Protein 4M8S (pdb70)

Secondary structure (DSSP, 8-state):
-----TT-EEEESS-SSHHHHHHHHHHHHTT-EEEEEESSHHHHHHHHHHHGGGT-EEEE--TTSTTHHHHHHHHHHHHHS---EEEE---------GGG--HHHHHHHIIIIIIHHHHHHHHHHHHHHHHT-EEEEEE--THHHH--TT-HHHHHHHHHHHHHHHHHHHHHGGGTEEEEEEEE-SB--HHHHTS-HHHHHHHHTTSSSSS-B-HHHHHHHHHHHHSGGGTT--S-EEEESTTS---/----TT-EEEESS-SSHHHHHHHHHHHHTT-EEEEEESSHHHHHHHHHHHGGGT-EEEE--TTSTTHHHHHHHHHHHHT-S-SEEEE---------GGG--HHHHHHHIIIIIIHHHHHHHHHHHHHHHSSS-EEEEE--THHHH--TT-HHHHHHHHHHHHHHHHHHHHHGGGT-EEEEEEE-SB--HHHHTS-HHHHHHHHTTSSSSS-B-HHHHHHHHHHHHSGGGTT--S-EEEESTTS---/-----TT-EEEESS-SSHHHHHHHHHHHHTT-EEEEEESSHHHHHHHHHHHGGGT-EEEE--TTSTTHHHHHHHHHHHHHS---EEEE---------GGG--HHHHHHHIIIIIIHHHHHHHHHHHHHHHHT-EEEEEE--THHHH--TT-HHHHHHHHHHHHHHHHHHHHHGGGTEEEEEEEE-SB-SHHHHTS-HHHHHHHHHHSSSSS-B-HHHHHHHHHHHHSGGGTT--S-EEEESTTS---/-----TT-EEEESS-SSHHHHHHHHHHHHTT-EEEEEESSHHHHHHHHHHHGGGT-EEEE--TTSTTHHHHHHHHHHHHHS---EEEE---------GGG--HHHHHHHIIIIIIHHHHHHHHHHHHHHHHT-EEEEEE--THHHH--TT-HHHHHHHHHHHHHHHHHHHHHGGGTEEEEEEEE-SB---HHHHTTSSSSS-B-HHHHHHHHHHHHSGGGTT--S-EEEESTTS---

Foldseek 3Di:
DDLQCALAEEEQEPCQFFLSVLLQQLNLVSHYAYEYEDQDPVSQVNSQVSSVVSNHGYDHDDQLDPPRLLVVLVVCCVVSVAHAEYEADWFDADFAAPVPDDPVNLVVRCRGQAVSCVVNVVNRQVRCLVVLHHEYEYEAAPCLVVNDGRGPRSNVRRVVNLVVFLVVQVVSVVSLYAGEYEYEAQADGPVQVPDDPVVLQVLLVLAPQSHHHGSNLSSVVSSCCSDPVNSPDHSYYHYDYNHSDDD/DLQQAPAEEEQEPCQDFLSVLLQQLNLVSHYAYEYEDQDPVSFVNSQVVSVVSNHGYDHDDLVDPPRLLVVQVVCCVPPRQHAEYEADFFDADFAAPVPDDPCNLVVRCRGQAVSCVSNCVNRQVRNLVDQAHEYEYEAAPCLVVNDGRGPRNNVSRVVNLVVFLVVQVVRVVSLYAGEYEYEAQEDDPVLVPDDPVVQQVRLVLAPQSHHHGSNLSSVVSSCCSDPVNSVDHSYYHYDYNHSDDD/DDLQQALAEEEQEPCQDFLNVLLQQLNLVSHYAYEYEDQDPVSQVNSQVSSVVSNHGYDHDDLLDPPRLLVVLVVCCVVSVAHAEYEADFFDADFAAPVPDDPCNLVVRCRGQAVSCVVNVVNRQVRCLVVLHHEYEYEAAPCLVVNDGRGPRNNVRRVVNLVVFLVVQVVSVVSLYAGEYEYEYFEDGPVNVVDDVVVVQVLLVLAPQSDHHGSNLSSVVSSCRSDPVNSPDHSYYHYDYNHSDDD/DDLQQALAEEEQEPCQDFLNVLLQQLNLVSHYAYEYEDQDPVSQVSSQVSSVVSNHGYDHDDQLDPPRLLVVLVVCCVVSVAHAEYEADWFDADFAAPVPDDPVRLVVRCRGQAVSCVVNVVNRQVRCLVVLHHEYEYEAAPCLVVNDGRGPRNNVSRVVNLVVFLVVQVVSVVSLYAGEYEYEAFEPCCQVRLVLAPQSHHHGSNLSSVVSSCCSDPVNSPDHSYYHYDYNHSDDD

Solvent-accessible surface area: 33854 Å² total; per-residue (Å²): 72,77,24,82,2,73,61,60,14,0,1,0,7,23,0,33,152,33,26,1,12,14,0,0,36,16,1,3,64,21,33,2,48,0,0,0,3,10,113,45,127,87,12,9,62,55,0,39,144,69,0,64,143,81,41,9,46,10,61,64,10,59,12,47,85,107,104,37,4,51,89,13,1,55,41,0,46,150,76,58,60,54,6,16,1,0,0,7,27,24,35,50,68,102,78,36,68,0,78,132,0,118,92,111,23,3,52,52,0,20,69,29,0,1,31,10,4,6,22,4,0,66,25,1,3,179,16,0,44,158,93,164,49,5,26,0,1,0,8,0,19,4,18,4,31,38,3,58,48,11,18,0,0,34,0,0,0,9,8,0,2,15,0,1,3,12,0,1,0,58,25,0,0,87,90,38,2,1,0,1,1,0,0,8,15,34,7,45,37,64,157,27,145,87,59,78,102,130,52,36,107,82,58,28,86,90,13,16,15,48,94,16,2,83,14,72,10,0,0,15,0,0,15,0,1,2,0,65,7,1,75,1,1,0,2,10,24,6,12,1,0,0,0,17,17,6,71,110,26,82,1,73,76,45,17,0,0,0,7,23,0,36,190,45,35,0,13,14,1,0,36,18,1,4,65,22,34,1,53,0,0,0,3,10,101,53,130,89,17,3,63,62,0,38,138,67,0,61,126,90,39,9,41,9,67,52,12,51,11,67,88,103,109,34,2,58,95,10,2,54,53,0,40,186,82,70,22,81,0,6,0,0,0,6,25,26,38,51,64,108,80,29,92,0,70,161,0,119,94,108,26,3,53,62,0,19,44,29,0,1,29,10,3,6,16,4,0,66,28,0,2,145,4,0,45,114,59,216,22,0,5,0,0,0,8,1,17,6,19,4,29,40,3,59,49,12,20,0,0,34,0,0,0,9,7,0,2,15,0,0,2,12,0,0,0,60,33,6,3,102,114,28,0,1,0,1,1,0,0,10,16,42,11,23,59,110,160,31,138,83,53,84,126,135,38,39,106,74,57,25,86,86,12,11,13,45,88,13,0,75,20,63,5,0,0,1,0,0,14,0,2,2,0,62,16,1,84,1,1,0,2,10,24,6,11,1,0,0,0,21,17,5,71,71,76,25,82,4,74,58,70,10,0,0,0,6,23,0,34,159,33,27,0,13,15,0,0,36,16,0,3,64,21,34,2,52,0,0,0,3,8,115,45,133,85,7,9,62,56,0,39,138,70,0,62,144,82,40,9,43,11,59,73,9,61,17,44,82,104,121,40,6,51,100,13,2,54,53,0,23,186,82,64,62,77,5,10,2,0,0,6,26,24,38,52,52,101,80,36,78,0,90,165,2,124,96,111,24,4,54,56,0,19,67,31,1,1,25,13,4,6,20,2,0,64,22,0,6,148,14,1,46,170,58,143,42,5,24,1,1,0,8,0,19,4,18,3,32,39,3,54,48,13,18,0,0,32,0,0,0,10,7,0,2,16,0,0,2,12,0,2,0,58,32,2,0,84,79,37,1,1,0,1,1,0,0,9,11,30,4,26,26,104,119,10,163,92,51,73,125,123,36,64,124,61,45,38,86,72,11,12,14,51,87,81,0,68,19,69,5,0,0,1,0,0,14,0,1,7,1,69,7,0,71,0,1,0,2,11,24,6,11,1,0,0,0,16,17,5,70,69,74,27,81,1,72,56,59,14,0,1,0,7,21,0,23,195,41,39,1,11,15,0,0,36,17,0,4,66,21,35,3,48,0,0,0,2,8,96,51,133,88,10,7,62,46,0,41,144,67,0,66,142,84,40,9,44,12,60,63,16,56,12,46,86,100,109,35,3,56,93,16,2,49,47,0,46,166,82,62,55,59,3,14,1,0,0,6,26,27,37,46,66,103,77,31,89,0,72,164,0,118,88,114,29,2,56,44,0,21,66,19,0,1,22,12,3,6,20,3,0,65,27,1,1,190,18,0,35,166,83,146,48,5,24,0,1,0,9,0,20,10,20,3,29,45,3,58,45,12,20,0,0,34,0,0,0,9,8,0,2,16,0,0,2,11,0,0,0,53,25,0,1,92,79,38,0,1,0,1,2,0,0,10,17,51,20,59,168,175,131,103,94,21,70,91,11,12,11,44,84,36,0,73,21,69,5,0,0,2,0,0,13,0,1,2,0,62,6,0,74,1,1,0,2,10,24,6,12,1,0,0,0,20,17,5,72

InterPro domains:
  IPR002347 Short-chain dehydrogenase/reductase SDR [PF13561] (15-245)
  IPR002347 Short-chain dehydrogenase/reductase SDR [PR00080] (82-93)
  IPR002347 Short-chain dehydrogenase/reductase SDR [PR00080] (135-143)
  IPR002347 Short-chain dehydrogenase/reductase SDR [PR00080] (155-174)
  IPR002347 Short-chain dehydrogenase/reductase SDR [PR00081] (10-27)
  IPR002347 Short-chain dehydrogenase/reductase SDR [PR00081] (82-93)
  IPR002347 Short-chain dehydrogenase/reductase SDR [PR00081] (129-145)
  IPR002347 Short-chain dehydrogenase/reductase SDR [PR00081] (155-174)
  IPR002347 Short-chain dehydrogenase/reductase SDR [PR00081] (176-193)
  IPR002347 Short-chain dehydrogenase/reductase SDR [PR00081] (209-229)
  IPR011284 3-oxoacyl-(acyl-carrier-protein) reductase [TIGR01830] (11-245)
  IPR020904 Short-chain dehydrogenase/reductase, conserved site [PS00061] (142-170)
  IPR036291 NAD(P)-binding domain superfamily [SSF51735] (8-247)
  IPR050259 Short-chain dehydrogenases/reductases [PTHR42879] (5-246)
  IPR057326 Ketoreductase domain [SM00822] (9-186)

Organism: Neisseria meningitidis serogroup C / serotype 2a (strain ATCC 700532 / DSM 15464 / FAM18) (NCBI:txid272831)

CATH classification: 3.40.50.720

Sequence (977 aa):
STQDLSGKIALVTGASRGIGAAIADTLAAAGAKVIGTATSESGAAAISERLAQWGGEGRVLNSAEPETVENLIADIEKTFGKLDILVNNAGITRDNLLMRMKEEEWDDIMQVNLKSVFRASKAVLRGMMKQRAGRIINITSVVGVMGNAGQTNYAAAKAGLIGFSKSMAREVGSRGITVNCVAPGFIDTDMTRALPEETRQTFTAQTALGRFGDAQDIADAVLFLASDQAKYITGQTLHVNGGMLMPTQDLSGKIALVTGASRGIGAAIADTLAAAGAKVIGTATSESGAAAISERLAQWGGEGRVLNSAEPETVENLIADIEKTFGKLDILVNNAGITRDNLLMRMKEEEWDDIMQVNLKSVFRASKAVLRGMMKQRAGRIINITSVVGVMGNAGQTNYAAAKAGLIGFSKSMAREVGSRGITVNCVAPGFIDTDMTRALPEETRQTFTAQTALGRFGDAQDIADAVLFLASDQAKYITGQTLHVNGGMLMPSTQDLSGKIALVTGASRGIGAAIADTLAAAGAKVIGTATSESGAAAISERLAQWGGEGRVLNSAEPETVENLIADIEKTFGKLDILVNNAGITRDNLLMRMKEEEWDDIMQVNLKSVFRASKAVLRGMMKQRAGRIINITSVVGVMGNAGQTNYAAAKAGLIGFSKSMAREVGSRGITVNCVAPGFIDTDMTRALPEETRQTFTAQTALGRFGDAQDIADAVLFLASDQAKYITGQTLHVNGGMLMPSTQDLSGKIALVTGASRGIGAAIADTLAAAGAKVIGTATSESGAAAISERLAQWGGEGRVLNSAEPETVENLIADIEKTFGKLDILVNNAGITRDNLLMRMKEEEWDDIMQVNLKSVFRASKAVLRGMMKQRAGRIINITSVVGVMGNAGQTNYAAAKAGLIGFSKSMAREVGSRGITVNCVAPGFIDTRQTFTAQTALGRFGDAQDIADAVLFLASDQAKYITGQTLHVNGGMLMP

B-factor: mean 24.23, std 12.22, range [6.6, 158.93]

Structure (mmCIF, N/CA/C/O backbone):
data_4M8S
#
_entry.id   4M8S
#
_cell.length_a   66.890
_cell.length_b   111.270
_cell.length_c   117.100
_cell.angle_alpha   90.00
_cell.angle_beta   90.00
_cell.angle_gamma   90.00
#
_symmetry.space_group_name_H-M   'P 21 21 21'
#
loop_
_entity.id
_entity.type
_entity.pdbx_description
1 polymer 'Putative 3-oxoacyl-[acyl-carrier protein] reductase'
2 water water
#
loop_
_atom_site.group_PDB
_atom_site.id
_atom_site.type_symbol
_atom_site.label_atom_id
_atom_site.label_alt_id
_atom_site.label_comp_id
_atom_site.label_asym_id
_atom_site.label_entity_id
_atom_site.label_seq_id
_atom_site.pdbx_PDB_ins_code
_atom_site.Cartn_x
_atom_site.Cartn_y
_atom_site.Cartn_z
_atom_site.occupancy
_atom_site.B_iso_or_equiv
_atom_site.auth_seq_id
_atom_site.auth_comp_id
_atom_site.auth_asym_id
_atom_site.auth_atom_id
_atom_site.pdbx_PDB_model_num
ATOM 1 N N . SER A 1 2 ? -67.551 145.898 122.876 1.00 53.31 2 SER A N 1
ATOM 2 C CA . SER A 1 2 ? -68.196 145.503 124.157 1.00 51.63 2 SER A CA 1
ATOM 3 C C . SER A 1 2 ? -69.189 144.377 124.020 1.00 48.84 2 SER A C 1
ATOM 4 O O . SER A 1 2 ? -69.990 144.222 124.914 1.00 47.82 2 SER A O 1
ATOM 7 N N . THR A 1 3 ? -69.155 143.620 122.924 1.00 45.91 3 THR A N 1
ATOM 8 C CA . THR A 1 3 ? -70.037 142.468 122.771 1.00 44.85 3 THR A CA 1
ATOM 9 C C . THR A 1 3 ? -69.229 141.186 123.006 1.00 41.44 3 THR A C 1
ATOM 10 O O . THR A 1 3 ? -67.991 141.217 123.080 1.00 41.23 3 THR A O 1
ATOM 14 N N . GLN A 1 4 ? -69.943 140.075 123.159 1.00 37.54 4 GLN A N 1
ATOM 15 C CA . GLN A 1 4 ? -69.326 138.736 123.181 1.00 35.55 4 GLN A CA 1
ATOM 16 C C . GLN A 1 4 ? -69.651 137.954 121.920 1.00 34.93 4 GLN A C 1
ATOM 17 O O . GLN A 1 4 ? -69.695 136.731 121.919 1.00 33.65 4 GLN A O 1
ATOM 23 N N . ASP A 1 5 ? -69.875 138.679 120.840 1.00 34.87 5 ASP A N 1
ATOM 24 C CA . ASP A 1 5 ? -70.132 138.077 119.547 1.00 34.85 5 ASP A CA 1
ATOM 25 C C . ASP A 1 5 ? -68.778 137.697 118.959 1.00 32.06 5 ASP A C 1
ATOM 26 O O . ASP A 1 5 ? -67.952 138.557 118.679 1.00 33.04 5 ASP A O 1
ATOM 31 N N . LEU A 1 6 ? -68.545 136.404 118.792 1.00 27.98 6 LEU A N 1
ATOM 32 C CA . LEU A 1 6 ? -67.275 135.920 118.234 1.00 25.18 6 LEU A CA 1
ATOM 33 C C . LEU A 1 6 ? -67.404 135.510 116.770 1.00 24.98 6 LEU A C 1
ATOM 34 O O . LEU A 1 6 ? -66.530 134.819 116.240 1.00 23.94 6 LEU A O 1
ATOM 39 N N . SER A 1 7 ? -68.471 135.959 116.112 1.00 25.31 7 SER A N 1
ATOM 40 C CA . SER A 1 7 ? -68.649 135.710 114.677 1.00 26.45 7 SER A CA 1
ATOM 41 C C . SER A 1 7 ? -67.384 136.100 113.919 1.00 26.31 7 SER A C 1
ATOM 42 O O . SER A 1 7 ? -66.799 137.142 114.170 1.00 26.19 7 SER A O 1
ATOM 45 N N . GLY A 1 8 ? -66.949 135.243 113.009 1.00 26.63 8 GLY A N 1
ATOM 46 C CA . GLY A 1 8 ? -65.736 135.510 112.229 1.00 27.22 8 GLY A CA 1
ATOM 47 C C . GLY A 1 8 ? -64.419 135.134 112.903 1.00 27.13 8 GLY A C 1
ATOM 48 O O . GLY A 1 8 ? -63.371 135.182 112.268 1.00 28.08 8 GLY A O 1
ATOM 49 N N . LYS A 1 9 ? -64.465 134.763 114.180 1.00 26.20 9 LYS A N 1
ATOM 50 C CA . LYS A 1 9 ? -63.254 134.353 114.910 1.00 25.51 9 LYS A CA 1
ATOM 51 C C . LYS A 1 9 ? -63.031 132.851 114.782 1.00 22.70 9 LYS A C 1
ATOM 52 O O . LYS A 1 9 ? -63.979 132.072 114.628 1.00 22.02 9 LYS A O 1
ATOM 58 N N . ILE A 1 10 ? -61.762 132.468 114.846 1.00 20.37 10 ILE A N 1
ATOM 59 C CA . ILE A 1 10 ? -61.351 131.074 114.798 1.00 19.49 10 ILE A CA 1
ATOM 60 C C . ILE A 1 10 ? -60.698 130.737 116.139 1.00 18.24 10 ILE A C 1
ATOM 61 O O . ILE A 1 10 ? -59.768 131.419 116.584 1.00 17.57 10 ILE A O 1
ATOM 66 N N . ALA A 1 11 ? -61.187 129.675 116.766 1.00 17.06 11 ALA A N 1
ATOM 67 C CA . ALA A 1 11 ? -60.691 129.241 118.079 1.00 16.59 11 ALA A CA 1
ATOM 68 C C . ALA A 1 11 ? -60.235 127.783 118.106 1.00 16.43 11 ALA A C 1
ATOM 69 O O . ALA A 1 11 ? -60.870 126.899 117.540 1.00 16.51 11 ALA A O 1
ATOM 71 N N . LEU A 1 12 ? -59.122 127.561 118.790 1.00 16.01 12 LEU A N 1
ATOM 72 C CA . LEU A 1 12 ? -58.610 126.232 119.066 1.00 15.80 12 LEU A CA 1
ATOM 73 C C . LEU A 1 12 ? -58.707 125.982 120.567 1.00 15.07 12 LEU A C 1
ATOM 74 O O . LEU A 1 12 ? -58.137 126.732 121.370 1.00 14.23 12 LEU A O 1
ATOM 79 N N . VAL A 1 13 ? -59.424 124.926 120.924 1.00 14.77 13 VAL A N 1
ATOM 80 C CA . VAL A 1 13 ? -59.570 124.507 122.315 1.00 14.85 13 VAL A CA 1
ATOM 81 C C . VAL A 1 13 ? -58.984 123.102 122.473 1.00 15.57 13 VAL A C 1
ATOM 82 O O . VAL A 1 13 ? -59.541 122.116 121.962 1.00 15.79 13 VAL A O 1
ATOM 86 N N . THR A 1 14 ? -57.848 123.012 123.161 1.00 16.15 14 THR A N 1
ATOM 87 C CA . THR A 1 14 ? -57.220 121.699 123.395 1.00 16.90 14 THR A CA 1
ATOM 88 C C . THR A 1 14 ? -57.945 120.994 124.546 1.00 17.64 14 THR A C 1
ATOM 89 O O . THR A 1 14 ? -58.351 121.642 125.506 1.00 17.42 14 THR A O 1
ATOM 93 N N . GLY A 1 15 ? -58.109 119.680 124.438 1.00 17.95 15 GLY A N 1
ATOM 94 C CA . GLY A 1 15 ? -58.754 118.884 125.496 1.00 18.52 15 GLY A CA 1
ATOM 95 C C . GLY A 1 15 ? -60.244 119.163 125.607 1.00 18.46 15 GLY A C 1
ATOM 96 O O . GLY A 1 15 ? -60.752 119.464 126.689 1.00 18.31 15 GLY A O 1
ATOM 97 N N . ALA A 1 16 ? -60.934 119.064 124.479 1.00 18.33 16 ALA A N 1
ATOM 98 C CA . ALA A 1 16 ? -62.344 119.476 124.392 1.00 18.38 16 ALA A CA 1
ATOM 99 C C . ALA A 1 16 ? -63.360 118.324 124.437 1.00 19.01 16 ALA A C 1
ATOM 100 O O . ALA A 1 16 ? -64.539 118.548 124.168 1.00 18.07 16 ALA A O 1
ATOM 102 N N . SER A 1 17 ? -62.918 117.113 124.769 1.00 20.30 17 SER A N 1
ATOM 103 C CA . SER A 1 17 ? -63.814 115.941 124.682 1.00 22.10 17 SER A CA 1
ATOM 104 C C . SER A 1 17 ? -64.887 115.923 125.788 1.00 22.19 17 SER A C 1
ATOM 105 O O . SER A 1 17 ? -66.000 115.482 125.553 1.00 21.76 17 SER A O 1
ATOM 108 N N . ARG A 1 18 ? -64.561 116.451 126.965 1.00 22.29 18 ARG A N 1
ATOM 109 C CA . ARG A 1 18 ? -65.429 116.325 128.149 1.00 22.39 18 ARG A CA 1
ATOM 110 C C . ARG A 1 18 ? -65.305 117.514 129.102 1.00 19.96 18 ARG A C 1
ATOM 111 O O . ARG A 1 18 ? -64.355 118.293 129.026 1.00 19.42 18 ARG A O 1
ATOM 119 N N . GLY A 1 19 ? -66.263 117.610 130.019 1.00 18.02 19 GLY A N 1
ATOM 120 C CA . GLY A 1 19 ? -66.179 118.535 131.157 1.00 16.84 19 GLY A CA 1
ATOM 121 C C . GLY A 1 19 ? -65.902 119.984 130.790 1.00 15.14 19 GLY A C 1
ATOM 122 O O . GLY A 1 19 ? -66.558 120.552 129.925 1.00 14.20 19 GLY A O 1
ATOM 123 N N . ILE A 1 20 ? -64.907 120.564 131.454 1.00 14.67 20 ILE A N 1
ATOM 124 C CA . ILE A 1 20 ? -64.552 121.978 131.269 1.00 14.40 20 ILE A CA 1
ATOM 125 C C . ILE A 1 20 ? -64.219 122.281 129.805 1.00 14.09 20 ILE A C 1
ATOM 126 O O . ILE A 1 20 ? -64.743 123.225 129.218 1.00 13.80 20 ILE A O 1
ATOM 131 N N . GLY A 1 21 ? -63.344 121.474 129.222 1.00 14.08 21 GLY A N 1
ATOM 132 C CA . GLY A 1 21 ? -62.927 121.687 127.828 1.00 14.39 21 GLY A CA 1
ATOM 133 C C . GLY A 1 21 ? -64.094 121.634 126.849 1.00 14.79 21 GLY A C 1
ATOM 134 O O . GLY A 1 21 ? -64.188 122.441 125.929 1.00 14.67 21 GLY A O 1
ATOM 135 N N . ALA A 1 22 ? -64.977 120.665 127.052 1.00 15.22 22 ALA A N 1
ATOM 136 C CA . ALA A 1 22 ? -66.178 120.512 126.222 1.00 15.34 22 ALA A CA 1
ATOM 137 C C . ALA A 1 22 ? -67.086 121.742 126.330 1.00 15.23 22 ALA A C 1
ATOM 138 O O . ALA A 1 22 ? -67.582 122.268 125.333 1.00 15.46 22 ALA A O 1
ATOM 140 N N . ALA A 1 23 ? -67.287 122.208 127.551 1.00 14.61 23 ALA A N 1
ATOM 141 C CA . ALA A 1 23 ? -68.134 123.372 127.787 1.00 14.28 23 ALA A CA 1
ATOM 142 C C . ALA A 1 23 ? -67.542 124.621 127.139 1.00 14.22 23 ALA A C 1
ATOM 143 O O . ALA A 1 23 ? -68.257 125.431 126.567 1.00 14.21 23 ALA A O 1
ATOM 145 N N . ILE A 1 24 ? -66.229 124.770 127.256 1.00 14.17 24 ILE A N 1
ATOM 146 C CA . ILE A 1 24 ? -65.523 125.898 126.644 1.00 13.83 24 ILE A CA 1
ATOM 147 C C . ILE A 1 24 ? -65.743 125.912 125.127 1.00 14.34 24 ILE A C 1
ATOM 148 O O . ILE A 1 24 ? -66.112 126.932 124.550 1.00 13.59 24 ILE A O 1
ATOM 153 N N . ALA A 1 25 ? -65.523 124.763 124.499 1.00 15.18 25 ALA A N 1
ATOM 154 C CA . ALA A 1 25 ? -65.694 124.637 123.049 1.00 16.23 25 ALA A CA 1
ATOM 155 C C . ALA A 1 25 ? -67.130 124.953 122.623 1.00 16.98 25 ALA A C 1
ATOM 156 O O . ALA A 1 25 ? -67.358 125.707 121.680 1.00 17.91 25 ALA A O 1
ATOM 158 N N . ASP A 1 26 ? -68.097 124.370 123.318 1.00 17.93 26 ASP A N 1
ATOM 159 C CA . ASP A 1 26 ? -69.523 124.609 123.020 1.00 18.28 26 ASP A CA 1
ATOM 160 C C . ASP A 1 26 ? -69.876 126.087 123.147 1.00 17.83 26 ASP A C 1
ATOM 161 O O . ASP A 1 26 ? -70.630 126.634 122.353 1.00 17.75 26 ASP A O 1
ATOM 166 N N . THR A 1 27 ? -69.333 126.718 124.175 1.00 17.08 27 THR A N 1
ATOM 167 C CA . THR A 1 27 ? -69.657 128.112 124.490 1.00 16.66 27 THR A CA 1
ATOM 168 C C . THR A 1 27 ? -69.084 129.091 123.472 1.00 16.71 27 THR A C 1
ATOM 169 O O . THR A 1 27 ? -69.787 129.991 123.010 1.00 16.35 27 THR A O 1
ATOM 173 N N . LEU A 1 28 ? -67.816 128.910 123.122 1.00 16.40 28 LEU A N 1
ATOM 174 C CA . LEU A 1 28 ? -67.190 129.733 122.079 1.00 16.70 28 LEU A CA 1
ATOM 175 C C . LEU A 1 28 ? -67.899 129.524 120.729 1.00 17.52 28 LEU A C 1
ATOM 176 O O . LEU A 1 28 ? -68.120 130.469 119.974 1.00 17.37 28 LEU A O 1
ATOM 181 N N . ALA A 1 29 ? -68.269 128.282 120.452 1.00 18.30 29 ALA A N 1
ATOM 182 C CA . ALA A 1 29 ? -68.976 127.952 119.209 1.00 19.49 29 ALA A CA 1
ATOM 183 C C . ALA A 1 29 ? -70.355 128.618 119.169 1.00 20.74 29 ALA A C 1
ATOM 184 O O . ALA A 1 29 ? -70.716 129.240 118.177 1.00 21.14 29 ALA A O 1
ATOM 186 N N . ALA A 1 30 ? -71.105 128.500 120.260 1.00 21.62 30 ALA A N 1
ATOM 187 C CA . ALA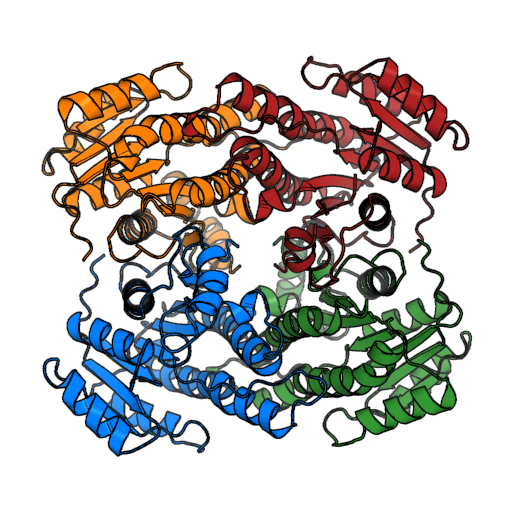 A 1 30 ? -72.438 129.135 120.368 1.00 22.47 30 ALA A CA 1
ATOM 188 C C . ALA A 1 30 ? -72.368 130.658 120.275 1.00 22.85 30 ALA A C 1
ATOM 189 O O . ALA A 1 30 ? -73.307 131.306 119.815 1.00 22.95 30 ALA A O 1
ATOM 191 N N . ALA A 1 31 ? -71.248 131.222 120.707 1.00 22.19 31 ALA A N 1
ATOM 192 C CA . ALA A 1 31 ? -71.013 132.667 120.593 1.00 22.17 31 ALA A CA 1
ATOM 193 C C . ALA A 1 31 ? -70.640 133.108 119.169 1.00 22.52 31 ALA A C 1
ATOM 194 O O . ALA A 1 31 ? -70.488 134.297 118.910 1.00 22.04 31 ALA A O 1
ATOM 196 N N . GLY A 1 32 ? -70.474 132.153 118.262 1.00 22.46 32 GLY A N 1
ATOM 197 C CA . GLY A 1 32 ? -70.193 132.456 116.845 1.00 23.05 32 GLY A CA 1
ATOM 198 C C . GLY A 1 32 ? -68.821 132.105 116.296 1.00 22.39 32 GLY A C 1
ATOM 199 O O . GLY A 1 32 ? -68.578 132.230 115.094 1.00 23.00 32 GLY A O 1
ATOM 200 N N . ALA A 1 33 ? -67.913 131.674 117.156 1.00 21.24 33 ALA A N 1
ATOM 201 C CA . ALA A 1 33 ? -66.582 131.288 116.695 1.00 20.85 33 ALA A CA 1
ATOM 202 C C . ALA A 1 33 ? -66.632 129.964 115.928 1.00 21.58 33 ALA A C 1
ATOM 203 O O . ALA A 1 33 ? -67.452 129.081 116.208 1.00 21.29 33 ALA A O 1
ATOM 205 N N . LYS A 1 34 ? -65.750 129.861 114.944 1.00 21.99 34 LYS A N 1
ATOM 206 C CA . LYS A 1 34 ? -65.402 128.580 114.349 1.00 23.46 34 LYS A CA 1
ATOM 207 C C . LYS A 1 34 ? -64.454 127.877 115.326 1.00 21.20 34 LYS A C 1
ATOM 208 O O . LYS A 1 34 ? -63.344 128.343 115.555 1.00 20.44 34 LYS A O 1
ATOM 214 N N . VAL A 1 35 ? -64.896 126.759 115.887 1.00 19.55 35 VAL A N 1
ATOM 215 C CA . VAL A 1 35 ? -64.138 126.074 116.942 1.00 18.68 35 VAL A CA 1
ATOM 216 C C . VAL A 1 35 ? -63.564 124.747 116.477 1.00 18.81 35 VAL A C 1
ATOM 217 O O . VAL A 1 35 ? -64.276 123.892 115.948 1.00 19.01 35 VAL A O 1
ATOM 221 N N . ILE A 1 36 ? -62.262 124.599 116.699 1.00 18.51 36 ILE A N 1
ATOM 222 C CA . ILE A 1 36 ? -61.575 123.323 116.581 1.00 18.95 36 ILE A CA 1
ATOM 223 C C . ILE A 1 36 ? -61.268 122.843 117.998 1.00 17.85 36 ILE A C 1
ATOM 224 O O . ILE A 1 36 ? -60.540 123.500 118.742 1.00 16.55 36 ILE A O 1
ATOM 229 N N . GLY A 1 37 ? -61.829 121.698 118.357 1.00 17.76 37 GLY A N 1
ATOM 230 C CA . GLY A 1 37 ? -61.577 121.071 119.661 1.00 17.41 37 GLY A CA 1
ATOM 231 C C . GLY A 1 37 ? -60.738 119.823 119.478 1.00 18.13 37 GLY A C 1
ATOM 232 O O . GLY A 1 37 ? -60.907 119.106 118.491 1.00 18.23 37 GLY A O 1
ATOM 233 N N . THR A 1 38 ? -59.829 119.552 120.411 1.00 18.42 38 THR A N 1
ATOM 234 C CA . THR A 1 38 ? -58.955 118.375 120.273 1.00 19.47 38 THR A CA 1
ATOM 235 C C . THR A 1 38 ? -59.214 117.284 121.302 1.00 20.68 38 THR A C 1
ATOM 236 O O . THR A 1 38 ? -59.671 117.538 122.414 1.00 20.17 38 THR A O 1
ATOM 240 N N . ALA A 1 39 ? -58.883 116.070 120.889 1.00 22.44 39 ALA A N 1
ATOM 241 C CA . ALA A 1 39 ? -58.833 114.907 121.769 1.00 24.48 39 ALA A CA 1
ATOM 242 C C . ALA A 1 39 ? -57.604 114.064 121.405 1.00 26.48 39 ALA A C 1
ATOM 243 O O . ALA A 1 39 ? -57.015 114.223 120.335 1.00 25.50 39 ALA A O 1
ATOM 245 N N . THR A 1 40 ? -57.217 113.165 122.296 1.00 28.86 40 THR A N 1
ATOM 246 C CA . THR A 1 40 ? -56.028 112.322 122.059 1.00 31.63 40 THR A CA 1
ATOM 247 C C . THR A 1 40 ? -56.303 111.121 121.146 1.00 33.10 40 THR A C 1
ATOM 248 O O . THR A 1 40 ? -55.375 110.464 120.687 1.00 33.76 40 THR A O 1
ATOM 252 N N . SER A 1 41 ? -57.573 110.846 120.886 1.00 34.59 41 SER A N 1
ATOM 253 C CA . SER A 1 41 ? -57.970 109.672 120.100 1.00 37.75 41 SER A CA 1
ATOM 254 C C . SER A 1 41 ? -58.948 110.041 118.992 1.00 39.36 41 SER A C 1
ATOM 255 O O . SER A 1 41 ? -59.690 111.021 119.098 1.00 37.05 41 SER A O 1
ATOM 258 N N . GLU A 1 42 ? -58.957 109.221 117.947 1.00 41.90 42 GLU A N 1
ATOM 259 C CA . GLU A 1 42 ? -59.841 109.432 116.787 1.00 44.90 42 GLU A CA 1
ATOM 260 C C . GLU A 1 42 ? -61.308 109.367 117.187 1.00 44.02 42 GLU A C 1
ATOM 261 O O . GLU A 1 42 ? -62.141 110.110 116.664 1.00 45.27 42 GLU A O 1
ATOM 267 N N . SER A 1 43 ? -61.612 108.493 118.138 1.00 44.44 43 SER A N 1
ATOM 268 C CA . SER A 1 43 ? -62.974 108.379 118.656 1.00 44.40 43 SER A CA 1
ATOM 269 C C . SER A 1 43 ? -63.364 109.660 119.412 1.00 42.26 43 SER A C 1
ATOM 270 O O . SER A 1 43 ? -64.468 110.167 119.254 1.00 41.80 43 SER A O 1
ATOM 273 N N . GLY A 1 44 ? -62.448 110.183 120.224 1.00 39.99 44 GLY A N 1
ATOM 274 C CA . GLY A 1 44 ? -62.648 111.479 120.906 1.00 37.71 44 GLY A CA 1
ATOM 275 C C . GLY A 1 44 ? -62.906 112.611 119.924 1.00 35.03 44 GLY A C 1
ATOM 276 O O . GLY A 1 44 ? -63.815 113.419 120.104 1.00 35.88 44 GLY A O 1
ATOM 277 N N . ALA A 1 45 ? -62.089 112.664 118.882 1.00 32.46 45 ALA A N 1
ATOM 278 C CA . ALA A 1 45 ? -62.204 113.710 117.857 1.00 30.87 45 ALA A CA 1
ATOM 279 C C . ALA A 1 45 ? -63.545 113.633 117.128 1.00 30.82 45 ALA A C 1
ATOM 280 O O . ALA A 1 45 ? -64.202 114.647 116.906 1.00 27.47 45 ALA A O 1
ATOM 282 N N . ALA A 1 46 ? -63.944 112.419 116.759 1.00 30.95 46 ALA A N 1
ATOM 283 C CA . ALA A 1 46 ? -65.258 112.193 116.122 1.00 31.34 46 ALA A CA 1
ATOM 284 C C . ALA A 1 46 ? -66.411 112.668 117.016 1.00 30.29 46 ALA A C 1
ATOM 285 O O . ALA A 1 46 ? -67.358 113.303 116.554 1.00 30.50 46 ALA A O 1
ATOM 287 N N . ALA A 1 47 ? -66.326 112.356 118.302 1.00 30.49 47 ALA A N 1
ATOM 288 C CA . ALA A 1 47 ? -67.349 112.793 119.270 1.00 30.16 47 ALA A CA 1
ATOM 289 C C . ALA A 1 47 ? -67.423 114.322 119.352 1.00 29.44 47 ALA A C 1
ATOM 290 O O . ALA A 1 47 ? -68.510 114.894 119.399 1.00 31.00 47 ALA A O 1
ATOM 292 N N . ILE A 1 48 ? -66.264 114.977 119.367 1.00 27.85 48 ILE A N 1
ATOM 293 C CA . ILE A 1 48 ? -66.217 116.452 119.366 1.00 25.58 48 ILE A CA 1
ATOM 294 C C . ILE A 1 48 ? -66.885 116.982 118.100 1.00 25.54 48 ILE A C 1
ATOM 295 O O . ILE A 1 48 ? -67.688 117.912 118.151 1.00 24.20 48 ILE A O 1
ATOM 300 N N . SER A 1 49 ? -66.553 116.381 116.964 1.00 26.42 49 SER A N 1
ATOM 301 C CA . SER A 1 49 ? -67.141 116.797 115.681 1.00 28.01 49 SER A CA 1
ATOM 302 C C . SER A 1 49 ? -68.664 116.706 115.689 1.00 29.10 49 SER A C 1
ATOM 303 O O . SER A 1 49 ? -69.358 117.605 115.218 1.00 27.31 49 SER A O 1
ATOM 306 N N . GLU A 1 50 ? -69.175 115.613 116.233 1.00 31.60 50 GLU A N 1
ATOM 307 C CA . GLU A 1 50 ? -70.621 115.424 116.317 1.00 34.07 50 GLU A CA 1
ATOM 308 C C . GLU A 1 50 ? -71.253 116.472 117.239 1.00 33.26 50 GLU A C 1
ATOM 309 O O . GLU A 1 50 ? -72.289 117.054 116.928 1.00 33.99 50 GLU A O 1
ATOM 315 N N . ARG A 1 51 ? -70.605 116.710 118.368 1.00 32.17 51 ARG A N 1
ATOM 316 C CA . ARG A 1 51 ? -71.107 117.675 119.359 1.00 31.10 51 ARG A CA 1
ATOM 317 C C . ARG A 1 51 ? -71.098 119.128 118.844 1.00 29.56 51 ARG A C 1
ATOM 318 O O . ARG A 1 51 ? -72.011 119.902 119.126 1.00 29.53 51 ARG A O 1
ATOM 326 N N . LEU A 1 52 ? -70.071 119.489 118.081 1.00 27.90 52 LEU A N 1
ATOM 327 C CA . LEU A 1 52 ? -69.941 120.867 117.555 1.00 26.66 52 LEU A CA 1
ATOM 328 C C . LEU A 1 52 ? -70.582 121.087 116.179 1.00 27.20 52 LEU A C 1
ATOM 329 O O . LEU A 1 52 ? -70.597 122.209 115.672 1.00 25.40 52 LEU A O 1
ATOM 334 N N . ALA A 1 53 ? -71.112 120.021 115.589 1.00 28.64 53 ALA A N 1
ATOM 335 C CA . ALA A 1 53 ? -71.661 120.065 114.216 1.00 30.19 53 ALA A CA 1
ATOM 336 C C . ALA A 1 53 ? -72.684 121.190 114.018 1.00 30.58 53 ALA A C 1
ATOM 337 O O . ALA A 1 53 ? -72.627 121.906 113.023 1.00 31.15 53 ALA A O 1
ATOM 339 N N . GLN A 1 54 ? -73.580 121.362 114.986 1.00 32.04 54 GLN A N 1
ATOM 340 C CA . GLN A 1 54 ? -74.653 122.381 114.903 1.00 33.46 54 GLN A CA 1
ATOM 341 C C . GLN A 1 54 ? -74.124 123.818 114.805 1.00 32.95 54 GLN A C 1
ATOM 342 O O . GLN A 1 54 ? -74.801 124.699 114.286 1.00 32.51 54 GLN A O 1
ATOM 348 N N . TRP A 1 55 ? -72.908 124.035 115.296 1.00 31.69 55 TRP A N 1
ATOM 349 C CA . TRP A 1 55 ? -72.243 125.351 115.222 1.00 30.51 55 TRP A CA 1
ATOM 350 C C . TRP A 1 55 ? -71.117 125.425 114.180 1.00 30.19 55 TRP A C 1
ATOM 351 O O . TRP A 1 55 ? -70.357 126.396 114.136 1.00 30.50 55 TRP A O 1
ATOM 362 N N . GLY A 1 56 ? -71.001 124.401 113.353 1.00 29.78 56 GLY A N 1
ATOM 363 C CA . GLY A 1 56 ? -69.940 124.357 112.330 1.00 29.58 56 GLY A CA 1
ATOM 364 C C . GLY A 1 56 ? -68.534 124.112 112.873 1.00 28.72 56 GLY A C 1
ATOM 365 O O . GLY A 1 56 ? -67.537 124.378 112.202 1.00 28.74 56 GLY A O 1
ATOM 366 N N . GLY A 1 57 ? -68.451 123.607 114.094 1.00 28.12 57 GLY A N 1
ATOM 367 C CA . GLY A 1 57 ? -67.159 123.285 114.714 1.00 27.69 57 GLY A CA 1
ATOM 368 C C . GLY A 1 57 ? -66.698 121.899 114.321 1.00 27.48 57 GLY A C 1
ATOM 369 O O . GLY A 1 57 ? -67.441 121.150 113.699 1.00 27.07 57 GLY A O 1
ATOM 370 N N . GLU A 1 58 ? -65.479 121.546 114.709 1.00 27.85 58 GLU A N 1
ATOM 371 C CA . GLU A 1 58 ? -64.960 120.213 114.419 1.00 28.56 58 GLU A CA 1
ATOM 372 C C . GLU A 1 58 ? -63.966 119.725 115.459 1.00 27.41 58 GLU A C 1
ATOM 373 O O . GLU A 1 58 ? -63.344 120.506 116.181 1.00 26.57 58 GLU A O 1
ATOM 379 N N . GLY A 1 59 ? -63.829 118.410 115.504 1.00 26.45 59 GLY A N 1
ATOM 380 C CA . GLY A 1 59 ? -62.871 117.743 116.366 1.00 26.16 59 GLY A CA 1
ATOM 381 C C . GLY A 1 59 ? -61.644 117.319 115.585 1.00 26.32 59 GLY A C 1
ATOM 382 O O . GLY A 1 59 ? -61.737 116.956 114.413 1.00 25.54 59 GLY A O 1
ATOM 383 N N . ARG A 1 60 ? -60.491 117.391 116.236 1.00 25.86 60 ARG A N 1
ATOM 384 C CA . ARG A 1 60 ? -59.229 116.933 115.650 1.00 27.09 60 ARG A CA 1
ATOM 385 C C . ARG A 1 60 ? -58.419 116.160 116.680 1.00 26.21 60 ARG A C 1
ATOM 386 O O . ARG A 1 60 ? -58.534 116.389 117.888 1.00 23.55 60 ARG A O 1
ATOM 394 N N . VAL A 1 61 ? -57.575 115.261 116.190 1.00 26.18 61 VAL A N 1
ATOM 395 C CA . VAL A 1 61 ? -56.720 114.466 117.061 1.00 26.60 61 VAL A CA 1
ATOM 396 C C . VAL A 1 61 ? -55.467 115.270 117.386 1.00 26.90 61 VAL A C 1
ATOM 397 O O . VAL A 1 61 ? -54.859 115.877 116.509 1.00 27.23 61 VAL A O 1
ATOM 401 N N . LEU A 1 62 ? -55.108 115.298 118.660 1.00 26.64 62 LEU A N 1
ATOM 402 C CA . LEU A 1 62 ? -53.842 115.889 119.093 1.00 27.77 62 LEU A CA 1
ATOM 403 C C . LEU A 1 62 ? -53.237 115.078 120.223 1.00 30.65 62 LEU A C 1
ATOM 404 O O . LEU A 1 62 ? -53.806 114.988 121.306 1.00 29.54 62 LEU A O 1
ATOM 409 N N . ASN A 1 63 ? -52.087 114.483 119.954 1.00 34.63 63 ASN A N 1
ATOM 410 C CA . ASN A 1 63 ? -51.257 113.889 120.996 1.00 39.49 63 ASN A CA 1
ATOM 411 C C . ASN A 1 63 ? -50.103 114.845 121.315 1.00 40.98 63 ASN A C 1
ATOM 412 O O . ASN A 1 63 ? -49.108 114.875 120.601 1.00 41.18 63 ASN A O 1
ATOM 417 N N . SER A 1 64 ? -50.234 115.595 122.405 1.00 43.43 64 SER A N 1
ATOM 418 C CA . SER A 1 64 ? -49.250 116.647 122.780 1.00 45.88 64 SER A CA 1
ATOM 419 C C . SER A 1 64 ? -47.825 116.135 122.991 1.00 48.15 64 SER A C 1
ATOM 420 O O . SER A 1 64 ? -46.858 116.883 122.836 1.00 49.73 64 SER A O 1
ATOM 423 N N . ALA A 1 65 ? -47.708 114.865 123.358 1.00 51.07 65 ALA A N 1
ATOM 424 C CA . ALA A 1 65 ? -46.399 114.223 123.573 1.00 53.04 65 ALA A CA 1
ATOM 425 C C . ALA A 1 65 ? -45.563 114.103 122.298 1.00 54.44 65 ALA A C 1
ATOM 426 O O . ALA A 1 65 ? -44.337 114.121 122.353 1.00 56.31 65 ALA A O 1
ATOM 428 N N . GLU A 1 66 ? -46.230 113.972 121.159 1.00 55.45 66 GLU A N 1
ATOM 429 C CA . GLU A 1 66 ? -45.535 113.786 119.881 1.00 56.60 66 GLU A CA 1
ATOM 430 C C . GLU A 1 66 ? -44.968 115.105 119.383 1.00 54.83 66 GLU A C 1
ATOM 431 O O . GLU A 1 66 ? -45.646 116.125 119.449 1.00 52.33 66 GLU A O 1
ATOM 437 N N . PRO A 1 67 ? -43.728 115.088 118.868 1.00 54.06 67 PRO A N 1
ATOM 438 C CA . PRO A 1 67 ? -43.182 116.298 118.256 1.00 52.71 67 PRO A CA 1
ATOM 439 C C . PRO A 1 67 ? -43.888 116.675 116.949 1.00 50.42 67 PRO A C 1
ATOM 440 O O . PRO A 1 67 ? -44.339 115.801 116.197 1.00 50.27 67 PRO A O 1
ATOM 444 N N . GLU A 1 68 ? -44.020 117.974 116.721 1.00 47.20 68 GLU A N 1
ATOM 445 C CA . GLU A 1 68 ? -44.497 118.511 115.442 1.00 46.43 68 GLU A CA 1
ATOM 446 C C . GLU A 1 68 ? -46.002 118.359 115.189 1.00 40.70 68 GLU A C 1
ATOM 447 O O . GLU A 1 68 ? -46.495 118.775 114.141 1.00 41.85 68 GLU A O 1
ATOM 453 N N . THR A 1 69 ? -46.732 117.781 116.136 1.00 35.57 69 THR A N 1
ATOM 454 C CA . THR A 1 69 ? -48.180 117.577 115.954 1.00 33.11 69 THR A CA 1
ATOM 455 C C . THR A 1 69 ? -48.968 118.856 116.223 1.00 30.33 69 THR A C 1
ATOM 456 O O . THR A 1 69 ? -49.835 119.249 115.447 1.00 28.24 69 THR A O 1
ATOM 460 N N . VAL A 1 70 ? -48.645 119.499 117.331 1.00 28.07 70 VAL A N 1
ATOM 461 C CA . VAL A 1 70 ? -49.264 120.764 117.725 1.00 28.09 70 VAL A CA 1
ATOM 462 C C . VAL A 1 70 ? -49.060 121.801 116.617 1.00 26.87 70 VAL A C 1
ATOM 463 O O . VAL A 1 70 ? -49.989 122.502 116.190 1.00 24.48 70 VAL A O 1
ATOM 467 N N . GLU A 1 71 ? -47.814 121.852 116.163 1.00 26.22 71 GLU A N 1
ATOM 468 C CA . GLU A 1 71 ? -47.342 122.817 115.173 1.00 26.35 71 GLU A CA 1
ATOM 469 C C . GLU A 1 71 ? -48.059 122.628 113.836 1.00 26.00 71 GLU A C 1
ATOM 470 O O . GLU A 1 71 ? -48.503 123.591 113.195 1.00 25.50 71 GLU A O 1
ATOM 476 N N . ASN A 1 72 ? -48.182 121.372 113.431 1.00 25.89 72 ASN A N 1
ATOM 477 C CA . ASN A 1 72 ? -48.870 121.025 112.185 1.00 26.57 72 ASN A CA 1
ATOM 478 C C . ASN A 1 72 ? -50.363 121.334 112.237 1.00 25.38 72 ASN A C 1
ATOM 479 O O . ASN A 1 72 ? -50.939 121.835 111.269 1.00 25.28 72 ASN A O 1
ATOM 484 N N . LEU A 1 73 ? -50.978 121.050 113.378 1.00 24.41 73 LEU A N 1
ATOM 485 C CA . LEU A 1 73 ? -52.401 121.321 113.567 1.00 23.52 73 LEU A CA 1
ATOM 486 C C . LEU A 1 73 ? -52.702 122.813 113.424 1.00 22.62 73 LEU A C 1
ATOM 487 O O . LEU A 1 73 ? -53.624 123.217 112.724 1.00 21.34 73 LEU A O 1
ATOM 492 N N . ILE A 1 74 ? -51.908 123.619 114.107 1.00 23.02 74 ILE A N 1
ATOM 493 C CA . ILE A 1 74 ? -52.081 125.078 114.085 1.00 23.26 74 ILE A CA 1
ATOM 494 C C . ILE A 1 74 ? -51.848 125.647 112.678 1.00 23.19 74 ILE A C 1
ATOM 495 O O . ILE A 1 74 ? -52.620 126.483 112.190 1.00 22.93 74 ILE A O 1
ATOM 500 N N . ALA A 1 75 ? -50.809 125.159 112.009 1.00 23.50 75 ALA A N 1
ATOM 501 C CA . ALA A 1 75 ? -50.548 125.554 110.612 1.00 24.23 75 ALA A CA 1
ATOM 502 C C . ALA A 1 75 ? -51.730 125.192 109.717 1.00 24.50 75 ALA A C 1
ATOM 503 O O . ALA A 1 75 ? -52.131 125.958 108.835 1.00 24.76 75 ALA A O 1
ATOM 505 N N . ASP A 1 76 ? -52.271 124.002 109.930 1.00 25.32 76 ASP A N 1
ATOM 506 C CA . ASP A 1 76 ? -53.400 123.526 109.130 1.00 26.81 76 ASP A CA 1
ATOM 507 C C . ASP A 1 76 ? -54.644 124.394 109.355 1.00 26.36 76 ASP A C 1
ATOM 508 O O . ASP A 1 76 ? -55.348 124.751 108.416 1.00 25.86 76 ASP A O 1
ATOM 513 N N . ILE A 1 77 ? -54.893 124.740 110.608 1.00 25.76 77 ILE A N 1
ATOM 514 C CA . ILE A 1 77 ? -56.010 125.633 110.942 1.00 25.84 77 ILE A CA 1
ATOM 515 C C . ILE A 1 77 ? -55.844 126.988 110.259 1.00 26.67 77 ILE A C 1
ATOM 516 O O . ILE A 1 77 ? -56.774 127.490 109.627 1.00 26.27 77 ILE A O 1
ATOM 521 N N . GLU A 1 78 ? -54.646 127.550 110.375 1.00 28.54 78 GLU A N 1
ATOM 522 C CA . GLU A 1 78 ? -54.323 128.858 109.785 1.00 30.63 78 GLU A CA 1
ATOM 523 C C . GLU A 1 78 ? -54.575 128.851 108.275 1.00 32.50 78 GLU A C 1
ATOM 524 O O . GLU A 1 78 ? -55.154 129.780 107.730 1.00 31.60 78 GLU A O 1
ATOM 530 N N . LYS A 1 79 ? -54.147 127.786 107.615 1.00 34.72 79 LYS A N 1
ATOM 531 C CA . LYS A 1 79 ? -54.330 127.636 106.162 1.00 37.62 79 LYS A CA 1
ATOM 532 C C . LYS A 1 79 ? -55.798 127.436 105.763 1.00 37.00 79 LYS A C 1
ATOM 533 O O . LYS A 1 79 ? -56.256 127.995 104.764 1.00 38.03 79 LYS A O 1
ATOM 539 N N . THR A 1 80 ? -56.510 126.618 106.527 1.00 35.20 80 THR A N 1
ATOM 540 C CA . THR A 1 80 ? -57.898 126.262 106.199 1.00 34.99 80 THR A CA 1
ATOM 541 C C . THR A 1 80 ? -58.863 127.400 106.510 1.00 34.56 80 THR A C 1
ATOM 542 O O . THR A 1 80 ? -59.749 127.702 105.717 1.00 33.47 80 THR A O 1
ATOM 546 N N . PHE A 1 81 ? -58.668 128.032 107.660 1.00 33.86 81 PHE A N 1
ATOM 547 C CA . PHE A 1 81 ? -59.588 129.067 108.151 1.00 33.75 81 PHE A CA 1
ATOM 548 C C . PHE A 1 81 ? -59.027 130.501 108.102 1.00 33.04 81 PHE A C 1
ATOM 549 O O . PHE A 1 81 ? -59.778 131.457 108.247 1.00 34.36 81 PHE A O 1
ATOM 557 N N . GLY A 1 82 ? -57.723 130.652 107.872 1.00 32.92 82 GLY A N 1
ATOM 558 C CA . GLY A 1 82 ? -57.116 131.969 107.538 1.00 32.54 82 GLY A CA 1
ATOM 559 C C . GLY A 1 82 ? -56.279 132.628 108.638 1.00 32.71 82 GLY A C 1
ATOM 560 O O . GLY A 1 82 ? -55.365 133.434 108.377 1.00 33.14 82 GLY A O 1
ATOM 561 N N . LYS A 1 83 ? -56.588 132.266 109.874 1.00 31.67 83 LYS A N 1
ATOM 562 C CA . LYS A 1 83 ? -55.976 132.863 111.057 1.00 30.92 83 LYS A CA 1
ATOM 563 C C . LYS A 1 83 ? -56.407 132.025 112.251 1.00 29.61 83 LYS A C 1
ATOM 564 O O . LYS A 1 83 ? -57.247 131.148 112.112 1.00 30.28 83 LYS A O 1
ATOM 570 N N . LEU A 1 84 ? -55.785 132.267 113.392 1.00 27.87 84 LEU A N 1
ATOM 571 C CA . LEU A 1 84 ? -56.237 131.719 114.666 1.00 27.47 84 LEU A CA 1
ATOM 572 C C . LEU A 1 84 ? -56.336 132.903 115.624 1.00 25.15 84 LEU A C 1
ATOM 573 O O . LEU A 1 84 ? -55.355 133.602 115.852 1.00 26.34 84 LEU A O 1
ATOM 578 N N . ASP A 1 85 ? -57.534 133.156 116.131 1.00 22.83 85 ASP A N 1
ATOM 579 C CA . ASP A 1 85 ? -57.797 134.336 116.977 1.00 20.97 85 ASP A CA 1
ATOM 580 C C . ASP A 1 85 ? -57.684 134.027 118.460 1.00 19.01 85 ASP A C 1
ATOM 581 O O . ASP A 1 85 ? -57.289 134.869 119.259 1.00 18.38 85 ASP A O 1
ATOM 586 N N . ILE A 1 86 ? -58.065 132.812 118.806 1.00 17.08 86 ILE A N 1
ATOM 587 C CA . ILE A 1 86 ? -58.208 132.399 120.196 1.00 15.89 86 ILE A CA 1
ATOM 588 C C . ILE A 1 86 ? -57.602 131.018 120.379 1.00 14.83 86 ILE A C 1
ATOM 589 O O . ILE A 1 86 ? -57.927 130.084 119.650 1.00 14.69 86 ILE A O 1
ATOM 594 N N . LEU A 1 87 ? -56.709 130.915 121.351 1.00 14.18 87 LEU A N 1
ATOM 595 C CA . LEU A 1 87 ? -56.157 129.637 121.780 1.00 13.80 87 LEU A CA 1
ATOM 596 C C . LEU A 1 87 ? -56.528 129.440 123.235 1.00 13.65 87 LEU A C 1
ATOM 597 O O . LEU A 1 87 ? -56.174 130.264 124.086 1.00 13.80 87 LEU A O 1
ATOM 602 N N . VAL A 1 88 ? -57.207 128.336 123.510 1.00 13.58 88 VAL A N 1
ATOM 603 C CA . VAL A 1 88 ? -57.477 127.909 124.878 1.00 13.51 88 VAL A CA 1
ATOM 604 C C . VAL A 1 88 ? -56.720 126.611 125.164 1.00 14.05 88 VAL A C 1
ATOM 605 O O . VAL A 1 88 ? -57.020 125.555 124.594 1.00 14.40 88 VAL A O 1
ATOM 609 N N . ASN A 1 89 ? -55.728 126.717 126.039 1.00 14.57 89 ASN A N 1
ATOM 610 C CA . ASN A 1 89 ? -54.932 125.564 126.465 1.00 15.39 89 ASN A CA 1
ATOM 611 C C . ASN A 1 89 ? -55.585 124.911 127.664 1.00 15.83 89 ASN A C 1
ATOM 612 O O . ASN A 1 89 ? -55.491 125.402 128.791 1.00 14.57 89 ASN A O 1
ATOM 617 N N . ASN A 1 90 ? -56.283 123.822 127.397 1.00 17.23 90 ASN A N 1
ATOM 618 C CA . ASN A 1 90 ? -57.004 123.098 128.450 1.00 19.48 90 ASN A CA 1
ATOM 619 C C . ASN A 1 90 ? -56.541 121.666 128.629 1.00 20.64 90 ASN A C 1
ATOM 620 O O . ASN A 1 90 ? -56.820 121.054 129.653 1.00 22.80 90 ASN A O 1
ATOM 625 N N . ALA A 1 91 ? -55.832 121.137 127.642 1.00 22.42 91 ALA A N 1
ATOM 626 C CA . ALA A 1 91 ? -55.347 119.760 127.689 1.00 23.81 91 ALA A CA 1
ATOM 627 C C . ALA A 1 91 ? -54.415 119.613 128.877 1.00 24.07 91 ALA A C 1
ATOM 628 O O . ALA A 1 91 ? -53.530 120.433 129.117 1.00 25.64 91 ALA A O 1
ATOM 630 N N . GLY A 1 92 ? -54.631 118.564 129.635 1.00 24.48 92 GLY A N 1
ATOM 631 C CA . GLY A 1 92 ? -53.814 118.310 130.806 1.00 24.82 92 GLY A CA 1
ATOM 632 C C . GLY A 1 92 ? -54.175 116.938 131.325 1.00 24.67 92 GLY A C 1
ATOM 633 O O . GLY A 1 92 ? -55.223 116.399 130.993 1.00 23.98 92 GLY A O 1
ATOM 634 N N . ILE A 1 93 ? -53.289 116.374 132.124 1.00 24.84 93 ILE A N 1
ATOM 635 C CA . ILE A 1 93 ? -53.543 115.103 132.803 1.00 24.69 93 ILE A CA 1
ATOM 636 C C . ILE A 1 93 ? -53.114 115.242 134.252 1.00 24.23 93 ILE A C 1
ATOM 637 O O . ILE A 1 93 ? -52.461 116.219 134.628 1.00 21.96 93 ILE A O 1
ATOM 642 N N . THR A 1 94 ? -53.497 114.265 135.064 1.00 24.39 94 THR A N 1
ATOM 643 C CA . THR A 1 94 ? -52.969 114.150 136.420 1.00 24.50 94 THR A CA 1
ATOM 644 C C . THR A 1 94 ? -52.286 112.803 136.590 1.00 23.96 94 THR A C 1
ATOM 645 O O . THR A 1 94 ? -52.659 111.806 135.972 1.00 24.22 94 THR A O 1
ATOM 649 N N . ARG A 1 95 ? -51.270 112.811 137.436 1.00 23.49 95 ARG A N 1
ATOM 650 C CA . ARG A 1 95 ? -50.536 111.610 137.830 1.00 23.42 95 ARG A CA 1
ATOM 651 C C . ARG A 1 95 ? -50.220 111.768 139.310 1.00 21.24 95 ARG A C 1
ATOM 652 O O . ARG A 1 95 ? -49.078 112.017 139.708 1.00 19.22 95 ARG A O 1
ATOM 660 N N . ASP A 1 96 ? -51.256 111.684 140.122 1.00 19.96 96 ASP A N 1
ATOM 661 C CA . ASP A 1 96 ? -51.142 112.037 141.539 1.00 19.92 96 ASP A CA 1
ATOM 662 C C . ASP A 1 96 ? -50.336 111.018 142.335 1.00 19.50 96 ASP A C 1
ATOM 663 O O . ASP A 1 96 ? -50.454 109.815 142.120 1.00 18.78 96 ASP A O 1
ATOM 668 N N . ASN A 1 97 ? -49.530 111.530 143.259 1.00 18.75 97 ASN A N 1
ATOM 669 C CA . ASN A 1 97 ? -48.840 110.723 144.266 1.00 18.72 97 ASN A CA 1
ATOM 670 C C . ASN A 1 97 ? -48.166 111.629 145.283 1.00 18.32 97 ASN A C 1
ATOM 671 O O . ASN A 1 97 ? -47.771 112.735 144.958 1.00 17.03 97 ASN A O 1
ATOM 676 N N . LEU A 1 98 ? -48.013 111.151 146.508 1.00 18.26 98 LEU A N 1
ATOM 677 C CA . LEU A 1 98 ? -47.169 111.848 147.472 1.00 19.03 98 LEU A CA 1
ATOM 678 C C . LEU A 1 98 ? -45.746 111.900 146.918 1.00 18.99 98 LEU A C 1
ATOM 679 O O . LEU A 1 98 ? -45.280 110.954 146.283 1.00 18.40 98 LEU A O 1
ATOM 684 N N . LEU A 1 99 ? -45.065 113.016 147.155 1.00 19.30 99 LEU A N 1
ATOM 685 C CA . LEU A 1 99 ? -43.693 113.182 146.681 1.00 20.25 99 LEU A CA 1
ATOM 686 C C . LEU A 1 99 ? -42.814 111.983 147.061 1.00 21.07 99 LEU A C 1
ATOM 687 O O . LEU A 1 99 ? -42.004 111.521 146.260 1.00 20.48 99 LEU A O 1
ATOM 692 N N . MET A 1 100 ? -43.003 111.504 148.287 1.00 23.19 100 MET A N 1
ATOM 693 C CA . MET A 1 100 ? -42.224 110.383 148.849 1.00 26.04 100 MET A CA 1
ATOM 694 C C . MET A 1 100 ? -42.333 109.063 148.096 1.00 25.65 100 MET A C 1
ATOM 695 O O . MET A 1 100 ? -41.501 108.197 148.302 1.00 26.07 100 MET A O 1
ATOM 700 N N . ARG A 1 101 ? -43.349 108.909 147.251 1.00 24.43 101 ARG A N 1
ATOM 701 C CA . ARG A 1 101 ? -43.412 107.760 146.323 1.00 24.53 101 ARG A CA 1
ATOM 702 C C . ARG A 1 101 ? -43.647 108.118 144.847 1.00 24.25 101 ARG A C 1
ATOM 703 O O . ARG A 1 101 ? -43.865 107.238 144.008 1.00 23.43 101 ARG A O 1
ATOM 711 N N . MET A 1 102 ? -43.582 109.404 144.526 1.00 23.75 102 MET A N 1
ATOM 712 C CA . MET A 1 102 ? -43.764 109.841 143.141 1.00 23.94 102 MET A CA 1
ATOM 713 C C . MET A 1 102 ? -42.671 109.304 142.236 1.00 24.39 102 MET A C 1
ATOM 714 O O . MET A 1 102 ? -41.485 109.477 142.500 1.00 23.97 102 MET A O 1
ATOM 719 N N . LYS A 1 103 ? -43.086 108.655 141.164 1.00 25.14 103 LYS A N 1
ATOM 720 C CA . LYS A 1 103 ? -42.147 108.163 140.164 1.00 26.47 103 LYS A CA 1
ATOM 721 C C . LYS A 1 103 ? -41.654 109.281 139.261 1.00 25.24 103 LYS A C 1
ATOM 722 O O . LYS A 1 103 ? -42.373 110.221 138.936 1.00 23.26 103 LYS A O 1
ATOM 728 N N . GLU A 1 104 ? -40.414 109.147 138.834 1.00 24.58 104 GLU A N 1
ATOM 729 C CA . GLU A 1 104 ? -39.826 110.079 137.886 1.00 24.80 104 GLU A CA 1
ATOM 730 C C . GLU A 1 104 ? -40.711 110.283 136.645 1.00 24.33 104 GLU A C 1
ATOM 731 O O . GLU A 1 104 ? -40.871 111.399 136.155 1.00 22.46 104 GLU A O 1
ATOM 737 N N . GLU A 1 105 ? -41.295 109.203 136.146 1.00 24.91 105 GLU A N 1
ATOM 738 C CA . GLU A 1 105 ? -42.164 109.289 134.961 1.00 26.16 105 GLU A CA 1
ATOM 739 C C . GLU A 1 105 ? -43.441 110.086 135.246 1.00 23.60 105 GLU A C 1
ATOM 740 O O . GLU A 1 105 ? -43.999 110.719 134.353 1.00 22.49 105 GLU A O 1
ATOM 746 N N . GLU A 1 106 ? -43.915 110.007 136.482 1.00 22.14 106 GLU A N 1
ATOM 747 C CA . GLU A 1 106 ? -45.104 110.768 136.911 1.00 21.96 106 GLU A CA 1
ATOM 748 C C . GLU A 1 106 ? -44.827 112.272 136.914 1.00 21.02 106 GLU A C 1
ATOM 749 O O . GLU A 1 106 ? -45.683 113.084 136.569 1.00 21.42 106 GLU A O 1
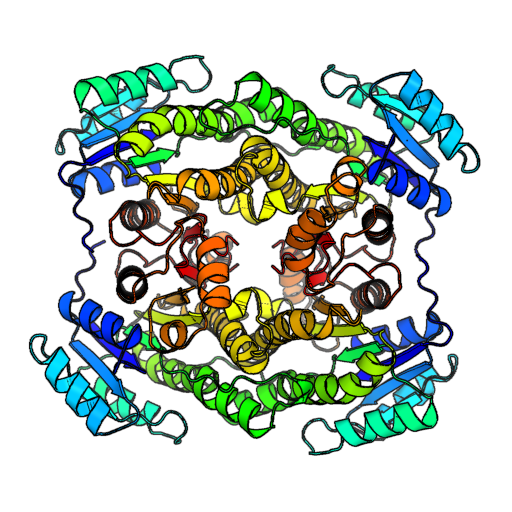ATOM 755 N N . TRP A 1 107 ? -43.612 112.632 137.300 1.00 20.16 107 TRP A N 1
ATOM 756 C CA . TRP A 1 107 ? -43.144 114.017 137.203 1.00 19.39 107 TRP A CA 1
ATOM 757 C C . TRP A 1 107 ? -43.008 114.428 135.732 1.00 19.22 107 TRP A C 1
ATOM 758 O O . TRP A 1 107 ? -43.591 115.416 135.283 1.00 17.23 107 TRP A O 1
ATOM 769 N N . ASP A 1 108 ? -42.243 113.639 134.988 1.00 19.78 108 ASP A N 1
ATOM 770 C CA . ASP A 1 108 ? -41.902 113.972 133.597 1.00 20.66 108 ASP A CA 1
ATOM 771 C C . ASP A 1 108 ? -43.124 114.086 132.685 1.00 20.99 108 ASP A C 1
ATOM 772 O O . ASP A 1 108 ? -43.224 115.019 131.880 1.00 19.73 108 ASP A O 1
ATOM 777 N N . ASP A 1 109 ? -44.037 113.129 132.805 1.00 22.02 109 ASP A N 1
ATOM 778 C CA . ASP A 1 109 ? -45.246 113.116 131.959 1.00 23.34 109 ASP A CA 1
ATOM 779 C C . ASP A 1 109 ? -46.115 114.368 132.207 1.00 22.44 109 ASP A C 1
ATOM 780 O O . ASP A 1 109 ? -46.655 114.964 131.276 1.00 21.37 109 ASP A O 1
ATOM 785 N N . ILE A 1 110 ? -46.222 114.768 133.465 1.00 22.16 110 ILE A N 1
ATOM 786 C CA . ILE A 1 110 ? -46.986 115.969 133.828 1.00 23.15 110 ILE A CA 1
ATOM 787 C C . ILE A 1 110 ? -46.357 117.221 133.214 1.00 23.32 110 ILE A C 1
ATOM 788 O O . ILE A 1 110 ? -47.052 118.032 132.615 1.00 22.88 110 ILE A O 1
ATOM 793 N N . MET A 1 111 ? -45.043 117.352 133.350 1.00 24.30 111 MET A N 1
ATOM 794 C CA . MET A 1 111 ? -44.326 118.511 132.793 1.00 25.22 111 MET A CA 1
ATOM 795 C C . MET A 1 111 ? -44.439 118.587 131.268 1.00 25.47 111 MET A C 1
ATOM 796 O O . MET A 1 111 ? -44.580 119.674 130.698 1.00 24.58 111 MET A O 1
ATOM 801 N N . GLN A 1 112 ? -44.406 117.431 130.620 1.00 26.06 112 GLN A N 1
ATOM 802 C CA . GLN A 1 112 ? -44.533 117.376 129.161 1.00 27.63 112 GLN A CA 1
ATOM 803 C C . GLN A 1 112 ? -45.957 117.709 128.707 1.00 25.91 112 GLN A C 1
ATOM 804 O O . GLN A 1 112 ? -46.173 118.593 127.890 1.00 23.94 112 GLN A O 1
ATOM 810 N N . VAL A 1 113 ? -46.928 117.008 129.269 1.00 25.51 113 VAL A N 1
ATOM 811 C CA . VAL A 1 113 ? -48.327 117.123 128.817 1.00 25.24 113 VAL A CA 1
ATOM 812 C C . VAL A 1 113 ? -49.004 118.430 129.268 1.00 23.37 113 VAL A C 1
ATOM 813 O O . VAL A 1 113 ? -49.771 119.043 128.522 1.00 22.59 113 VAL A O 1
ATOM 817 N N . ASN A 1 114 ? -48.721 118.855 130.490 1.00 21.55 114 ASN A N 1
ATOM 818 C CA . ASN A 1 114 ? -49.422 120.015 131.069 1.00 20.72 114 ASN A CA 1
ATOM 819 C C . ASN A 1 114 ? -48.721 121.348 130.884 1.00 20.08 114 ASN A C 1
ATOM 820 O O . ASN A 1 114 ? -49.371 122.388 130.909 1.00 19.07 114 ASN A O 1
ATOM 825 N N . LEU A 1 115 ? -47.401 121.325 130.746 1.00 19.82 115 LEU A N 1
ATOM 826 C CA . LEU A 1 115 ? -46.638 122.569 130.665 1.00 20.09 115 LEU A CA 1
ATOM 827 C C . LEU A 1 115 ? -45.958 122.770 129.307 1.00 19.33 115 LEU A C 1
ATOM 828 O O . LEU A 1 115 ? -46.166 123.798 128.665 1.00 18.13 115 LEU A O 1
ATOM 833 N N . LYS A 1 116 ? -45.147 121.804 128.881 1.00 19.74 116 LYS A N 1
ATOM 834 C CA . LYS A 1 116 ? -44.438 121.927 127.597 1.00 20.24 116 LYS A CA 1
ATOM 835 C C . LYS A 1 116 ? -45.412 122.072 126.430 1.00 19.77 116 LYS A C 1
ATOM 836 O O . LYS A 1 116 ? -45.149 122.789 125.483 1.00 19.68 116 LYS A O 1
ATOM 842 N N . SER A 1 117 ? -46.547 121.397 126.530 1.00 19.50 117 SER A N 1
ATOM 843 C CA . SER A 1 117 ? -47.614 121.492 125.519 1.00 19.92 117 SER A CA 1
ATOM 844 C C . SER A 1 117 ? -48.073 122.933 125.308 1.00 19.28 117 SER A C 1
ATOM 845 O O . SER A 1 117 ? -48.355 123.361 124.189 1.00 18.42 117 SER A O 1
ATOM 848 N N . VAL A 1 118 ? -48.143 123.677 126.401 1.00 18.89 118 VAL A N 1
ATOM 849 C CA . VAL A 1 118 ? -48.543 125.080 126.344 1.00 18.53 118 VAL A CA 1
ATOM 850 C C . VAL A 1 118 ? -47.438 125.939 125.715 1.00 18.45 118 VAL A C 1
ATOM 851 O O . VAL A 1 118 ? -47.730 126.844 124.939 1.00 17.93 118 VAL A O 1
ATOM 855 N N . PHE A 1 119 ? -46.186 125.678 126.080 1.00 18.24 119 PHE A N 1
ATOM 856 C CA . PHE A 1 119 ? -45.035 126.317 125.419 1.00 19.06 119 PHE A CA 1
ATOM 857 C C . PHE A 1 119 ? -45.150 126.132 123.895 1.00 19.41 119 PHE A C 1
ATOM 858 O O . PHE A 1 119 ? -45.123 127.088 123.128 1.00 19.73 119 PHE A O 1
ATOM 866 N N . ARG A 1 120 ? -45.352 124.896 123.482 1.00 20.71 120 ARG A N 1
ATOM 867 C CA . ARG A 1 120 ? -45.421 124.549 122.047 1.00 21.45 120 ARG A CA 1
ATOM 868 C C . ARG A 1 120 ? -46.588 125.214 121.315 1.00 20.42 120 ARG A C 1
ATOM 869 O O . ARG A 1 120 ? -46.404 125.827 120.274 1.00 19.05 120 ARG A O 1
ATOM 877 N N . ALA A 1 121 ? -47.785 125.095 121.875 1.00 19.62 121 ALA A N 1
ATOM 878 C CA . ALA A 1 121 ? -48.998 125.662 121.262 1.00 19.75 121 ALA A CA 1
ATOM 879 C C . ALA A 1 121 ? -48.938 127.187 121.217 1.00 19.85 121 ALA A C 1
ATOM 880 O O . ALA A 1 121 ? -49.250 127.809 120.204 1.00 19.51 121 ALA A O 1
ATOM 882 N N . SER A 1 122 ? -48.534 127.784 122.328 1.00 19.57 122 SER A N 1
ATOM 883 C CA . SER A 1 122 ? -48.469 129.241 122.419 1.00 20.14 122 SER A CA 1
ATOM 884 C C . SER A 1 122 ? -47.438 129.802 121.446 1.00 21.92 122 SER A C 1
ATOM 885 O O . SER A 1 122 ? -47.693 130.791 120.770 1.00 22.48 122 SER A O 1
ATOM 888 N N . LYS A 1 123 ? -46.284 129.155 121.367 1.00 23.51 123 LYS A N 1
ATOM 889 C CA . LYS A 1 123 ? -45.241 129.568 120.419 1.00 25.32 123 LYS A CA 1
ATOM 890 C C . LYS A 1 123 ? -45.775 129.490 118.991 1.00 25.02 123 LYS A C 1
ATOM 891 O O . LYS A 1 123 ? -45.611 130.413 118.210 1.00 25.19 123 LYS A O 1
ATOM 897 N N . ALA A 1 124 ? -46.449 128.391 118.680 1.00 24.20 124 ALA A N 1
ATOM 898 C CA . ALA A 1 124 ? -46.945 128.132 117.316 1.00 24.47 124 ALA A CA 1
ATOM 899 C C . ALA A 1 124 ? -47.994 129.131 116.814 1.00 24.56 124 ALA A C 1
ATOM 900 O O . ALA A 1 124 ? -48.014 129.457 115.633 1.00 24.42 124 ALA A O 1
ATOM 902 N N . VAL A 1 125 ? -48.880 129.592 117.690 1.00 24.43 125 VAL A N 1
ATOM 903 C CA . VAL A 1 125 ? -49.939 130.538 117.262 1.00 24.39 125 VAL A CA 1
ATOM 904 C C . VAL A 1 125 ? -49.433 131.975 117.165 1.00 25.81 125 VAL A C 1
ATOM 905 O O . VAL A 1 125 ? -50.091 132.845 116.608 1.00 24.34 125 VAL A O 1
ATOM 909 N N . LEU A 1 126 ? -48.259 132.207 117.719 1.00 28.41 126 LEU A N 1
ATOM 910 C CA . LEU A 1 126 ? -47.760 133.560 117.962 1.00 31.83 126 LEU A CA 1
ATOM 911 C C . LEU A 1 126 ? -47.489 134.364 116.679 1.00 32.60 126 LEU A C 1
ATOM 912 O O . LEU A 1 126 ? -47.898 135.518 116.575 1.00 32.90 126 LEU A O 1
ATOM 917 N N . ARG A 1 127 ? -46.805 133.747 115.721 1.00 33.63 127 ARG A N 1
ATOM 918 C CA . ARG A 1 127 ? -46.484 134.382 114.420 1.00 35.44 127 ARG A CA 1
ATOM 919 C C . ARG A 1 127 ? -47.740 134.970 113.784 1.00 33.82 127 ARG A C 1
ATOM 920 O O . ARG A 1 127 ? -47.774 136.148 113.435 1.00 34.75 127 ARG A O 1
ATOM 928 N N . GLY A 1 128 ? -48.776 134.149 113.669 1.00 31.46 128 GLY A N 1
ATOM 929 C CA . GLY A 1 128 ? -50.044 134.587 113.087 1.00 29.92 128 GLY A CA 1
ATOM 930 C C . GLY A 1 128 ? -50.710 135.702 113.876 1.00 28.89 128 GLY A C 1
ATOM 931 O O . GLY A 1 128 ? -51.148 136.706 113.316 1.00 28.83 128 GLY A O 1
ATOM 932 N N . MET A 1 129 ? -50.784 135.530 115.189 1.00 27.40 129 MET A N 1
ATOM 933 C CA . MET A 1 129 ? -51.426 136.540 116.044 1.00 26.12 129 MET A CA 1
ATOM 934 C C . MET A 1 129 ? -50.696 137.883 115.950 1.00 28.38 129 MET A C 1
ATOM 935 O O . MET A 1 129 ? -51.323 138.939 115.858 1.00 27.36 129 MET A O 1
ATOM 940 N N . MET A 1 130 ? -49.374 137.834 115.984 1.00 32.14 130 MET A N 1
ATOM 941 C CA . MET A 1 130 ? -48.576 139.057 115.868 1.00 37.19 130 MET A CA 1
ATOM 942 C C . MET A 1 130 ? -48.780 139.770 114.533 1.00 37.96 130 MET A C 1
ATOM 943 O O . MET A 1 130 ? -48.876 140.994 114.499 1.00 37.44 130 MET A O 1
ATOM 948 N N . LYS A 1 131 ? -48.877 139.005 113.450 1.00 40.71 131 LYS A N 1
ATOM 949 C CA . LYS A 1 131 ? -49.153 139.601 112.132 1.00 42.93 131 LYS A CA 1
ATOM 950 C C . LYS A 1 131 ? -50.515 140.274 112.110 1.00 41.89 131 LYS A C 1
ATOM 951 O O . LYS A 1 131 ? -50.667 141.347 111.542 1.00 40.54 131 LYS A O 1
ATOM 957 N N . GLN A 1 132 ? -51.511 139.616 112.698 1.00 41.54 132 GLN A N 1
ATOM 958 C CA . GLN A 1 132 ? -52.872 140.175 112.783 1.00 41.63 132 GLN A CA 1
ATOM 959 C C . GLN A 1 132 ? -53.008 141.326 113.775 1.00 38.66 132 GLN A C 1
ATOM 960 O O . GLN A 1 132 ? -54.014 142.031 113.760 1.00 35.99 132 GLN A O 1
ATOM 966 N N . ARG A 1 133 ? -52.030 141.483 114.662 1.00 37.14 133 ARG A N 1
ATOM 967 C CA . ARG A 1 133 ? -52.117 142.457 115.768 1.00 37.05 133 ARG A CA 1
ATOM 968 C C . ARG A 1 133 ? -53.372 142.243 116.607 1.00 32.72 133 ARG A C 1
ATOM 969 O O . ARG A 1 133 ? -54.031 143.195 117.019 1.00 31.76 133 ARG A O 1
ATOM 977 N N . ALA A 1 134 ? -53.695 140.984 116.852 1.00 28.89 134 ALA A N 1
ATOM 978 C CA . ALA A 1 134 ? -54.886 140.631 117.606 1.00 26.14 134 ALA A CA 1
ATOM 979 C C . ALA A 1 134 ? -54.771 139.195 118.074 1.00 24.27 134 ALA A C 1
ATOM 980 O O . ALA A 1 134 ? -54.328 138.314 117.332 1.00 24.25 134 ALA A O 1
ATOM 982 N N . GLY A 1 135 ? -55.157 138.960 119.310 1.00 21.82 135 GLY A N 1
ATOM 983 C CA . GLY A 1 135 ? -55.230 137.599 119.788 1.00 20.35 135 GLY A CA 1
ATOM 984 C C . GLY A 1 135 ? -55.639 137.445 121.231 1.00 18.61 135 GLY A C 1
ATOM 985 O O . GLY A 1 135 ? -55.637 138.400 122.021 1.00 18.54 135 GLY A O 1
ATOM 986 N N . ARG A 1 136 ? -56.016 136.212 121.535 1.00 17.36 136 ARG A N 1
ATOM 987 C CA . ARG A 1 136 ? -56.333 135.777 122.886 1.00 16.54 136 ARG A CA 1
ATOM 988 C C . ARG A 1 136 ? -55.702 134.423 123.134 1.00 15.39 136 ARG A C 1
ATOM 989 O O . ARG A 1 136 ? -55.950 133.473 122.405 1.00 14.93 136 ARG A O 1
ATOM 997 N N . ILE A 1 137 ? -54.911 134.345 124.186 1.00 14.69 137 ILE A N 1
ATOM 998 C CA . ILE A 1 137 ? -54.474 133.061 124.703 1.00 14.55 137 ILE A CA 1
ATOM 999 C C . ILE A 1 137 ? -54.991 132.942 126.126 1.00 13.79 137 ILE A C 1
ATOM 1000 O O . ILE A 1 137 ? -54.803 133.840 126.944 1.00 13.96 137 ILE A O 1
ATOM 1005 N N . ILE A 1 138 ? -55.667 131.835 126.392 1.00 13.00 138 ILE A N 1
ATOM 1006 C CA . ILE A 1 138 ? -56.321 131.603 127.673 1.00 12.34 138 ILE A CA 1
ATOM 1007 C C . ILE A 1 138 ? -55.942 130.218 128.153 1.00 12.03 138 ILE A C 1
ATOM 1008 O O . ILE A 1 138 ? -56.225 129.208 127.502 1.00 12.01 138 ILE A O 1
ATOM 1013 N N . ASN A 1 139 ? -55.275 130.197 129.287 1.00 12.04 139 ASN A N 1
ATOM 1014 C CA . ASN A 1 139 ? -54.782 128.964 129.865 1.00 12.37 139 ASN A CA 1
ATOM 1015 C C . ASN A 1 139 ? -55.621 128.552 131.057 1.00 12.53 139 ASN A C 1
ATOM 1016 O O . ASN A 1 139 ? -55.889 129.358 131.957 1.00 12.42 139 ASN A O 1
ATOM 1021 N N . ILE A 1 140 ? -56.018 127.288 131.066 1.00 13.14 140 ILE A N 1
ATOM 1022 C CA . ILE A 1 140 ? -56.813 126.759 132.163 1.00 13.52 140 ILE A CA 1
ATOM 1023 C C . ILE A 1 140 ? -55.851 126.195 133.194 1.00 14.25 140 ILE A C 1
ATOM 1024 O O . ILE A 1 140 ? -55.129 125.242 132.925 1.00 14.49 140 ILE A O 1
ATOM 1029 N N . THR A 1 141 ? -55.808 126.845 134.348 1.00 14.75 141 THR A N 1
ATOM 1030 C CA . THR A 1 141 ? -54.880 126.477 135.416 1.00 16.16 141 THR A CA 1
ATOM 1031 C C . THR A 1 141 ? -55.559 126.229 136.760 1.00 16.15 141 THR A C 1
ATOM 1032 O O . THR A 1 141 ? -55.947 127.140 137.445 1.00 17.42 141 THR A O 1
ATOM 1036 N N . SER A 1 142 ? -55.645 125.013 137.215 1.00 16.34 142 SER A N 1
ATOM 1037 C CA . SER A 1 142 ? -56.244 124.824 138.548 1.00 16.13 142 SER A CA 1
ATOM 1038 C C . SER A 1 142 ? -55.851 125.754 139.747 1.00 15.46 142 SER A C 1
ATOM 1039 O O . SER A 1 142 ? -54.723 126.251 139.891 1.00 17.02 142 SER A O 1
ATOM 1042 N N . VAL A 1 143 ? -56.810 125.981 140.640 1.00 14.24 143 VAL A N 1
ATOM 1043 C CA . VAL A 1 143 ? -56.534 126.624 141.947 1.00 13.66 143 VAL A CA 1
ATOM 1044 C C . VAL A 1 143 ? -55.321 126.009 142.676 1.00 13.44 143 VAL A C 1
ATOM 1045 O O . VAL A 1 143 ? -54.640 126.678 143.456 1.00 12.64 143 VAL A O 1
ATOM 1049 N N . VAL A 1 144 ? -55.071 124.732 142.417 1.00 13.63 144 VAL A N 1
ATOM 1050 C CA . VAL A 1 144 ? -53.976 123.980 143.050 1.00 14.56 144 VAL A CA 1
ATOM 1051 C C . VAL A 1 144 ? -52.617 124.615 142.726 1.00 14.05 144 VAL A C 1
ATOM 1052 O O . VAL A 1 144 ? -51.675 124.548 143.511 1.00 13.69 144 VAL A O 1
ATOM 1056 N N . GLY A 1 145 ? -52.547 125.257 141.572 1.00 14.04 145 GLY A N 1
ATOM 1057 C CA . GLY A 1 145 ? -51.347 125.982 141.165 1.00 14.21 145 GLY A CA 1
ATOM 1058 C C . GLY A 1 145 ? -51.020 127.155 142.069 1.00 14.11 145 GLY A C 1
ATOM 1059 O O . GLY A 1 145 ? -49.867 127.559 142.180 1.00 15.39 145 GLY A O 1
ATOM 1060 N N . VAL A 1 146 ? -52.039 127.717 142.703 1.00 13.61 146 VAL A N 1
ATOM 1061 C CA . VAL A 1 146 ? -51.864 128.899 143.553 1.00 13.62 146 VAL A CA 1
ATOM 1062 C C . VAL A 1 146 ? -51.746 128.517 145.024 1.00 13.81 146 VAL A C 1
ATOM 1063 O O . VAL A 1 146 ? -50.995 129.130 145.770 1.00 14.47 146 VAL A O 1
ATOM 1067 N N . MET A 1 147 ? -52.491 127.515 145.452 1.00 13.97 147 MET A N 1
ATOM 1068 C CA . MET A 1 147 ? -52.496 127.183 146.883 1.00 14.84 147 MET A CA 1
ATOM 1069 C C . MET A 1 147 ? -51.724 125.925 147.227 1.00 14.24 147 MET A C 1
ATOM 1070 O O . MET A 1 147 ? -51.421 125.694 148.389 1.00 13.79 147 MET A O 1
ATOM 1075 N N . GLY A 1 148 ? -51.393 125.141 146.212 1.00 13.89 148 GLY A N 1
ATOM 1076 C CA . GLY A 1 148 ? -50.732 123.847 146.404 1.00 14.31 148 GLY A CA 1
ATOM 1077 C C . GLY A 1 148 ? -51.750 122.794 146.811 1.00 14.43 148 GLY A C 1
ATOM 1078 O O . GLY A 1 148 ? -52.835 123.123 147.264 1.00 13.89 148 GLY A O 1
ATOM 1079 N N . ASN A 1 149 ? -51.390 121.527 146.656 1.00 14.69 149 ASN A N 1
ATOM 1080 C CA . ASN A 1 149 ? -52.255 120.414 147.074 1.00 15.29 149 ASN A CA 1
ATOM 1081 C C . ASN A 1 149 ? -51.438 119.158 147.346 1.00 15.51 149 ASN A C 1
ATOM 1082 O O . ASN A 1 149 ? -50.630 118.745 146.507 1.00 15.25 149 ASN A O 1
ATOM 1087 N N . ALA A 1 150 ? -51.643 118.567 148.520 1.00 15.93 150 ALA A N 1
ATOM 1088 C CA . ALA A 1 150 ? -50.989 117.302 148.862 1.00 16.65 150 ALA A CA 1
ATOM 1089 C C . ALA A 1 150 ? -51.311 116.264 147.782 1.00 16.96 150 ALA A C 1
ATOM 1090 O O . ALA A 1 150 ? -52.447 116.161 147.332 1.00 17.03 150 ALA A O 1
ATOM 1092 N N . GLY A 1 151 ? -50.293 115.530 147.359 1.00 16.31 151 GLY A N 1
ATOM 1093 C CA . GLY A 1 151 ? -50.454 114.500 146.334 1.00 16.09 151 GLY A CA 1
ATOM 1094 C C . GLY A 1 151 ? -50.253 115.015 144.923 1.00 16.44 151 GLY A C 1
ATOM 1095 O O . GLY A 1 151 ? -50.261 114.244 143.969 1.00 16.82 151 GLY A O 1
ATOM 1096 N N . GLN A 1 152 ? -50.062 116.321 144.798 1.00 15.84 152 GLN A N 1
ATOM 1097 C CA . GLN A 1 152 ? -50.011 116.946 143.492 1.00 15.90 152 GLN A CA 1
ATOM 1098 C C . GLN A 1 152 ? -48.855 117.921 143.346 1.00 15.49 152 GLN A C 1
ATOM 1099 O O . GLN A 1 152 ? -49.015 118.956 142.724 1.00 15.69 152 GLN A O 1
ATOM 1105 N N . THR A 1 153 ? -47.698 117.593 143.909 1.00 14.96 153 THR A N 1
ATOM 1106 C CA . THR A 1 153 ? -46.510 118.433 143.719 1.00 14.82 153 THR A CA 1
ATOM 1107 C C . THR A 1 153 ? -46.211 118.619 142.240 1.00 14.98 153 THR A C 1
ATOM 1108 O O . THR A 1 153 ? -45.796 119.697 141.821 1.00 15.12 153 THR A O 1
ATOM 1112 N N . ASN A 1 154 ? -46.440 117.574 141.453 1.00 14.63 154 ASN A N 1
ATOM 1113 C CA . ASN A 1 154 ? -46.208 117.638 140.009 1.00 14.68 154 ASN A CA 1
ATOM 1114 C C . ASN A 1 154 ? -47.228 118.508 139.270 1.00 14.87 154 ASN A C 1
ATOM 1115 O O . ASN A 1 154 ? -46.862 119.406 138.526 1.00 14.93 154 ASN A O 1
ATOM 1120 N N . TYR A 1 155 ? -48.501 118.219 139.479 1.00 15.05 155 TYR A N 1
ATOM 1121 C CA . TYR A 1 155 ? -49.594 118.958 138.836 1.00 15.53 155 TYR A CA 1
ATOM 1122 C C . TYR A 1 155 ? -49.568 120.442 139.231 1.00 14.58 155 TYR A C 1
ATOM 1123 O O . TYR A 1 155 ? -49.705 121.326 138.393 1.00 14.77 155 TYR A O 1
ATOM 1132 N N . ALA A 1 156 ? -49.393 120.690 140.521 1.00 13.79 156 ALA A N 1
ATOM 1133 C CA . ALA A 1 156 ? -49.284 122.055 141.061 1.00 13.30 156 ALA A CA 1
ATOM 1134 C C . ALA A 1 156 ? -48.111 122.821 140.470 1.00 13.23 156 ALA A C 1
ATOM 1135 O O . ALA A 1 156 ? -48.237 123.995 140.148 1.00 12.46 156 ALA A O 1
ATOM 1137 N N . ALA A 1 157 ? -46.967 122.158 140.362 1.00 13.44 157 ALA A N 1
ATOM 1138 C CA . ALA A 1 157 ? -45.789 122.794 139.783 1.00 13.45 157 ALA A CA 1
ATOM 1139 C C . ALA A 1 157 ? -46.067 123.190 138.342 1.00 13.53 157 ALA A C 1
ATOM 1140 O O . ALA A 1 157 ? -45.713 124.284 137.912 1.00 13.16 157 ALA A O 1
ATOM 1142 N N . ALA A 1 158 ? -46.681 122.280 137.594 1.00 13.63 158 ALA A N 1
ATOM 1143 C CA . ALA A 1 158 ? -47.008 122.542 136.193 1.00 13.72 158 ALA A CA 1
ATOM 1144 C C . ALA A 1 158 ? -48.013 123.679 136.053 1.00 13.85 158 ALA A C 1
ATOM 1145 O O . ALA A 1 158 ? -47.836 124.559 135.223 1.00 12.92 158 ALA A O 1
ATOM 1147 N N . LYS A 1 159 ? -49.064 123.654 136.865 1.00 14.54 159 LYS A N 1
ATOM 1148 C CA . LYS A 1 159 ? -50.111 124.697 136.807 1.00 14.76 159 LYS A CA 1
ATOM 1149 C C . LYS A 1 159 ? -49.609 126.072 137.284 1.00 13.77 159 LYS A C 1
ATOM 1150 O O . LYS A 1 159 ? -49.978 127.095 136.728 1.00 13.39 159 LYS A O 1
ATOM 1156 N N . ALA A 1 160 ? -48.784 126.083 138.320 1.00 12.59 160 ALA A N 1
ATOM 1157 C CA . ALA A 1 160 ? -48.146 127.321 138.780 1.00 11.95 160 ALA A CA 1
ATOM 1158 C C . ALA A 1 160 ? -47.172 127.836 137.720 1.00 11.99 160 ALA A C 1
ATOM 1159 O O . ALA A 1 160 ? -47.129 129.023 137.436 1.00 11.68 160 ALA A O 1
ATOM 1161 N N . GLY A 1 161 ? -46.418 126.923 137.116 1.00 12.13 161 GLY A N 1
ATOM 1162 C CA . GLY A 1 161 ? -45.484 127.280 136.039 1.00 12.67 161 GLY A CA 1
ATOM 1163 C C . GLY A 1 161 ? -46.194 127.916 134.859 1.00 13.20 161 GLY A C 1
ATOM 1164 O O . GLY A 1 161 ? -45.698 128.834 134.224 1.00 12.80 161 GLY A O 1
ATOM 1165 N N . LEU A 1 162 ? -47.369 127.394 134.570 1.00 13.80 162 LEU A N 1
ATOM 1166 C CA . LEU A 1 162 ? -48.220 127.889 133.509 1.00 15.09 162 LEU A CA 1
ATOM 1167 C C . LEU A 1 162 ? -48.617 129.354 133.724 1.00 14.18 162 LEU A C 1
ATOM 1168 O O . LEU A 1 162 ? -48.655 130.164 132.789 1.00 14.05 162 LEU A O 1
ATOM 1173 N N . ILE A 1 163 ? -48.907 129.688 134.970 1.00 13.28 163 ILE A N 1
ATOM 1174 C CA . ILE A 1 163 ? -49.192 131.069 135.333 1.00 13.22 163 ILE A CA 1
ATOM 1175 C C . ILE A 1 163 ? -47.952 131.957 135.119 1.00 12.83 163 ILE A C 1
ATOM 1176 O O . ILE A 1 163 ? -48.051 133.021 134.529 1.00 12.08 163 ILE A O 1
ATOM 1181 N N . GLY A 1 164 ? -46.787 131.525 135.592 1.00 12.90 164 GLY A N 1
ATOM 1182 C CA . GLY A 1 164 ? -45.540 132.286 135.359 1.00 12.80 164 GLY A CA 1
ATOM 1183 C C . GLY A 1 164 ? -45.232 132.476 133.880 1.00 13.15 164 GLY A C 1
ATOM 1184 O O . GLY A 1 164 ? -44.877 133.561 133.439 1.00 13.52 164 GLY A O 1
ATOM 1185 N N . PHE A 1 165 ? -45.386 131.405 133.117 1.00 13.75 165 PHE A N 1
ATOM 1186 C CA . PHE A 1 165 ? -45.275 131.443 131.657 1.00 13.88 165 PHE A CA 1
ATOM 1187 C C . PHE A 1 165 ? -46.201 132.497 131.043 1.00 13.57 165 PHE A C 1
ATOM 1188 O O . PHE A 1 165 ? -45.776 133.320 130.230 1.00 13.00 165 PHE A O 1
ATOM 1196 N N . SER A 1 166 ? -47.470 132.450 131.436 1.00 13.01 166 SER A N 1
ATOM 1197 C CA . SER A 1 166 ? -48.498 133.360 130.910 1.00 12.96 166 SER A CA 1
ATOM 1198 C C . SER A 1 166 ? -48.204 134.832 131.167 1.00 12.94 166 SER A C 1
ATOM 1199 O O . SER A 1 166 ? -48.364 135.663 130.275 1.00 12.68 166 SER A O 1
ATOM 1202 N N . LYS A 1 167 ? -47.800 135.147 132.391 1.00 12.62 167 LYS A N 1
ATOM 1203 C CA . LYS A 1 167 ? -47.412 136.517 132.751 1.00 13.08 167 LYS A CA 1
ATOM 1204 C C . LYS A 1 167 ? -46.244 137.011 131.885 1.00 13.67 167 LYS A C 1
ATOM 1205 O O . LYS A 1 167 ? -46.261 138.132 131.396 1.00 13.36 167 LYS A O 1
ATOM 1211 N N . SER A 1 168 ? -45.245 136.157 131.705 1.00 13.88 168 SER A N 1
ATOM 1212 C CA . SER A 1 168 ? -44.075 136.503 130.898 1.00 14.70 168 SER A CA 1
ATOM 1213 C C . SER A 1 168 ? -44.461 136.699 129.433 1.00 15.13 168 SER A C 1
ATOM 1214 O O . SER A 1 168 ? -44.081 137.680 128.813 1.00 14.63 168 SER A O 1
ATOM 1217 N N . MET A 1 169 ? -45.247 135.777 128.899 1.00 15.59 169 MET A N 1
ATOM 1218 C CA . MET A 1 169 ? -45.740 135.898 127.524 1.00 16.35 169 MET A CA 1
ATOM 1219 C C . MET A 1 169 ? -46.561 137.175 127.321 1.00 16.33 169 MET A C 1
ATOM 1220 O O . MET A 1 169 ? -46.400 137.878 126.322 1.00 15.30 169 MET A O 1
ATOM 1225 N N . ALA A 1 170 ? -47.437 137.463 128.281 1.00 16.00 170 ALA A N 1
ATOM 1226 C CA . ALA A 1 170 ? -48.261 138.682 128.256 1.00 16.64 170 ALA A CA 1
ATOM 1227 C C . ALA A 1 170 ? -47.382 139.918 128.068 1.00 18.14 170 ALA A C 1
ATOM 1228 O O . ALA A 1 170 ? -47.713 140.818 127.309 1.00 18.19 170 ALA A O 1
ATOM 1230 N N . ARG A 1 171 ? -46.262 139.947 128.775 1.00 19.77 171 ARG A N 1
ATOM 1231 C CA . ARG A 1 171 ? -45.327 141.079 128.686 1.00 22.09 171 ARG A CA 1
ATOM 1232 C C . ARG A 1 171 ? -44.627 141.152 127.323 1.00 22.87 171 ARG A C 1
ATOM 1233 O O . ARG A 1 171 ? -44.316 142.236 126.851 1.00 23.86 171 ARG A O 1
ATOM 1241 N N . GLU A 1 172 ? -44.424 140.005 126.680 1.00 23.84 172 GLU A N 1
ATOM 1242 C CA . GLU A 1 172 ? -43.786 139.955 125.344 1.00 24.43 172 GLU A CA 1
ATOM 1243 C C . GLU A 1 172 ? -44.688 140.352 124.190 1.00 24.67 172 GLU A C 1
ATOM 1244 O O . GLU A 1 172 ? -44.231 140.940 123.219 1.00 25.28 172 GLU A O 1
ATOM 1250 N N . VAL A 1 173 ? -45.959 139.995 124.280 1.00 23.42 173 VAL A N 1
ATOM 1251 C CA . VAL A 1 173 ? -46.855 140.089 123.126 1.00 22.91 173 VAL A CA 1
ATOM 1252 C C . VAL A 1 173 ? -47.867 141.218 123.239 1.00 22.48 173 VAL A C 1
ATOM 1253 O O . VAL A 1 173 ? -48.624 141.477 122.309 1.00 22.55 173 VAL A O 1
ATOM 1257 N N . GLY A 1 174 ? -47.894 141.867 124.390 1.00 22.57 174 GLY A N 1
ATOM 1258 C CA . GLY A 1 174 ? -48.883 142.900 124.679 1.00 22.73 174 GLY A CA 1
ATOM 1259 C C . GLY A 1 174 ? -48.845 144.088 123.731 1.00 23.57 174 GLY A C 1
ATOM 1260 O O . GLY A 1 174 ? -49.884 144.652 123.403 1.00 22.62 174 GLY A O 1
ATOM 1261 N N . SER A 1 175 ? -47.656 144.454 123.268 1.00 24.74 175 SER A N 1
ATOM 1262 C CA . SER A 1 175 ? -47.515 145.608 122.363 1.00 26.90 175 SER A CA 1
ATOM 1263 C C . SER A 1 175 ? -48.252 145.392 121.034 1.00 28.69 175 SER A C 1
ATOM 1264 O O . SER A 1 175 ? -48.578 146.349 120.332 1.00 30.03 175 SER A O 1
ATOM 1267 N N . ARG A 1 176 ? -48.521 144.131 120.712 1.00 31.02 176 ARG A N 1
ATOM 1268 C CA . ARG A 1 176 ? -49.286 143.758 119.516 1.00 33.91 176 ARG A CA 1
ATOM 1269 C C . ARG A 1 176 ? -50.782 143.543 119.795 1.00 32.18 176 ARG A C 1
ATOM 1270 O O . ARG A 1 176 ? -51.511 143.054 118.937 1.00 33.19 176 ARG A O 1
ATOM 1278 N N . GLY A 1 177 ? -51.228 143.902 120.991 1.00 30.44 177 GLY A N 1
ATOM 1279 C CA . GLY A 1 177 ? -52.653 143.810 121.360 1.00 29.03 177 GLY A CA 1
ATOM 1280 C C . GLY A 1 177 ? -53.133 142.424 121.777 1.00 27.04 177 GLY A C 1
ATOM 1281 O O . GLY A 1 177 ? -54.315 142.220 122.056 1.00 29.52 177 GLY A O 1
ATOM 1282 N N . ILE A 1 178 ? -52.215 141.469 121.826 1.00 23.56 178 ILE A N 1
ATOM 1283 C CA . ILE A 1 178 ? -52.534 140.097 122.243 1.00 21.08 178 ILE A CA 1
ATOM 1284 C C . ILE A 1 178 ? -52.597 140.025 123.767 1.00 19.01 178 ILE A C 1
ATOM 1285 O O . ILE A 1 178 ? -51.675 140.461 124.447 1.00 18.32 178 ILE A O 1
ATOM 1290 N N . THR A 1 179 ? -53.683 139.473 124.300 1.00 17.45 179 THR A N 1
ATOM 1291 C CA . THR A 1 179 ? -53.778 139.257 125.746 1.00 16.02 179 THR A CA 1
ATOM 1292 C C . THR A 1 179 ? -53.552 137.787 126.091 1.00 15.02 179 THR A C 1
ATOM 1293 O O . THR A 1 179 ? -53.917 136.880 125.339 1.00 15.07 179 THR A O 1
ATOM 1297 N N . VAL A 1 180 ? -52.963 137.576 127.257 1.00 13.94 180 VAL A N 1
ATOM 1298 C CA . VAL A 1 180 ? -52.664 136.237 127.758 1.00 12.89 180 VAL A CA 1
ATOM 1299 C C . VAL A 1 180 ? -53.116 136.184 129.210 1.00 11.93 180 VAL A C 1
ATOM 1300 O O . VAL A 1 180 ? -52.619 136.918 130.057 1.00 11.62 180 VAL A O 1
ATOM 1304 N N . ASN A 1 181 ? -54.070 135.302 129.473 1.00 11.05 181 ASN A N 1
ATOM 1305 C CA . ASN A 1 181 ? -54.681 135.185 130.790 1.00 10.42 181 ASN A CA 1
ATOM 1306 C C . ASN A 1 181 ? -54.883 133.734 131.166 1.00 10.37 181 ASN A C 1
ATOM 1307 O O . ASN A 1 181 ? -54.867 132.833 130.315 1.00 10.24 181 ASN A O 1
ATOM 1312 N N . CYS A 1 182 ? -55.068 133.517 132.459 1.00 10.40 182 CYS A N 1
ATOM 1313 C CA . CYS A 1 182 ? -55.411 132.210 132.981 1.00 10.28 182 CYS A CA 1
ATOM 1314 C C . CYS A 1 182 ? -56.774 132.252 133.662 1.00 9.95 182 CYS A C 1
ATOM 1315 O O . CYS A 1 182 ? -57.174 133.254 134.261 1.00 9.42 182 CYS A O 1
ATOM 1318 N N . VAL A 1 183 ? -57.477 131.134 133.565 1.00 9.67 183 VAL A N 1
ATOM 1319 C CA . VAL A 1 183 ? -58.666 130.907 134.360 1.00 9.58 183 VAL A CA 1
ATOM 1320 C C . VAL A 1 183 ? -58.345 129.758 135.303 1.00 9.62 183 VAL A C 1
ATOM 1321 O O . VAL A 1 183 ? -57.892 128.690 134.876 1.00 10.23 183 VAL A O 1
ATOM 1325 N N . ALA A 1 184 ? -58.592 129.995 136.584 1.00 9.55 184 ALA A N 1
ATOM 1326 C CA . ALA A 1 184 ? -58.309 129.029 137.648 1.00 9.39 184 ALA A CA 1
ATOM 1327 C C . ALA A 1 184 ? -59.590 128.446 138.234 1.00 9.30 184 ALA A C 1
ATOM 1328 O O . ALA A 1 184 ? -60.203 129.041 139.142 1.00 9.91 184 ALA A O 1
ATOM 1330 N N . PRO A 1 185 ? -59.996 127.271 137.741 1.00 9.24 185 PRO A N 1
ATOM 1331 C CA . PRO A 1 185 ? -61.101 126.588 138.398 1.00 9.45 185 PRO A CA 1
ATOM 1332 C C . PRO A 1 185 ? -60.774 126.133 139.807 1.00 9.68 185 PRO A C 1
ATOM 1333 O O . PRO A 1 185 ? -59.656 125.703 140.092 1.00 9.44 185 PRO A O 1
ATOM 1337 N N . GLY A 1 186 ? -61.769 126.234 140.678 1.00 10.34 186 GLY A N 1
ATOM 1338 C CA . GLY A 1 186 ? -61.737 125.615 141.998 1.00 11.04 186 GLY A CA 1
ATOM 1339 C C . GLY A 1 186 ? -62.296 124.199 141.953 1.00 12.14 186 GLY A C 1
ATOM 1340 O O . GLY A 1 186 ? -61.882 123.366 141.144 1.00 12.51 186 GLY A O 1
ATOM 1341 N N . PHE A 1 187 ? -63.255 123.935 142.825 1.00 13.45 187 PHE A N 1
ATOM 1342 C CA . PHE A 1 187 ? -63.973 122.665 142.842 1.00 14.38 187 PHE A CA 1
ATOM 1343 C C . PHE A 1 187 ? -65.116 122.692 141.843 1.00 14.65 187 PHE A C 1
ATOM 1344 O O . PHE A 1 187 ? -66.184 123.232 142.102 1.00 13.98 187 PHE A O 1
ATOM 1352 N N . ILE A 1 188 ? -64.866 122.093 140.690 1.00 15.69 188 ILE A N 1
ATOM 1353 C CA . ILE A 1 188 ? -65.846 122.025 139.617 1.00 16.54 188 ILE A CA 1
ATOM 1354 C C . ILE A 1 188 ? -66.293 120.583 139.481 1.00 17.77 188 ILE A C 1
ATOM 1355 O O . ILE A 1 188 ? -65.486 119.662 139.595 1.00 17.67 188 ILE A O 1
ATOM 1360 N N . ASP A 1 189 ? -67.577 120.383 139.225 1.00 19.47 189 ASP A N 1
ATOM 1361 C CA . ASP A 1 189 ? -68.055 119.041 138.987 1.00 21.44 189 ASP A CA 1
ATOM 1362 C C . ASP A 1 189 ? -67.525 118.470 137.665 1.00 22.42 189 ASP A C 1
ATOM 1363 O O . ASP A 1 189 ? -67.880 118.920 136.580 1.00 21.87 189 ASP A O 1
ATOM 1368 N N . THR A 1 190 ? -66.650 117.481 137.801 1.00 23.80 190 THR A N 1
ATOM 1369 C CA . THR A 1 190 ? -66.069 116.750 136.663 1.00 24.64 190 THR A CA 1
ATOM 1370 C C . THR A 1 190 ? -66.237 115.241 136.872 1.00 25.89 190 THR A C 1
ATOM 1371 O O . THR A 1 190 ? -66.773 114.819 137.888 1.00 25.68 190 THR A O 1
ATOM 1375 N N . ASP A 1 191 ? -65.757 114.433 135.929 1.00 27.57 191 ASP A N 1
ATOM 1376 C CA . ASP A 1 191 ? -65.749 112.968 136.097 1.00 29.84 191 ASP A CA 1
ATOM 1377 C C . ASP A 1 191 ? -65.075 112.538 137.396 1.00 30.49 191 ASP A C 1
ATOM 1378 O O . ASP A 1 191 ? -65.531 111.617 138.071 1.00 33.02 191 ASP A O 1
ATOM 1383 N N . MET A 1 192 ? -63.990 113.226 137.726 1.00 31.17 192 MET A N 1
ATOM 1384 C CA . MET A 1 192 ? -63.168 112.919 138.900 1.00 31.84 192 MET A CA 1
ATOM 1385 C C . MET A 1 192 ? -63.748 113.331 140.260 1.00 27.20 192 MET A C 1
ATOM 1386 O O . MET A 1 192 ? -63.240 112.882 141.284 1.00 25.33 192 MET A O 1
ATOM 1391 N N . THR A 1 193 ? -64.776 114.186 140.261 1.00 22.10 193 THR A N 1
ATOM 1392 C CA . THR A 1 193 ? -65.466 114.646 141.487 1.00 19.60 193 THR A CA 1
ATOM 1393 C C . THR A 1 193 ? -66.935 114.239 141.657 1.00 18.34 193 THR A C 1
ATOM 1394 O O . THR A 1 193 ? -67.424 114.070 142.780 1.00 17.03 193 THR A O 1
ATOM 1398 N N . ARG A 1 194 ? -67.625 114.106 140.534 1.00 18.28 194 ARG A N 1
ATOM 1399 C CA . ARG A 1 194 ? -69.072 113.880 140.491 1.00 18.97 194 ARG A CA 1
ATOM 1400 C C . ARG A 1 194 ? -69.448 112.579 141.166 1.00 18.84 194 ARG A C 1
ATOM 1401 O O . ARG A 1 194 ? -70.510 112.467 141.768 1.00 19.14 194 ARG A O 1
ATOM 1409 N N . ALA A 1 195 ? -68.559 111.601 141.041 1.00 18.65 195 ALA A N 1
ATOM 1410 C CA . ALA A 1 195 ? -68.759 110.243 141.569 1.00 18.90 195 ALA A CA 1
ATOM 1411 C C . ALA A 1 195 ? -68.122 109.978 142.956 1.00 19.13 195 ALA A C 1
ATOM 1412 O O . ALA A 1 195 ? -68.110 108.835 143.446 1.00 19.46 195 ALA A O 1
ATOM 1414 N N . LEU A 1 196 ? -67.591 111.023 143.588 1.00 18.73 196 LEU A N 1
ATOM 1415 C CA . LEU A 1 196 ? -67.095 110.921 144.966 1.00 18.35 196 LEU A CA 1
ATOM 1416 C C . LEU A 1 196 ? -68.227 110.654 145.960 1.00 18.98 196 LEU A C 1
ATOM 1417 O O . LEU A 1 196 ? -69.362 111.057 145.723 1.00 19.08 196 LEU A O 1
ATOM 1422 N N . PRO A 1 197 ? -67.918 109.969 147.078 1.00 19.18 197 PRO A N 1
ATOM 1423 C CA . PRO A 1 197 ? -68.909 109.793 148.124 1.00 20.26 197 PRO A CA 1
ATOM 1424 C C . PRO A 1 197 ? -69.423 111.134 148.596 1.00 21.36 197 PRO A C 1
ATOM 1425 O O . PRO A 1 197 ? -68.673 112.124 148.612 1.00 20.78 197 PRO A O 1
ATOM 1429 N N . GLU A 1 198 ? -70.689 111.142 148.982 1.00 23.05 198 GLU A N 1
ATOM 1430 C CA . GLU A 1 198 ? -71.377 112.368 149.321 1.00 25.39 198 GLU A CA 1
ATOM 1431 C C . GLU A 1 198 ? -70.724 113.038 150.519 1.00 24.98 198 GLU A C 1
ATOM 1432 O O . GLU A 1 198 ? -70.558 114.246 150.516 1.00 22.66 198 GLU A O 1
ATOM 1438 N N . GLU A 1 199 ? -70.316 112.248 151.511 1.00 25.92 199 GLU A N 1
ATOM 1439 C CA . GLU A 1 199 ? -69.674 112.784 152.714 1.00 27.34 199 GLU A CA 1
ATOM 1440 C C . GLU A 1 199 ? -68.377 113.509 152.343 1.00 25.00 199 GLU A C 1
ATOM 1441 O O . GLU A 1 199 ? -68.042 114.535 152.926 1.00 25.31 199 GLU A O 1
ATOM 1447 N N . THR A 1 200 ? -67.685 112.983 151.342 1.00 22.46 200 THR A N 1
ATOM 1448 C CA . THR A 1 200 ? -66.446 113.582 150.851 1.00 21.47 200 THR A CA 1
ATOM 1449 C C . THR A 1 200 ? -66.712 114.866 150.035 1.00 20.24 200 THR A C 1
ATOM 1450 O O . THR A 1 200 ? -65.990 115.851 150.159 1.00 19.28 200 THR A O 1
ATOM 1454 N N . ARG A 1 201 ? -67.735 114.838 149.190 1.00 19.16 201 ARG A N 1
ATOM 1455 C CA . ARG A 1 201 ? -68.171 116.042 148.463 1.00 18.74 201 ARG A CA 1
ATOM 1456 C C . ARG A 1 201 ? -68.503 117.218 149.395 1.00 18.99 201 ARG A C 1
ATOM 1457 O O . ARG A 1 201 ? -68.156 118.371 149.115 1.00 16.93 201 ARG A O 1
ATOM 1465 N N . GLN A 1 202 ? -69.164 116.919 150.505 1.00 20.65 202 GLN A N 1
ATOM 1466 C CA . GLN A 1 202 ? -69.511 117.933 151.512 1.00 22.58 202 GLN A CA 1
ATOM 1467 C C . GLN A 1 202 ? -68.262 118.641 152.085 1.00 22.49 202 GLN A C 1
ATOM 1468 O O . GLN A 1 202 ? -68.307 119.834 152.399 1.00 21.82 202 GLN A O 1
ATOM 1474 N N . THR A 1 203 ? -67.143 117.925 152.179 1.00 21.93 203 THR A N 1
ATOM 1475 C CA . THR A 1 203 ? -65.887 118.520 152.684 1.00 22.11 203 THR A CA 1
ATOM 1476 C C . THR A 1 203 ? -65.321 119.558 151.707 1.00 21.40 203 THR A C 1
ATOM 1477 O O . THR A 1 203 ? -64.737 120.547 152.132 1.00 20.87 203 THR A O 1
ATOM 1481 N N . PHE A 1 204 ? -65.502 119.332 150.411 1.00 21.15 204 PHE A N 1
ATOM 1482 C CA . PHE A 1 204 ? -65.166 120.350 149.402 1.00 21.38 204 PHE A CA 1
ATOM 1483 C C . PHE A 1 204 ? -66.135 121.530 149.443 1.00 20.39 204 PHE A C 1
ATOM 1484 O O . PHE A 1 204 ? -65.702 122.677 149.544 1.00 20.55 204 PHE A O 1
ATOM 1492 N N . THR A 1 205 ? -67.437 121.257 149.391 1.00 19.37 205 THR A N 1
ATOM 1493 C CA . THR A 1 205 ? -68.439 122.343 149.323 1.00 19.31 205 THR A CA 1
ATOM 1494 C C . THR A 1 205 ? -68.383 123.256 150.557 1.00 18.53 205 THR A C 1
ATOM 1495 O O . THR A 1 205 ? -68.577 124.474 150.458 1.00 18.12 205 THR A O 1
ATOM 1499 N N . ALA A 1 206 ? -68.088 122.663 151.708 1.00 17.78 206 ALA A N 1
ATOM 1500 C CA . ALA A 1 206 ? -67.952 123.421 152.966 1.00 17.77 206 ALA A CA 1
ATOM 1501 C C . ALA A 1 206 ? -66.861 124.492 152.890 1.00 17.14 206 ALA A C 1
ATOM 1502 O O . ALA A 1 206 ? -66.910 125.492 153.593 1.00 16.51 206 ALA A O 1
ATOM 1504 N N . GLN A 1 207 ? -65.865 124.261 152.050 1.00 17.41 207 GLN A N 1
ATOM 1505 C CA . GLN A 1 207 ? -64.780 125.231 151.869 1.00 17.65 207 GLN A CA 1
ATOM 1506 C C . GLN A 1 207 ? -65.174 126.430 151.004 1.00 16.72 207 GLN A C 1
ATOM 1507 O O . GLN A 1 207 ? -64.477 127.437 150.999 1.00 16.38 207 GLN A O 1
ATOM 1513 N N . THR A 1 208 ? -66.277 126.318 150.275 1.00 15.86 208 THR A N 1
ATOM 1514 C CA . THR A 1 208 ? -66.731 127.402 149.399 1.00 15.23 208 THR A CA 1
ATOM 1515 C C . THR A 1 208 ? -67.687 128.337 150.124 1.00 15.75 208 THR A C 1
ATOM 1516 O O . THR A 1 208 ? -68.404 127.920 151.035 1.00 16.01 208 THR A O 1
ATOM 1520 N N . ALA A 1 209 ? -67.699 129.594 149.697 1.00 15.61 209 ALA A N 1
ATOM 1521 C CA . ALA A 1 209 ? -68.670 130.561 150.203 1.00 16.02 209 ALA A CA 1
ATOM 1522 C C . ALA A 1 209 ? -70.074 130.275 149.656 1.00 16.10 209 ALA A C 1
ATOM 1523 O O . ALA A 1 209 ? -71.062 130.515 150.328 1.00 16.87 209 ALA A O 1
ATOM 1525 N N . LEU A 1 210 ? -70.150 129.750 148.441 1.00 15.62 210 LEU A N 1
ATOM 1526 C CA . LEU A 1 210 ? -71.455 129.487 147.783 1.00 16.14 210 LEU A CA 1
ATOM 1527 C C . LEU A 1 210 ? -72.092 128.143 148.157 1.00 16.39 210 LEU A C 1
ATOM 1528 O O . LEU A 1 210 ? -73.257 127.899 147.874 1.00 17.26 210 LEU A O 1
ATOM 1533 N N . GLY A 1 211 ? -71.316 127.288 148.805 1.00 16.56 211 GLY A N 1
ATOM 1534 C CA . GLY A 1 211 ? -71.801 125.994 149.300 1.00 16.90 211 GLY A CA 1
ATOM 1535 C C . GLY A 1 211 ? -72.113 124.949 148.241 1.00 17.02 211 GLY A C 1
ATOM 1536 O O . GLY A 1 211 ? -72.975 124.097 148.443 1.00 17.49 211 GLY A O 1
ATOM 1537 N N . ARG A 1 212 ? -71.401 124.993 147.124 1.00 16.62 212 ARG A N 1
ATOM 1538 C CA . ARG A 1 212 ? -71.598 123.999 146.059 1.00 16.46 212 ARG A CA 1
ATOM 1539 C C . ARG A 1 212 ? -70.383 123.895 145.150 1.00 15.45 212 ARG A C 1
ATOM 1540 O O . ARG A 1 212 ? -69.569 124.824 145.100 1.00 14.80 212 ARG A O 1
ATOM 1548 N N . PHE A 1 213 ? -70.284 122.759 144.451 1.00 14.81 213 PHE A N 1
ATOM 1549 C CA . PHE A 1 213 ? -69.320 122.584 143.363 1.00 14.93 213 PHE A CA 1
ATOM 1550 C C . PHE A 1 213 ? -69.785 123.483 142.237 1.00 14.46 213 PHE A C 1
ATOM 1551 O O . PHE A 1 213 ? -70.979 123.659 142.009 1.00 13.86 213 PHE A O 1
ATOM 1559 N N . GLY A 1 214 ? -68.837 124.059 141.531 1.00 13.91 214 GLY A N 1
ATOM 1560 C CA . GLY A 1 214 ? -69.171 124.805 140.347 1.00 14.23 214 GLY A CA 1
ATOM 1561 C C . GLY A 1 214 ? -69.487 123.864 139.198 1.00 14.77 214 GLY A C 1
ATOM 1562 O O . GLY A 1 214 ? -69.372 122.641 139.315 1.00 14.03 214 GLY A O 1
ATOM 1563 N N . ASP A 1 215 ? -69.897 124.461 138.091 1.00 15.61 215 ASP A N 1
ATOM 1564 C CA . ASP A 1 215 ? -70.231 123.722 136.877 1.00 17.61 215 ASP A CA 1
ATOM 1565 C C . ASP A 1 215 ? -69.226 124.064 135.789 1.00 15.95 215 ASP A C 1
ATOM 1566 O O . ASP A 1 215 ? -68.718 125.180 135.710 1.00 15.82 215 ASP A O 1
ATOM 1571 N N . ALA A 1 216 ? -68.935 123.086 134.947 1.00 14.69 216 ALA A N 1
ATOM 1572 C CA . ALA A 1 216 ? -68.035 123.303 133.816 1.00 13.74 216 ALA A CA 1
ATOM 1573 C C . ALA A 1 216 ? -68.402 124.575 133.049 1.00 13.30 216 ALA A C 1
ATOM 1574 O O . ALA A 1 216 ? -67.517 125.311 132.601 1.00 12.46 216 ALA A O 1
ATOM 1576 N N . GLN A 1 217 ? -69.702 124.848 132.942 1.00 13.29 217 GLN A N 1
ATOM 1577 C CA . GLN A 1 217 ? -70.195 126.052 132.253 1.00 13.89 217 GLN A CA 1
ATOM 1578 C C . GLN A 1 217 ? -69.697 127.363 132.893 1.00 13.45 217 GLN A C 1
ATOM 1579 O O . GLN A 1 217 ? -69.514 128.364 132.211 1.00 13.44 217 GLN A O 1
ATOM 1585 N N . ASP A 1 218 ? -69.493 127.359 134.204 1.00 13.23 218 ASP A N 1
ATOM 1586 C CA . ASP A 1 218 ? -68.944 128.545 134.894 1.00 13.12 218 ASP A CA 1
ATOM 1587 C C . ASP A 1 218 ? -67.549 128.894 134.383 1.00 12.69 218 ASP A C 1
ATOM 1588 O O . ASP A 1 218 ? -67.218 130.063 134.238 1.00 13.02 218 ASP A O 1
ATOM 1593 N N . ILE A 1 219 ? -66.746 127.875 134.101 1.00 12.08 219 ILE A N 1
ATOM 1594 C CA . ILE A 1 219 ? -65.406 128.091 133.546 1.00 11.77 219 ILE A CA 1
ATOM 1595 C C . ILE A 1 219 ? -65.519 128.590 132.103 1.00 11.42 219 ILE A C 1
ATOM 1596 O O . ILE A 1 219 ? -64.860 129.554 131.715 1.00 11.06 219 ILE A O 1
ATOM 1601 N N . ALA A 1 220 ? -66.379 127.939 131.333 1.00 11.14 220 ALA A N 1
ATOM 1602 C CA . ALA A 1 220 ? -66.650 128.350 129.955 1.00 11.37 220 ALA A CA 1
ATOM 1603 C C . ALA A 1 220 ? -67.110 129.816 129.881 1.00 11.22 220 ALA A C 1
ATOM 1604 O O . ALA A 1 220 ? -66.684 130.556 129.002 1.00 11.39 220 ALA A O 1
ATOM 1606 N N . ASP A 1 221 ? -67.979 130.223 130.802 1.00 11.49 221 ASP A N 1
ATOM 1607 C CA . ASP A 1 221 ? -68.470 131.618 130.845 1.00 11.85 221 ASP A CA 1
ATOM 1608 C C . ASP A 1 221 ? -67.317 132.624 131.017 1.00 11.52 221 ASP A C 1
ATOM 1609 O O . ASP A 1 221 ? -67.264 133.658 130.361 1.00 11.24 221 ASP A O 1
ATOM 1614 N N . ALA A 1 222 ? -66.387 132.288 131.899 1.00 11.27 222 ALA A N 1
ATOM 1615 C CA . ALA A 1 222 ? -65.214 133.132 132.173 1.00 11.35 222 ALA A CA 1
ATOM 1616 C C . ALA A 1 222 ? -64.278 133.191 130.968 1.00 11.42 222 ALA A C 1
ATOM 1617 O O . ALA A 1 222 ? -63.740 134.239 130.636 1.00 11.76 222 ALA A O 1
ATOM 1619 N N . VAL A 1 223 ? -64.108 132.060 130.296 1.00 11.58 223 VAL A N 1
ATOM 1620 C CA . VAL A 1 223 ? -63.269 131.992 129.104 1.00 11.88 223 VAL A CA 1
ATOM 1621 C C . VAL A 1 223 ? -63.858 132.850 127.983 1.00 12.53 223 VAL A C 1
ATOM 1622 O O . VAL A 1 223 ? -63.126 133.582 127.316 1.00 12.27 223 VAL A O 1
ATOM 1626 N N . LEU A 1 224 ? -65.178 132.761 127.791 1.00 13.24 224 LEU A N 1
ATOM 1627 C CA . LEU A 1 224 ? -65.870 133.595 126.804 1.00 14.09 224 LEU A CA 1
ATOM 1628 C C . LEU A 1 224 ? -65.655 135.088 127.079 1.00 14.42 224 LEU A C 1
ATOM 1629 O O . LEU A 1 224 ? -65.345 135.858 126.176 1.00 15.04 224 LEU A O 1
ATOM 1634 N N . PHE A 1 225 ? -65.813 135.486 128.335 1.00 13.92 225 PHE A N 1
ATOM 1635 C CA . PHE A 1 225 ? -65.554 136.870 128.727 1.00 13.39 225 PHE A CA 1
ATOM 1636 C C . PHE A 1 225 ? -64.129 137.301 128.317 1.00 13.08 225 PHE A C 1
ATOM 1637 O O . PHE A 1 225 ? -63.943 138.305 127.638 1.00 12.28 225 PHE A O 1
ATOM 1645 N N . LEU A 1 226 ? -63.138 136.511 128.713 1.00 13.04 226 LEU A N 1
ATOM 1646 C CA . LEU A 1 226 ? -61.720 136.836 128.428 1.00 13.11 226 LEU A CA 1
ATOM 1647 C C . LEU A 1 226 ? -61.380 136.825 126.934 1.00 13.52 226 LEU A C 1
ATOM 1648 O O . LEU A 1 226 ? -60.552 137.602 126.461 1.00 13.90 226 LEU A O 1
ATOM 1653 N N . ALA A 1 227 ? -62.043 135.945 126.198 1.00 13.89 227 ALA A N 1
ATOM 1654 C CA . ALA A 1 227 ? -61.847 135.821 124.748 1.00 13.97 227 ALA A CA 1
ATOM 1655 C C . ALA A 1 227 ? -62.460 136.968 123.964 1.00 14.52 227 ALA A C 1
ATOM 1656 O O . ALA A 1 227 ? -62.139 137.172 122.798 1.00 14.69 227 ALA A O 1
ATOM 1658 N N . SER A 1 228 ? -63.353 137.704 124.600 1.00 15.03 228 SER A N 1
ATOM 1659 C CA . SER A 1 228 ? -64.134 138.719 123.910 1.00 15.39 228 SER A CA 1
ATOM 1660 C C . SER A 1 228 ? -63.500 140.095 123.965 1.00 16.49 228 SER A C 1
ATOM 1661 O O . SER A 1 228 ? -62.529 140.343 124.684 1.00 16.04 228 SER A O 1
ATOM 1664 N N . ASP A 1 229 ? -64.113 140.997 123.211 1.00 18.65 229 ASP A N 1
ATOM 1665 C CA . ASP A 1 229 ? -63.772 142.425 123.234 1.00 20.19 229 ASP A CA 1
ATOM 1666 C C . ASP A 1 229 ? -64.021 143.100 124.587 1.00 19.48 229 ASP A C 1
ATOM 1667 O O . ASP A 1 229 ? -63.502 144.185 124.839 1.00 19.52 229 ASP A O 1
ATOM 1672 N N . GLN A 1 230 ? -64.812 142.462 125.446 1.00 18.76 230 GLN A N 1
ATOM 1673 C CA . GLN A 1 230 ? -65.083 142.974 126.800 1.00 18.77 230 GLN A CA 1
ATOM 1674 C C . GLN A 1 230 ? -63.876 142.899 127.738 1.00 17.49 230 GLN A C 1
ATOM 1675 O O . GLN A 1 230 ? -63.909 143.465 128.827 1.00 17.10 230 GLN A O 1
ATOM 1681 N N . ALA A 1 231 ? -62.841 142.172 127.328 1.00 15.97 231 ALA A N 1
ATOM 1682 C CA . ALA A 1 231 ? -61.635 141.953 128.149 1.00 15.33 231 ALA A CA 1
ATOM 1683 C C . ALA A 1 231 ? -60.356 142.412 127.458 1.00 15.33 231 ALA A C 1
ATOM 1684 O O . ALA A 1 231 ? -59.269 141.891 127.711 1.00 14.43 231 ALA A O 1
ATOM 1686 N N . LYS A 1 232 ? -60.480 143.404 126.588 1.00 16.19 232 LYS A N 1
ATOM 1687 C CA . LYS A 1 232 ? -59.331 143.830 125.769 1.00 16.78 232 LYS A CA 1
ATOM 1688 C C . LYS A 1 232 ? -58.215 144.506 126.565 1.00 15.87 232 LYS A C 1
ATOM 1689 O O . LYS A 1 232 ? -57.087 144.595 126.093 1.00 15.72 232 LYS A O 1
ATOM 1695 N N . TYR A 1 233 ? -58.533 144.978 127.763 1.00 15.07 233 TYR A N 1
ATOM 1696 C CA . TYR A 1 233 ? -57.541 145.632 128.628 1.00 14.70 233 TYR A CA 1
ATOM 1697 C C . TYR A 1 233 ? -57.103 144.763 129.807 1.00 13.98 233 TYR A C 1
ATOM 1698 O O . TYR A 1 233 ? -56.456 145.239 130.742 1.00 14.65 233 TYR A O 1
ATOM 1707 N N . ILE A 1 234 ? -57.486 143.495 129.760 1.00 12.91 234 ILE A N 1
ATOM 1708 C CA . ILE A 1 234 ? -57.121 142.527 130.784 1.00 12.04 234 ILE A CA 1
ATOM 1709 C C . ILE A 1 234 ? -56.038 141.611 130.250 1.00 11.39 234 ILE A C 1
ATOM 1710 O O . ILE A 1 234 ? -56.256 140.874 129.306 1.00 11.15 234 ILE A O 1
ATOM 1715 N N . THR A 1 235 ? -54.870 141.646 130.865 1.00 11.34 235 THR A N 1
ATOM 1716 C CA . THR A 1 235 ? -53.808 140.721 130.482 1.00 11.09 235 THR A CA 1
ATOM 1717 C C . THR A 1 235 ? -52.895 140.391 131.647 1.00 10.84 235 THR A C 1
ATOM 1718 O O . THR A 1 235 ? -52.689 141.207 132.552 1.00 11.17 235 THR A O 1
ATOM 1722 N N . GLY A 1 236 ? -52.336 139.190 131.581 1.00 10.48 236 GLY A N 1
ATOM 1723 C CA . GLY A 1 236 ? -51.467 138.656 132.638 1.00 10.47 236 GLY A CA 1
ATOM 1724 C C . GLY A 1 236 ? -52.185 138.293 133.924 1.00 10.27 236 GLY A C 1
ATOM 1725 O O . GLY A 1 236 ? -51.561 138.235 134.982 1.00 10.50 236 GLY A O 1
ATOM 1726 N N . GLN A 1 237 ? -53.498 138.088 133.838 1.00 10.09 237 GLN A N 1
ATOM 1727 C CA . GLN A 1 237 ? -54.314 137.862 135.028 1.00 9.85 237 GLN A CA 1
ATOM 1728 C C . GLN A 1 237 ? -54.683 136.409 135.198 1.00 9.83 237 GLN A C 1
ATOM 1729 O O . GLN A 1 237 ? -54.668 135.631 134.249 1.00 9.86 237 GLN A O 1
ATOM 1735 N N . THR A 1 238 ? -54.971 136.058 136.444 1.00 9.98 238 THR A N 1
ATOM 1736 C CA . THR A 1 238 ? -55.521 134.765 136.800 1.00 10.31 238 THR A CA 1
ATOM 1737 C C . THR A 1 238 ? -56.909 134.998 137.388 1.00 10.66 238 THR A C 1
ATOM 1738 O O . THR A 1 238 ? -57.049 135.527 138.489 1.00 10.91 238 THR A O 1
ATOM 1742 N N . LEU A 1 239 ? -57.928 134.607 136.640 1.00 10.96 239 LEU A N 1
ATOM 1743 C CA . LEU A 1 239 ? -59.320 134.772 137.072 1.00 11.17 239 LEU A CA 1
ATOM 1744 C C . LEU A 1 239 ? -59.794 133.509 137.779 1.00 10.65 239 LEU A C 1
ATOM 1745 O O . LEU A 1 239 ? -59.903 132.448 137.167 1.00 10.63 239 LEU A O 1
ATOM 1750 N N . HIS A 1 240 ? -60.020 133.634 139.078 1.00 10.36 240 HIS A N 1
ATOM 1751 C CA . HIS A 1 240 ? -60.406 132.507 139.910 1.00 10.22 240 HIS A CA 1
ATOM 1752 C C . HIS A 1 240 ? -61.911 132.334 139.890 1.00 10.13 240 HIS A C 1
ATOM 1753 O O . HIS A 1 240 ? -62.663 133.241 140.236 1.00 10.20 240 HIS A O 1
ATOM 1760 N N . VAL A 1 241 ? -62.329 131.141 139.496 1.00 10.04 241 VAL A N 1
ATOM 1761 C CA . VAL A 1 241 ? -63.742 130.775 139.405 1.00 10.02 241 VAL A CA 1
ATOM 1762 C C . VAL A 1 241 ? -63.917 129.593 140.345 1.00 10.27 241 VAL A C 1
ATOM 1763 O O . VAL A 1 241 ? -63.827 128.434 139.929 1.00 10.24 241 VAL A O 1
ATOM 1767 N N . ASN A 1 242 ? -64.090 129.905 141.628 1.00 10.48 242 ASN A N 1
ATOM 1768 C CA . ASN A 1 242 ? -64.038 128.879 142.685 1.00 10.88 242 ASN A CA 1
ATOM 1769 C C . ASN A 1 242 ? -65.114 128.921 143.781 1.00 11.22 242 ASN A C 1
ATOM 1770 O O . ASN A 1 242 ? -65.041 128.161 144.736 1.00 12.04 242 ASN A O 1
ATOM 1775 N N . GLY A 1 243 ? -66.117 129.776 143.633 1.00 11.44 243 GLY A N 1
ATOM 1776 C CA . GLY A 1 243 ? -67.202 129.851 144.619 1.00 11.82 243 GLY A CA 1
ATOM 1777 C C . GLY A 1 243 ? -66.765 130.385 145.967 1.00 12.12 243 GLY A C 1
ATOM 1778 O O . GLY A 1 243 ? -67.457 130.196 146.963 1.00 11.88 243 GLY A O 1
ATOM 1779 N N . GLY A 1 244 ? -65.610 131.046 145.975 1.00 12.29 244 GLY A N 1
ATOM 1780 C CA . GLY A 1 244 ? -65.036 131.617 147.183 1.00 12.97 244 GLY A CA 1
ATOM 1781 C C . GLY A 1 244 ? -64.144 130.711 148.005 1.00 13.83 244 GLY A C 1
ATOM 1782 O O . GLY A 1 244 ? -63.833 131.044 149.137 1.00 13.64 244 GLY A O 1
ATOM 1783 N N . MET A 1 245 ? -63.721 129.573 147.466 1.00 14.40 245 MET A N 1
ATOM 1784 C CA . MET A 1 245 ? -62.830 128.700 148.254 1.00 15.66 245 MET A CA 1
ATOM 1785 C C . MET A 1 245 ? -61.399 129.270 148.386 1.00 14.42 245 MET A C 1
ATOM 1786 O O . MET A 1 245 ? -60.669 128.898 149.282 1.00 14.52 245 MET A O 1
ATOM 1791 N N . LEU A 1 246 ? -61.011 130.190 147.510 1.00 13.09 246 LEU A N 1
ATOM 1792 C CA . LEU A 1 246 ? -59.752 130.944 147.674 1.00 12.62 246 LEU A CA 1
ATOM 1793 C C . LEU A 1 246 ? -60.006 132.375 147.232 1.00 12.10 246 LEU A C 1
ATOM 1794 O O . LEU A 1 246 ? -60.532 132.586 146.153 1.00 11.64 246 LEU A O 1
ATOM 1799 N N . MET A 1 247 ? -59.630 133.342 148.065 1.00 11.86 247 MET A N 1
ATOM 1800 C CA . MET A 1 247 ? -59.820 134.767 147.762 1.00 12.19 247 MET A CA 1
ATOM 1801 C C . MET A 1 247 ? -58.488 135.548 147.823 1.00 13.02 247 MET A C 1
ATOM 1802 O O . MET A 1 247 ? -58.209 136.208 148.820 1.00 11.83 247 MET A O 1
ATOM 1807 N N . PRO A 1 248 ? -57.667 135.474 146.757 1.00 14.05 248 PRO A N 1
ATOM 1808 C CA . PRO A 1 248 ? -56.347 136.118 146.727 1.00 15.19 248 PRO A CA 1
ATOM 1809 C C . PRO A 1 248 ? -56.376 137.649 146.772 1.00 16.69 248 PRO A C 1
ATOM 1810 O O . PRO A 1 248 ? -57.328 138.257 146.264 1.00 19.45 248 PRO A O 1
ATOM 1814 N N . THR B 1 3 ? -76.216 134.452 129.892 1.00 39.86 3 THR B N 1
ATOM 1815 C CA . THR B 1 3 ? -76.408 135.761 129.182 1.00 38.78 3 THR B CA 1
ATOM 1816 C C . THR B 1 3 ? -75.979 136.953 130.051 1.00 34.48 3 THR B C 1
ATOM 1817 O O . THR B 1 3 ? -75.785 136.806 131.261 1.00 36.84 3 THR B O 1
ATOM 1821 N N . GLN B 1 4 ? -75.825 138.118 129.418 1.00 28.70 4 GLN B N 1
ATOM 1822 C CA . GLN B 1 4 ? -75.638 139.401 130.135 1.00 25.41 4 GLN B CA 1
ATOM 1823 C C . GLN B 1 4 ? -76.871 140.288 130.057 1.00 23.25 4 GLN B C 1
ATOM 1824 O O . GLN B 1 4 ? -76.804 141.518 130.114 1.00 22.20 4 GLN B O 1
ATOM 1830 N N . ASP B 1 5 ? -78.016 139.648 129.925 1.00 22.87 5 ASP B N 1
ATOM 1831 C CA . ASP B 1 5 ? -79.288 140.357 129.902 1.00 22.09 5 ASP B CA 1
ATOM 1832 C C . ASP B 1 5 ? -79.671 140.679 131.344 1.00 20.45 5 ASP B C 1
ATOM 1833 O O . ASP B 1 5 ? -79.931 139.775 132.126 1.00 21.38 5 ASP B O 1
ATOM 1838 N N . LEU B 1 6 ? -79.733 141.963 131.676 1.00 18.91 6 LEU B N 1
ATOM 1839 C CA . LEU B 1 6 ? -80.127 142.398 133.026 1.00 18.43 6 LEU B CA 1
ATOM 1840 C C . LEU B 1 6 ? -81.568 142.917 133.102 1.00 18.68 6 LEU B C 1
ATOM 1841 O O . LEU B 1 6 ? -81.952 143.595 134.060 1.00 18.01 6 LEU B O 1
ATOM 1846 N N . SER B 1 7 ? -82.372 142.584 132.098 1.00 19.95 7 SER B N 1
ATOM 1847 C CA . SER B 1 7 ? -83.793 142.958 132.096 1.00 21.02 7 SER B CA 1
ATOM 1848 C C . SER B 1 7 ? -84.437 142.547 133.410 1.00 21.12 7 SER B C 1
ATOM 1849 O O . SER B 1 7 ? -84.212 141.452 133.897 1.00 20.64 7 SER B O 1
ATOM 1852 N N . GLY B 1 8 ? -85.235 143.434 133.984 1.00 21.79 8 GLY B N 1
ATOM 1853 C CA . GLY B 1 8 ? -85.919 143.135 135.245 1.00 22.42 8 GLY B CA 1
ATOM 1854 C C . GLY B 1 8 ? -85.083 143.359 136.500 1.00 22.77 8 GLY B C 1
ATOM 1855 O O . GLY B 1 8 ? -85.609 143.265 137.604 1.00 24.30 8 GLY B O 1
ATOM 1856 N N . LYS B 1 9 ? -83.795 143.654 136.341 1.00 21.78 9 LYS B N 1
ATOM 1857 C CA . LYS B 1 9 ? -82.908 143.909 137.493 1.00 21.14 9 LYS B CA 1
ATOM 1858 C C . LYS B 1 9 ? -82.888 145.394 137.854 1.00 19.14 9 LYS B C 1
ATOM 1859 O O . LYS B 1 9 ? -83.062 146.246 136.993 1.00 18.35 9 LYS B O 1
ATOM 1865 N N . ILE B 1 10 ? -82.661 145.674 139.135 1.00 17.73 10 ILE B N 1
ATOM 1866 C CA . ILE B 1 10 ? -82.519 147.045 139.665 1.00 16.91 10 ILE B CA 1
ATOM 1867 C C . ILE B 1 10 ? -81.105 147.211 140.187 1.00 15.65 10 ILE B C 1
ATOM 1868 O O . ILE B 1 10 ? -80.637 146.389 140.962 1.00 15.52 10 ILE B O 1
ATOM 1873 N N . ALA B 1 11 ? -80.435 148.255 139.717 1.00 14.19 11 ALA B N 1
ATOM 1874 C CA . ALA B 1 11 ? -79.039 148.534 140.068 1.00 13.42 11 ALA B CA 1
ATOM 1875 C C . ALA B 1 11 ? -78.841 149.946 140.619 1.00 13.02 11 ALA B C 1
ATOM 1876 O O . ALA B 1 11 ? -79.394 150.917 140.110 1.00 13.24 11 ALA B O 1
ATOM 1878 N N . LEU B 1 12 ? -78.044 150.028 141.670 1.00 12.36 12 LEU B N 1
ATOM 1879 C CA . LEU B 1 12 ? -77.617 151.291 142.235 1.00 12.09 12 LEU B CA 1
ATOM 1880 C C . LEU B 1 12 ? -76.120 151.432 141.965 1.00 11.88 12 LEU B C 1
ATOM 1881 O O . LEU B 1 12 ? -75.335 150.5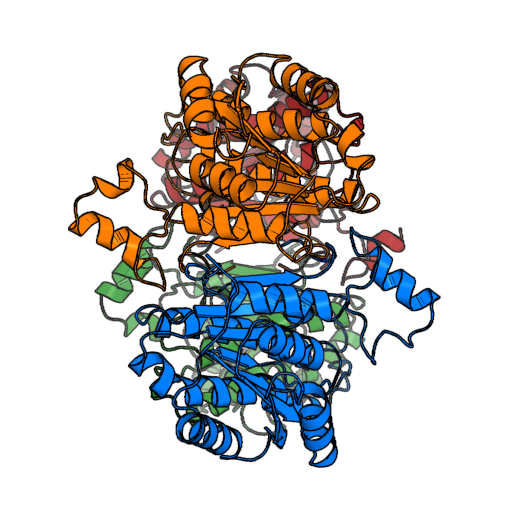63 142.336 1.00 11.83 12 LEU B O 1
ATOM 1886 N N . VAL B 1 13 ? -75.745 152.507 141.282 1.00 11.33 13 VAL B N 1
ATOM 1887 C CA . VAL B 1 13 ? -74.336 152.812 140.988 1.00 11.54 13 VAL B CA 1
ATOM 1888 C C . VAL B 1 13 ? -73.975 154.144 141.634 1.00 12.00 13 VAL B C 1
ATOM 1889 O O . VAL B 1 13 ? -74.462 155.200 141.216 1.00 12.22 13 VAL B O 1
ATOM 1893 N N . THR B 1 14 ? -73.145 154.086 142.669 1.00 12.76 14 THR B N 1
ATOM 1894 C CA . THR B 1 14 ? -72.724 155.313 143.355 1.00 13.19 14 THR B CA 1
ATOM 1895 C C . THR B 1 14 ? -71.604 155.976 142.560 1.00 13.65 14 THR B C 1
ATOM 1896 O O . THR B 1 14 ? -70.761 155.290 141.995 1.00 13.81 14 THR B O 1
ATOM 1900 N N . GLY B 1 15 ? -71.619 157.305 142.506 1.00 13.87 15 GLY B N 1
ATOM 1901 C CA . GLY B 1 15 ? -70.586 158.075 141.796 1.00 14.18 15 GLY B CA 1
ATOM 1902 C C . GLY B 1 15 ? -70.659 157.909 140.289 1.00 14.13 15 GLY B C 1
ATOM 1903 O O . GLY B 1 15 ? -69.669 157.555 139.649 1.00 14.34 15 GLY B O 1
ATOM 1904 N N . ALA B 1 16 ? -71.843 158.151 139.739 1.00 14.36 16 ALA B N 1
ATOM 1905 C CA . ALA B 1 16 ? -72.129 157.857 138.331 1.00 14.70 16 ALA B CA 1
ATOM 1906 C C . ALA B 1 16 ? -72.086 159.078 137.404 1.00 15.56 16 ALA B C 1
ATOM 1907 O O . ALA B 1 16 ? -72.506 158.996 136.259 1.00 15.39 16 ALA B O 1
ATOM 1909 N N . SER B 1 17 ? -71.591 160.210 137.888 1.00 16.36 17 SER B N 1
ATOM 1910 C CA . SER B 1 17 ? -71.606 161.438 137.081 1.00 17.13 17 SER B CA 1
ATOM 1911 C C . SER B 1 17 ? -70.649 161.435 135.896 1.00 17.47 17 SER B C 1
ATOM 1912 O O . SER B 1 17 ? -70.948 162.018 134.860 1.00 17.45 17 SER B O 1
ATOM 1915 N N . ARG B 1 18 ? -69.477 160.840 136.099 1.00 17.75 18 ARG B N 1
ATOM 1916 C CA . ARG B 1 18 ? -68.347 160.971 135.178 1.00 18.34 18 ARG B CA 1
ATOM 1917 C C . ARG B 1 18 ? -67.515 159.691 135.099 1.00 17.13 18 ARG B C 1
ATOM 1918 O O . ARG B 1 18 ? -67.587 158.826 135.972 1.00 17.21 18 ARG B O 1
ATOM 1926 N N . GLY B 1 19 ? -66.705 159.606 134.052 1.00 15.88 19 GLY B N 1
ATOM 1927 C CA . GLY B 1 19 ? -65.663 158.577 133.934 1.00 15.05 19 GLY B CA 1
ATOM 1928 C C . GLY B 1 19 ? -66.144 157.147 134.127 1.00 14.01 19 GLY B C 1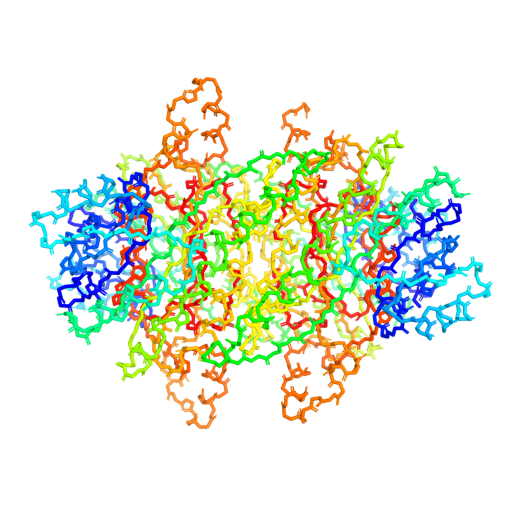
ATOM 1929 O O . GLY B 1 19 ? -67.113 156.716 133.503 1.00 13.47 19 GLY B O 1
ATOM 1930 N N . ILE B 1 20 ? -65.445 156.421 134.995 1.00 13.32 20 ILE B N 1
ATOM 1931 C CA . ILE B 1 20 ? -65.709 155.001 135.250 1.00 12.89 20 ILE B CA 1
ATOM 1932 C C . ILE B 1 20 ? -67.157 154.786 135.705 1.00 12.59 20 ILE B C 1
ATOM 1933 O O . ILE B 1 20 ? -67.873 153.952 135.166 1.00 12.14 20 ILE B O 1
ATOM 1938 N N . GLY B 1 21 ? -67.589 155.566 136.687 1.00 12.32 21 GLY B N 1
ATOM 1939 C CA . GLY B 1 21 ? -68.939 155.429 137.223 1.00 12.00 21 GLY B CA 1
ATOM 1940 C C . GLY B 1 21 ? -70.028 155.666 136.183 1.00 11.86 21 GLY B C 1
ATOM 1941 O O . GLY B 1 21 ? -71.034 154.953 136.143 1.00 11.13 21 GLY B O 1
ATOM 1942 N N . ALA B 1 22 ? -69.827 156.686 135.352 1.00 11.97 22 ALA B N 1
ATOM 1943 C CA . ALA B 1 22 ? -70.762 157.011 134.268 1.00 12.11 22 ALA B CA 1
ATOM 1944 C C . ALA B 1 22 ? -70.858 155.864 133.260 1.00 12.13 22 ALA B C 1
ATOM 1945 O O . ALA B 1 22 ? -71.959 155.460 132.855 1.00 11.96 22 ALA B O 1
ATOM 1947 N N . ALA B 1 23 ? -69.701 155.315 132.898 1.00 12.00 23 ALA B N 1
ATOM 1948 C CA . ALA B 1 23 ? -69.647 154.199 131.950 1.00 11.88 23 ALA B CA 1
ATOM 1949 C C . ALA B 1 23 ? -70.330 152.957 132.515 1.00 11.61 23 ALA B C 1
ATOM 1950 O O . ALA B 1 23 ? -71.062 152.276 131.816 1.00 11.31 23 ALA B O 1
ATOM 1952 N N . ILE B 1 24 ? -70.103 152.694 133.794 1.00 11.52 24 ILE B N 1
ATOM 1953 C CA . ILE B 1 24 ? -70.762 151.579 134.477 1.00 11.64 24 ILE B CA 1
ATOM 1954 C C . ILE B 1 24 ? -72.298 151.718 134.428 1.00 12.06 24 ILE B C 1
ATOM 1955 O O . ILE B 1 24 ? -73.007 150.778 134.058 1.00 12.03 24 ILE B O 1
ATOM 1960 N N . ALA B 1 25 ? -72.802 152.882 134.820 1.00 12.47 25 ALA B N 1
ATOM 1961 C CA . ALA B 1 25 ? -74.250 153.136 134.828 1.00 12.90 25 ALA B CA 1
ATOM 1962 C C . ALA B 1 25 ? -74.861 152.973 133.434 1.00 13.52 25 ALA B C 1
ATOM 1963 O O . ALA B 1 25 ? -75.894 152.321 133.268 1.00 13.56 25 ALA B O 1
ATOM 1965 N N . ASP B 1 26 ? -74.218 153.567 132.437 1.00 14.36 26 ASP B N 1
ATOM 1966 C CA . ASP B 1 26 ? -74.700 153.471 131.050 1.00 15.33 26 ASP B CA 1
ATOM 1967 C C . ASP B 1 26 ? -74.740 152.020 130.583 1.00 14.89 26 ASP B C 1
ATOM 1968 O O . ASP B 1 26 ? -75.668 151.604 129.899 1.00 15.17 26 ASP B O 1
ATOM 1973 N N . THR B 1 27 ? -73.699 151.274 130.934 1.00 14.08 27 THR B N 1
ATOM 1974 C CA . THR B 1 27 ? -73.531 149.892 130.471 1.00 13.48 27 THR B CA 1
ATOM 1975 C C . THR B 1 27 ? -74.570 148.948 131.091 1.00 13.33 27 THR B C 1
ATOM 1976 O O . THR B 1 27 ? -75.192 148.156 130.386 1.00 12.52 27 THR B O 1
ATOM 1980 N N . LEU B 1 28 ? -74.768 149.056 132.400 1.00 13.13 28 LEU B N 1
ATOM 1981 C CA . LEU B 1 28 ? -75.816 148.272 133.080 1.00 13.29 28 LEU B CA 1
ATOM 1982 C C . LEU B 1 28 ? -77.213 148.638 132.557 1.00 13.55 28 LEU B C 1
ATOM 1983 O O . LEU B 1 28 ? -78.077 147.778 132.378 1.00 13.12 28 LEU B O 1
ATOM 1988 N N . ALA B 1 29 ? -77.420 149.923 132.318 1.00 14.01 29 ALA B N 1
ATOM 1989 C CA . ALA B 1 29 ? -78.721 150.409 131.819 1.00 14.81 29 ALA B CA 1
ATOM 1990 C C . ALA B 1 29 ? -78.989 149.874 130.418 1.00 15.39 29 ALA B C 1
ATOM 1991 O O . ALA B 1 29 ? -80.067 149.348 130.139 1.00 15.74 29 ALA B O 1
ATOM 1993 N N . ALA B 1 30 ? -77.984 149.971 129.553 1.00 16.06 30 ALA B N 1
ATOM 1994 C CA . ALA B 1 30 ? -78.104 149.450 128.180 1.00 16.63 30 ALA B CA 1
ATOM 1995 C C . ALA B 1 30 ? -78.320 147.933 128.152 1.00 16.87 30 ALA B C 1
ATOM 1996 O O . ALA B 1 30 ? -78.933 147.404 127.225 1.00 16.67 30 ALA B O 1
ATOM 1998 N N . ALA B 1 31 ? -77.792 147.238 129.155 1.00 16.16 31 ALA B N 1
ATOM 1999 C CA . ALA B 1 31 ? -77.993 145.789 129.283 1.00 15.87 31 ALA B CA 1
ATOM 2000 C C . ALA B 1 31 ? -79.390 145.413 129.799 1.00 15.88 31 ALA B C 1
ATOM 2001 O O . ALA B 1 31 ? -79.717 144.227 129.874 1.00 15.42 31 ALA B O 1
ATOM 2003 N N . GLY B 1 32 ? -80.189 146.412 130.166 1.00 15.77 32 GLY B N 1
ATOM 2004 C CA . GLY B 1 32 ? -81.588 146.182 130.585 1.00 15.64 32 GLY B CA 1
ATOM 2005 C C . GLY B 1 32 ? -81.950 146.484 132.033 1.00 15.46 32 GLY B C 1
ATOM 2006 O O . GLY B 1 32 ? -83.120 146.431 132.396 1.00 14.73 32 GLY B O 1
ATOM 2007 N N . ALA B 1 33 ? -80.956 146.787 132.858 1.00 14.85 33 ALA B N 1
ATOM 2008 C CA . ALA B 1 33 ? -81.224 147.096 134.258 1.00 15.14 33 ALA B CA 1
ATOM 2009 C C . ALA B 1 33 ? -81.870 148.472 134.413 1.00 15.65 33 ALA B C 1
ATOM 2010 O O . ALA B 1 33 ? -81.624 149.391 133.620 1.00 16.20 33 ALA B O 1
ATOM 2012 N N . LYS B 1 34 ? -82.740 148.573 135.410 1.00 16.26 34 LYS B N 1
ATOM 2013 C CA . LYS B 1 34 ? -83.202 149.861 135.929 1.00 17.04 34 LYS B CA 1
ATOM 2014 C C . LYS B 1 34 ? -82.080 150.415 136.803 1.00 15.83 34 LYS B C 1
ATOM 2015 O O . LYS B 1 34 ? -81.756 149.828 137.822 1.00 16.18 34 LYS B O 1
ATOM 2021 N N . VAL B 1 35 ? -81.473 151.519 136.380 1.00 14.83 35 VAL B N 1
ATOM 2022 C CA . VAL B 1 35 ? -80.262 152.052 137.034 1.00 14.13 35 VAL B CA 1
ATOM 2023 C C . VAL B 1 35 ? -80.540 153.360 137.750 1.00 14.19 35 VAL B C 1
ATOM 2024 O O . VAL B 1 35 ? -81.087 154.299 137.168 1.00 13.78 35 VAL B O 1
ATOM 2028 N N . ILE B 1 36 ? -80.171 153.385 139.023 1.00 14.34 36 ILE B N 1
ATOM 2029 C CA . ILE B 1 36 ? -80.122 154.609 139.806 1.00 15.10 36 ILE B CA 1
ATOM 2030 C C . ILE B 1 36 ? -78.651 154.963 139.978 1.00 14.51 36 ILE B C 1
ATOM 2031 O O . ILE B 1 36 ? -77.889 154.180 140.544 1.00 14.29 36 ILE B O 1
ATOM 2036 N N . GLY B 1 37 ? -78.254 156.104 139.441 1.00 14.20 37 GLY B N 1
ATOM 2037 C CA . GLY B 1 37 ? -76.874 156.589 139.551 1.00 14.22 37 GLY B CA 1
ATOM 2038 C C . GLY B 1 37 ? -76.850 157.773 140.482 1.00 14.63 37 GLY B C 1
ATOM 2039 O O . GLY B 1 37 ? -77.785 158.570 140.474 1.00 14.70 37 GLY B O 1
ATOM 2040 N N . THR B 1 38 ? -75.799 157.895 141.288 1.00 15.03 38 THR B N 1
ATOM 2041 C CA . THR B 1 38 ? -75.737 158.995 142.252 1.00 15.42 38 THR B CA 1
ATOM 2042 C C . THR B 1 38 ? -74.665 160.049 141.961 1.00 15.90 38 THR B C 1
ATOM 2043 O O . THR B 1 38 ? -73.624 159.784 141.348 1.00 15.49 38 THR B O 1
ATOM 2047 N N . ALA B 1 39 ? -74.974 161.252 142.426 1.00 16.71 39 ALA B N 1
ATOM 2048 C CA . ALA B 1 39 ? -74.051 162.383 142.457 1.00 17.68 39 ALA B CA 1
ATOM 2049 C C . ALA B 1 39 ? -74.224 163.130 143.777 1.00 18.70 39 ALA B C 1
ATOM 2050 O O . ALA B 1 39 ? -75.202 162.941 144.490 1.00 18.78 39 ALA B O 1
ATOM 2052 N N . THR B 1 40 ? -73.270 163.989 144.108 1.00 20.10 40 THR B N 1
ATOM 2053 C CA . THR B 1 40 ? -73.314 164.713 145.391 1.00 21.73 40 THR B CA 1
ATOM 2054 C C . THR B 1 40 ? -74.274 165.909 145.403 1.00 23.91 40 THR B C 1
ATOM 2055 O O . THR B 1 40 ? -74.537 166.491 146.458 1.00 24.93 40 THR B O 1
ATOM 2059 N N . SER B 1 41 ? -74.766 166.287 144.231 1.00 25.17 41 SER B N 1
ATOM 2060 C CA . SER B 1 41 ? -75.628 167.467 144.101 1.00 27.08 41 SER B CA 1
ATOM 2061 C C . SER B 1 41 ? -76.808 167.210 143.186 1.00 26.71 41 SER B C 1
ATOM 2062 O O . SER B 1 41 ? -76.734 166.355 142.296 1.00 25.68 41 SER B O 1
ATOM 2065 N N . GLU B 1 42 ? -77.870 167.985 143.380 1.00 26.23 42 GLU B N 1
ATOM 2066 C CA . GLU B 1 42 ? -79.073 167.861 142.540 1.00 26.67 42 GLU B CA 1
ATOM 2067 C C . GLU B 1 42 ? -78.758 168.164 141.081 1.00 24.90 42 GLU B C 1
ATOM 2068 O O . GLU B 1 42 ? -79.344 167.606 140.187 1.00 23.55 42 GLU B O 1
ATOM 2074 N N . SER B 1 43 ? -77.824 169.061 140.847 1.00 23.86 43 SER B N 1
ATOM 2075 C CA . SER B 1 43 ? -77.343 169.334 139.484 1.00 24.44 43 SER B CA 1
ATOM 2076 C C . SER B 1 43 ? -76.687 168.099 138.823 1.00 22.13 43 SER B C 1
ATOM 2077 O O . SER B 1 43 ? -76.946 167.740 137.649 1.00 20.83 43 SER B O 1
ATOM 2080 N N . GLY B 1 44 ? -75.818 167.458 139.589 1.00 20.40 44 GLY B N 1
ATOM 2081 C CA . GLY B 1 44 ? -75.219 166.182 139.152 1.00 19.41 44 GLY B CA 1
ATOM 2082 C C . GLY B 1 44 ? -76.272 165.111 138.872 1.00 18.62 44 GLY B C 1
ATOM 2083 O O . GLY B 1 44 ? -76.198 164.382 137.880 1.00 17.96 44 GLY B O 1
ATOM 2084 N N . ALA B 1 45 ? -77.240 165.024 139.774 1.00 18.05 45 ALA B N 1
ATOM 2085 C CA . ALA B 1 45 ? -78.313 164.041 139.681 1.00 17.73 45 ALA B CA 1
ATOM 2086 C C . ALA B 1 45 ? -79.159 164.291 138.435 1.00 17.91 45 ALA B C 1
ATOM 2087 O O . ALA B 1 45 ? -79.474 163.371 137.718 1.00 17.47 45 ALA B O 1
ATOM 2089 N N . ALA B 1 46 ? -79.486 165.552 138.176 1.00 18.48 46 ALA B N 1
ATOM 2090 C CA . ALA B 1 46 ? -80.226 165.950 136.968 1.00 19.33 46 ALA B CA 1
ATOM 2091 C C . ALA B 1 46 ? -79.482 165.531 135.697 1.00 18.96 46 ALA B C 1
ATOM 2092 O O . ALA B 1 46 ? -80.069 165.006 134.761 1.00 18.98 46 ALA B O 1
ATOM 2094 N N . ALA B 1 47 ? -78.177 165.763 135.675 1.00 18.62 47 ALA B N 1
ATOM 2095 C CA . ALA B 1 47 ? -77.347 165.350 134.526 1.00 18.08 47 ALA B CA 1
ATOM 2096 C C . ALA B 1 47 ? -77.376 163.831 134.319 1.00 17.15 47 ALA B C 1
ATOM 2097 O O . ALA B 1 47 ? -77.461 163.349 133.186 1.00 16.68 47 ALA B O 1
ATOM 2099 N N . ILE B 1 48 ? -77.275 163.076 135.410 1.00 16.40 48 ILE B N 1
ATOM 2100 C CA . ILE B 1 48 ? -77.364 161.605 135.328 1.00 16.01 48 ILE B CA 1
ATOM 2101 C C . ILE B 1 48 ? -78.740 161.217 134.777 1.00 16.22 48 ILE B C 1
ATOM 2102 O O . ILE B 1 48 ? -78.838 160.351 133.909 1.00 15.24 48 ILE B O 1
ATOM 2107 N N . SER B 1 49 ? -79.792 161.858 135.284 1.00 17.08 49 SER B N 1
ATOM 2108 C CA . SER B 1 49 ? -81.160 161.577 134.823 1.00 18.15 49 SER B CA 1
ATOM 2109 C C . SER B 1 49 ? -81.313 161.797 133.317 1.00 19.56 49 SER B C 1
ATOM 2110 O O . SER B 1 49 ? -81.900 160.982 132.618 1.00 19.20 49 SER B O 1
ATOM 2113 N N . GLU B 1 50 ? -80.750 162.889 132.824 1.00 21.81 50 GLU B N 1
ATOM 2114 C CA . GLU B 1 50 ? -80.797 163.193 131.388 1.00 24.99 50 GLU B CA 1
ATOM 2115 C C . GLU B 1 50 ? -80.027 162.134 130.589 1.00 22.48 50 GLU B C 1
ATOM 2116 O O . GLU B 1 50 ? -80.501 161.643 129.560 1.00 20.73 50 GLU B O 1
ATOM 2122 N N . ARG B 1 51 ? -78.855 161.767 131.090 1.00 20.78 51 ARG B N 1
ATOM 2123 C CA . ARG B 1 51 ? -77.998 160.770 130.422 1.00 20.11 51 ARG B CA 1
ATOM 2124 C C . ARG B 1 51 ? -78.629 159.362 130.373 1.00 19.25 51 ARG B C 1
ATOM 2125 O O . ARG B 1 51 ? -78.496 158.644 129.385 1.00 18.93 51 ARG B O 1
ATOM 2133 N N . LEU B 1 52 ? -79.315 158.975 131.441 1.00 18.33 52 LEU B N 1
ATOM 2134 C CA . LEU B 1 52 ? -79.927 157.627 131.544 1.00 17.96 52 LEU B CA 1
ATOM 2135 C C . LEU B 1 52 ? -81.390 157.545 131.082 1.00 19.09 52 LEU B C 1
ATOM 2136 O O . LEU B 1 52 ? -81.986 156.467 131.079 1.00 17.58 52 LEU B O 1
ATOM 2141 N N . ALA B 1 53 ? -81.953 158.682 130.687 1.00 20.47 53 ALA B N 1
ATOM 2142 C CA . ALA B 1 53 ? -83.395 158.779 130.369 1.00 21.97 53 ALA B CA 1
ATOM 2143 C C . ALA B 1 53 ? -83.891 157.723 129.379 1.00 22.29 53 ALA B C 1
ATOM 2144 O O . ALA B 1 53 ? -84.922 157.100 129.603 1.00 22.06 53 ALA B O 1
ATOM 2146 N N . GLN B 1 54 ? -83.147 157.507 128.301 1.00 23.40 54 GLN B N 1
ATOM 2147 C CA . GLN B 1 54 ? -83.599 156.561 127.251 1.00 24.10 54 GLN B CA 1
ATOM 2148 C C . GLN B 1 54 ? -83.695 155.110 127.753 1.00 22.45 54 GLN B C 1
ATOM 2149 O O . GLN B 1 54 ? -84.410 154.287 127.168 1.00 21.58 54 GLN B O 1
ATOM 2155 N N . TRP B 1 55 ? -82.945 154.803 128.810 1.00 20.59 55 TRP B N 1
ATOM 2156 C CA . TRP B 1 55 ? -82.945 153.465 129.406 1.00 19.58 55 TRP B CA 1
ATOM 2157 C C . TRP B 1 55 ? -83.781 153.366 130.675 1.00 20.02 55 TRP B C 1
ATOM 2158 O O . TRP B 1 55 ? -83.767 152.346 131.362 1.00 19.99 55 TRP B O 1
ATOM 2169 N N . GLY B 1 56 ? -84.502 154.432 130.986 1.00 20.46 56 GLY B N 1
ATOM 2170 C CA . GLY B 1 56 ? -85.387 154.451 132.139 1.00 21.01 56 GLY B CA 1
ATOM 2171 C C . GLY B 1 56 ? -84.636 154.589 133.441 1.00 20.80 56 GLY B C 1
ATOM 2172 O O . GLY B 1 56 ? -85.191 154.324 134.490 1.00 19.69 56 GLY B O 1
ATOM 2173 N N . GLY B 1 57 ? -83.376 154.999 133.360 1.00 20.22 57 GLY B N 1
ATOM 2174 C CA . GLY B 1 57 ? -82.564 155.192 134.545 1.00 19.58 57 GLY B CA 1
ATOM 2175 C C . GLY B 1 57 ? -82.804 156.565 135.123 1.00 19.66 57 GLY B C 1
ATOM 2176 O O . GLY B 1 57 ? -83.463 157.401 134.515 1.00 18.74 57 GLY B O 1
ATOM 2177 N N . GLU B 1 58 ? -82.264 156.799 136.306 1.00 19.49 58 GLU B N 1
ATOM 2178 C CA . GLU B 1 58 ? -82.407 158.099 136.932 1.00 20.31 58 GLU B CA 1
ATOM 2179 C C . GLU B 1 58 ? -81.226 158.429 137.815 1.00 18.37 58 GLU B C 1
ATOM 2180 O O . GLU B 1 58 ? -80.485 157.556 138.262 1.00 17.55 58 GLU B O 1
ATOM 2186 N N . GLY B 1 59 ? -81.053 159.718 138.022 1.00 16.89 59 GLY B N 1
ATOM 2187 C CA . GLY B 1 59 ? -80.017 160.225 138.888 1.00 16.78 59 GLY B CA 1
ATOM 2188 C C . GLY B 1 59 ? -80.617 160.585 140.228 1.00 17.08 59 GLY B C 1
ATOM 2189 O O . GLY B 1 59 ? -81.746 161.084 140.303 1.00 16.65 59 GLY B O 1
ATOM 2190 N N . ARG B 1 60 ? -79.857 160.341 141.283 1.00 17.47 60 ARG B N 1
ATOM 2191 C CA . ARG B 1 60 ? -80.255 160.756 142.635 1.00 17.88 60 ARG B CA 1
ATOM 2192 C C . ARG B 1 60 ? -79.083 161.278 143.420 1.00 18.34 60 ARG B C 1
ATOM 2193 O O . ARG B 1 60 ? -77.918 161.069 143.084 1.00 17.67 60 ARG B O 1
ATOM 2201 N N . VAL B 1 61 ? -79.412 161.970 144.491 1.00 18.65 61 VAL B N 1
ATOM 2202 C CA . VAL B 1 61 ? -78.405 162.681 145.240 1.00 19.06 61 VAL B CA 1
ATOM 2203 C C . VAL B 1 61 ? -77.910 161.785 146.344 1.00 19.58 61 VAL B C 1
ATOM 2204 O O . VAL B 1 61 ? -78.697 161.131 147.016 1.00 18.59 61 VAL B O 1
ATOM 2208 N N . LEU B 1 62 ? -76.592 161.734 146.471 1.00 20.69 62 LEU B N 1
ATOM 2209 C CA . LEU B 1 62 ? -75.964 161.062 147.573 1.00 22.22 62 LEU B CA 1
ATOM 2210 C C . LEU B 1 62 ? -74.659 161.722 147.958 1.00 23.88 62 LEU B C 1
ATOM 2211 O O . LEU B 1 62 ? -73.662 161.674 147.238 1.00 23.80 62 LEU B O 1
ATOM 2216 N N . ASN B 1 63 ? -74.695 162.360 149.113 1.00 26.86 63 ASN B N 1
ATOM 2217 C CA . ASN B 1 63 ? -73.508 162.884 149.727 1.00 30.35 63 ASN B CA 1
ATOM 2218 C C . ASN B 1 63 ? -73.197 161.949 150.883 1.00 33.05 63 ASN B C 1
ATOM 2219 O O . ASN B 1 63 ? -73.875 161.980 151.903 1.00 32.53 63 ASN B O 1
ATOM 2224 N N . SER B 1 64 ? -72.192 161.099 150.696 1.00 38.80 64 SER B N 1
ATOM 2225 C CA . SER B 1 64 ? -71.854 160.044 151.686 1.00 44.78 64 SER B CA 1
ATOM 2226 C C . SER B 1 64 ? -71.506 160.592 153.072 1.00 48.23 64 SER B C 1
ATOM 2227 O O . SER B 1 64 ? -71.631 159.878 154.075 1.00 51.09 64 SER B O 1
ATOM 2230 N N . ALA B 1 65 ? -71.042 161.839 153.109 1.00 51.12 65 ALA B N 1
ATOM 2231 C CA . ALA B 1 65 ? -70.684 162.527 154.363 1.00 52.32 65 ALA B CA 1
ATOM 2232 C C . ALA B 1 65 ? -71.881 162.737 155.290 1.00 52.70 65 ALA B C 1
ATOM 2233 O O . ALA B 1 65 ? -71.727 162.770 156.506 1.00 52.29 65 ALA B O 1
ATOM 2235 N N . GLU B 1 66 ? -73.069 162.855 154.712 1.00 53.41 66 GLU B N 1
ATOM 2236 C CA . GLU B 1 66 ? -74.301 163.036 155.489 1.00 55.01 66 GLU B CA 1
ATOM 2237 C C . GLU B 1 66 ? -74.835 161.717 156.078 1.00 52.08 66 GLU B C 1
ATOM 2238 O O . GLU B 1 66 ? -74.878 160.683 155.396 1.00 48.91 66 GLU B O 1
ATOM 2244 N N . PRO B 1 67 ? -75.272 161.752 157.347 1.00 49.94 67 PRO B N 1
ATOM 2245 C CA . PRO B 1 67 ? -75.867 160.555 157.943 1.00 47.89 67 PRO B CA 1
ATOM 2246 C C . PRO B 1 67 ? -77.264 160.268 157.397 1.00 44.90 67 PRO B C 1
ATOM 2247 O O . PRO B 1 67 ? -77.999 161.191 157.065 1.00 46.17 67 PRO B O 1
ATOM 2251 N N . GLU B 1 68 ? -77.596 158.986 157.263 1.00 40.69 68 GLU B N 1
ATOM 2252 C CA . GLU B 1 68 ? -78.969 158.549 156.942 1.00 38.97 68 GLU B CA 1
ATOM 2253 C C . GLU B 1 68 ? -79.379 158.780 155.486 1.00 33.68 68 GLU B C 1
ATOM 2254 O O . GLU B 1 68 ? -80.508 158.472 155.103 1.00 33.90 68 GLU B O 1
ATOM 2260 N N . THR B 1 69 ? -78.475 159.315 154.678 1.00 30.25 69 THR B N 1
ATOM 2261 C CA . THR B 1 69 ? -78.797 159.620 153.276 1.00 29.41 69 THR B CA 1
ATOM 2262 C C . THR B 1 69 ? -78.765 158.364 152.418 1.00 26.23 69 THR B C 1
ATOM 2263 O O . THR B 1 69 ? -79.684 158.094 151.654 1.00 24.92 69 THR B O 1
ATOM 2267 N N . VAL B 1 70 ? -77.713 157.583 152.589 1.00 24.19 70 VAL B N 1
ATOM 2268 C CA . VAL B 1 70 ? -77.558 156.303 151.887 1.00 23.57 70 VAL B CA 1
ATOM 2269 C C . VAL B 1 70 ? -78.762 155.396 152.159 1.00 22.20 70 VAL B C 1
ATOM 2270 O O . VAL B 1 70 ? -79.364 154.787 151.260 1.00 21.48 70 VAL B O 1
ATOM 2274 N N . GLU B 1 71 ? -79.078 155.323 153.437 1.00 22.03 71 GLU B N 1
ATOM 2275 C CA . GLU B 1 71 ? -80.108 154.427 153.967 1.00 22.62 71 GLU B CA 1
ATOM 2276 C C . GLU B 1 71 ? -81.499 154.818 153.450 1.00 22.57 71 GLU B C 1
ATOM 2277 O O . GLU B 1 71 ? -82.292 153.968 153.034 1.00 21.17 71 GLU B O 1
ATOM 2283 N N . ASN B 1 72 ? -81.767 156.118 153.467 1.00 23.18 72 ASN B N 1
ATOM 2284 C CA . ASN B 1 72 ? -83.036 156.669 152.961 1.00 23.37 72 ASN B CA 1
ATOM 2285 C C . ASN B 1 72 ? -83.201 156.451 151.452 1.00 21.71 72 ASN B C 1
ATOM 2286 O O . ASN B 1 72 ? -84.280 156.102 150.961 1.00 20.35 72 ASN B O 1
ATOM 2291 N N . LEU B 1 73 ? -82.113 156.629 150.719 1.00 21.03 73 LEU B N 1
ATOM 2292 C CA . LEU B 1 73 ? -82.117 156.419 149.270 1.00 21.15 73 LEU B CA 1
ATOM 2293 C C . LEU B 1 73 ? -82.479 154.979 148.917 1.00 21.11 73 LEU B C 1
ATOM 2294 O O . LEU B 1 73 ? -83.304 154.714 148.050 1.00 20.60 73 LEU B O 1
ATOM 2299 N N . ILE B 1 74 ? -81.811 154.048 149.575 1.00 21.64 74 ILE B N 1
ATOM 2300 C CA . ILE B 1 74 ? -82.020 152.625 149.318 1.00 21.68 74 ILE B CA 1
ATOM 2301 C C . ILE B 1 74 ? -83.455 152.219 149.705 1.00 22.41 74 ILE B C 1
ATOM 2302 O O . ILE B 1 74 ? -84.118 151.485 148.972 1.00 22.90 74 ILE B O 1
ATOM 2307 N N . ALA B 1 75 ? -83.944 152.736 150.829 1.00 23.75 75 ALA B N 1
ATOM 2308 C CA . ALA B 1 75 ? -85.342 152.485 151.261 1.00 24.68 75 ALA B CA 1
ATOM 2309 C C . ALA B 1 75 ? -86.346 153.022 150.244 1.00 25.39 75 ALA B C 1
ATOM 2310 O O . ALA B 1 75 ? -87.337 152.373 149.907 1.00 26.17 75 ALA B O 1
ATOM 2312 N N . ASP B 1 76 ? -86.059 154.206 149.732 1.00 26.48 76 ASP B N 1
ATOM 2313 C CA . ASP B 1 76 ? -86.908 154.817 148.705 1.00 27.73 76 ASP B CA 1
ATOM 2314 C C . ASP B 1 76 ? -86.924 153.978 147.426 1.00 25.36 76 ASP B C 1
ATOM 2315 O O . ASP B 1 76 ? -87.977 153.755 146.840 1.00 24.77 76 ASP B O 1
ATOM 2320 N N . ILE B 1 77 ? -85.751 153.518 146.999 1.00 23.08 77 ILE B N 1
ATOM 2321 C CA . ILE B 1 77 ? -85.659 152.664 145.808 1.00 22.30 77 ILE B CA 1
ATOM 2322 C C . ILE B 1 77 ? -86.496 151.398 146.008 1.00 22.66 77 ILE B C 1
ATOM 2323 O O . ILE B 1 77 ? -87.264 151.005 145.127 1.00 22.26 77 ILE B O 1
ATOM 2328 N N . GLU B 1 78 ? -86.323 150.775 147.170 1.00 23.98 78 GLU B N 1
ATOM 2329 C CA . GLU B 1 78 ? -87.016 149.524 147.505 1.00 26.33 78 GLU B CA 1
ATOM 2330 C C . GLU B 1 78 ? -88.534 149.682 147.439 1.00 27.32 78 GLU B C 1
ATOM 2331 O O . GLU B 1 78 ? -89.223 148.827 146.905 1.00 28.10 78 GLU B O 1
ATOM 2337 N N . LYS B 1 79 ? -89.025 150.794 147.964 1.00 28.56 79 LYS B N 1
ATOM 2338 C CA . LYS B 1 79 ? -90.466 151.098 147.954 1.00 30.93 79 LYS B CA 1
ATOM 2339 C C . LYS B 1 79 ? -90.982 151.431 146.536 1.00 29.51 79 LYS B C 1
ATOM 2340 O O . LYS B 1 79 ? -92.037 150.968 146.120 1.00 28.62 79 LYS B O 1
ATOM 2346 N N . THR B 1 80 ? -90.209 152.212 145.795 1.00 27.94 80 THR B N 1
ATOM 2347 C CA . THR B 1 80 ? -90.647 152.747 144.494 1.00 27.48 80 THR B CA 1
ATOM 2348 C C . THR B 1 80 ? -90.508 151.771 143.334 1.00 25.91 80 THR B C 1
ATOM 2349 O O . THR B 1 80 ? -91.409 151.653 142.517 1.00 25.40 80 THR B O 1
ATOM 2353 N N . PHE B 1 81 ? -89.367 151.095 143.265 1.00 24.70 81 PHE B N 1
ATOM 2354 C CA . PHE B 1 81 ? -89.025 150.233 142.120 1.00 24.38 81 PHE B CA 1
ATOM 2355 C C . PHE B 1 81 ? -88.938 148.755 142.458 1.00 24.02 81 PHE B C 1
ATOM 2356 O O . PHE B 1 81 ? -89.217 147.897 141.618 1.00 25.36 81 PHE B O 1
ATOM 2364 N N . GLY B 1 82 ? -88.491 148.483 143.675 1.00 22.76 82 GLY B N 1
ATOM 2365 C CA . GLY B 1 82 ? -88.330 147.131 144.195 1.00 22.58 82 GLY B CA 1
ATOM 2366 C C . GLY B 1 82 ? -86.976 146.859 144.805 1.00 22.08 82 GLY B C 1
ATOM 2367 O O . GLY B 1 82 ? -86.135 147.732 144.850 1.00 20.80 82 GLY B O 1
ATOM 2368 N N . LYS B 1 83 ? -86.784 145.636 145.282 1.00 22.83 83 LYS B N 1
ATOM 2369 C CA . LYS B 1 83 ? -85.534 145.252 145.955 1.00 23.77 83 LYS B CA 1
ATOM 2370 C C . LYS B 1 83 ? -84.341 145.359 145.015 1.00 22.14 83 LYS B C 1
ATOM 2371 O O . LYS B 1 83 ? -84.464 145.065 143.838 1.00 20.94 83 LYS B O 1
ATOM 2377 N N . LEU B 1 84 ? -83.178 145.730 145.539 1.00 20.64 84 LEU B N 1
ATOM 2378 C CA . LEU B 1 84 ? -82.010 145.969 144.677 1.00 20.13 84 LEU B CA 1
ATOM 2379 C C . LEU B 1 84 ? -81.379 144.638 144.306 1.00 18.95 84 LEU B C 1
ATOM 2380 O O . LEU B 1 84 ? -81.159 143.798 145.165 1.00 18.31 84 LEU B O 1
ATOM 2385 N N . ASP B 1 85 ? -81.022 144.477 143.042 1.00 17.84 85 ASP B N 1
ATOM 2386 C CA . ASP B 1 85 ? -80.312 143.267 142.598 1.00 17.52 85 ASP B CA 1
ATOM 2387 C C . ASP B 1 85 ? -78.796 143.457 142.558 1.00 16.42 85 ASP B C 1
ATOM 2388 O O . ASP B 1 85 ? -78.023 142.519 142.762 1.00 15.82 85 ASP B O 1
ATOM 2393 N N . ILE B 1 86 ? -78.389 144.680 142.251 1.00 15.07 86 ILE B N 1
ATOM 2394 C CA . ILE B 1 86 ? -76.996 145.006 141.975 1.00 13.55 86 ILE B CA 1
ATOM 2395 C C . ILE B 1 86 ? -76.648 146.302 142.676 1.00 12.59 86 ILE B C 1
ATOM 2396 O O . ILE B 1 86 ? -77.312 147.321 142.505 1.00 12.06 86 ILE B O 1
ATOM 2401 N N . LEU B 1 87 ? -75.560 146.262 143.424 1.00 11.44 87 LEU B N 1
ATOM 2402 C CA . LEU B 1 87 ? -74.980 147.469 143.996 1.00 10.99 87 LEU B CA 1
ATOM 2403 C C . LEU B 1 87 ? -73.552 147.587 143.499 1.00 10.69 87 LEU B C 1
ATOM 2404 O O . LEU B 1 87 ? -72.754 146.671 143.671 1.00 10.29 87 LEU B O 1
ATOM 2409 N N . VAL B 1 88 ? -73.251 148.713 142.868 1.00 10.48 88 VAL B N 1
ATOM 2410 C CA . VAL B 1 88 ? -71.889 149.043 142.473 1.00 10.49 88 VAL B CA 1
ATOM 2411 C C . VAL B 1 88 ? -71.415 150.241 143.284 1.00 10.79 88 VAL B C 1
ATOM 2412 O O . VAL B 1 88 ? -71.901 151.363 143.132 1.00 10.53 88 VAL B O 1
ATOM 2416 N N . ASN B 1 89 ? -70.447 149.978 144.143 1.00 11.16 89 ASN B N 1
ATOM 2417 C CA . ASN B 1 89 ? -69.839 151.020 144.955 1.00 11.67 89 ASN B CA 1
ATOM 2418 C C . ASN B 1 89 ? -68.641 151.612 144.226 1.00 12.27 89 ASN B C 1
ATOM 2419 O O . ASN B 1 89 ? -67.558 151.031 144.195 1.00 11.74 89 ASN B O 1
ATOM 2424 N N . ASN B 1 90 ? -68.861 152.780 143.637 1.00 12.90 90 ASN B N 1
ATOM 2425 C CA . ASN B 1 90 ? -67.828 153.468 142.870 1.00 13.76 90 ASN B CA 1
ATOM 2426 C C . ASN B 1 90 ? -67.447 154.830 143.406 1.00 14.86 90 ASN B C 1
ATOM 2427 O O . ASN B 1 90 ? -66.389 155.353 143.069 1.00 16.49 90 ASN B O 1
ATOM 2432 N N . ALA B 1 91 ? -68.294 155.395 144.250 1.00 15.59 91 ALA B N 1
ATOM 2433 C CA . ALA B 1 91 ? -68.051 156.723 144.798 1.00 16.33 91 ALA B CA 1
ATOM 2434 C C . ALA B 1 91 ? -66.726 156.692 145.546 1.00 16.29 91 ALA B C 1
ATOM 2435 O O . ALA B 1 91 ? -66.451 155.771 146.307 1.00 16.02 91 ALA B O 1
ATOM 2437 N N . GLY B 1 92 ? -65.904 157.692 145.297 1.00 16.27 92 GLY B N 1
ATOM 2438 C CA . GLY B 1 92 ? -64.611 157.788 145.955 1.00 16.33 92 GLY B CA 1
ATOM 2439 C C . GLY B 1 92 ? -63.956 159.099 145.614 1.00 16.21 92 GLY B C 1
ATOM 2440 O O . GLY B 1 92 ? -64.302 159.723 144.619 1.00 17.77 92 GLY B O 1
ATOM 2441 N N . ILE B 1 93 ? -63.036 159.528 146.463 1.00 15.76 93 ILE B N 1
ATOM 2442 C CA . ILE B 1 93 ? -62.258 160.744 146.230 1.00 15.14 93 ILE B CA 1
ATOM 2443 C C . ILE B 1 93 ? -60.798 160.449 146.521 1.00 14.64 93 ILE B C 1
ATOM 2444 O O . ILE B 1 93 ? -60.478 159.429 147.111 1.00 13.96 93 ILE B O 1
ATOM 2449 N N . THR B 1 94 ? -59.928 161.362 146.122 1.00 14.87 94 THR B N 1
ATOM 2450 C CA . THR B 1 94 ? -58.534 161.337 146.566 1.00 15.07 94 THR B CA 1
ATOM 2451 C C . THR B 1 94 ? -58.195 162.613 147.315 1.00 15.09 94 THR B C 1
ATOM 2452 O O . THR B 1 94 ? -58.743 163.682 147.040 1.00 14.09 94 THR B O 1
ATOM 2456 N N . ARG B 1 95 ? -57.287 162.472 148.274 1.00 14.87 95 ARG B N 1
ATOM 2457 C CA . ARG B 1 95 ? -56.743 163.581 149.050 1.00 15.47 95 ARG B CA 1
ATOM 2458 C C . ARG B 1 95 ? -55.272 163.275 149.257 1.00 15.50 95 ARG B C 1
ATOM 2459 O O . ARG B 1 95 ? -54.841 162.957 150.367 1.00 15.35 95 ARG B O 1
ATOM 2467 N N . ASP B 1 96 ? -54.524 163.349 148.167 1.00 15.83 96 ASP B N 1
ATOM 2468 C CA . ASP B 1 96 ? -53.126 162.924 148.154 1.00 16.27 96 ASP B CA 1
ATOM 2469 C C . ASP B 1 96 ? -52.240 163.847 148.977 1.00 16.47 96 ASP B C 1
ATOM 2470 O O . ASP B 1 96 ? -52.394 165.072 148.972 1.00 16.65 96 ASP B O 1
ATOM 2475 N N . ASN B 1 97 ? -51.333 163.237 149.723 1.00 16.21 97 ASN B N 1
ATOM 2476 C CA . ASN B 1 97 ? -50.317 163.977 150.459 1.00 16.61 97 ASN B CA 1
ATOM 2477 C C . ASN B 1 97 ? -49.304 163.017 150.987 1.00 16.18 97 ASN B C 1
ATOM 2478 O O . ASN B 1 97 ? -49.626 161.874 151.269 1.00 15.34 97 ASN B O 1
ATOM 2483 N N . LEU B 1 98 ? -48.096 163.512 151.197 1.00 16.54 98 LEU B N 1
ATOM 2484 C CA . LEU B 1 98 ? -47.087 162.742 151.905 1.00 16.92 98 LEU B CA 1
ATOM 2485 C C . LEU B 1 98 ? -47.557 162.535 153.340 1.00 16.61 98 LEU B C 1
ATOM 2486 O O . LEU B 1 98 ? -48.112 163.437 153.962 1.00 15.77 98 LEU B O 1
ATOM 2491 N N . LEU B 1 99 ? -47.318 161.343 153.862 1.00 16.88 99 LEU B N 1
ATOM 2492 C CA . LEU B 1 99 ? -47.721 161.015 155.234 1.00 17.39 99 LEU B CA 1
ATOM 2493 C C . LEU B 1 99 ? -47.223 162.062 156.227 1.00 19.29 99 LEU B C 1
ATOM 2494 O O . LEU B 1 99 ? -47.926 162.460 157.148 1.00 18.67 99 LEU B O 1
ATOM 2499 N N . MET B 1 100 ? -46.001 162.506 155.999 1.00 22.00 100 MET B N 1
ATOM 2500 C CA . MET B 1 100 ? -45.335 163.513 156.822 1.00 26.10 100 MET B CA 1
ATOM 2501 C C . MET B 1 100 ? -46.181 164.751 157.128 1.00 26.84 100 MET B C 1
ATOM 2502 O O . MET B 1 100 ? -46.127 165.293 158.238 1.00 27.53 100 MET B O 1
ATOM 2507 N N . ARG B 1 101 ? -46.936 165.198 156.131 1.00 27.28 101 ARG B N 1
ATOM 2508 C CA . ARG B 1 101 ? -47.778 166.412 156.255 1.00 28.76 101 ARG B CA 1
ATOM 2509 C C . ARG B 1 101 ? -49.276 166.129 156.118 1.00 25.69 101 ARG B C 1
ATOM 2510 O O . ARG B 1 101 ? -50.085 167.052 156.102 1.00 24.88 101 ARG B O 1
ATOM 2518 N N . MET B 1 102 ? -49.649 164.863 155.996 1.00 21.92 102 MET B N 1
ATOM 2519 C CA . MET B 1 102 ? -51.056 164.528 155.809 1.00 19.99 102 MET B CA 1
ATOM 2520 C C . MET B 1 102 ? -51.893 165.019 156.988 1.00 19.61 102 MET B C 1
ATOM 2521 O O . MET B 1 102 ? -51.620 164.679 158.134 1.00 17.86 102 MET B O 1
ATOM 2526 N N . LYS B 1 103 ? -52.918 165.797 156.668 1.00 19.94 103 LYS B N 1
ATOM 2527 C CA . LYS B 1 103 ? -53.853 166.302 157.661 1.00 20.99 103 LYS B CA 1
ATOM 2528 C C . LYS B 1 103 ? -54.810 165.212 158.116 1.00 20.04 103 LYS B C 1
ATOM 2529 O O . LYS B 1 103 ? -55.211 164.334 157.341 1.00 18.16 103 LYS B O 1
ATOM 2535 N N . GLU B 1 104 ? -55.183 165.301 159.383 1.00 20.59 104 GLU B N 1
ATOM 2536 C CA . GLU B 1 104 ? -56.159 164.397 159.973 1.00 21.91 104 GLU B CA 1
ATOM 2537 C C . GLU B 1 104 ? -57.428 164.308 159.119 1.00 20.98 104 GLU B C 1
ATOM 2538 O O . GLU B 1 104 ? -57.967 163.225 158.922 1.00 19.67 104 GLU B O 1
ATOM 2544 N N . GLU B 1 105 ? -57.881 165.451 158.604 1.00 21.15 105 GLU B N 1
ATOM 2545 C CA . GLU B 1 105 ? -59.107 165.507 157.795 1.00 21.26 105 GLU B CA 1
ATOM 2546 C C . GLU B 1 105 ? -58.925 164.780 156.460 1.00 19.40 105 GLU B C 1
ATOM 2547 O O . GLU B 1 105 ? -59.864 164.230 155.944 1.00 18.63 105 GLU B O 1
ATOM 2553 N N . GLU B 1 106 ? -57.713 164.811 155.915 1.00 17.63 106 GLU B N 1
ATOM 2554 C CA . GLU B 1 106 ? -57.381 164.114 154.664 1.00 16.96 106 GLU B CA 1
ATOM 2555 C C . GLU B 1 106 ? -57.460 162.598 154.847 1.00 16.10 106 GLU B C 1
ATOM 2556 O O . GLU B 1 106 ? -57.888 161.897 153.943 1.00 16.21 106 GLU B O 1
ATOM 2562 N N . TRP B 1 107 ? -57.050 162.123 156.019 1.00 15.03 107 TRP B N 1
ATOM 2563 C CA . TRP B 1 107 ? -57.198 160.719 156.393 1.00 14.33 107 TRP B CA 1
ATOM 2564 C C . TRP B 1 107 ? -58.680 160.395 156.596 1.00 14.18 107 TRP B C 1
ATOM 2565 O O . TRP B 1 107 ? -59.226 159.515 155.953 1.00 13.45 107 TRP B O 1
ATOM 2576 N N . ASP B 1 108 ? -59.323 161.159 157.467 1.00 14.70 108 ASP B N 1
ATOM 2577 C CA . ASP B 1 108 ? -60.715 160.886 157.883 1.00 14.93 108 ASP B CA 1
ATOM 2578 C C . ASP B 1 108 ? -61.693 160.960 156.725 1.00 14.59 108 ASP B C 1
ATOM 2579 O O . ASP B 1 108 ? -62.552 160.099 156.588 1.00 14.47 108 ASP B O 1
ATOM 2584 N N . ASP B 1 109 ? -61.555 161.979 155.883 1.00 14.59 109 ASP B N 1
ATOM 2585 C CA . ASP B 1 109 ? -62.459 162.166 154.736 1.00 14.98 109 ASP B CA 1
ATOM 2586 C C . ASP B 1 109 ? -62.361 161.000 153.750 1.00 14.96 109 ASP B C 1
ATOM 2587 O O . ASP B 1 109 ? -63.364 160.543 153.215 1.00 14.21 109 ASP B O 1
ATOM 2592 N N . ILE B 1 110 ? -61.141 160.529 153.513 1.00 15.01 110 ILE B N 1
ATOM 2593 C CA . ILE B 1 110 ? -60.924 159.384 152.633 1.00 15.33 110 ILE B CA 1
ATOM 2594 C C . ILE B 1 110 ? -61.607 158.150 153.213 1.00 15.56 110 ILE B C 1
ATOM 2595 O O . ILE B 1 110 ? -62.306 157.439 152.507 1.00 14.71 110 ILE B O 1
ATOM 2600 N N . MET B 1 111 ? -61.393 157.892 154.495 1.00 16.35 111 MET B N 1
ATOM 2601 C CA . MET B 1 111 ? -61.985 156.712 155.143 1.00 17.75 111 MET B CA 1
ATOM 2602 C C . MET B 1 111 ? -63.513 156.774 155.133 1.00 18.83 111 MET B C 1
ATOM 2603 O O . MET B 1 111 ? -64.176 155.754 154.997 1.00 19.15 111 MET B O 1
ATOM 2608 N N . GLN B 1 112 ? -64.056 157.975 155.300 1.00 19.08 112 GLN B N 1
ATOM 2609 C CA . GLN B 1 112 ? -65.502 158.163 155.329 1.00 20.98 112 GLN B CA 1
ATOM 2610 C C . GLN B 1 112 ? -66.104 157.978 153.938 1.00 18.62 112 GLN B C 1
ATOM 2611 O O . GLN B 1 112 ? -67.003 157.179 153.760 1.00 17.63 112 GLN B O 1
ATOM 2617 N N . VAL B 1 113 ? -65.570 158.703 152.962 1.00 17.02 113 VAL B N 1
ATOM 2618 C CA . VAL B 1 113 ? -66.113 158.724 151.601 1.00 16.10 113 VAL B CA 1
ATOM 2619 C C . VAL B 1 113 ? -65.822 157.420 150.844 1.00 15.29 113 VAL B C 1
ATOM 2620 O O . VAL B 1 113 ? -66.664 156.932 150.105 1.00 14.27 113 VAL B O 1
ATOM 2624 N N . ASN B 1 114 ? -64.624 156.879 151.009 1.00 14.38 114 ASN B N 1
ATOM 2625 C CA . ASN B 1 114 ? -64.185 155.738 150.186 1.00 14.43 114 ASN B CA 1
ATOM 2626 C C . ASN B 1 114 ? -64.442 154.366 150.802 1.00 14.53 114 ASN B C 1
ATOM 2627 O O . ASN B 1 114 ? -64.558 153.380 150.082 1.00 14.24 114 ASN B O 1
ATOM 2632 N N . LEU B 1 115 ? -64.510 154.304 152.128 1.00 14.51 115 LEU B N 1
ATOM 2633 C CA . LEU B 1 115 ? -64.642 153.017 152.836 1.00 14.95 115 LEU B CA 1
ATOM 2634 C C . LEU B 1 115 ? -65.938 152.867 153.651 1.00 15.03 115 LEU B C 1
ATOM 2635 O O . LEU B 1 115 ? -66.704 151.921 153.456 1.00 13.54 115 LEU B O 1
ATOM 2640 N N . LYS B 1 116 ? -66.196 153.808 154.552 1.00 15.38 116 LYS B N 1
ATOM 2641 C CA . LYS B 1 116 ? -67.421 153.745 155.362 1.00 16.24 116 LYS B CA 1
ATOM 2642 C C . LYS B 1 116 ? -68.674 153.783 154.488 1.00 16.25 116 LYS B C 1
ATOM 2643 O O . LYS B 1 116 ? -69.675 153.163 154.818 1.00 15.61 116 LYS B O 1
ATOM 2649 N N . SER B 1 117 ? -68.608 154.528 153.386 1.00 16.23 117 SER B N 1
ATOM 2650 C CA . SER B 1 117 ? -69.707 154.606 152.409 1.00 16.59 117 SER B CA 1
ATOM 2651 C C . SER B 1 117 ? -70.107 153.222 151.921 1.00 16.21 117 SER B C 1
ATOM 2652 O O . SER B 1 117 ? -71.290 152.930 151.731 1.00 16.52 117 SER B O 1
ATOM 2655 N N . VAL B 1 118 ? -69.106 152.373 151.736 1.00 15.69 118 VAL B N 1
ATOM 2656 C CA . VAL B 1 118 ? -69.332 151.012 151.259 1.00 15.57 118 VAL B CA 1
ATOM 2657 C C . VAL B 1 118 ? -69.956 150.140 152.351 1.00 15.00 118 VAL B C 1
ATOM 2658 O O . VAL B 1 118 ? -70.868 149.358 152.083 1.00 14.08 118 VAL B O 1
ATOM 2662 N N . PHE B 1 119 ? -69.469 150.285 153.577 1.00 14.47 119 PHE B N 1
ATOM 2663 C CA . PHE B 1 119 ? -70.110 149.648 154.738 1.00 14.76 119 PHE B CA 1
ATOM 2664 C C . PHE B 1 119 ? -71.613 149.994 154.777 1.00 15.25 119 PHE B C 1
ATOM 2665 O O . PHE B 1 119 ? -72.475 149.105 154.832 1.00 15.15 119 PHE B O 1
ATOM 2673 N N . ARG B 1 120 ? -71.909 151.290 154.697 1.00 15.31 120 ARG B N 1
ATOM 2674 C CA . ARG B 1 120 ? -73.286 151.799 154.817 1.00 15.53 120 ARG B CA 1
ATOM 2675 C C . ARG B 1 120 ? -74.202 151.302 153.704 1.00 14.91 120 ARG B C 1
ATOM 2676 O O . ARG B 1 120 ? -75.270 150.756 153.976 1.00 14.68 120 ARG B O 1
ATOM 2684 N N . ALA B 1 121 ? -73.753 151.449 152.466 1.00 13.69 121 ALA B N 1
ATOM 2685 C CA . ALA B 1 121 ? -74.539 151.025 151.303 1.00 13.20 121 ALA B CA 1
ATOM 2686 C C . ALA B 1 121 ? -74.733 149.507 151.258 1.00 12.88 121 ALA B C 1
ATOM 2687 O O . ALA B 1 121 ? -75.846 149.030 151.043 1.00 12.80 121 ALA B O 1
ATOM 2689 N N . SER B 1 122 ? -73.657 148.762 151.479 1.00 12.64 122 SER B N 1
ATOM 2690 C CA . SER B 1 122 ? -73.705 147.289 151.453 1.00 12.97 122 SER B CA 1
ATOM 2691 C C . SER B 1 122 ? -74.646 146.761 152.528 1.00 13.81 122 SER B C 1
ATOM 2692 O O . SER B 1 122 ? -75.427 145.856 152.278 1.00 13.74 122 SER B O 1
ATOM 2695 N N . LYS B 1 123 ? -74.570 147.334 153.720 1.00 14.32 123 LYS B N 1
ATOM 2696 C CA . LYS B 1 123 ? -75.465 146.924 154.798 1.00 15.54 123 LYS B CA 1
ATOM 2697 C C . LYS B 1 123 ? -76.919 147.180 154.431 1.00 15.34 123 LYS B C 1
ATOM 2698 O O . LYS B 1 123 ? -77.772 146.305 154.609 1.00 15.20 123 LYS B O 1
ATOM 2704 N N . ALA B 1 124 ? -77.168 148.379 153.915 1.00 15.19 124 ALA B N 1
ATOM 2705 C CA . ALA B 1 124 ? -78.530 148.849 153.639 1.00 15.90 124 ALA B CA 1
ATOM 2706 C C . ALA B 1 124 ? -79.244 148.043 152.559 1.00 15.84 124 ALA B C 1
ATOM 2707 O O . ALA B 1 124 ? -80.433 147.777 152.696 1.00 16.76 124 ALA B O 1
ATOM 2709 N N . VAL B 1 125 ? -78.528 147.597 151.531 1.00 15.91 125 VAL B N 1
ATOM 2710 C CA . VAL B 1 125 ? -79.158 146.795 150.450 1.00 16.33 125 VAL B CA 1
ATOM 2711 C C . VAL B 1 125 ? -79.393 145.348 150.818 1.00 17.41 125 VAL B C 1
ATOM 2712 O O . VAL B 1 125 ? -80.128 144.631 150.132 1.00 16.73 125 VAL B O 1
ATOM 2716 N N . LEU B 1 126 ? -78.737 144.906 151.879 1.00 19.10 126 LEU B N 1
ATOM 2717 C CA . LEU B 1 126 ? -78.549 143.479 152.119 1.00 21.09 126 LEU B CA 1
ATOM 2718 C C . LEU B 1 126 ? -79.847 142.718 152.388 1.00 21.86 126 LEU B C 1
ATOM 2719 O O . LEU B 1 126 ? -80.101 141.684 151.770 1.00 21.24 126 LEU B O 1
ATOM 2724 N N . ARG B 1 127 ? -80.668 143.247 153.288 1.00 23.14 127 ARG B N 1
ATOM 2725 C CA . ARG B 1 127 ? -81.955 142.605 153.635 1.00 25.28 127 ARG B CA 1
ATOM 2726 C C . ARG B 1 127 ? -82.800 142.295 152.392 1.00 23.37 127 ARG B C 1
ATOM 2727 O O . ARG B 1 127 ? -83.219 141.153 152.146 1.00 23.32 127 ARG B O 1
ATOM 2735 N N . GLY B 1 128 ? -83.012 143.321 151.588 1.00 21.93 128 GLY B N 1
ATOM 2736 C CA . GLY B 1 128 ? -83.757 143.178 150.336 1.00 22.02 128 GLY B CA 1
ATOM 2737 C C . GLY B 1 128 ? -83.091 142.262 149.323 1.00 21.83 128 GLY B C 1
ATOM 2738 O O . GLY B 1 128 ? -83.727 141.398 148.712 1.00 21.99 128 GLY B O 1
ATOM 2739 N N . MET B 1 129 ? -81.795 142.441 149.137 1.00 20.89 129 MET B N 1
ATOM 2740 C CA . MET B 1 129 ? -81.077 141.652 148.140 1.00 20.72 129 MET B CA 1
ATOM 2741 C C . MET B 1 129 ? -81.089 140.154 148.496 1.00 21.99 129 MET B C 1
ATOM 2742 O O . MET B 1 129 ? -81.276 139.298 147.647 1.00 22.19 129 MET B O 1
ATOM 2747 N N . MET B 1 130 ? -80.955 139.834 149.769 1.00 24.22 130 MET B N 1
ATOM 2748 C CA . MET B 1 130 ? -81.161 138.444 150.232 1.00 27.59 130 MET B CA 1
ATOM 2749 C C . MET B 1 130 ? -82.487 137.807 149.752 1.00 29.09 130 MET B C 1
ATOM 2750 O O . MET B 1 130 ? -82.559 136.605 149.501 1.00 30.38 130 MET B O 1
ATOM 2755 N N . LYS B 1 131 ? -83.521 138.625 149.630 1.00 30.47 131 LYS B N 1
ATOM 2756 C CA . LYS B 1 131 ? -84.814 138.182 149.075 1.00 32.94 131 LYS B CA 1
ATOM 2757 C C . LYS B 1 131 ? -84.740 137.782 147.605 1.00 32.73 131 LYS B C 1
ATOM 2758 O O . LYS B 1 131 ? -85.431 136.864 147.176 1.00 33.03 131 LYS B O 1
ATOM 2764 N N . GLN B 1 132 ? -83.907 138.481 146.841 1.00 31.51 132 GLN B N 1
ATOM 2765 C CA . GLN B 1 132 ? -83.767 138.210 145.401 1.00 31.64 132 GLN B CA 1
ATOM 2766 C C . GLN B 1 132 ? -83.059 136.881 145.088 1.00 31.96 132 GLN B C 1
ATOM 2767 O O . GLN B 1 132 ? -82.339 136.318 145.928 1.00 35.57 132 GLN B O 1
ATOM 2773 N N . ARG B 1 133 ? -83.254 136.298 143.979 0.0000 52.43 133 ARG B N 1
ATOM 2774 C CA . ARG B 1 133 ? -82.512 135.112 143.562 0.0000 62.42 133 ARG B CA 1
ATOM 2775 C C . ARG B 1 133 ? -81.006 135.330 143.339 0.0000 53.53 133 ARG B C 1
ATOM 2776 O O . ARG B 1 133 ? -80.194 134.490 143.727 0.0000 53.16 133 ARG B O 1
ATOM 2784 N N . ALA B 1 134 ? -80.600 136.448 142.762 1.00 29.63 134 ALA B N 1
ATOM 2785 C CA . ALA B 1 134 ? -79.223 136.625 142.267 1.00 28.29 134 ALA B CA 1
ATOM 2786 C C . ALA B 1 134 ? -78.574 137.999 142.560 1.00 25.20 134 ALA B C 1
ATOM 2787 O O . ALA B 1 134 ? -78.390 138.843 141.657 1.00 27.13 134 ALA B O 1
ATOM 2789 N N . GLY B 1 135 ? -78.205 138.192 143.820 1.00 20.47 135 GLY B N 1
ATOM 2790 C CA . GLY B 1 135 ? -77.569 139.447 144.275 1.00 17.44 135 GLY B CA 1
ATOM 2791 C C . GLY B 1 135 ? -76.146 139.636 143.773 1.00 15.38 135 GLY B C 1
ATOM 2792 O O . GLY B 1 135 ? -75.400 138.673 143.629 1.00 13.61 135 GLY B O 1
ATOM 2793 N N . ARG B 1 136 ? -75.784 140.888 143.528 1.00 13.54 136 ARG B N 1
ATOM 2794 C CA . ARG B 1 136 ? -74.428 141.259 143.146 1.00 13.14 136 ARG B CA 1
ATOM 2795 C C . ARG B 1 136 ? -74.000 142.528 143.850 1.00 12.54 136 ARG B C 1
ATOM 2796 O O . ARG B 1 136 ? -74.661 143.555 143.788 1.00 12.06 136 ARG B O 1
ATOM 2804 N N . ILE B 1 137 ? -72.864 142.464 144.515 1.00 12.73 137 ILE B N 1
ATOM 2805 C CA . ILE B 1 137 ? -72.217 143.674 145.009 1.00 12.97 137 ILE B CA 1
ATOM 2806 C C . ILE B 1 137 ? -70.854 143.724 144.358 1.00 12.54 137 ILE B C 1
ATOM 2807 O O . ILE B 1 137 ? -70.084 142.771 144.410 1.00 12.33 137 ILE B O 1
ATOM 2812 N N . ILE B 1 138 ? -70.569 144.854 143.742 1.00 12.15 138 ILE B N 1
ATOM 2813 C CA . ILE B 1 138 ? -69.330 145.039 142.995 1.00 11.97 138 ILE B CA 1
ATOM 2814 C C . ILE B 1 138 ? -68.686 146.333 143.441 1.00 11.90 138 ILE B C 1
ATOM 2815 O O . ILE B 1 138 ? -69.264 147.420 143.311 1.00 11.92 138 ILE B O 1
ATOM 2820 N N . ASN B 1 139 ? -67.491 146.200 143.993 1.00 11.86 139 ASN B N 1
ATOM 2821 C CA . ASN B 1 139 ? -66.762 147.342 144.528 1.00 12.49 139 ASN B CA 1
ATOM 2822 C C . ASN B 1 139 ? -65.608 147.739 143.630 1.00 12.17 139 ASN B C 1
ATOM 2823 O O . ASN B 1 139 ? -64.794 146.905 143.203 1.00 12.14 139 ASN B O 1
ATOM 2828 N N . ILE B 1 140 ? -65.545 149.026 143.317 1.00 11.98 140 ILE B N 1
ATOM 2829 C CA . ILE B 1 140 ? -64.477 149.527 142.463 1.00 12.05 140 ILE B CA 1
ATOM 2830 C C . ILE B 1 140 ? -63.321 149.921 143.366 1.00 12.84 140 ILE B C 1
ATOM 2831 O O . ILE B 1 140 ? -63.405 150.869 144.141 1.00 11.96 140 ILE B O 1
ATOM 2836 N N . THR B 1 141 ? -62.232 149.184 143.245 1.00 13.98 141 THR B N 1
ATOM 2837 C CA . THR B 1 141 ? -61.048 149.441 144.054 1.00 16.40 141 THR B CA 1
ATOM 2838 C C . THR B 1 141 ? -59.997 149.902 143.064 1.00 18.67 141 THR B C 1
ATOM 2839 O O . THR B 1 141 ? -60.278 149.918 141.886 1.00 24.20 141 THR B O 1
ATOM 2843 N N . SER B 1 142 ? -58.841 150.360 143.507 1.00 18.72 142 SER B N 1
ATOM 2844 C CA . SER B 1 142 ? -57.760 150.752 142.595 1.00 17.00 142 SER B CA 1
ATOM 2845 C C . SER B 1 142 ? -56.606 149.790 142.736 1.00 16.20 142 SER B C 1
ATOM 2846 O O . SER B 1 142 ? -56.410 149.212 143.799 1.00 16.28 142 SER B O 1
ATOM 2849 N N . VAL B 1 143 ? -55.835 149.641 141.670 1.00 14.74 143 VAL B N 1
ATOM 2850 C CA . VAL B 1 143 ? -54.551 148.926 141.746 1.00 14.41 143 VAL B CA 1
ATOM 2851 C C . VAL B 1 143 ? -53.670 149.383 142.930 1.00 14.06 143 VAL B C 1
ATOM 2852 O O . VAL B 1 143 ? -52.944 148.590 143.504 1.00 14.04 143 VAL B O 1
ATOM 2856 N N . VAL B 1 144 ? -53.781 150.650 143.302 1.00 14.03 144 VAL B N 1
ATOM 2857 C CA . VAL B 1 144 ? -53.007 151.248 144.397 1.00 14.63 144 VAL B CA 1
ATOM 2858 C C . VAL B 1 144 ? -53.302 150.537 145.738 1.00 14.37 144 VAL B C 1
ATOM 2859 O O . VAL B 1 144 ? -52.440 150.446 146.607 1.00 14.28 144 VAL B O 1
ATOM 2863 N N . GLY B 1 145 ? -54.508 150.001 145.866 1.00 14.45 145 GLY B N 1
ATOM 2864 C CA . GLY B 1 145 ? -54.902 149.217 147.040 1.00 14.87 145 GLY B CA 1
ATOM 2865 C C . GLY B 1 145 ? -54.110 147.932 147.200 1.00 15.33 145 GLY B C 1
ATOM 2866 O O . GLY B 1 145 ? -53.931 147.435 148.311 1.00 15.92 145 GLY B O 1
ATOM 2867 N N . VAL B 1 146 ? -53.619 147.399 146.088 1.00 14.87 146 VAL B N 1
ATOM 2868 C CA . VAL B 1 146 ? -52.869 146.143 146.102 1.00 15.02 146 VAL B CA 1
ATOM 2869 C C . VAL B 1 146 ? -51.356 146.375 146.091 1.00 15.35 146 VAL B C 1
ATOM 2870 O O . VAL B 1 146 ? -50.607 145.657 146.749 1.00 15.53 146 VAL B O 1
ATOM 2874 N N . MET B 1 147 ? -50.894 147.386 145.374 1.00 15.61 147 MET B N 1
ATOM 2875 C CA . MET B 1 147 ? -49.444 147.582 145.275 1.00 16.71 147 MET B CA 1
ATOM 2876 C C . MET B 1 147 ? -48.914 148.731 146.120 1.00 16.18 147 MET B C 1
ATOM 2877 O O . MET B 1 147 ? -47.719 148.808 146.360 1.00 16.19 147 MET B O 1
ATOM 2882 N N . GLY B 1 148 ? -49.810 149.577 146.607 1.00 16.27 148 GLY B N 1
ATOM 2883 C CA . GLY B 1 148 ? -49.429 150.776 147.359 1.00 16.08 148 GLY B CA 1
ATOM 2884 C C . GLY B 1 148 ? -48.976 151.865 146.407 1.00 16.37 148 GLY B C 1
ATOM 2885 O O . GLY B 1 148 ? -48.644 151.587 145.259 1.00 16.46 148 GLY B O 1
ATOM 2886 N N . ASN B 1 149 ? -48.944 153.099 146.897 1.00 16.05 149 ASN B N 1
ATOM 2887 C CA . ASN B 1 149 ? -48.445 154.240 146.119 1.00 16.53 149 ASN B CA 1
ATOM 2888 C C . ASN B 1 149 ? -48.003 155.387 147.028 1.00 16.39 149 ASN B C 1
ATOM 2889 O O . ASN B 1 149 ? -48.757 155.824 147.896 1.00 15.27 149 ASN B O 1
ATOM 2894 N N . ALA B 1 150 ? -46.779 155.865 146.822 1.00 16.90 150 ALA B N 1
ATOM 2895 C CA . ALA B 1 150 ? -46.271 157.040 147.552 1.00 17.09 150 ALA B CA 1
ATOM 2896 C C . ALA B 1 150 ? -47.226 158.225 147.365 1.00 16.80 150 ALA B C 1
ATOM 2897 O O . ALA B 1 150 ? -47.732 158.449 146.272 1.00 17.26 150 ALA B O 1
ATOM 2899 N N . GLY B 1 151 ? -47.502 158.946 148.445 1.00 16.00 151 GLY B N 1
ATOM 2900 C CA . GLY B 1 151 ? -48.434 160.088 148.426 1.00 15.65 151 GLY B CA 1
ATOM 2901 C C . GLY B 1 151 ? -49.888 159.690 148.619 1.00 14.89 151 GLY B C 1
ATOM 2902 O O . GLY B 1 151 ? -50.772 160.547 148.699 1.00 14.47 151 GLY B O 1
ATOM 2903 N N . GLN B 1 152 ? -50.142 158.389 148.714 1.00 14.21 152 GLN B N 1
ATOM 2904 C CA . GLN B 1 152 ? -51.512 157.882 148.812 1.00 13.68 152 GLN B CA 1
ATOM 2905 C C . GLN B 1 152 ? -51.686 156.839 149.905 1.00 12.95 152 GLN B C 1
ATOM 2906 O O . GLN B 1 152 ? -52.428 155.874 149.735 1.00 12.57 152 GLN B O 1
ATOM 2912 N N . THR B 1 153 ? -51.029 157.038 151.037 1.00 12.59 153 THR B N 1
ATOM 2913 C CA . THR B 1 153 ? -51.233 156.138 152.182 1.00 12.71 153 THR B CA 1
ATOM 2914 C C . THR B 1 153 ? -52.704 156.043 152.574 1.00 12.24 153 THR B C 1
ATOM 2915 O O . THR B 1 153 ? -53.179 154.980 152.953 1.00 12.35 153 THR B O 1
ATOM 2919 N N . ASN B 1 154 ? -53.414 157.166 152.486 1.00 11.93 154 ASN B N 1
ATOM 2920 C CA . ASN B 1 154 ? -54.837 157.200 152.825 1.00 11.94 154 ASN B CA 1
ATOM 2921 C C . ASN B 1 154 ? -55.713 156.471 151.801 1.00 11.95 154 ASN B C 1
ATOM 2922 O O . ASN B 1 154 ? -56.504 155.606 152.157 1.00 12.20 154 ASN B O 1
ATOM 2927 N N . TYR B 1 155 ? -55.552 156.826 150.537 1.00 12.28 155 TYR B N 1
ATOM 2928 C CA . TYR B 1 155 ? -56.329 156.218 149.449 1.00 12.51 155 TYR B CA 1
ATOM 2929 C C . TYR B 1 155 ? -56.083 154.718 149.352 1.00 11.87 155 TYR B C 1
ATOM 2930 O O . TYR B 1 155 ? -57.019 153.925 149.216 1.00 11.55 155 TYR B O 1
ATOM 2939 N N . ALA B 1 156 ? -54.812 154.349 149.421 1.00 11.51 156 ALA B N 1
ATOM 2940 C CA . ALA B 1 156 ? -54.407 152.942 149.380 1.00 11.43 156 ALA B CA 1
ATOM 2941 C C . ALA B 1 156 ? -54.986 152.149 150.532 1.00 11.23 156 ALA B C 1
ATOM 2942 O O . ALA B 1 156 ? -55.430 151.012 150.355 1.00 10.85 156 ALA B O 1
ATOM 2944 N N . ALA B 1 157 ? -54.967 152.740 151.719 1.00 11.13 157 ALA B N 1
ATOM 2945 C CA . ALA B 1 157 ? -55.522 152.057 152.899 1.00 11.19 157 ALA B CA 1
ATOM 2946 C C . ALA B 1 157 ? -57.019 151.814 152.744 1.00 11.33 157 ALA B C 1
ATOM 2947 O O . ALA B 1 157 ? -57.515 150.733 153.037 1.00 11.62 157 ALA B O 1
ATOM 2949 N N . ALA B 1 158 ? -57.725 152.821 152.256 1.00 11.35 158 ALA B N 1
ATOM 2950 C CA . ALA B 1 158 ? -59.165 152.702 152.020 1.00 11.42 158 ALA B CA 1
ATOM 2951 C C . ALA B 1 158 ? -59.495 151.659 150.947 1.00 11.48 158 ALA B C 1
ATOM 2952 O O . ALA B 1 158 ? -60.387 150.834 151.130 1.00 11.03 158 ALA B O 1
ATOM 2954 N N . LYS B 1 159 ? -58.768 151.698 149.835 1.00 11.60 159 LYS B N 1
ATOM 2955 C CA . LYS B 1 159 ? -59.005 150.760 148.726 1.00 11.82 159 LYS B CA 1
ATOM 2956 C C . LYS B 1 159 ? -58.611 149.319 149.070 1.00 11.48 159 LYS B C 1
ATOM 2957 O O . LYS B 1 159 ? -59.299 148.367 148.692 1.00 11.27 159 LYS B O 1
ATOM 2963 N N . ALA B 1 160 ? -57.519 149.158 149.801 1.00 10.99 160 ALA B N 1
ATOM 2964 C CA . ALA B 1 160 ? -57.147 147.840 150.311 1.00 10.92 160 ALA B CA 1
ATOM 2965 C C . ALA B 1 160 ? -58.183 147.348 151.321 1.00 11.03 160 ALA B C 1
ATOM 2966 O O . ALA B 1 160 ? -58.557 146.169 151.329 1.00 11.41 160 ALA B O 1
ATOM 2968 N N . GLY B 1 161 ? -58.632 148.246 152.189 1.00 10.80 161 GLY B N 1
ATOM 2969 C CA . GLY B 1 161 ? -59.660 147.891 153.183 1.00 10.90 161 GLY B CA 1
ATOM 2970 C C . GLY B 1 161 ? -60.950 147.418 152.543 1.00 11.25 161 GLY B C 1
ATOM 2971 O O . GLY B 1 161 ? -61.622 146.504 153.021 1.00 10.73 161 GLY B O 1
ATOM 2972 N N . LEU B 1 162 ? -61.286 148.062 151.441 1.00 11.95 162 LEU B N 1
ATOM 2973 C CA . LEU B 1 162 ? -62.450 147.714 150.641 1.00 13.22 162 LEU B CA 1
ATOM 2974 C C . LEU B 1 162 ? -62.398 146.258 150.154 1.00 12.55 162 LEU B C 1
ATOM 2975 O O . LEU B 1 162 ? -63.414 145.526 150.139 1.00 12.15 162 LEU B O 1
ATOM 2980 N N . ILE B 1 163 ? -61.210 145.838 149.749 1.00 12.14 163 ILE B N 1
ATOM 2981 C CA . ILE B 1 163 ? -60.993 144.454 149.340 1.00 12.32 163 ILE B CA 1
ATOM 2982 C C . ILE B 1 163 ? -61.183 143.500 150.527 1.00 12.22 163 ILE B C 1
ATOM 2983 O O . ILE B 1 163 ? -61.882 142.496 150.413 1.00 12.56 163 ILE B O 1
ATOM 2988 N N . GLY B 1 164 ? -60.584 143.806 151.672 1.00 12.00 164 GLY B N 1
ATOM 2989 C CA . GLY B 1 164 ? -60.804 142.979 152.881 1.00 11.83 164 GLY B CA 1
ATOM 2990 C C . GLY B 1 164 ? -62.273 142.888 153.294 1.00 11.91 164 GLY B C 1
ATOM 2991 O O . GLY B 1 164 ? -62.784 141.818 153.610 1.00 11.66 164 GLY B O 1
ATOM 2992 N N . PHE B 1 165 ? -62.943 144.027 153.287 1.00 12.17 165 PHE B N 1
ATOM 2993 C CA . PHE B 1 165 ? -64.393 144.090 153.515 1.00 12.53 165 PHE B CA 1
ATOM 2994 C C . PHE B 1 165 ? -65.177 143.152 152.579 1.00 12.64 165 PHE B C 1
ATOM 2995 O O . PHE B 1 165 ? -66.015 142.365 153.019 1.00 12.44 165 PHE B O 1
ATOM 3003 N N . SER B 1 166 ? -64.873 143.250 151.290 1.00 12.73 166 SER B N 1
ATOM 3004 C CA . SER B 1 166 ? -65.548 142.452 150.262 1.00 13.14 166 SER B CA 1
ATOM 3005 C C . SER B 1 166 ? -65.398 140.947 150.428 1.00 12.85 166 SER B C 1
ATOM 3006 O O . SER B 1 166 ? -66.370 140.200 150.304 1.00 13.24 166 SER B O 1
ATOM 3009 N N . LYS B 1 167 ? -64.174 140.513 150.698 1.00 12.35 167 LYS B N 1
ATOM 3010 C CA . LYS B 1 167 ? -63.904 139.096 150.969 1.00 12.05 167 LYS B CA 1
ATOM 3011 C C . LYS B 1 167 ? -64.727 138.593 152.158 1.00 12.30 167 LYS B C 1
ATOM 3012 O O . LYS B 1 167 ? -65.306 137.503 152.117 1.00 12.23 167 LYS B O 1
ATOM 3018 N N . SER B 1 168 ? -64.760 139.383 153.223 1.00 12.57 168 SER B N 1
ATOM 3019 C CA . SER B 1 168 ? -65.512 139.012 154.429 1.00 13.03 168 SER B CA 1
ATOM 3020 C C . SER B 1 168 ? -67.009 138.951 154.147 1.00 12.71 168 SER B C 1
ATOM 3021 O O . SER B 1 168 ? -67.684 138.007 154.524 1.00 12.10 168 SER B O 1
ATOM 3024 N N . MET B 1 169 ? -67.516 139.963 153.463 1.00 12.67 169 MET B N 1
ATOM 3025 C CA . MET B 1 169 ? -68.927 139.985 153.104 1.00 12.97 169 MET B CA 1
ATOM 3026 C C . MET B 1 169 ? -69.304 138.788 152.215 1.00 12.82 169 MET B C 1
ATOM 3027 O O . MET B 1 169 ? -70.350 138.157 152.416 1.00 12.19 169 MET B O 1
ATOM 3032 N N . ALA B 1 170 ? -68.438 138.487 151.248 1.00 12.99 170 ALA B N 1
ATOM 3033 C CA . ALA B 1 170 ? -68.637 137.339 150.346 1.00 13.43 170 ALA B CA 1
ATOM 3034 C C . ALA B 1 170 ? -68.871 136.055 151.132 1.00 14.36 170 ALA B C 1
ATOM 3035 O O . ALA B 1 170 ? -69.754 135.247 150.804 1.00 14.37 170 ALA B O 1
ATOM 3037 N N . ARG B 1 171 ? -68.090 135.894 152.193 1.00 15.13 171 ARG B N 1
ATOM 3038 C CA . ARG B 1 171 ? -68.207 134.713 153.051 1.00 16.40 171 ARG B CA 1
ATOM 3039 C C . ARG B 1 171 ? -69.524 134.699 153.837 1.00 16.92 171 ARG B C 1
ATOM 3040 O O . ARG B 1 171 ? -70.065 133.631 154.119 1.00 17.67 171 ARG B O 1
ATOM 3048 N N . GLU B 1 172 ? -70.056 135.874 154.162 1.00 16.90 172 GLU B N 1
ATOM 3049 C CA . GLU B 1 172 ? -71.315 135.964 154.929 1.00 17.33 172 GLU B CA 1
ATOM 3050 C C . GLU B 1 172 ? -72.569 135.721 154.106 1.00 17.20 172 GLU B C 1
ATOM 3051 O O . GLU B 1 172 ? -73.556 135.206 154.617 1.00 16.98 172 GLU B O 1
ATOM 3057 N N . VAL B 1 173 ? -72.555 136.162 152.860 1.00 16.55 173 VAL B N 1
ATOM 3058 C CA . VAL B 1 173 ? -73.798 136.274 152.082 1.00 16.49 173 VAL B CA 1
ATOM 3059 C C . VAL B 1 173 ? -73.929 135.235 150.986 1.00 16.50 173 VAL B C 1
ATOM 3060 O O . VAL B 1 173 ? -74.952 135.181 150.313 1.00 15.84 173 VAL B O 1
ATOM 3064 N N . GLY B 1 174 ? -72.886 134.440 150.801 1.00 17.21 174 GLY B N 1
ATOM 3065 C CA . GLY B 1 174 ? -72.887 133.420 149.740 1.00 18.20 174 GLY B CA 1
ATOM 3066 C C . GLY B 1 174 ? -74.032 132.405 149.775 1.00 19.19 174 GLY B C 1
ATOM 3067 O O . GLY B 1 174 ? -74.549 131.998 148.734 1.00 19.11 174 GLY B O 1
ATOM 3068 N N . SER B 1 175 ? -74.461 132.016 150.965 1.00 20.78 175 SER B N 1
ATOM 3069 C CA . SER B 1 175 ? -75.557 131.032 151.104 1.00 22.64 175 SER B CA 1
ATOM 3070 C C . SER B 1 175 ? -76.894 131.546 150.537 1.00 23.69 175 SER B C 1
ATOM 3071 O O . SER B 1 175 ? -77.800 130.762 150.246 1.00 23.26 175 SER B O 1
ATOM 3074 N N . ARG B 1 176 ? -76.996 132.860 150.379 1.00 23.54 176 ARG B N 1
ATOM 3075 C CA . ARG B 1 176 ? -78.163 133.479 149.756 1.00 24.59 176 ARG B CA 1
ATOM 3076 C C . ARG B 1 176 ? -77.971 133.771 148.268 1.00 23.48 176 ARG B C 1
ATOM 3077 O O . ARG B 1 176 ? -78.799 134.430 147.655 1.00 24.12 176 ARG B O 1
ATOM 3085 N N . GLY B 1 177 ? -76.895 133.258 147.689 1.00 21.91 177 GLY B N 1
ATOM 3086 C CA . GLY B 1 177 ? -76.650 133.402 146.249 1.00 20.69 177 GLY B CA 1
ATOM 3087 C C . GLY B 1 177 ? -76.095 134.756 145.830 1.00 19.07 177 GLY B C 1
ATOM 3088 O O . GLY B 1 177 ? -75.957 135.030 144.640 1.00 19.92 177 GLY B O 1
ATOM 3089 N N . ILE B 1 178 ? -75.753 135.582 146.810 1.00 16.54 178 ILE B N 1
ATOM 3090 C CA . ILE B 1 178 ? -75.121 136.873 146.558 1.00 14.77 178 ILE B CA 1
ATOM 3091 C C . ILE B 1 178 ? -73.598 136.737 146.376 1.00 13.76 178 ILE B C 1
ATOM 3092 O O . ILE B 1 178 ? -72.908 136.152 147.204 1.00 13.14 178 ILE B O 1
ATOM 3097 N N . THR B 1 179 ? -73.083 137.288 145.286 1.00 12.70 179 THR B N 1
ATOM 3098 C CA . THR B 1 179 ? -71.629 137.378 145.096 1.00 11.72 179 THR B CA 1
ATOM 3099 C C . THR B 1 179 ? -71.136 138.793 145.390 1.00 11.11 179 THR B C 1
ATOM 3100 O O . THR B 1 179 ? -71.825 139.788 145.167 1.00 11.18 179 THR B O 1
ATOM 3104 N N . VAL B 1 180 ? -69.919 138.865 145.897 1.00 10.95 180 VAL B N 1
ATOM 3105 C CA . VAL B 1 180 ? -69.285 140.130 146.231 1.00 10.49 180 VAL B CA 1
ATOM 3106 C C . VAL B 1 180 ? -67.886 140.098 145.641 1.00 10.13 180 VAL B C 1
ATOM 3107 O O . VAL B 1 180 ? -67.052 139.276 146.022 1.00 9.87 180 VAL B O 1
ATOM 3111 N N . ASN B 1 181 ? -67.630 141.032 144.739 1.00 9.92 181 ASN B N 1
ATOM 3112 C CA . ASN B 1 181 ? -66.357 141.106 144.034 1.00 9.81 181 ASN B CA 1
ATOM 3113 C C . ASN B 1 181 ? -65.866 142.536 143.915 1.00 10.31 181 ASN B C 1
ATOM 3114 O O . ASN B 1 181 ? -66.634 143.496 144.075 1.00 9.92 181 ASN B O 1
ATOM 3119 N N . CYS B 1 182 ? -64.569 142.667 143.639 1.00 10.66 182 CYS B N 1
ATOM 3120 C CA . CYS B 1 182 ? -63.968 143.958 143.347 1.00 10.94 182 CYS B CA 1
ATOM 3121 C C . CYS B 1 182 ? -63.419 143.984 141.931 1.00 10.86 182 CYS B C 1
ATOM 3122 O O . CYS B 1 182 ? -62.964 142.974 141.392 1.00 10.78 182 CYS B O 1
ATOM 3125 N N . VAL B 1 183 ? -63.472 145.165 141.338 1.00 11.00 183 VAL B N 1
ATOM 3126 C CA . VAL B 1 183 ? -62.769 145.440 140.086 1.00 10.98 183 VAL B CA 1
ATOM 3127 C C . VAL B 1 183 ? -61.700 146.484 140.387 1.00 11.15 183 VAL B C 1
ATOM 3128 O O . VAL B 1 183 ? -62.007 147.525 140.967 1.00 11.15 183 VAL B O 1
ATOM 3132 N N . ALA B 1 184 ? -60.464 146.174 139.999 1.00 11.15 184 ALA B N 1
ATOM 3133 C CA . ALA B 1 184 ? -59.299 147.023 140.250 1.00 11.64 184 ALA B CA 1
ATOM 3134 C C . ALA B 1 184 ? -58.766 147.668 138.976 1.00 12.25 184 ALA B C 1
ATOM 3135 O O . ALA B 1 184 ? -58.013 147.045 138.224 1.00 11.97 184 ALA B O 1
ATOM 3137 N N . PRO B 1 185 ? -59.172 148.921 138.711 1.00 13.23 185 PRO B N 1
ATOM 3138 C CA . PRO B 1 185 ? -58.618 149.624 137.575 1.00 13.97 185 PRO B CA 1
ATOM 3139 C C . PRO B 1 185 ? -57.152 149.970 137.792 1.00 15.35 185 PRO B C 1
ATOM 3140 O O . PRO B 1 185 ? -56.727 150.262 138.912 1.00 15.21 185 PRO B O 1
ATOM 3144 N N . GLY B 1 186 ? -56.408 149.906 136.703 1.00 17.11 186 GLY B N 1
ATOM 3145 C CA . GLY B 1 186 ? -55.050 150.430 136.645 1.00 19.75 186 GLY B CA 1
ATOM 3146 C C . GLY B 1 186 ? -55.047 151.871 136.144 1.00 22.16 186 GLY B C 1
ATOM 3147 O O . GLY B 1 186 ? -55.756 152.724 136.686 1.00 26.01 186 GLY B O 1
ATOM 3148 N N . PHE B 1 187 ? -54.244 152.131 135.117 1.00 23.23 187 PHE B N 1
ATOM 3149 C CA . PHE B 1 187 ? -54.178 153.438 134.458 1.00 24.19 187 PHE B CA 1
ATOM 3150 C C . PHE B 1 187 ? -55.293 153.542 133.433 1.00 23.44 187 PHE B C 1
ATOM 3151 O O . PHE B 1 187 ? -55.176 153.063 132.309 1.00 22.30 187 PHE B O 1
ATOM 3159 N N . ILE B 1 188 ? -56.370 154.192 133.842 1.00 24.06 188 ILE B N 1
ATOM 3160 C CA . ILE B 1 188 ? -57.526 154.407 132.989 1.00 24.44 188 ILE B CA 1
ATOM 3161 C C . ILE B 1 188 ? -57.527 155.880 132.639 1.00 26.97 188 ILE B C 1
ATOM 3162 O O . ILE B 1 188 ? -57.350 156.743 133.506 1.00 28.75 188 ILE B O 1
ATOM 3167 N N . ASP B 1 189 ? -57.718 156.184 131.365 1.00 29.31 189 ASP B N 1
ATOM 3168 C CA . ASP B 1 189 ? -57.675 157.581 130.951 1.00 31.20 189 ASP B CA 1
ATOM 3169 C C . ASP B 1 189 ? -58.831 158.371 131.566 1.00 33.51 189 ASP B C 1
ATOM 3170 O O . ASP B 1 189 ? -59.996 157.978 131.503 1.00 31.48 189 ASP B O 1
ATOM 3175 N N . THR B 1 190 ? -58.465 159.495 132.161 1.00 36.74 190 THR B N 1
ATOM 3176 C CA . THR B 1 190 ? -59.396 160.472 132.699 1.00 39.62 190 THR B CA 1
ATOM 3177 C C . THR B 1 190 ? -58.969 161.804 132.132 1.00 42.51 190 THR B C 1
ATOM 3178 O O . THR B 1 190 ? -57.949 161.892 131.459 1.00 41.13 190 THR B O 1
ATOM 3182 N N . ASP B 1 191 ? -59.736 162.843 132.424 1.00 47.48 191 ASP B N 1
ATOM 3183 C CA . ASP B 1 191 ? -59.382 164.193 131.975 1.00 50.51 191 ASP B CA 1
ATOM 3184 C C . ASP B 1 191 ? -58.000 164.594 132.457 1.00 51.76 191 ASP B C 1
ATOM 3185 O O . ASP B 1 191 ? -57.219 165.182 131.717 1.00 51.89 191 ASP B O 1
ATOM 3190 N N . MET B 1 192 ? -57.704 164.248 133.703 1.00 53.60 192 MET B N 1
ATOM 3191 C CA . MET B 1 192 ? -56.442 164.642 134.323 1.00 56.48 192 MET B CA 1
ATOM 3192 C C . MET B 1 192 ? -55.238 163.910 133.709 1.00 54.04 192 MET B C 1
ATOM 3193 O O . MET B 1 192 ? -54.154 164.479 133.604 1.00 53.86 192 MET B O 1
ATOM 3198 N N . THR B 1 193 ? -55.423 162.665 133.281 1.00 50.26 193 THR B N 1
ATOM 3199 C CA . THR B 1 193 ? -54.319 161.937 132.629 1.00 47.62 193 THR B CA 1
ATOM 3200 C C . THR B 1 193 ? -54.241 162.347 131.167 1.00 48.17 193 THR B C 1
ATOM 3201 O O . THR B 1 193 ? -53.168 162.364 130.599 1.00 46.93 193 THR B O 1
ATOM 3205 N N . ARG B 1 194 ? -55.385 162.682 130.576 1.00 50.45 194 ARG B N 1
ATOM 3206 C CA . ARG B 1 194 ? -55.452 163.076 129.154 1.00 54.18 194 ARG B CA 1
ATOM 3207 C C . ARG B 1 194 ? -54.646 164.360 128.916 1.00 57.78 194 ARG B C 1
ATOM 3208 O O . ARG B 1 194 ? -54.052 164.534 127.846 1.00 59.19 194 ARG B O 1
ATOM 3216 N N . ALA B 1 195 ? -54.646 165.229 129.933 1.00 59.73 195 ALA B N 1
ATOM 3217 C CA . ALA B 1 195 ? -53.894 166.510 129.962 1.00 61.76 195 ALA B CA 1
ATOM 3218 C C . ALA B 1 195 ? -52.396 166.351 130.031 1.00 62.32 195 ALA B C 1
ATOM 3219 O O . ALA B 1 195 ? -51.666 167.273 129.695 1.00 62.79 195 ALA B O 1
ATOM 3221 N N . LEU B 1 196 ? -51.931 165.230 130.553 1.00 63.52 196 LEU B N 1
ATOM 3222 C CA . LEU B 1 196 ? -50.506 165.087 130.774 1.00 64.44 196 LEU B CA 1
ATOM 3223 C C . LEU B 1 196 ? -49.782 165.283 129.449 1.00 65.53 196 LEU B C 1
ATOM 3224 O O . LEU B 1 196 ? -50.331 164.984 128.386 1.00 65.06 196 LEU B O 1
ATOM 3229 N N . PRO B 1 197 ? -48.552 165.812 129.503 1.00 67.11 197 PRO B N 1
ATOM 3230 C CA . PRO B 1 197 ? -47.753 165.898 128.282 1.00 67.75 197 PRO B CA 1
ATOM 3231 C C . PRO B 1 197 ? -47.579 164.506 127.670 1.00 67.87 197 PRO B C 1
ATOM 3232 O O . PRO B 1 197 ? -47.568 163.522 128.400 1.00 67.07 197 PRO B O 1
ATOM 3236 N N . GLU B 1 198 ? -47.452 164.421 126.351 1.00 68.17 198 GLU B N 1
ATOM 3237 C CA . GLU B 1 198 ? -47.298 163.114 125.684 1.00 68.45 198 GLU B CA 1
ATOM 3238 C C . GLU B 1 198 ? -46.086 162.343 126.208 1.00 66.68 198 GLU B C 1
ATOM 3239 O O . GLU B 1 198 ? -46.162 161.142 126.449 1.00 65.65 198 GLU B O 1
ATOM 3245 N N . GLU B 1 199 ? -44.978 163.045 126.412 1.00 65.56 199 GLU B N 1
ATOM 3246 C CA . GLU B 1 199 ? -43.765 162.427 126.972 1.00 66.46 199 GLU B CA 1
ATOM 3247 C C . GLU B 1 199 ? -44.036 161.836 128.365 1.00 62.62 199 GLU B C 1
ATOM 3248 O O . GLU B 1 199 ? -43.498 160.781 128.725 1.00 63.27 199 GLU B O 1
ATOM 3254 N N . THR B 1 200 ? -44.880 162.521 129.130 1.00 57.92 200 THR B N 1
ATOM 3255 C CA . THR B 1 200 ? -45.281 162.072 130.479 1.00 55.45 200 THR B CA 1
ATOM 3256 C C . THR B 1 200 ? -46.220 160.856 130.431 1.00 51.41 200 THR B C 1
ATOM 3257 O O . THR B 1 200 ? -46.106 159.930 131.228 1.00 47.54 200 THR B O 1
ATOM 3261 N N . ARG B 1 201 ? -47.164 160.875 129.504 1.00 48.28 201 ARG B N 1
ATOM 3262 C CA . ARG B 1 201 ? -48.032 159.709 129.277 1.00 46.60 201 ARG B CA 1
ATOM 3263 C C . ARG B 1 201 ? -47.219 158.418 129.045 1.00 48.79 201 ARG B C 1
ATOM 3264 O O . ARG B 1 201 ? -47.577 157.347 129.554 1.00 48.75 201 ARG B O 1
ATOM 3272 N N . GLN B 1 202 ? -46.112 158.541 128.315 1.00 52.71 202 GLN B N 1
ATOM 3273 C CA . GLN B 1 202 ? -45.197 157.407 128.052 1.00 56.11 202 GLN B CA 1
ATOM 3274 C C . GLN B 1 202 ? -44.686 156.680 129.313 1.00 56.21 202 GLN B C 1
ATOM 3275 O O . GLN B 1 202 ? -44.498 155.468 129.286 1.00 55.33 202 GLN B O 1
ATOM 3281 N N . THR B 1 203 ? -44.4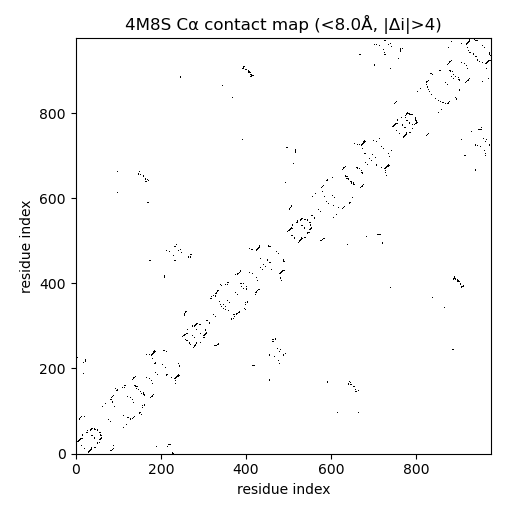46 157.401 130.404 1.00 56.20 203 THR B N 1
ATOM 3282 C CA . THR B 1 203 ? -43.932 156.751 131.634 1.00 57.18 203 THR B CA 1
ATOM 3283 C C . THR B 1 203 ? -44.959 155.820 132.275 1.00 54.26 203 THR B C 1
ATOM 3284 O O . THR B 1 203 ? -44.614 154.796 132.882 1.00 55.29 203 THR B O 1
ATOM 3288 N N . PHE B 1 204 ? -46.219 156.210 132.168 1.00 50.80 204 PHE B N 1
ATOM 3289 C CA . PHE B 1 204 ? -47.310 155.359 132.628 1.00 48.55 204 PHE B CA 1
ATOM 3290 C C . PHE B 1 204 ? -47.497 154.165 131.690 1.00 43.35 204 PHE B C 1
ATOM 3291 O O . PHE B 1 204 ? -47.525 153.019 132.133 1.00 43.24 204 PHE B O 1
ATOM 3299 N N . THR B 1 205 ? -47.591 154.430 130.391 1.00 37.95 205 THR B N 1
ATOM 3300 C CA . THR B 1 205 ? -47.861 153.353 129.424 1.00 34.49 205 THR B CA 1
ATOM 3301 C C . THR B 1 205 ? -46.738 152.306 129.401 1.00 32.82 205 THR B C 1
ATOM 3302 O O . THR B 1 205 ? -46.995 151.121 129.226 1.00 29.80 205 THR B O 1
ATOM 3306 N N . ALA B 1 206 ? -45.503 152.754 129.604 1.00 31.85 206 ALA B N 1
ATOM 3307 C CA . ALA B 1 206 ? -44.336 151.851 129.667 1.00 31.83 206 ALA B CA 1
ATOM 3308 C C . ALA B 1 206 ? -44.462 150.799 130.774 1.00 31.21 206 ALA B C 1
ATOM 3309 O O . ALA B 1 206 ? -43.891 149.717 130.680 1.00 30.14 206 ALA B O 1
ATOM 3311 N N . GLN B 1 207 ? -45.213 151.124 131.815 1.00 30.87 207 GLN B N 1
ATOM 3312 C CA . GLN B 1 207 ? -45.462 150.168 132.905 1.00 31.21 207 GLN B CA 1
ATOM 3313 C C . GLN B 1 207 ? -46.464 149.069 132.550 1.00 29.64 207 GLN B C 1
ATOM 3314 O O . GLN B 1 207 ? -46.528 148.052 133.222 1.00 31.42 207 GLN B O 1
ATOM 3320 N N . THR B 1 208 ? -47.255 149.287 131.508 1.00 26.55 208 THR B N 1
ATOM 3321 C CA . THR B 1 208 ? -48.255 148.304 131.069 1.00 24.44 208 THR B CA 1
ATOM 3322 C C . THR B 1 208 ? -47.683 147.349 130.021 1.00 23.76 208 THR B C 1
ATOM 3323 O O . THR B 1 208 ? -46.772 147.694 129.272 1.00 25.12 208 THR B O 1
ATOM 3327 N N . ALA B 1 209 ? -48.230 146.145 129.967 1.00 21.57 209 ALA B N 1
ATOM 3328 C CA . ALA B 1 209 ? -47.862 145.186 128.923 1.00 21.48 209 ALA B CA 1
ATOM 3329 C C . ALA B 1 209 ? -48.469 145.579 127.578 1.00 20.68 209 ALA B C 1
ATOM 3330 O O . ALA B 1 209 ? -47.882 145.333 126.527 1.00 20.87 209 ALA B O 1
ATOM 3332 N N . LEU B 1 210 ? -49.651 146.187 127.616 1.00 19.55 210 LEU B N 1
ATOM 3333 C CA . LEU B 1 210 ? -50.360 146.551 126.382 1.00 19.37 210 LEU B CA 1
ATOM 3334 C C . LEU B 1 210 ? -49.866 147.859 125.761 1.00 19.94 210 LEU B C 1
ATOM 3335 O O . LEU B 1 210 ? -50.171 148.156 124.611 1.00 18.98 210 LEU B O 1
ATOM 3340 N N . GLY B 1 211 ? -49.113 148.629 126.534 1.00 20.87 211 GLY B N 1
ATOM 3341 C CA . GLY B 1 211 ? -48.487 149.864 126.051 1.00 21.91 211 GLY B CA 1
ATOM 3342 C C . GLY B 1 211 ? -49.461 151.005 125.830 1.00 22.66 211 GLY B C 1
ATOM 3343 O O . GLY B 1 211 ? -49.254 151.835 124.951 1.00 22.85 211 GLY B O 1
ATOM 3344 N N . ARG B 1 212 ? -50.525 151.040 126.624 1.00 22.52 212 ARG B N 1
ATOM 3345 C CA . ARG B 1 212 ? -51.525 152.108 126.520 1.00 22.58 212 ARG B CA 1
ATOM 3346 C C . ARG B 1 212 ? -52.357 152.244 127.785 1.00 21.22 212 ARG B C 1
ATOM 3347 O O . ARG B 1 212 ? -52.436 151.309 128.579 1.00 20.22 212 ARG B O 1
ATOM 3355 N N . PHE B 1 213 ? -52.977 153.412 127.946 1.00 20.70 213 PHE B N 1
ATOM 3356 C CA . PHE B 1 213 ? -53.972 153.654 128.993 1.00 20.63 213 PHE B CA 1
ATOM 3357 C C . PHE B 1 213 ? -55.235 152.882 128.624 1.00 19.47 213 PHE B C 1
ATOM 3358 O O . PHE B 1 213 ? -55.524 152.691 127.447 1.00 18.84 213 PHE B O 1
ATOM 3366 N N . GLY B 1 214 ? -55.979 152.447 129.631 1.00 18.51 214 GLY B N 1
ATOM 3367 C CA . GLY B 1 214 ? -57.299 151.860 129.416 1.00 18.42 214 GLY B CA 1
ATOM 3368 C C . GLY B 1 214 ? -58.404 152.901 129.314 1.00 18.36 214 GLY B C 1
ATOM 3369 O O . GLY B 1 214 ? -58.178 154.096 129.474 1.00 18.00 214 GLY B O 1
ATOM 3370 N N . ASP B 1 215 ? -59.607 152.418 129.043 1.00 18.79 215 ASP B N 1
ATOM 3371 C CA . ASP B 1 215 ? -60.796 153.262 128.906 1.00 19.52 215 ASP B CA 1
ATOM 3372 C C . ASP B 1 215 ? -61.774 152.980 130.031 1.00 17.67 215 ASP B C 1
ATOM 3373 O O . ASP B 1 215 ? -61.839 151.855 130.518 1.00 16.11 215 ASP B O 1
ATOM 3378 N N . ALA B 1 216 ? -62.542 153.993 130.429 1.00 16.38 216 ALA B N 1
ATOM 3379 C CA . ALA B 1 216 ? -63.607 153.801 131.428 1.00 15.62 216 ALA B CA 1
ATOM 3380 C C . ALA B 1 216 ? -64.509 152.620 131.055 1.00 14.76 216 ALA B C 1
ATOM 3381 O O . ALA B 1 216 ? -64.947 151.854 131.914 1.00 14.60 216 ALA B O 1
ATOM 3383 N N . GLN B 1 217 ? -64.775 152.473 129.763 1.00 14.40 217 GLN B N 1
ATOM 3384 C CA . GLN B 1 217 ? -65.616 151.374 129.264 1.00 14.56 217 GLN B CA 1
ATOM 3385 C C . GLN B 1 217 ? -65.046 149.980 129.590 1.00 13.87 217 GLN B C 1
ATOM 3386 O O . GLN B 1 217 ? -65.809 149.028 129.765 1.00 13.32 217 GLN B O 1
ATOM 3392 N N . ASP B 1 218 ? -63.721 149.862 129.654 1.00 13.34 218 ASP B N 1
ATOM 3393 C CA . ASP B 1 218 ? -63.087 148.581 130.016 1.00 13.30 218 ASP B CA 1
ATOM 3394 C C . ASP B 1 218 ? -63.500 148.150 131.421 1.00 12.50 218 ASP B C 1
ATOM 3395 O O . ASP B 1 218 ? -63.711 146.977 131.682 1.00 12.49 218 ASP B O 1
ATOM 3400 N N . ILE B 1 219 ? -63.607 149.115 132.324 1.00 11.88 219 ILE B N 1
ATOM 3401 C CA . ILE B 1 219 ? -64.035 148.833 133.695 1.00 11.51 219 ILE B CA 1
ATOM 3402 C C . ILE B 1 219 ? -65.526 148.463 133.696 1.00 11.15 219 ILE B C 1
ATOM 3403 O O . ILE B 1 219 ? -65.935 147.484 134.319 1.00 10.40 219 ILE B O 1
ATOM 3408 N N . ALA B 1 220 ? -66.324 149.248 132.979 1.00 11.01 220 ALA B N 1
ATOM 3409 C CA . ALA B 1 220 ? -67.766 148.972 132.823 1.00 10.96 220 ALA B CA 1
ATOM 3410 C C . ALA B 1 220 ? -68.019 147.570 132.262 1.00 10.98 220 ALA B C 1
ATOM 3411 O O . ALA B 1 220 ? -68.922 146.865 132.719 1.00 10.43 220 ALA B O 1
ATOM 3413 N N . ASP B 1 221 ? -67.203 147.154 131.294 1.00 11.31 221 ASP B N 1
ATOM 3414 C CA . ASP B 1 221 ? -67.359 145.822 130.677 1.00 11.72 221 ASP B CA 1
ATOM 3415 C C . ASP B 1 221 ? -67.159 144.710 131.721 1.00 11.32 221 ASP B C 1
ATOM 3416 O O . ASP B 1 221 ? -67.904 143.734 131.763 1.00 10.64 221 ASP B O 1
ATOM 3421 N N . ALA B 1 222 ? -66.143 144.890 132.563 1.00 10.90 222 ALA B N 1
ATOM 3422 C CA . ALA B 1 222 ? -65.830 143.936 133.639 1.00 10.78 222 ALA B CA 1
ATOM 3423 C C . ALA B 1 222 ? -66.959 143.894 134.673 1.00 10.69 222 ALA B C 1
ATOM 3424 O O . ALA B 1 222 ? -67.312 142.833 135.170 1.00 10.70 222 ALA B O 1
ATOM 3426 N N . VAL B 1 223 ? -67.502 145.055 135.005 1.00 10.77 223 VAL B N 1
ATOM 3427 C CA . VAL B 1 223 ? -68.594 145.144 135.972 1.00 10.87 223 VAL B CA 1
ATOM 3428 C C . VAL B 1 223 ? -69.838 144.424 135.436 1.00 10.99 223 VAL B C 1
ATOM 3429 O O . VAL B 1 223 ? -70.496 143.694 136.173 1.00 11.24 223 VAL B O 1
ATOM 3433 N N . LEU B 1 224 ? -70.153 144.639 134.162 1.00 11.23 224 LEU B N 1
ATOM 3434 C CA . LEU B 1 224 ? -71.288 143.948 133.530 1.00 11.80 224 LEU B CA 1
ATOM 3435 C C . LEU B 1 224 ? -71.117 142.423 133.595 1.00 11.62 224 LEU B C 1
ATOM 3436 O O . LEU B 1 224 ? -72.047 141.701 133.934 1.00 11.82 224 LEU B O 1
ATOM 3441 N N . PHE B 1 225 ? -69.921 141.945 133.278 1.00 11.41 225 PHE B N 1
ATOM 3442 C CA . PHE B 1 225 ? -69.611 140.513 133.380 1.00 11.51 225 PHE B CA 1
ATOM 3443 C C . PHE B 1 225 ? -69.912 139.994 134.793 1.00 11.28 225 PHE B C 1
ATOM 3444 O O . PHE B 1 225 ? -70.656 139.033 134.975 1.00 11.26 225 PHE B O 1
ATOM 3452 N N . LEU B 1 226 ? -69.365 140.672 135.791 1.00 10.91 226 LEU B N 1
ATOM 3453 C CA . LEU B 1 226 ? -69.536 140.247 137.193 1.00 10.73 226 LEU B CA 1
ATOM 3454 C C . LEU B 1 226 ? -70.979 140.344 137.679 1.00 10.88 226 LEU B C 1
ATOM 3455 O O . LEU B 1 226 ? -71.430 139.535 138.487 1.00 11.08 226 LEU B O 1
ATOM 3460 N N . ALA B 1 227 ? -71.697 141.335 137.176 1.00 11.21 227 ALA B N 1
ATOM 3461 C CA . ALA B 1 227 ? -73.117 141.550 137.529 1.00 11.43 227 ALA B CA 1
ATOM 3462 C C . ALA B 1 227 ? -74.040 140.514 136.921 1.00 11.96 227 ALA B C 1
ATOM 3463 O O . ALA B 1 227 ? -75.180 140.377 137.336 1.00 12.29 227 ALA B O 1
ATOM 3465 N N . SER B 1 228 ? -73.546 139.791 135.930 1.00 12.64 228 SER B N 1
ATOM 3466 C CA . SER B 1 228 ? -74.394 138.890 135.159 1.00 13.22 228 SER B CA 1
ATOM 3467 C C . SER B 1 228 ? -74.393 137.461 135.670 1.00 14.50 228 SER B C 1
ATOM 3468 O O . SER B 1 228 ? -73.602 137.085 136.540 1.00 13.49 228 SER B O 1
ATOM 3471 N N . ASP B 1 229 ? -75.279 136.664 135.080 1.00 16.54 229 ASP B N 1
ATOM 3472 C CA . ASP B 1 229 ? -75.320 135.211 135.308 1.00 18.85 229 ASP B CA 1
ATOM 3473 C C . ASP B 1 229 ? -74.042 134.473 134.873 1.00 17.93 229 ASP B C 1
ATOM 3474 O O . ASP B 1 229 ? -73.816 133.336 135.272 1.00 18.21 229 ASP B O 1
ATOM 3479 N N . GLN B 1 230 ? -73.222 135.118 134.054 1.00 17.38 230 GLN B N 1
ATOM 3480 C CA . GLN B 1 230 ? -71.946 134.534 133.594 1.00 17.64 230 GLN B CA 1
ATOM 3481 C C . GLN B 1 230 ? -70.885 134.440 134.691 1.00 16.32 230 GLN B C 1
ATOM 3482 O O . GLN B 1 230 ? -69.850 133.807 134.497 1.00 15.68 230 GLN B O 1
ATOM 3488 N N . ALA B 1 231 ? -71.135 135.106 135.815 1.00 14.42 231 ALA B N 1
ATOM 3489 C CA . ALA B 1 231 ? -70.182 135.161 136.926 1.00 13.53 231 ALA B CA 1
ATOM 3490 C C . ALA B 1 231 ? -70.786 134.637 138.229 1.00 13.16 231 ALA B C 1
ATOM 3491 O O . ALA B 1 231 ? -70.381 135.041 139.315 1.00 12.90 231 ALA B O 1
ATOM 3493 N N . LYS B 1 232 ? -71.740 133.722 138.121 1.00 12.98 232 LYS B N 1
ATOM 3494 C CA . LYS B 1 232 ? -72.463 133.231 139.306 1.00 13.52 232 LYS B CA 1
ATOM 3495 C C . LYS B 1 232 ? -71.598 132.420 140.291 1.00 12.57 232 LYS B C 1
ATOM 3496 O O . LYS B 1 232 ? -71.959 132.281 141.457 1.00 12.59 232 LYS B O 1
ATOM 3502 N N . TYR B 1 233 ? -70.469 131.902 139.823 1.00 11.84 233 TYR B N 1
ATOM 3503 C CA . TYR B 1 233 ? -69.567 131.107 140.673 1.00 11.45 233 TYR B CA 1
ATOM 3504 C C . TYR B 1 233 ? -68.287 131.869 141.030 1.00 11.29 233 TYR B C 1
ATOM 3505 O O . TYR B 1 233 ? -67.336 131.283 141.541 1.00 11.59 233 TYR B O 1
ATOM 3514 N N . ILE B 1 234 ? -68.282 133.167 140.744 1.00 11.01 234 ILE B N 1
ATOM 3515 C CA . ILE B 1 234 ? -67.163 134.046 141.073 1.00 10.69 234 ILE B CA 1
ATOM 3516 C C . ILE B 1 234 ? -67.527 134.908 142.271 1.00 10.40 234 ILE B C 1
ATOM 3517 O O . ILE B 1 234 ? -68.438 135.718 142.197 1.00 10.34 234 ILE B O 1
ATOM 3522 N N . THR B 1 235 ? -66.821 134.726 143.376 1.00 10.08 235 THR B N 1
ATOM 3523 C CA . THR B 1 235 ? -67.043 135.570 144.542 1.00 10.07 235 THR B CA 1
ATOM 3524 C C . THR B 1 235 ? -65.793 135.712 145.386 1.00 10.09 235 THR B C 1
ATOM 3525 O O . THR B 1 235 ? -64.947 134.823 145.430 1.00 10.36 235 THR B O 1
ATOM 3529 N N . GLY B 1 236 ? -65.711 136.857 146.049 1.00 10.10 236 GLY B N 1
ATOM 3530 C CA . GLY B 1 236 ? -64.539 137.248 146.837 1.00 9.97 236 GLY B CA 1
ATOM 3531 C C . GLY B 1 236 ? -63.294 137.561 146.026 1.00 10.02 236 GLY B C 1
ATOM 3532 O O . GLY B 1 236 ? -62.179 137.502 146.545 1.00 10.28 236 GLY B O 1
ATOM 3533 N N . GLN B 1 237 ? -63.474 137.884 144.753 1.00 9.88 237 GLN B N 1
ATOM 3534 C CA . GLN B 1 237 ? -62.337 138.092 143.839 1.00 9.86 237 GLN B CA 1
ATOM 3535 C C . GLN B 1 237 ? -62.072 139.559 143.569 1.00 9.99 237 GLN B C 1
ATOM 3536 O O . GLN B 1 237 ? -62.949 140.402 143.705 1.00 9.80 237 GLN B O 1
ATOM 3542 N N . THR B 1 238 ? -60.829 139.837 143.202 1.00 10.44 238 THR B N 1
ATOM 3543 C CA . THR B 1 238 ? -60.415 141.139 142.697 1.00 10.99 238 THR B CA 1
ATOM 3544 C C . THR B 1 238 ? -59.979 140.976 141.244 1.00 11.40 238 THR B C 1
ATOM 3545 O O . THR B 1 238 ? -58.942 140.383 140.955 1.00 11.80 238 THR B O 1
ATOM 3549 N N . LEU B 1 239 ? -60.782 141.504 140.337 1.00 11.77 239 LEU B N 1
ATOM 3550 C CA . LEU B 1 239 ? -60.502 141.429 138.905 1.00 12.25 239 LEU B CA 1
ATOM 3551 C C . LEU B 1 239 ? -59.728 142.674 138.467 1.00 12.34 239 LEU B C 1
ATOM 3552 O O . LEU B 1 239 ? -60.258 143.787 138.481 1.00 12.29 239 LEU B O 1
ATOM 3557 N N . HIS B 1 240 ? -58.471 142.468 138.094 1.00 12.43 240 HIS B N 1
ATOM 3558 C CA . HIS B 1 240 ? -57.581 143.561 137.707 1.00 12.62 240 HIS B CA 1
ATOM 3559 C C . HIS B 1 240 ? -57.720 143.855 136.226 1.00 12.24 240 HIS B C 1
ATOM 3560 O O . HIS B 1 240 ? -57.536 142.983 135.381 1.00 11.83 240 HIS B O 1
ATOM 3567 N N . VAL B 1 241 ? -58.066 145.098 135.933 1.00 12.07 241 VAL B N 1
ATOM 3568 C CA . VAL B 1 241 ? -58.267 145.577 134.570 1.00 12.03 241 VAL B CA 1
ATOM 3569 C C . VAL B 1 241 ? -57.253 146.704 134.421 1.00 12.34 241 VAL B C 1
ATOM 3570 O O . VAL B 1 241 ? -57.568 147.883 134.609 1.00 12.08 241 VAL B O 1
ATOM 3574 N N . ASN B 1 242 ? -56.011 146.320 134.137 1.00 12.56 242 ASN B N 1
ATOM 3575 C CA . ASN B 1 242 ? -54.876 147.270 134.155 1.00 12.82 242 ASN B CA 1
ATOM 3576 C C . ASN B 1 242 ? -53.882 147.229 132.980 1.00 13.33 242 ASN B C 1
ATOM 3577 O O . ASN B 1 242 ? -52.836 147.878 133.028 1.00 14.85 242 ASN B O 1
ATOM 3582 N N . GLY B 1 243 ? -54.178 146.461 131.945 1.00 13.15 243 GLY B N 1
ATOM 3583 C CA . GLY B 1 243 ? -53.269 146.352 130.799 1.00 13.64 243 GLY B CA 1
ATOM 3584 C C . GLY B 1 243 ? -51.953 145.661 131.100 1.00 14.09 243 GLY B C 1
ATOM 3585 O O . GLY B 1 243 ? -50.984 145.790 130.355 1.00 14.13 243 GLY B O 1
ATOM 3586 N N . GLY B 1 244 ? -51.934 144.906 132.188 1.00 14.44 244 GLY B N 1
ATOM 3587 C CA . GLY B 1 244 ? -50.736 144.203 132.638 1.00 15.65 244 GLY B CA 1
ATOM 3588 C C . GLY B 1 244 ? -49.763 144.987 133.512 1.00 16.61 244 GLY B C 1
ATOM 3589 O O . GLY B 1 244 ? -48.640 144.529 133.710 1.00 17.14 244 GLY B O 1
ATOM 3590 N N . MET B 1 245 ? -50.168 146.132 134.060 1.00 17.19 245 MET B N 1
ATOM 3591 C CA . MET B 1 245 ? -49.260 146.890 134.953 1.00 19.06 245 MET B CA 1
ATOM 3592 C C . MET B 1 245 ? -48.992 146.170 136.268 1.00 17.99 245 MET B C 1
ATOM 3593 O O . MET B 1 245 ? -47.983 146.420 136.907 1.00 18.62 245 MET B O 1
ATOM 3598 N N . LEU B 1 246 ? -49.914 145.309 136.675 1.00 16.02 246 LEU B N 1
ATOM 3599 C CA . LEU B 1 246 ? -49.704 144.422 137.827 1.00 15.35 246 LEU B CA 1
ATOM 3600 C C . LEU B 1 246 ? -50.320 143.068 137.521 1.00 14.50 246 LEU B C 1
ATOM 3601 O O . LEU B 1 246 ? -51.466 142.993 137.082 1.00 13.87 246 LEU B O 1
ATOM 3606 N N . MET B 1 247 ? -49.545 142.012 137.748 1.00 14.02 247 MET B N 1
ATOM 3607 C CA . MET B 1 247 ? -49.973 140.637 137.495 1.00 14.55 247 MET B CA 1
ATOM 3608 C C . MET B 1 247 ? -49.845 139.769 138.760 1.00 15.48 247 MET B C 1
ATOM 3609 O O . MET B 1 247 ? -48.887 139.012 138.904 1.00 14.93 247 MET B O 1
ATOM 3614 N N . PRO B 1 248 ? -50.821 139.866 139.672 1.00 16.98 248 PRO B N 1
ATOM 3615 C CA . PRO B 1 248 ? -50.795 139.080 140.911 1.00 18.54 248 PRO B CA 1
ATOM 3616 C C . PRO B 1 248 ? -50.886 137.563 140.696 1.00 20.78 248 PRO B C 1
ATOM 3617 O O . PRO B 1 248 ? -51.543 137.110 139.747 1.00 24.84 248 PRO B O 1
ATOM 3621 N N . SER C 1 2 ? -35.904 130.193 170.702 1.00 49.19 2 SER C N 1
ATOM 3622 C CA . SER C 1 2 ? -35.906 130.836 169.346 1.00 46.68 2 SER C CA 1
ATOM 3623 C C . SER C 1 2 ? -34.595 131.596 169.035 1.00 44.78 2 SER C C 1
ATOM 3624 O O . SER C 1 2 ? -34.519 132.833 168.947 1.00 43.88 2 SER C O 1
ATOM 3627 N N . THR C 1 3 ? -33.558 130.796 168.860 1.00 42.48 3 THR C N 1
ATOM 3628 C CA . THR C 1 3 ? -32.223 131.273 168.492 1.00 40.74 3 THR C CA 1
ATOM 3629 C C . THR C 1 3 ? -31.972 130.954 167.013 1.00 36.70 3 THR C C 1
ATOM 3630 O O . THR C 1 3 ? -32.754 130.238 166.391 1.00 35.27 3 THR C O 1
ATOM 3634 N N . GLN C 1 4 ? -30.887 131.499 166.466 1.00 32.53 4 GLN C N 1
ATOM 3635 C CA . GLN C 1 4 ? -30.382 131.101 165.133 1.00 29.71 4 GLN C CA 1
ATOM 3636 C C . GLN C 1 4 ? -29.086 130.302 165.227 1.00 28.17 4 GLN C C 1
ATOM 3637 O O . GLN C 1 4 ? -28.262 130.318 164.318 1.00 28.42 4 GLN C O 1
ATOM 3643 N N . ASP C 1 5 ? -28.929 129.607 166.338 1.00 25.97 5 ASP C N 1
ATOM 3644 C CA . ASP C 1 5 ? -27.786 128.740 166.556 1.00 24.85 5 ASP C CA 1
ATOM 3645 C C . ASP C 1 5 ? -28.055 127.429 165.832 1.00 22.65 5 ASP C C 1
ATOM 3646 O O . ASP C 1 5 ? -28.982 126.707 166.174 1.00 21.78 5 ASP C O 1
ATOM 3651 N N . LEU C 1 6 ? -27.268 127.147 164.806 1.00 20.84 6 LEU C N 1
ATOM 3652 C CA . LEU C 1 6 ? -27.449 125.916 164.028 1.00 20.22 6 LEU C CA 1
ATOM 3653 C C . LEU C 1 6 ? -26.421 124.841 164.384 1.00 20.41 6 LEU C C 1
ATOM 3654 O O . LEU C 1 6 ? -26.236 123.885 163.628 1.00 20.27 6 LEU C O 1
ATOM 3659 N N . SER C 1 7 ? -25.771 124.988 165.536 1.00 20.52 7 SER C N 1
ATOM 3660 C CA . SER C 1 7 ? -24.830 123.972 166.029 1.00 20.87 7 SER C CA 1
ATOM 3661 C C . SER C 1 7 ? -25.457 122.577 165.958 1.00 21.22 7 SER C C 1
ATOM 3662 O O . SER C 1 7 ? -26.604 122.384 166.345 1.00 20.27 7 SER C O 1
ATOM 3665 N N . GLY C 1 8 ? -24.704 121.615 165.450 1.00 21.59 8 GLY C N 1
ATOM 3666 C CA . GLY C 1 8 ? -25.189 120.239 165.371 1.00 22.85 8 GLY C CA 1
ATOM 3667 C C . GLY C 1 8 ? -26.097 119.948 164.186 1.00 23.22 8 GLY C C 1
ATOM 3668 O O . GLY C 1 8 ? -26.494 118.802 163.988 1.00 23.50 8 GLY C O 1
ATOM 3669 N N . LYS C 1 9 ? -26.448 120.975 163.410 1.00 22.66 9 LYS C N 1
ATOM 3670 C CA . LYS C 1 9 ? -27.274 120.775 162.206 1.00 22.52 9 LYS C CA 1
ATOM 3671 C C . LYS C 1 9 ? -26.386 120.500 161.008 1.00 21.10 9 LYS C C 1
ATOM 3672 O O . LYS C 1 9 ? -25.248 120.975 160.931 1.00 20.55 9 LYS C O 1
ATOM 3678 N N . ILE C 1 10 ? -26.950 119.760 160.062 1.00 19.60 10 ILE C N 1
ATOM 3679 C CA . ILE C 1 10 ? -26.296 119.450 158.791 1.00 18.81 10 ILE C CA 1
ATOM 3680 C C . ILE C 1 10 ? -27.109 120.057 157.659 1.00 17.36 10 ILE C C 1
ATOM 3681 O O . ILE C 1 10 ? -28.318 119.838 157.563 1.00 16.53 10 ILE C O 1
ATOM 3686 N N . ALA C 1 11 ? -26.429 120.828 156.823 1.00 15.87 11 ALA C N 1
ATOM 3687 C CA . ALA C 1 11 ? -27.075 121.537 155.717 1.00 15.48 11 ALA C CA 1
ATOM 3688 C C . ALA C 1 11 ? -26.436 121.243 154.367 1.00 15.18 11 ALA C C 1
ATOM 3689 O O . ALA C 1 11 ? -25.217 121.186 154.239 1.00 15.76 11 ALA C O 1
ATOM 3691 N N . LEU C 1 12 ? -27.294 121.084 153.367 1.00 14.76 12 LEU C N 1
ATOM 3692 C CA . LEU C 1 12 ? -26.884 120.941 151.978 1.00 14.71 12 LEU C CA 1
ATOM 3693 C C . LEU C 1 12 ? -27.369 122.157 151.203 1.00 14.35 12 LEU C C 1
ATOM 3694 O O . LEU C 1 12 ? -28.567 122.459 151.179 1.00 14.05 12 LEU C O 1
ATOM 3699 N N . VAL C 1 13 ? -26.424 122.873 150.609 1.00 14.28 13 VAL C N 1
ATOM 3700 C CA . VAL C 1 13 ? -26.732 124.049 149.778 1.00 14.17 13 VAL C CA 1
ATOM 3701 C C . VAL C 1 13 ? -26.278 123.783 148.352 1.00 14.71 13 VAL C C 1
ATOM 3702 O O . VAL C 1 13 ? -25.072 123.726 148.088 1.00 14.86 13 VAL C O 1
ATOM 3706 N N . THR C 1 14 ? -27.231 123.622 147.436 1.00 15.07 14 THR C N 1
ATOM 3707 C CA . THR C 1 14 ? -26.895 123.404 146.017 1.00 15.81 14 THR C CA 1
ATOM 3708 C C . THR C 1 14 ? -26.576 124.739 145.354 1.00 16.26 14 THR C C 1
ATOM 3709 O O . THR C 1 14 ? -27.188 125.750 145.666 1.00 16.42 14 THR C O 1
ATOM 3713 N N . GLY C 1 15 ? -25.599 124.737 144.455 1.00 16.26 15 GLY C N 1
ATOM 3714 C CA . GLY C 1 15 ? -25.200 125.955 143.745 1.00 16.05 15 GLY C CA 1
ATOM 3715 C C . GLY C 1 15 ? -24.531 126.978 144.654 1.00 16.22 15 GLY C C 1
ATOM 3716 O O . GLY C 1 15 ? -24.918 128.145 144.683 1.00 15.46 15 GLY C O 1
ATOM 3717 N N . ALA C 1 16 ? -23.517 126.540 145.393 1.00 16.51 16 ALA C N 1
ATOM 3718 C CA . ALA C 1 16 ? -22.887 127.366 146.434 1.00 17.07 16 ALA C CA 1
ATOM 3719 C C . ALA C 1 16 ? -21.574 128.037 146.020 1.00 18.50 16 ALA C C 1
ATOM 3720 O O . ALA C 1 16 ? -20.880 128.584 146.870 1.00 18.02 16 ALA C O 1
ATOM 3722 N N . SER C 1 17 ? -21.224 127.998 144.736 1.00 20.05 17 SER C N 1
ATOM 3723 C CA . SER C 1 17 ? -19.892 128.486 144.307 1.00 22.17 17 SER C CA 1
ATOM 3724 C C . SER C 1 17 ? -19.750 130.018 144.316 1.00 22.32 17 SER C C 1
ATOM 3725 O O . SER C 1 17 ? -18.669 130.534 144.606 1.00 21.99 17 SER C O 1
ATOM 3728 N N . ARG C 1 18 ? -20.840 130.731 144.046 1.00 22.50 18 ARG C N 1
ATOM 3729 C CA . ARG C 1 18 ? -20.788 132.189 143.870 1.00 23.64 18 ARG C CA 1
ATOM 3730 C C . ARG C 1 18 ? -22.091 132.881 144.298 1.00 21.38 18 ARG C C 1
ATOM 3731 O O . ARG C 1 18 ? -23.129 132.242 144.465 1.00 19.35 18 ARG C O 1
ATOM 3739 N N . GLY C 1 19 ? -21.987 134.191 144.493 1.00 19.51 19 GLY C N 1
ATOM 3740 C CA . GLY C 1 19 ? -23.131 135.052 144.757 1.00 17.85 19 GLY C CA 1
ATOM 3741 C C . GLY C 1 19 ? -24.028 134.580 145.895 1.00 16.28 19 GLY C C 1
ATOM 3742 O O . GLY C 1 19 ? -23.583 134.354 147.016 1.00 15.33 19 GLY C O 1
ATOM 3743 N N . ILE C 1 20 ? -25.314 134.466 145.593 1.00 14.58 20 ILE C N 1
ATOM 3744 C CA . ILE C 1 20 ? -26.339 134.149 146.590 1.00 13.83 20 ILE C CA 1
ATOM 3745 C C . ILE C 1 20 ? -26.049 132.805 147.260 1.00 13.42 20 ILE C C 1
ATOM 3746 O O . ILE C 1 20 ? -26.049 132.701 148.483 1.00 12.94 20 ILE C O 1
ATOM 3751 N N . GLY C 1 21 ? -25.792 131.783 146.453 1.00 13.27 21 GLY C N 1
ATOM 3752 C CA . GLY C 1 21 ? -25.516 130.446 146.985 1.00 13.61 21 GLY C CA 1
ATOM 3753 C C . GLY C 1 21 ? -24.304 130.407 147.914 1.00 13.78 21 GLY C C 1
ATOM 3754 O O . GLY C 1 21 ? -24.329 129.770 148.971 1.00 13.75 21 GLY C O 1
ATOM 3755 N N . ALA C 1 22 ? -23.252 131.112 147.514 1.00 14.38 22 ALA C N 1
ATOM 3756 C CA . ALA C 1 22 ? -22.026 131.228 148.317 1.00 14.69 22 ALA C CA 1
ATOM 3757 C C . ALA C 1 22 ? -22.305 131.908 149.664 1.00 14.56 22 ALA C C 1
ATOM 3758 O O . ALA C 1 22 ? -21.855 131.445 150.732 1.00 15.15 22 ALA C O 1
ATOM 3760 N N . ALA C 1 23 ? -23.065 132.996 149.615 1.00 13.92 23 ALA C N 1
ATOM 3761 C CA . ALA C 1 23 ? -23.409 133.727 150.836 1.00 13.60 23 ALA C CA 1
ATOM 3762 C C . ALA C 1 23 ? -24.250 132.862 151.768 1.00 12.94 23 ALA C C 1
ATOM 3763 O O . ALA C 1 23 ? -24.070 132.876 152.989 1.00 13.14 23 ALA C O 1
ATOM 3765 N N . ILE C 1 24 ? -25.192 132.128 151.189 1.00 12.35 24 ILE C N 1
ATOM 3766 C CA . ILE C 1 24 ? -26.037 131.222 151.974 1.00 12.32 24 ILE C CA 1
ATOM 3767 C C . ILE C 1 24 ? -25.187 130.189 152.728 1.00 12.80 24 ILE C C 1
ATOM 3768 O O . ILE C 1 24 ? -25.369 129.968 153.927 1.00 12.99 24 ILE C O 1
ATOM 3773 N N . ALA C 1 25 ? -24.283 129.544 152.006 1.00 13.41 25 ALA C N 1
ATOM 3774 C CA . ALA C 1 25 ? -23.430 128.507 152.596 1.00 14.46 25 ALA C CA 1
ATOM 3775 C C . ALA C 1 25 ? -22.555 129.072 153.717 1.00 15.42 25 ALA C C 1
ATOM 3776 O O . ALA C 1 25 ? -22.468 128.491 154.795 1.00 15.84 25 ALA C O 1
ATOM 3778 N N . ASP C 1 26 ? -21.934 130.217 153.459 1.00 16.91 26 ASP C N 1
ATOM 3779 C CA . ASP C 1 26 ? -21.092 130.889 154.475 1.00 18.12 26 ASP C CA 1
ATOM 3780 C C . ASP C 1 26 ? -21.892 131.236 155.718 1.00 17.11 26 ASP C C 1
ATOM 3781 O O . ASP C 1 26 ? -21.425 131.079 156.838 1.00 16.85 26 ASP C O 1
ATOM 3786 N N . THR C 1 27 ? -23.108 131.713 155.502 1.00 16.10 27 THR C N 1
ATOM 3787 C CA . THR C 1 27 ? -23.961 132.173 156.596 1.00 15.62 27 THR C CA 1
ATOM 3788 C C . THR C 1 27 ? -24.443 131.027 157.485 1.00 15.24 27 THR C C 1
ATOM 3789 O O . THR C 1 27 ? -24.397 131.124 158.715 1.00 15.82 27 THR C O 1
ATOM 3793 N N . LEU C 1 28 ? -24.926 129.956 156.869 1.00 14.67 28 LEU C N 1
ATOM 3794 C CA . LEU C 1 28 ? -25.346 128.768 157.635 1.00 14.37 28 LEU C CA 1
ATOM 3795 C C . LEU C 1 28 ? -24.151 128.161 158.381 1.00 15.02 28 LEU C C 1
ATOM 3796 O O . LEU C 1 28 ? -24.268 127.715 159.524 1.00 14.86 28 LEU C O 1
ATOM 3801 N N . ALA C 1 29 ? -23.003 128.151 157.720 1.00 15.86 29 ALA C N 1
ATOM 3802 C CA . ALA C 1 29 ? -21.777 127.607 158.334 1.00 16.93 29 ALA C CA 1
ATOM 3803 C C . ALA C 1 29 ? -21.361 128.459 159.535 1.00 17.47 29 ALA C C 1
ATOM 3804 O O . ALA C 1 29 ? -21.079 127.928 160.611 1.00 18.04 29 ALA C O 1
ATOM 3806 N N . ALA C 1 30 ? -21.349 129.777 159.356 1.00 17.82 30 ALA C N 1
ATOM 3807 C CA . ALA C 1 30 ? -20.998 130.713 160.454 1.00 18.35 30 ALA C CA 1
ATOM 3808 C C . ALA C 1 30 ? -21.982 130.641 161.624 1.00 18.42 30 ALA C C 1
ATOM 3809 O O . ALA C 1 30 ? -21.617 130.894 162.770 1.00 18.25 30 ALA C O 1
ATOM 3811 N N . ALA C 1 31 ? -23.231 130.289 161.329 1.00 18.23 31 ALA C N 1
ATOM 3812 C CA . ALA C 1 31 ? -24.241 130.074 162.375 1.00 18.12 31 ALA C CA 1
ATOM 3813 C C . ALA C 1 31 ? -24.077 128.746 163.130 1.00 18.40 31 ALA C C 1
ATOM 3814 O O . ALA C 1 31 ? -24.814 128.463 164.086 1.00 18.67 31 ALA C O 1
ATOM 3816 N N . GLY C 1 32 ? -23.138 127.916 162.693 1.00 18.65 32 GLY C N 1
ATOM 3817 C CA . GLY C 1 32 ? -22.834 126.648 163.389 1.00 19.00 32 GLY C CA 1
ATOM 3818 C C . GLY C 1 32 ? -23.148 125.344 162.664 1.00 19.05 32 GLY C C 1
ATOM 3819 O O . GLY C 1 32 ? -22.800 124.266 163.139 1.00 18.98 32 GLY C O 1
ATOM 3820 N N . ALA C 1 33 ? -23.818 125.421 161.522 1.00 18.65 33 ALA C N 1
ATOM 3821 C CA . ALA C 1 33 ? -24.145 124.209 160.766 1.00 18.81 33 ALA C CA 1
ATOM 3822 C C . ALA C 1 33 ? -22.906 123.612 160.096 1.00 19.37 33 ALA C C 1
ATOM 3823 O O . ALA C 1 33 ? -21.985 124.329 159.697 1.00 19.61 33 ALA C O 1
ATOM 3825 N N . LYS C 1 34 ? -22.907 122.291 159.986 1.00 19.43 34 LYS C N 1
ATOM 3826 C CA . LYS C 1 34 ? -22.033 121.577 159.055 1.00 20.86 34 LYS C CA 1
ATOM 3827 C C . LYS C 1 34 ? -22.627 121.738 157.654 1.00 19.74 34 LYS C C 1
ATOM 3828 O O . LYS C 1 34 ? -23.710 121.220 157.370 1.00 19.43 34 LYS C O 1
ATOM 3834 N N . VAL C 1 35 ? -21.906 122.432 156.781 1.00 18.72 35 VAL C N 1
ATOM 3835 C CA . VAL C 1 35 ? -22.422 122.771 155.447 1.00 17.89 35 VAL C CA 1
ATOM 3836 C C . VAL C 1 35 ? -21.703 122.028 154.329 1.00 17.85 35 VAL C C 1
ATOM 3837 O O . VAL C 1 35 ? -20.477 122.038 154.235 1.00 17.93 35 VAL C O 1
ATOM 3841 N N . ILE C 1 36 ? -22.497 121.380 153.493 1.00 17.54 36 ILE C N 1
ATOM 3842 C CA . ILE C 1 36 ? -22.036 120.835 152.220 1.00 18.41 36 ILE C CA 1
ATOM 3843 C C . ILE C 1 36 ? -22.598 121.731 151.127 1.00 18.02 36 ILE C C 1
ATOM 3844 O O . ILE C 1 36 ? -23.811 121.857 150.979 1.00 17.55 36 ILE C O 1
ATOM 3849 N N . GLY C 1 37 ? -21.706 122.357 150.380 1.00 17.90 37 GLY C N 1
ATOM 3850 C CA . GLY C 1 37 ? -22.088 123.205 149.249 1.00 18.11 37 GLY C CA 1
ATOM 3851 C C . GLY C 1 37 ? -21.711 122.531 147.948 1.00 18.41 37 GLY C C 1
ATOM 3852 O O . GLY C 1 37 ? -20.673 121.869 147.870 1.00 18.64 37 GLY C O 1
ATOM 3853 N N . THR C 1 38 ? -22.531 122.697 146.917 1.00 18.48 38 THR C N 1
ATOM 3854 C CA . THR C 1 38 ? -22.237 122.042 145.638 1.00 19.44 38 THR C CA 1
ATOM 3855 C C . THR C 1 38 ? -21.898 123.006 144.515 1.00 20.63 38 THR C C 1
ATOM 3856 O O . THR C 1 38 ? -22.328 124.155 144.498 1.00 19.73 38 THR C O 1
ATOM 3860 N N . ALA C 1 39 ? -21.145 122.484 143.561 1.00 22.40 39 ALA C N 1
ATOM 3861 C CA . ALA C 1 39 ? -20.884 123.159 142.293 1.00 23.88 39 ALA C CA 1
ATOM 3862 C C . ALA C 1 39 ? -20.900 122.133 141.160 1.00 25.37 39 ALA C C 1
ATOM 3863 O O . ALA C 1 39 ? -20.825 120.933 141.403 1.00 24.17 39 ALA C O 1
ATOM 3865 N N . THR C 1 40 ? -21.017 122.611 139.930 1.00 28.30 40 THR C N 1
ATOM 3866 C CA . THR C 1 40 ? -21.075 121.711 138.767 1.00 31.55 40 THR C CA 1
ATOM 3867 C C . THR C 1 40 ? -19.690 121.234 138.315 1.00 33.88 40 THR C C 1
ATOM 3868 O O . THR C 1 40 ? -19.582 120.312 137.522 1.00 32.40 40 THR C O 1
ATOM 3872 N N . SER C 1 41 ? -18.641 121.850 138.843 1.00 37.39 41 SER C N 1
ATOM 3873 C CA . SER C 1 41 ? -17.269 121.545 138.432 1.00 40.82 41 SER C CA 1
ATOM 3874 C C . SER C 1 41 ? -16.362 121.288 139.630 1.00 42.70 41 SER C C 1
ATOM 3875 O O . SER C 1 41 ? -16.599 121.787 140.731 1.00 40.47 41 SER C O 1
ATOM 3878 N N . GLU C 1 42 ? -15.320 120.502 139.392 1.00 45.02 42 GLU C N 1
ATOM 3879 C CA . GLU C 1 42 ? -14.352 120.138 140.439 1.00 48.44 42 GLU C CA 1
ATOM 3880 C C . GLU C 1 42 ? -13.639 121.386 140.972 1.00 46.30 42 GLU C C 1
ATOM 3881 O O . GLU C 1 42 ? -13.355 121.475 142.166 1.00 45.41 42 GLU C O 1
ATOM 3887 N N . SER C 1 43 ? -13.407 122.358 140.093 1.00 44.04 43 SER C N 1
ATOM 3888 C CA . SER C 1 43 ? -12.797 123.625 140.500 1.00 42.82 43 SER C CA 1
ATOM 3889 C C . SER C 1 43 ? -13.749 124.406 141.418 1.00 40.33 43 SER C C 1
ATOM 3890 O O . SER C 1 43 ? -13.323 124.941 142.430 1.00 39.47 43 SER C O 1
ATOM 3893 N N . GLY C 1 44 ? -15.030 124.448 141.059 1.00 37.14 44 GLY C N 1
ATOM 3894 C CA . GLY C 1 44 ? -16.066 125.045 141.916 1.00 34.64 44 GLY C CA 1
ATOM 3895 C C . GLY C 1 44 ? -16.119 124.393 143.288 1.00 31.95 44 GLY C C 1
ATOM 3896 O O . GLY C 1 44 ? -16.157 125.071 144.306 1.00 31.13 44 GLY C O 1
ATOM 3897 N N . ALA C 1 45 ? -16.105 123.068 143.305 1.00 30.28 45 ALA C N 1
ATOM 3898 C CA . ALA C 1 45 ? -16.175 122.303 144.562 1.00 29.46 45 ALA C CA 1
ATOM 3899 C C . ALA C 1 45 ? -14.962 122.580 145.456 1.00 29.33 45 ALA C C 1
ATOM 3900 O O . ALA C 1 45 ? -15.101 122.766 146.663 1.00 28.31 45 ALA C O 1
ATOM 3902 N N . ALA C 1 46 ? -13.778 122.587 144.849 1.00 29.11 46 ALA C N 1
ATOM 3903 C CA . ALA C 1 46 ? -12.533 122.904 145.571 1.00 29.12 46 ALA C CA 1
ATOM 3904 C C . ALA C 1 46 ? -12.585 124.299 146.194 1.00 27.48 46 ALA C C 1
ATOM 3905 O O . ALA C 1 46 ? -12.201 124.482 147.342 1.00 28.28 46 ALA C O 1
ATOM 3907 N N . ALA C 1 47 ? -13.067 125.268 145.425 1.00 26.40 47 ALA C N 1
ATOM 3908 C CA . ALA C 1 47 ? -13.208 126.640 145.914 1.00 25.79 47 ALA C CA 1
ATOM 3909 C C . ALA C 1 47 ? -14.147 126.689 147.112 1.00 24.87 47 ALA C C 1
ATOM 3910 O O . ALA C 1 47 ? -13.867 127.384 148.080 1.00 24.33 47 ALA C O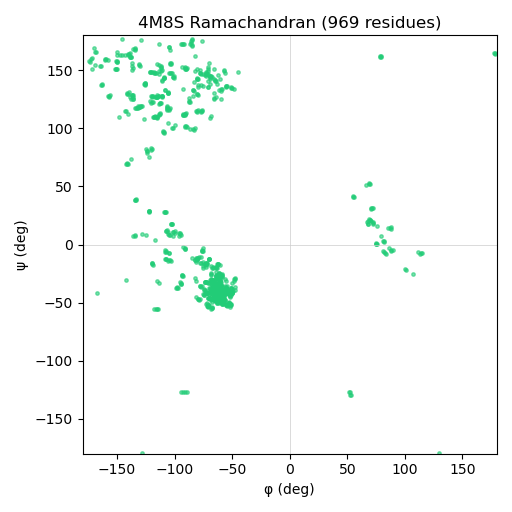 1
ATOM 3912 N N . ILE C 1 48 ? -15.258 125.956 147.031 1.00 23.61 48 ILE C N 1
ATOM 3913 C CA . ILE C 1 48 ? -16.226 125.903 148.136 1.00 22.39 48 ILE C CA 1
ATOM 3914 C C . ILE C 1 48 ? -15.545 125.311 149.370 1.00 22.06 48 ILE C C 1
ATOM 3915 O O . ILE C 1 48 ? -15.655 125.854 150.458 1.00 20.38 48 ILE C O 1
ATOM 3920 N N . SER C 1 49 ? -14.820 124.214 149.177 1.00 22.51 49 SER C N 1
ATOM 3921 C CA . SER C 1 49 ? -14.092 123.570 150.278 1.00 23.74 49 SER C CA 1
ATOM 3922 C C . SER C 1 49 ? -13.109 124.516 150.964 1.00 24.09 49 SER C C 1
ATOM 3923 O O . SER C 1 49 ? -13.037 124.572 152.190 1.00 23.69 49 SER C O 1
ATOM 3926 N N . GLU C 1 50 ? -12.370 125.274 150.165 1.00 25.40 50 GLU C N 1
ATOM 3927 C CA . GLU C 1 50 ? -11.413 126.239 150.713 1.00 26.78 50 GLU C CA 1
ATOM 3928 C C . GLU C 1 50 ? -12.133 127.344 151.490 1.00 26.31 50 GLU C C 1
ATOM 3929 O O . GLU C 1 50 ? -11.716 127.727 152.582 1.00 24.20 50 GLU C O 1
ATOM 3935 N N . ARG C 1 51 ? -13.224 127.836 150.915 1.00 26.51 51 ARG C N 1
ATOM 3936 C CA . ARG C 1 51 ? -14.001 128.925 151.518 1.00 28.21 51 ARG C CA 1
ATOM 3937 C C . ARG C 1 51 ? -14.667 128.502 152.837 1.00 27.23 51 ARG C C 1
ATOM 3938 O O . ARG C 1 51 ? -14.732 129.282 153.784 1.00 26.11 51 ARG C O 1
ATOM 3946 N N . LEU C 1 52 ? -15.159 127.269 152.890 1.00 26.27 52 LEU C N 1
ATOM 3947 C CA . LEU C 1 52 ? -15.878 126.776 154.086 1.00 26.74 52 LEU C CA 1
ATOM 3948 C C . LEU C 1 52 ? -14.983 126.079 155.116 1.00 27.78 52 LEU C C 1
ATOM 3949 O O . LEU C 1 52 ? -15.451 125.699 156.187 1.00 27.74 52 LEU C O 1
ATOM 3954 N N . ALA C 1 53 ? -13.703 125.931 154.793 1.00 29.35 53 ALA C N 1
ATOM 3955 C CA . ALA C 1 53 ? -12.750 125.185 155.639 1.00 30.88 53 ALA C CA 1
ATOM 3956 C C . ALA C 1 53 ? -12.760 125.648 157.099 1.00 31.59 53 ALA C C 1
ATOM 3957 O O . ALA C 1 53 ? -12.779 124.825 158.008 1.00 31.57 53 ALA C O 1
ATOM 3959 N N . GLN C 1 54 ? -12.777 126.961 157.310 1.00 33.12 54 GLN C N 1
ATOM 3960 C CA . GLN C 1 54 ? -12.730 127.541 158.670 1.00 34.66 54 GLN C CA 1
ATOM 3961 C C . GLN C 1 54 ? -13.927 127.132 159.540 1.00 33.50 54 GLN C C 1
ATOM 3962 O O . GLN C 1 54 ? -13.843 127.149 160.765 1.00 32.84 54 GLN C O 1
ATOM 3968 N N . TRP C 1 55 ? -15.040 126.785 158.895 1.00 31.78 55 TRP C N 1
ATOM 3969 C CA . TRP C 1 55 ? -16.265 126.342 159.598 1.00 29.68 55 TRP C CA 1
ATOM 3970 C C . TRP C 1 55 ? -16.504 124.832 159.509 1.00 28.07 55 TRP C C 1
ATOM 3971 O O . TRP C 1 55 ? -17.560 124.341 159.892 1.00 27.49 55 TRP C O 1
ATOM 3982 N N . GLY C 1 56 ? -15.530 124.104 158.986 1.00 27.28 56 GLY C N 1
ATOM 3983 C CA . GLY C 1 56 ? -15.655 122.649 158.824 1.00 26.81 56 GLY C CA 1
ATOM 3984 C C . GLY C 1 56 ? -16.601 122.219 157.711 1.00 25.85 56 GLY C C 1
ATOM 3985 O O . GLY C 1 56 ? -17.056 121.079 157.677 1.00 24.76 56 GLY C O 1
ATOM 3986 N N . GLY C 1 57 ? -16.907 123.139 156.807 1.00 25.66 57 GLY C N 1
ATOM 3987 C CA . GLY C 1 57 ? -17.775 122.841 155.667 1.00 24.95 57 GLY C CA 1
ATOM 3988 C C . GLY C 1 57 ? -16.975 122.247 154.525 1.00 25.33 57 GLY C C 1
ATOM 3989 O O . GLY C 1 57 ? -15.753 122.204 154.573 1.00 24.06 57 GLY C O 1
ATOM 3990 N N . GLU C 1 58 ? -17.663 121.781 153.495 1.00 24.96 58 GLU C N 1
ATOM 3991 C CA . GLU C 1 58 ? -16.980 121.215 152.334 1.00 26.18 58 GLU C CA 1
ATOM 3992 C C . GLU C 1 58 ? -17.767 121.405 151.050 1.00 24.87 58 GLU C C 1
ATOM 3993 O O . GLU C 1 58 ? -18.982 121.593 151.060 1.00 23.86 58 GLU C O 1
ATOM 3999 N N . GLY C 1 59 ? -17.033 121.352 149.949 1.00 24.45 59 GLY C N 1
ATOM 4000 C CA . GLY C 1 59 ? -17.597 121.439 148.617 1.00 24.68 59 GLY C CA 1
ATOM 4001 C C . GLY C 1 59 ? -17.698 120.061 147.994 1.00 25.86 59 GLY C C 1
ATOM 4002 O O . GLY C 1 59 ? -16.845 119.208 148.214 1.00 25.52 59 GLY C O 1
ATOM 4003 N N . ARG C 1 60 ? -18.753 119.849 147.218 1.00 26.66 60 ARG C N 1
ATOM 4004 C CA . ARG C 1 60 ? -18.937 118.604 146.455 1.00 27.74 60 ARG C CA 1
ATOM 4005 C C . ARG C 1 60 ? -19.419 118.918 145.038 1.00 26.85 60 ARG C C 1
ATOM 4006 O O . ARG C 1 60 ? -20.072 119.940 144.808 1.00 24.82 60 ARG C O 1
ATOM 4014 N N . VAL C 1 61 ? -19.095 118.036 144.093 1.00 26.01 61 VAL C N 1
ATOM 4015 C CA . VAL C 1 61 ? -19.515 118.209 142.702 1.00 26.40 61 VAL C CA 1
ATOM 4016 C C . VAL C 1 61 ? -20.920 117.646 142.577 1.00 25.76 61 VAL C C 1
ATOM 4017 O O . VAL C 1 61 ? -21.217 116.569 143.080 1.00 26.33 61 VAL C O 1
ATOM 4021 N N . LEU C 1 62 ? -21.789 118.406 141.936 1.00 25.08 62 LEU C N 1
ATOM 4022 C CA . LEU C 1 62 ? -23.136 117.935 141.634 1.00 24.94 62 LEU C CA 1
ATOM 4023 C C . LEU C 1 62 ? -23.561 118.452 140.270 1.00 26.02 62 LEU C C 1
ATOM 4024 O O . LEU C 1 62 ? -23.691 119.649 140.064 1.00 24.27 62 LEU C O 1
ATOM 4029 N N . ASN C 1 63 ? -23.757 117.528 139.346 1.00 28.18 63 ASN C N 1
ATOM 4030 C CA . ASN C 1 63 ? -24.436 117.831 138.087 1.00 31.28 63 ASN C CA 1
ATOM 4031 C C . ASN C 1 63 ? -25.886 117.358 138.207 1.00 32.30 63 ASN C C 1
ATOM 4032 O O . ASN C 1 63 ? -26.171 116.161 138.088 1.00 32.03 63 ASN C O 1
ATOM 4037 N N . SER C 1 64 ? -26.783 118.317 138.414 1.00 34.72 64 SER C N 1
ATOM 4038 C CA . SER C 1 64 ? -28.221 118.063 138.643 1.00 37.02 64 SER C CA 1
ATOM 4039 C C . SER C 1 64 ? -28.903 117.261 137.545 1.00 38.21 64 SER C C 1
ATOM 4040 O O . SER C 1 64 ? -29.869 116.548 137.792 1.00 40.06 64 SER C O 1
ATOM 4043 N N . ALA C 1 65 ? -28.402 117.396 136.328 1.00 38.52 65 ALA C N 1
ATOM 4044 C CA . ALA C 1 65 ? -28.968 116.694 135.168 1.00 39.75 65 ALA C CA 1
ATOM 4045 C C . ALA C 1 65 ? -28.773 115.175 135.217 1.00 39.88 65 ALA C C 1
ATOM 4046 O O . ALA C 1 65 ? -29.579 114.422 134.679 1.00 41.31 65 ALA C O 1
ATOM 4048 N N . GLU C 1 66 ? -27.691 114.730 135.840 1.00 38.45 66 GLU C N 1
ATOM 4049 C CA . GLU C 1 66 ? -27.353 113.299 135.834 1.00 38.20 66 GLU C CA 1
ATOM 4050 C C . GLU C 1 66 ? -28.269 112.549 136.780 1.00 35.84 66 GLU C C 1
ATOM 4051 O O . GLU C 1 66 ? -28.500 113.029 137.878 1.00 35.08 66 GLU C O 1
ATOM 4057 N N . PRO C 1 67 ? -28.775 111.372 136.360 1.00 34.10 67 PRO C N 1
ATOM 4058 C CA . PRO C 1 67 ? -29.593 110.567 137.258 1.00 32.70 67 PRO C CA 1
ATOM 4059 C C . PRO C 1 67 ? -28.789 109.965 138.411 1.00 31.14 67 PRO C C 1
ATOM 4060 O O . PRO C 1 67 ? -27.614 109.623 138.254 1.00 30.05 67 PRO C O 1
ATOM 4064 N N . GLU C 1 68 ? -29.411 109.928 139.580 1.00 28.93 68 GLU C N 1
ATOM 4065 C CA . GLU C 1 68 ? -28.863 109.244 140.757 1.00 29.38 68 GLU C CA 1
ATOM 4066 C C . GLU C 1 68 ? -27.713 109.968 141.460 1.00 27.76 68 GLU C C 1
ATOM 4067 O O . GLU C 1 68 ? -27.196 109.477 142.450 1.00 27.94 68 GLU C O 1
ATOM 4073 N N . THR C 1 69 ? -27.320 111.133 140.968 1.00 26.26 69 THR C N 1
ATOM 4074 C CA . THR C 1 69 ? -26.188 111.853 141.569 1.00 26.18 69 THR C CA 1
ATOM 4075 C C . THR C 1 69 ? -26.608 112.587 142.840 1.00 24.06 69 THR C C 1
ATOM 4076 O O . THR C 1 69 ? -25.953 112.494 143.880 1.00 22.23 69 THR C O 1
ATOM 4080 N N . VAL C 1 70 ? -27.712 113.314 142.748 1.00 22.97 70 VAL C N 1
ATOM 4081 C CA . VAL C 1 70 ? -28.229 114.045 143.914 1.00 22.70 70 VAL C CA 1
ATOM 4082 C C . VAL C 1 70 ? -28.580 113.061 145.033 1.00 22.02 70 VAL C C 1
ATOM 4083 O O . VAL C 1 70 ? -28.276 113.287 146.185 1.00 20.61 70 VAL C O 1
ATOM 4087 N N . GLU C 1 71 ? -29.196 111.954 144.639 1.00 22.07 71 GLU C N 1
ATOM 4088 C CA . GLU C 1 71 ? -29.650 110.902 145.549 1.00 22.50 71 GLU C CA 1
ATOM 4089 C C . GLU C 1 71 ? -28.470 110.261 146.283 1.00 23.08 71 GLU C C 1
ATOM 4090 O O . GLU C 1 71 ? -28.511 110.024 147.487 1.00 22.16 71 GLU C O 1
ATOM 4096 N N . ASN C 1 72 ? -27.412 109.981 145.541 1.00 23.55 72 ASN C N 1
ATOM 4097 C CA . ASN C 1 72 ? -26.197 109.429 146.142 1.00 25.15 72 ASN C CA 1
ATOM 4098 C C . ASN C 1 72 ? -25.506 110.383 147.099 1.00 23.79 72 ASN C C 1
ATOM 4099 O O . ASN C 1 72 ? -24.995 109.969 148.136 1.00 23.07 72 ASN C O 1
ATOM 4104 N N . LEU C 1 73 ? -25.466 111.649 146.711 1.00 22.05 73 LEU C N 1
ATOM 4105 C CA . LEU C 1 73 ? -24.855 112.684 147.537 1.00 22.15 73 LEU C CA 1
ATOM 4106 C C . LEU C 1 73 ? -25.575 112.788 148.883 1.00 21.26 73 LEU C C 1
ATOM 4107 O O . LEU C 1 73 ? -24.955 112.808 149.933 1.00 20.43 73 LEU C O 1
ATOM 4112 N N . ILE C 1 74 ? -26.891 112.831 148.821 1.00 20.94 74 ILE C N 1
ATOM 4113 C CA . ILE C 1 74 ? -27.737 112.932 150.013 1.00 21.79 74 ILE C CA 1
ATOM 4114 C C . ILE C 1 74 ? -27.595 111.687 150.900 1.00 23.33 74 ILE C C 1
ATOM 4115 O O . ILE C 1 74 ? -27.469 111.799 152.116 1.00 23.20 74 ILE C O 1
ATOM 4120 N N . ALA C 1 75 ? -27.584 110.512 150.280 1.00 25.30 75 ALA C N 1
ATOM 4121 C CA . ALA C 1 75 ? -27.368 109.247 151.006 1.00 26.19 75 ALA C CA 1
ATOM 4122 C C . ALA C 1 75 ? -26.012 109.248 151.699 1.00 26.96 75 ALA C C 1
ATOM 4123 O O . ALA C 1 75 ? -25.896 108.841 152.848 1.00 27.09 75 ALA C O 1
ATOM 4125 N N . ASP C 1 76 ? -24.995 109.722 150.996 1.00 27.68 76 ASP C N 1
ATOM 4126 C CA . ASP C 1 76 ? -23.649 109.804 151.562 1.00 29.65 76 ASP C CA 1
ATOM 4127 C C . ASP C 1 76 ? -23.609 110.745 152.771 1.00 28.14 76 ASP C C 1
ATOM 4128 O O . ASP C 1 76 ? -23.017 110.428 153.807 1.00 27.16 76 ASP C O 1
ATOM 4133 N N . ILE C 1 77 ? -24.253 111.899 152.631 1.00 26.22 77 ILE C N 1
ATOM 4134 C CA . ILE C 1 77 ? -24.329 112.864 153.732 1.00 25.64 77 ILE C CA 1
ATOM 4135 C C . ILE C 1 77 ? -25.033 112.228 154.940 1.00 26.86 77 ILE C C 1
ATOM 4136 O O . ILE C 1 77 ? -24.551 112.305 156.064 1.00 27.64 77 ILE C O 1
ATOM 4141 N N . GLU C 1 78 ? -26.168 111.591 154.688 1.00 28.03 78 GLU C N 1
ATOM 4142 C CA . GLU C 1 78 ? -26.968 110.958 155.752 1.00 30.00 78 GLU C CA 1
ATOM 4143 C C . GLU C 1 78 ? -26.174 109.886 156.502 1.00 32.60 78 GLU C C 1
ATOM 4144 O O . GLU C 1 78 ? -26.235 109.794 157.728 1.00 31.90 78 GLU C O 1
ATOM 4150 N N . LYS C 1 79 ? -25.426 109.091 155.748 1.00 34.95 79 LYS C N 1
ATOM 4151 C CA . LYS C 1 79 ? -24.624 107.996 156.310 1.00 38.25 79 LYS C CA 1
ATOM 4152 C C . LYS C 1 79 ? -23.429 108.525 157.111 1.00 37.19 79 LYS C C 1
ATOM 4153 O O . LYS C 1 79 ? -23.114 108.019 158.192 1.00 38.54 79 LYS C O 1
ATOM 4159 N N . THR C 1 80 ? -22.786 109.562 156.590 1.00 36.26 80 THR C N 1
ATOM 4160 C CA . THR C 1 80 ? -21.607 110.142 157.243 1.00 36.24 80 THR C CA 1
ATOM 4161 C C . THR C 1 80 ? -21.971 110.969 158.474 1.00 36.50 80 THR C C 1
ATOM 4162 O O . THR C 1 80 ? -21.301 110.892 159.502 1.00 37.00 80 THR C O 1
ATOM 4166 N N . PHE C 1 81 ? -23.014 111.779 158.347 1.00 36.07 81 PHE C N 1
ATOM 4167 C CA . PHE C 1 81 ? -23.372 112.741 159.395 1.00 35.64 81 PHE C CA 1
ATOM 4168 C C . PHE C 1 81 ? -24.620 112.374 160.187 1.00 35.52 81 PHE C C 1
ATOM 4169 O O . PHE C 1 81 ? -24.881 112.960 161.229 1.00 37.09 81 PHE C O 1
ATOM 4177 N N . GLY C 1 82 ? -25.375 111.394 159.706 1.00 34.86 82 GLY C N 1
ATOM 4178 C CA . GLY C 1 82 ? -26.464 110.801 160.505 1.00 34.38 82 GLY C CA 1
ATOM 4179 C C . GLY C 1 82 ? -27.847 111.320 160.146 1.00 33.23 82 GLY C C 1
ATOM 4180 O O . GLY C 1 82 ? -28.868 110.674 160.416 1.00 33.03 82 GLY C O 1
ATOM 4181 N N . LYS C 1 83 ? -27.872 112.489 159.517 1.00 31.79 83 LYS C N 1
ATOM 4182 C CA . LYS C 1 83 ? -29.110 113.185 159.201 1.00 30.70 83 LYS C CA 1
ATOM 4183 C C . LYS C 1 83 ? -28.800 114.333 158.240 1.00 27.75 83 LYS C C 1
ATOM 4184 O O . LYS C 1 83 ? -27.639 114.695 158.012 1.00 28.24 83 LYS C O 1
ATOM 4190 N N . LEU C 1 84 ? -29.851 114.865 157.642 1.00 24.31 84 LEU C N 1
ATOM 4191 C CA . LEU C 1 84 ? -29.786 116.118 156.900 1.00 22.87 84 LEU C CA 1
ATOM 4192 C C . LEU C 1 84 ? -30.917 116.976 157.451 1.00 20.13 84 LEU C C 1
ATOM 4193 O O . LEU C 1 84 ? -32.082 116.567 157.406 1.00 20.20 84 LEU C O 1
ATOM 4198 N N . ASP C 1 85 ? -30.572 118.130 158.009 1.00 18.12 85 ASP C N 1
ATOM 4199 C CA . ASP C 1 85 ? -31.563 118.982 158.691 1.00 17.62 85 ASP C CA 1
ATOM 4200 C C . ASP C 1 85 ? -32.128 120.052 157.777 1.00 16.84 85 ASP C C 1
ATOM 4201 O O . ASP C 1 85 ? -33.295 120.445 157.887 1.00 16.67 85 ASP C O 1
ATOM 4206 N N . ILE C 1 86 ? -31.274 120.530 156.885 1.00 16.04 86 ILE C N 1
ATOM 4207 C CA . ILE C 1 86 ? -31.588 121.692 156.052 1.00 15.41 86 ILE C CA 1
ATOM 4208 C C . ILE C 1 86 ? -31.167 121.431 154.620 1.00 14.73 86 ILE C C 1
ATOM 4209 O O . ILE C 1 86 ? -30.027 121.043 154.364 1.00 14.16 86 ILE C O 1
ATOM 4214 N N . LEU C 1 87 ? -32.103 121.647 153.703 1.00 14.43 87 LEU C N 1
ATOM 4215 C CA . LEU C 1 87 ? -31.824 121.610 152.267 1.00 13.84 87 LEU C CA 1
ATOM 4216 C C . LEU C 1 87 ? -32.159 122.961 151.684 1.00 13.62 87 LEU C C 1
ATOM 4217 O O . LEU C 1 87 ? -33.299 123.426 151.798 1.00 13.34 87 LEU C O 1
ATOM 4222 N N . VAL C 1 88 ? -31.167 123.581 151.059 1.00 13.78 88 VAL C N 1
ATOM 4223 C CA . VAL C 1 88 ? -31.373 124.816 150.302 1.00 13.70 88 VAL C CA 1
ATOM 4224 C C . VAL C 1 88 ? -31.133 124.552 148.819 1.00 13.94 88 VAL C C 1
ATOM 4225 O O . VAL C 1 88 ? -30.011 124.269 148.394 1.00 14.68 88 VAL C O 1
ATOM 4229 N N . ASN C 1 89 ? -32.209 124.627 148.051 1.00 14.17 89 ASN C N 1
ATOM 4230 C CA . ASN C 1 89 ? -32.154 124.453 146.601 1.00 14.45 89 ASN C CA 1
ATOM 4231 C C . ASN C 1 89 ? -31.927 125.785 145.916 1.00 15.50 89 ASN C C 1
ATOM 4232 O O . ASN C 1 89 ? -32.839 126.614 145.786 1.00 14.66 89 ASN C O 1
ATOM 4237 N N . ASN C 1 90 ? -30.688 125.996 145.513 1.00 17.51 90 ASN C N 1
ATOM 4238 C CA . ASN C 1 90 ? -30.302 127.250 144.879 1.00 19.09 90 ASN C CA 1
ATOM 4239 C C . ASN C 1 90 ? -29.765 127.084 143.474 1.00 21.42 90 ASN C C 1
ATOM 4240 O O . ASN C 1 90 ? -29.670 128.055 142.731 1.00 23.72 90 ASN C O 1
ATOM 4245 N N . ALA C 1 91 ? -29.399 125.864 143.118 1.00 23.40 91 ALA C N 1
ATOM 4246 C CA . ALA C 1 91 ? -28.838 125.596 141.801 1.00 25.30 91 ALA C CA 1
ATOM 4247 C C . ALA C 1 91 ? -29.854 125.993 140.725 1.00 26.36 91 ALA C C 1
ATOM 4248 O O . ALA C 1 91 ? -31.025 125.697 140.839 1.00 26.67 91 ALA C O 1
ATOM 4250 N N . GLY C 1 92 ? -29.394 126.704 139.709 1.00 27.59 92 GLY C N 1
ATOM 4251 C CA . GLY C 1 92 ? -30.261 127.196 138.638 1.00 27.33 92 GLY C CA 1
ATOM 4252 C C . GLY C 1 92 ? -29.441 127.849 137.540 1.00 28.46 92 GLY C C 1
ATOM 4253 O O . GLY C 1 92 ? -28.307 128.246 137.772 1.00 27.84 92 GLY C O 1
ATOM 4254 N N . ILE C 1 93 ? -30.015 127.929 136.344 1.00 29.02 93 ILE C N 1
ATOM 4255 C CA . ILE C 1 93 ? -29.394 128.606 135.195 1.00 29.50 93 ILE C CA 1
ATOM 4256 C C . ILE C 1 93 ? -30.438 129.452 134.481 1.00 28.14 93 ILE C C 1
ATOM 4257 O O . ILE C 1 93 ? -31.628 129.335 134.748 1.00 25.28 93 ILE C O 1
ATOM 4262 N N . THR C 1 94 ? -29.981 130.306 133.575 1.00 27.74 94 THR C N 1
ATOM 4263 C CA . THR C 1 94 ? -30.874 131.012 132.656 1.00 28.30 94 THR C CA 1
ATOM 4264 C C . THR C 1 94 ? -30.506 130.690 131.211 1.00 28.50 94 THR C C 1
ATOM 4265 O O . THR C 1 94 ? -29.347 130.438 130.886 1.00 27.23 94 THR C O 1
ATOM 4269 N N . ARG C 1 95 ? -31.525 130.695 130.367 1.00 28.62 95 ARG C N 1
ATOM 4270 C CA . ARG C 1 95 ? -31.384 130.512 128.923 1.00 29.70 95 ARG C CA 1
ATOM 4271 C C . ARG C 1 95 ? -32.390 131.455 128.280 1.00 27.77 95 ARG C C 1
ATOM 4272 O O . ARG C 1 95 ? -33.401 131.026 127.724 1.00 27.05 95 ARG C O 1
ATOM 4280 N N . ASP C 1 96 ? -32.121 132.748 128.402 1.00 26.82 96 ASP C N 1
ATOM 4281 C CA . ASP C 1 96 ? -33.080 133.781 128.000 1.00 26.68 96 ASP C CA 1
ATOM 4282 C C . ASP C 1 96 ? -33.243 133.868 126.486 1.00 26.72 96 ASP C C 1
ATOM 4283 O O . ASP C 1 96 ? -32.272 133.824 125.728 1.00 24.63 96 ASP C O 1
ATOM 4288 N N . ASN C 1 97 ? -34.498 133.963 126.066 1.00 26.27 97 ASN C N 1
ATOM 4289 C CA . ASN C 1 97 ? -34.847 134.240 124.680 1.00 27.11 97 ASN C CA 1
ATOM 4290 C C . ASN C 1 97 ? -36.300 134.665 124.595 1.00 26.48 97 ASN C C 1
ATOM 4291 O O . ASN C 1 97 ? -37.111 134.289 125.437 1.00 24.83 97 ASN C O 1
ATOM 4296 N N . LEU C 1 98 ? -36.621 135.441 123.571 1.00 27.09 98 LEU C N 1
ATOM 4297 C CA . LEU C 1 98 ? -38.017 135.736 123.270 1.00 27.29 98 LEU C CA 1
ATOM 4298 C C . LEU C 1 98 ? -38.681 134.431 122.873 1.00 26.49 98 LEU C C 1
ATOM 4299 O O . LEU C 1 98 ? -38.065 133.595 122.212 1.00 24.70 98 LEU C O 1
ATOM 4304 N N . LEU C 1 99 ? -39.921 134.246 123.306 1.00 26.10 99 LEU C N 1
ATOM 4305 C CA . LEU C 1 99 ? -40.646 133.015 123.021 1.00 26.62 99 LEU C CA 1
ATOM 4306 C C . LEU C 1 99 ? -40.591 132.693 121.530 1.00 29.41 99 LEU C C 1
ATOM 4307 O O . LEU C 1 99 ? -40.423 131.544 121.132 1.00 28.80 99 LEU C O 1
ATOM 4312 N N . MET C 1 100 ? -40.719 133.728 120.715 1.00 33.59 100 MET C N 1
ATOM 4313 C CA . MET C 1 100 ? -40.668 133.570 119.258 1.00 39.39 100 MET C CA 1
ATOM 4314 C C . MET C 1 100 ? -39.390 132.884 118.747 1.00 38.49 100 MET C C 1
ATOM 4315 O O . MET C 1 100 ? -39.433 132.169 117.756 1.00 38.30 100 MET C O 1
ATOM 4320 N N . ARG C 1 101 ? -38.279 133.091 119.447 1.00 37.22 101 ARG C N 1
ATOM 4321 C CA . ARG C 1 101 ? -36.971 132.534 119.085 1.00 37.58 101 ARG C CA 1
ATOM 4322 C C . ARG C 1 101 ? -36.537 131.375 119.962 1.00 34.73 101 ARG C C 1
ATOM 4323 O O . ARG C 1 101 ? -35.508 130.758 119.707 1.00 34.25 101 ARG C O 1
ATOM 4331 N N . MET C 1 102 ? -37.288 131.101 121.014 1.00 30.80 102 MET C N 1
ATOM 4332 C CA . MET C 1 102 ? -36.833 130.146 122.014 1.00 29.08 102 MET C CA 1
ATOM 4333 C C . MET C 1 102 ? -36.735 128.725 121.469 1.00 28.91 102 MET C C 1
ATOM 4334 O O . MET C 1 102 ? -37.695 128.177 120.947 1.00 27.11 102 MET C O 1
ATOM 4339 N N . LYS C 1 103 ? -35.563 128.134 121.628 1.00 29.99 103 LYS C N 1
ATOM 4340 C CA . LYS C 1 103 ? -35.334 126.746 121.234 1.00 32.04 103 LYS C CA 1
ATOM 4341 C C . LYS C 1 103 ? -35.906 125.762 122.239 1.00 30.24 103 LYS C C 1
ATOM 4342 O O . LYS C 1 103 ? -35.926 126.015 123.443 1.00 28.54 103 LYS C O 1
ATOM 4348 N N . GLU C 1 104 ? -36.353 124.627 121.724 1.00 29.79 104 GLU C N 1
ATOM 4349 C CA . GLU C 1 104 ? -36.848 123.535 122.557 1.00 30.19 104 GLU C CA 1
ATOM 4350 C C . GLU C 1 104 ? -35.864 123.178 123.683 1.00 29.40 104 GLU C C 1
ATOM 4351 O O . GLU C 1 104 ? -36.263 122.949 124.821 1.00 27.21 104 GLU C O 1
ATOM 4357 N N . GLU C 1 105 ? -34.578 123.150 123.358 1.00 29.36 105 GLU C N 1
ATOM 4358 C CA . GLU C 1 105 ? -33.545 122.806 124.344 1.00 30.70 105 GLU C CA 1
ATOM 4359 C C . GLU C 1 105 ? -33.419 123.874 125.434 1.00 28.18 105 GLU C C 1
ATOM 4360 O O . GLU C 1 105 ? -33.080 123.566 126.565 1.00 27.84 105 GLU C O 1
ATOM 4366 N N . GLU C 1 106 ? -33.673 125.126 125.073 1.00 26.59 106 GLU C N 1
ATOM 4367 C CA . GLU C 1 106 ? -33.653 126.243 126.037 1.00 26.30 106 GLU C CA 1
ATOM 4368 C C . GLU C 1 106 ? -34.791 126.118 127.056 1.00 23.78 106 GLU C C 1
ATOM 4369 O O . GLU C 1 106 ? -34.624 126.435 128.232 1.00 24.12 106 GLU C O 1
ATOM 4375 N N . TRP C 1 107 ? -35.935 125.640 126.586 1.00 21.60 107 TRP C N 1
ATOM 4376 C CA . TRP C 1 107 ? -37.062 125.309 127.461 1.00 20.11 107 TRP C CA 1
ATOM 4377 C C . TRP C 1 107 ? -36.720 124.107 128.343 1.00 20.35 107 TRP C C 1
ATOM 4378 O O . TRP C 1 107 ? -36.768 124.178 129.566 1.00 18.93 107 TRP C O 1
ATOM 4389 N N . ASP C 1 108 ? -36.327 123.018 127.700 1.00 21.76 108 ASP C N 1
ATOM 4390 C CA . ASP C 1 108 ? -36.088 121.741 128.395 1.00 22.92 108 ASP C CA 1
ATOM 4391 C C . ASP C 1 108 ? -34.983 121.832 129.444 1.00 22.82 108 ASP C C 1
ATOM 4392 O O . ASP C 1 108 ? -35.131 121.315 130.547 1.00 23.09 108 ASP C O 1
ATOM 4397 N N . ASP C 1 109 ? -33.879 122.478 129.091 1.00 23.00 109 ASP C N 1
ATOM 4398 C CA . ASP C 1 109 ? -32.732 122.603 130.006 1.00 23.97 109 ASP C CA 1
ATOM 4399 C C . ASP C 1 109 ? -33.101 123.389 131.270 1.00 22.27 109 ASP C C 1
ATOM 4400 O O . ASP C 1 109 ? -32.699 123.035 132.377 1.00 21.81 109 ASP C O 1
ATOM 4405 N N . ILE C 1 110 ? -33.883 124.444 131.094 1.00 21.65 110 ILE C N 1
ATOM 4406 C CA . ILE C 1 110 ? -34.352 125.251 132.227 1.00 22.03 110 ILE C CA 1
ATOM 4407 C C . ILE C 1 110 ? -35.238 124.421 133.148 1.00 21.90 110 ILE C C 1
ATOM 4408 O O . ILE C 1 110 ? -35.042 124.397 134.359 1.00 21.53 110 ILE C O 1
ATOM 4413 N N . MET C 1 111 ? -36.194 123.711 132.568 1.00 22.26 111 MET C N 1
ATOM 4414 C CA . MET C 1 111 ? -37.098 122.860 133.368 1.00 23.18 111 MET C CA 1
ATOM 4415 C C . MET C 1 111 ? -36.343 121.756 134.121 1.00 24.30 111 MET C C 1
ATOM 4416 O O . MET C 1 111 ? -36.679 121.387 135.252 1.00 24.89 111 MET C O 1
ATOM 4421 N N . GLN C 1 112 ? -35.329 121.205 133.478 1.00 25.24 112 GLN C N 1
ATOM 4422 C CA . GLN C 1 112 ? -34.533 120.155 134.103 1.00 26.59 112 GLN C CA 1
ATOM 4423 C C . GLN C 1 112 ? -33.662 120.692 135.240 1.00 24.53 112 GLN C C 1
ATOM 4424 O O . GLN C 1 112 ? -33.684 120.180 136.356 1.00 25.01 112 GLN C O 1
ATOM 4430 N N . VAL C 1 113 ? -32.889 121.719 134.938 1.00 22.83 113 VAL C N 1
ATOM 4431 C CA . VAL C 1 113 ? -31.891 122.237 135.884 1.00 22.62 113 VAL C CA 1
ATOM 4432 C C . VAL C 1 113 ? -32.536 123.027 137.025 1.00 21.34 113 VAL C C 1
ATOM 4433 O O . VAL C 1 113 ? -32.102 122.931 138.172 1.00 20.32 113 VAL C O 1
ATOM 4437 N N . ASN C 1 114 ? -33.571 123.799 136.707 1.00 19.89 114 ASN C N 1
ATOM 4438 C CA . ASN C 1 114 ? -34.161 124.718 137.693 1.00 19.31 114 ASN C CA 1
ATOM 4439 C C . ASN C 1 114 ? -35.335 124.152 138.471 1.00 18.48 114 ASN C C 1
ATOM 4440 O O . ASN C 1 114 ? -35.600 124.584 139.580 1.00 18.43 114 ASN C O 1
ATOM 4445 N N . LEU C 1 115 ? -36.044 123.203 137.882 1.00 17.72 115 LEU C N 1
ATOM 4446 C CA . LEU C 1 115 ? -37.258 122.664 138.504 1.00 17.47 115 LEU C CA 1
ATOM 4447 C C . LEU C 1 115 ? -37.152 121.188 138.879 1.00 17.31 115 LEU C C 1
ATOM 4448 O O . LEU C 1 115 ? -37.374 120.811 140.036 1.00 16.42 115 LEU C O 1
ATOM 4453 N N . LYS C 1 116 ? -36.822 120.342 137.912 1.00 17.26 116 LYS C N 1
ATOM 4454 C CA . LYS C 1 116 ? -36.715 118.906 138.199 1.00 17.71 116 LYS C CA 1
ATOM 4455 C C . LYS C 1 116 ? -35.670 118.611 139.274 1.00 17.52 116 LYS C C 1
ATOM 4456 O O . LYS C 1 116 ? -35.821 117.679 140.056 1.00 17.96 116 LYS C O 1
ATOM 4462 N N . SER C 1 117 ? -34.604 119.399 139.281 1.00 17.45 117 SER C N 1
ATOM 4463 C CA . SER C 1 117 ? -33.532 119.266 140.277 1.00 17.35 117 SER C CA 1
ATOM 4464 C C . SER C 1 117 ? -34.069 119.381 141.692 1.00 16.67 117 SER C C 1
ATOM 4465 O O . SER C 1 117 ? -33.637 118.675 142.608 1.00 16.44 117 SER C O 1
ATOM 4468 N N . VAL C 1 118 ? -35.033 120.275 141.849 1.00 16.36 118 VAL C N 1
ATOM 4469 C CA . VAL C 1 118 ? -35.665 120.481 143.142 1.00 16.30 118 VAL C CA 1
ATOM 4470 C C . VAL C 1 118 ? -36.579 119.307 143.514 1.00 16.09 118 VAL C C 1
ATOM 4471 O O . VAL C 1 118 ? -36.596 118.869 144.661 1.00 15.52 118 VAL C O 1
ATOM 4475 N N . PHE C 1 119 ? -37.336 118.808 142.544 1.00 16.34 119 PHE C N 1
ATOM 4476 C CA . PHE C 1 119 ? -38.117 117.568 142.735 1.00 17.34 119 PHE C CA 1
ATOM 4477 C C . PHE C 1 119 ? -37.206 116.454 143.276 1.00 17.32 119 PHE C C 1
ATOM 4478 O O . PHE C 1 119 ? -37.472 115.830 144.303 1.00 17.12 119 PHE C O 1
ATOM 4486 N N . ARG C 1 120 ? -36.097 116.253 142.594 1.00 18.06 120 ARG C N 1
ATOM 4487 C CA . ARG C 1 120 ? -35.172 115.163 142.942 1.00 18.74 120 ARG C CA 1
ATOM 4488 C C . ARG C 1 120 ? -34.529 115.293 144.338 1.00 17.55 120 ARG C C 1
ATOM 4489 O O . ARG C 1 120 ? -34.546 114.354 145.134 1.00 16.53 120 ARG C O 1
ATOM 4497 N N . ALA C 1 121 ? -33.985 116.469 144.618 1.00 16.17 121 ALA C N 1
ATOM 4498 C CA . ALA C 1 121 ? -33.317 116.725 145.902 1.00 15.80 121 ALA C CA 1
ATOM 4499 C C . ALA C 1 121 ? -34.315 116.674 147.061 1.00 15.68 121 ALA C C 1
ATOM 4500 O O . ALA C 1 121 ? -34.062 116.066 148.101 1.00 15.35 121 ALA C O 1
ATOM 4502 N N . SER C 1 122 ? -35.461 117.308 146.859 1.00 15.62 122 SER C N 1
ATOM 4503 C CA . SER C 1 122 ? -36.490 117.353 147.904 1.00 16.06 122 SER C CA 1
ATOM 4504 C C . SER C 1 122 ? -37.015 115.956 148.217 1.00 16.19 122 SER C C 1
ATOM 4505 O O . SER C 1 122 ? -37.196 115.593 149.371 1.00 15.96 122 SER C O 1
ATOM 4508 N N . LYS C 1 123 ? -37.251 115.174 147.175 1.00 17.04 123 LYS C N 1
ATOM 4509 C CA . LYS C 1 123 ? -37.723 113.806 147.360 1.00 18.29 123 LYS C CA 1
ATOM 4510 C C . LYS C 1 123 ? -36.698 113.000 148.151 1.00 18.15 123 LYS C C 1
ATOM 4511 O O . LYS C 1 123 ? -37.034 112.293 149.095 1.00 18.03 123 LYS C O 1
ATOM 4517 N N . ALA C 1 124 ? -35.436 113.149 147.774 1.00 18.28 124 ALA C N 1
ATOM 4518 C CA . ALA C 1 124 ? -34.341 112.375 148.383 1.00 18.73 124 ALA C CA 1
ATOM 4519 C C . ALA C 1 124 ? -34.121 112.642 149.874 1.00 18.62 124 ALA C C 1
ATOM 4520 O O . ALA C 1 124 ? -33.773 111.729 150.619 1.00 20.10 124 ALA C O 1
ATOM 4522 N N . VAL C 1 125 ? -34.290 113.883 150.312 1.00 17.80 125 VAL C N 1
ATOM 4523 C CA . VAL C 1 125 ? -34.070 114.208 151.747 1.00 17.73 125 VAL C CA 1
ATOM 4524 C C . VAL C 1 125 ? -35.258 113.836 152.635 1.00 18.81 125 VAL C C 1
ATOM 4525 O O . VAL C 1 125 ? -35.164 113.821 153.860 1.00 18.22 125 VAL C O 1
ATOM 4529 N N . LEU C 1 126 ? -36.373 113.536 151.996 1.00 20.63 126 LEU C N 1
ATOM 4530 C CA . LEU C 1 126 ? -37.660 113.453 152.681 1.00 23.23 126 LEU C CA 1
ATOM 4531 C C . LEU C 1 126 ? -37.756 112.303 153.690 1.00 23.93 126 LEU C C 1
ATOM 4532 O O . LEU C 1 126 ? -38.221 112.500 154.810 1.00 23.11 126 LEU C O 1
ATOM 4537 N N . ARG C 1 127 ? -37.326 111.113 153.281 1.00 24.90 127 ARG C N 1
ATOM 4538 C CA . ARG C 1 127 ? -37.381 109.929 154.149 1.00 27.13 127 ARG C CA 1
ATOM 4539 C C . ARG C 1 127 ? -36.727 110.210 155.493 1.00 24.85 127 ARG C C 1
ATOM 4540 O O . ARG C 1 127 ? -37.317 109.964 156.536 1.00 23.63 127 ARG C O 1
ATOM 4548 N N . GLY C 1 128 ? -35.504 110.723 155.451 1.00 22.86 128 GLY C N 1
ATOM 4549 C CA . GLY C 1 128 ? -34.755 111.049 156.666 1.00 21.89 128 GLY C CA 1
ATOM 4550 C C . GLY C 1 128 ? -35.447 112.113 157.503 1.00 21.12 128 GLY C C 1
ATOM 4551 O O . GLY C 1 128 ? -35.592 111.966 158.719 1.00 20.31 128 GLY C O 1
ATOM 4552 N N . MET C 1 129 ? -35.885 113.184 156.853 1.00 20.26 129 MET C N 1
ATOM 4553 C CA . MET C 1 129 ? -36.527 114.291 157.576 1.00 20.26 129 MET C CA 1
ATOM 4554 C C . MET C 1 129 ? -37.817 113.812 158.261 1.00 21.18 129 MET C C 1
ATOM 4555 O O . MET C 1 129 ? -38.063 114.124 159.421 1.00 20.44 129 MET C O 1
ATOM 4560 N N . MET C 1 130 ? -38.610 113.031 157.543 1.00 23.22 130 MET C N 1
ATOM 4561 C CA . MET C 1 130 ? -39.841 112.471 158.116 1.00 25.98 130 MET C CA 1
ATOM 4562 C C . MET C 1 130 ? -39.585 111.560 159.304 1.00 26.57 130 MET C C 1
ATOM 4563 O O . MET C 1 130 ? -40.304 111.613 160.299 1.00 25.05 130 MET C O 1
ATOM 4568 N N . LYS C 1 131 ? -38.549 110.739 159.204 1.00 28.19 131 LYS C N 1
ATOM 4569 C CA . LYS C 1 131 ? -38.196 109.836 160.296 1.00 30.34 131 LYS C CA 1
ATOM 4570 C C . LYS C 1 131 ? -37.783 110.631 161.545 1.00 29.28 131 LYS C C 1
ATOM 4571 O O . LYS C 1 131 ? -38.204 110.312 162.662 1.00 28.69 131 LYS C O 1
ATOM 4577 N N . GLN C 1 132 ? -36.986 111.679 161.346 1.00 28.20 132 GLN C N 1
ATOM 4578 C CA . GLN C 1 132 ? -36.560 112.547 162.457 1.00 28.30 132 GLN C CA 1
ATOM 4579 C C . GLN C 1 132 ? -37.632 113.532 162.931 1.00 27.09 132 GLN C C 1
ATOM 4580 O O . GLN C 1 132 ? -37.448 114.165 163.960 1.00 24.97 132 GLN C O 1
ATOM 4586 N N . ARG C 1 133 ? -38.726 113.671 162.186 1.00 27.12 133 ARG C N 1
ATOM 4587 C CA . ARG C 1 133 ? -39.793 114.636 162.526 1.00 27.29 133 ARG C CA 1
ATOM 4588 C C . ARG C 1 133 ? -39.269 116.068 162.663 1.00 24.57 133 ARG C C 1
ATOM 4589 O O . ARG C 1 133 ? -39.663 116.821 163.549 1.00 23.30 133 ARG C O 1
ATOM 4597 N N . ALA C 1 134 ? -38.375 116.426 161.758 1.00 22.70 134 ALA C N 1
ATOM 4598 C CA . ALA C 1 134 ? -37.752 117.736 161.774 1.00 21.00 134 ALA C CA 1
ATOM 4599 C C . ALA C 1 134 ? -37.107 117.996 160.429 1.00 19.53 134 ALA C C 1
ATOM 4600 O O . ALA C 1 134 ? -36.480 117.120 159.841 1.00 18.72 134 ALA C O 1
ATOM 4602 N N . GLY C 1 135 ? -37.277 119.206 159.936 1.00 18.44 135 GLY C N 1
ATOM 4603 C CA . GLY C 1 135 ? -36.566 119.604 158.741 1.00 17.47 135 GLY C CA 1
ATOM 4604 C C . GLY C 1 135 ? -36.892 120.987 158.230 1.00 16.41 135 GLY C C 1
ATOM 4605 O O . GLY C 1 135 ? -37.881 121.619 158.622 1.00 15.93 135 GLY C O 1
ATOM 4606 N N . ARG C 1 136 ? -36.015 121.438 157.346 1.00 15.77 136 ARG C N 1
ATOM 4607 C CA . ARG C 1 136 ? -36.175 122.686 156.611 1.00 15.18 136 ARG C CA 1
ATOM 4608 C C . ARG C 1 136 ? -35.806 122.475 155.162 1.00 15.08 136 ARG C C 1
ATOM 4609 O O . ARG C 1 136 ? -34.702 122.022 154.851 1.00 14.86 136 ARG C O 1
ATOM 4617 N N . ILE C 1 137 ? -36.727 122.821 154.280 1.00 14.54 137 ILE C N 1
ATOM 4618 C CA . ILE C 1 137 ? -36.413 122.919 152.866 1.00 14.54 137 ILE C CA 1
ATOM 4619 C C . ILE C 1 137 ? -36.688 124.351 152.446 1.00 13.78 137 ILE C C 1
ATOM 4620 O O . ILE C 1 137 ? -37.775 124.878 152.677 1.00 13.51 137 ILE C O 1
ATOM 4625 N N . ILE C 1 138 ? -35.687 124.955 151.821 1.00 12.91 138 ILE C N 1
ATOM 4626 C CA . ILE C 1 138 ? -35.752 126.350 151.419 1.00 12.40 138 ILE C CA 1
ATOM 4627 C C . ILE C 1 138 ? -35.332 126.451 149.967 1.00 12.25 138 ILE C C 1
ATOM 4628 O O . ILE C 1 138 ? -34.203 126.116 149.602 1.00 12.48 138 ILE C O 1
ATOM 4633 N N . ASN C 1 139 ? -36.263 126.917 149.151 1.00 11.82 139 ASN C N 1
ATOM 4634 C CA . ASN C 1 139 ? -36.053 127.056 147.723 1.00 11.95 139 ASN C CA 1
ATOM 4635 C C . ASN C 1 139 ? -35.859 128.499 147.305 1.00 11.78 139 ASN C C 1
ATOM 4636 O O . ASN C 1 139 ? -36.635 129.388 147.677 1.00 11.46 139 ASN C O 1
ATOM 4641 N N . ILE C 1 140 ? -34.810 128.728 146.532 1.00 11.69 140 ILE C N 1
ATOM 4642 C CA . ILE C 1 140 ? -34.506 130.071 146.059 1.00 12.04 140 ILE C CA 1
ATOM 4643 C C . ILE C 1 140 ? -35.207 130.270 144.720 1.00 12.64 140 ILE C C 1
ATOM 4644 O O . ILE C 1 140 ? -34.882 129.627 143.723 1.00 12.27 140 ILE C O 1
ATOM 4649 N N . THR C 1 141 ? -36.201 131.146 144.731 1.00 13.80 141 THR C N 1
ATOM 4650 C CA . THR C 1 141 ? -37.003 131.461 143.555 1.00 15.13 141 THR C CA 1
ATOM 4651 C C . THR C 1 141 ? -37.018 132.973 143.300 1.00 17.33 141 THR C C 1
ATOM 4652 O O . THR C 1 141 ? -37.213 133.765 144.215 1.00 21.89 141 THR C O 1
ATOM 4656 N N . SER C 1 142 ? -36.892 133.368 142.057 1.00 17.85 142 SER C N 1
ATOM 4657 C CA . SER C 1 142 ? -36.807 134.781 141.669 1.00 16.97 142 SER C CA 1
ATOM 4658 C C . SER C 1 142 ? -38.163 135.492 141.666 1.00 17.19 142 SER C C 1
ATOM 4659 O O . SER C 1 142 ? -39.198 134.894 141.409 1.00 16.54 142 SER C O 1
ATOM 4662 N N . VAL C 1 143 ? -38.127 136.786 141.936 1.00 16.54 143 VAL C N 1
ATOM 4663 C CA . VAL C 1 143 ? -39.294 137.663 141.741 1.00 16.72 143 VAL C CA 1
ATOM 4664 C C . VAL C 1 143 ? -39.970 137.470 140.367 1.00 16.33 143 VAL C C 1
ATOM 4665 O O . VAL C 1 143 ? -41.169 137.617 140.239 1.00 16.02 143 VAL C O 1
ATOM 4669 N N . VAL C 1 144 ? -39.183 137.092 139.363 1.00 15.98 144 VAL C N 1
ATOM 4670 C CA . VAL C 1 144 ? -39.663 136.883 137.988 1.00 16.68 144 VAL C CA 1
ATOM 4671 C C . VAL C 1 144 ? -40.720 135.764 137.943 1.00 16.11 144 VAL C C 1
ATOM 4672 O O . VAL C 1 144 ? -41.620 135.774 137.113 1.00 15.56 144 VAL C O 1
ATOM 4676 N N . GLY C 1 145 ? -40.609 134.824 138.869 1.00 15.47 145 GLY C N 1
ATOM 4677 C CA . GLY C 1 145 ? -41.586 133.748 139.010 1.00 15.91 145 GLY C CA 1
ATOM 4678 C C . GLY C 1 145 ? -42.968 134.241 139.404 1.00 15.97 145 GLY C C 1
ATOM 4679 O O . GLY C 1 145 ? -43.966 133.612 139.098 1.00 16.95 145 GLY C O 1
ATOM 4680 N N . VAL C 1 146 ? -43.022 135.377 140.083 1.00 15.84 146 VAL C N 1
ATOM 4681 C CA . VAL C 1 146 ? -44.292 135.928 140.549 1.00 16.13 146 VAL C CA 1
ATOM 4682 C C . VAL C 1 146 ? -44.822 137.010 139.609 1.00 16.67 146 VAL C C 1
ATOM 4683 O O . VAL C 1 146 ? -46.026 137.110 139.380 1.00 16.65 146 VAL C O 1
ATOM 4687 N N . MET C 1 147 ? -43.940 137.820 139.051 1.00 17.60 147 MET C N 1
ATOM 4688 C CA . MET C 1 147 ? -44.414 138.927 138.212 1.00 18.67 147 MET C CA 1
ATOM 4689 C C . MET C 1 147 ? -44.255 138.688 136.721 1.00 17.82 147 MET C C 1
ATOM 4690 O O . MET C 1 147 ? -44.873 139.383 135.922 1.00 16.97 147 MET C O 1
ATOM 4695 N N . GLY C 1 148 ? -43.479 137.674 136.358 1.00 17.52 148 GLY C N 1
ATOM 4696 C CA . GLY C 1 148 ? -43.176 137.398 134.955 1.00 17.93 148 GLY C CA 1
ATOM 4697 C C . GLY C 1 148 ? -42.114 138.356 134.446 1.00 17.92 148 GLY C C 1
ATOM 4698 O O . GLY C 1 148 ? -41.871 139.399 135.050 1.00 17.43 148 GLY C O 1
ATOM 4699 N N . ASN C 1 149 ? -41.481 137.994 133.337 1.00 18.44 149 ASN C N 1
ATOM 4700 C CA . ASN C 1 149 ? -40.488 138.847 132.689 1.00 19.63 149 ASN C CA 1
ATOM 4701 C C . ASN C 1 149 ? -40.340 138.502 131.209 1.00 19.49 149 ASN C C 1
ATOM 4702 O O . ASN C 1 149 ? -40.103 137.351 130.856 1.00 19.88 149 ASN C O 1
ATOM 4707 N N . ALA C 1 150 ? -40.471 139.508 130.351 1.00 19.70 150 ALA C N 1
ATOM 4708 C CA . ALA C 1 150 ? -40.215 139.341 128.917 1.00 19.99 150 ALA C CA 1
ATOM 4709 C C . ALA C 1 150 ? -38.811 138.762 128.707 1.00 19.38 150 ALA C C 1
ATOM 4710 O O . ALA C 1 150 ? -37.859 139.165 129.361 1.00 18.79 150 ALA C O 1
ATOM 4712 N N . GLY C 1 151 ? -38.695 137.799 127.804 1.00 19.74 151 GLY C N 1
ATOM 4713 C CA . GLY C 1 151 ? -37.410 137.133 127.518 1.00 19.77 151 GLY C CA 1
ATOM 4714 C C . GLY C 1 151 ? -37.136 135.937 128.413 1.00 19.66 151 GLY C C 1
ATOM 4715 O O . GLY C 1 151 ? -36.159 135.210 128.215 1.00 19.91 151 GLY C O 1
ATOM 4716 N N . GLN C 1 152 ? -38.016 135.718 129.384 1.00 18.87 152 GLN C N 1
ATOM 4717 C CA . GLN C 1 152 ? -37.800 134.684 130.384 1.00 19.07 152 GLN C CA 1
ATOM 4718 C C . GLN C 1 152 ? -39.035 133.836 130.634 1.00 18.40 152 GLN C C 1
ATOM 4719 O O . GLN C 1 152 ? -39.300 133.452 131.769 1.00 18.90 152 GLN C O 1
ATOM 4725 N N . THR C 1 153 ? -39.781 133.529 129.578 1.00 18.18 153 THR C N 1
ATOM 4726 C CA . THR C 1 153 ? -40.938 132.634 129.712 1.00 17.53 153 THR C CA 1
ATOM 4727 C C . THR C 1 153 ? -40.527 131.301 130.327 1.00 17.03 153 THR C C 1
ATOM 4728 O O . THR C 1 153 ? -41.263 130.735 131.133 1.00 16.84 153 THR C O 1
ATOM 4732 N N . ASN C 1 154 ? -39.342 130.821 129.965 1.00 16.96 154 ASN C N 1
ATOM 4733 C CA . ASN C 1 154 ? -38.831 129.566 130.522 1.00 17.03 154 ASN C CA 1
ATOM 4734 C C . ASN C 1 154 ? -38.423 129.661 131.997 1.00 16.33 154 ASN C C 1
ATOM 4735 O O . ASN C 1 154 ? -38.864 128.866 132.830 1.00 15.41 154 ASN C O 1
ATOM 4740 N N . TYR C 1 155 ? -37.581 130.632 132.310 1.00 16.00 155 TYR C N 1
ATOM 4741 C CA . TYR C 1 155 ? -37.086 130.836 133.677 1.00 16.65 155 TYR C CA 1
ATOM 4742 C C . TYR C 1 155 ? -38.224 131.141 134.649 1.00 15.65 155 TYR C C 1
ATOM 4743 O O . TYR C 1 155 ? -38.296 130.585 135.751 1.00 15.53 155 TYR C O 1
ATOM 4752 N N . ALA C 1 156 ? -39.113 132.022 134.215 1.00 15.03 156 ALA C N 1
ATOM 4753 C CA . ALA C 1 156 ? -40.304 132.385 135.001 1.00 14.83 156 ALA C CA 1
ATOM 4754 C C . ALA C 1 156 ? -41.206 131.199 135.264 1.00 14.14 156 ALA C C 1
ATOM 4755 O O . ALA C 1 156 ? -41.720 131.029 136.376 1.00 13.54 156 ALA C O 1
ATOM 4757 N N . ALA C 1 157 ? -41.426 130.386 134.237 1.00 13.94 157 ALA C N 1
ATOM 4758 C CA . ALA C 1 157 ? -42.257 129.197 134.400 1.00 13.45 157 ALA C CA 1
ATOM 4759 C C . ALA C 1 157 ? -41.650 128.242 135.424 1.00 13.25 157 ALA C C 1
ATOM 4760 O O . ALA C 1 157 ? -42.345 127.692 136.274 1.00 12.64 157 ALA C O 1
ATOM 4762 N N . ALA C 1 158 ? -40.344 128.039 135.339 1.00 13.30 158 ALA C N 1
ATOM 4763 C CA . ALA C 1 158 ? -39.649 127.163 136.290 1.00 13.32 158 ALA C CA 1
ATOM 4764 C C . ALA C 1 158 ? -39.700 127.706 137.722 1.00 13.31 158 ALA C C 1
ATOM 4765 O O . ALA C 1 158 ? -39.952 126.956 138.669 1.00 12.58 158 ALA C O 1
ATOM 4767 N N . LYS C 1 159 ? -39.423 128.997 137.878 1.00 13.99 159 LYS C N 1
ATOM 4768 C CA . LYS C 1 159 ? -39.407 129.619 139.216 1.00 14.42 159 LYS C CA 1
ATOM 4769 C C . LYS C 1 159 ? -40.813 129.709 139.831 1.00 13.84 159 LYS C C 1
ATOM 4770 O O . LYS C 1 159 ? -40.993 129.484 141.036 1.00 14.03 159 LYS C O 1
ATOM 4776 N N . ALA C 1 160 ? -41.812 129.992 139.009 1.00 12.80 160 ALA C N 1
ATOM 4777 C CA . ALA C 1 160 ? -43.206 129.927 139.467 1.00 12.62 160 ALA C CA 1
ATOM 4778 C C . ALA C 1 160 ? -43.603 128.496 139.828 1.00 12.79 160 ALA C C 1
ATOM 4779 O O . ALA C 1 160 ? -44.283 128.255 140.836 1.00 12.76 160 ALA C O 1
ATOM 4781 N N . GLY C 1 161 ? -43.183 127.548 139.001 1.00 12.66 161 GLY C N 1
ATOM 4782 C CA . GLY C 1 161 ? -43.467 126.135 139.269 1.00 13.09 161 GLY C CA 1
ATOM 4783 C C . GLY C 1 161 ? -42.887 125.665 140.590 1.00 13.12 161 GLY C C 1
ATOM 4784 O O . GLY C 1 161 ? -43.482 124.871 141.314 1.00 12.39 161 GLY C O 1
ATOM 4785 N N . LEU C 1 162 ? -41.707 126.176 140.890 1.00 13.77 162 LEU C N 1
ATOM 4786 C CA . LEU C 1 162 ? -41.010 125.887 142.135 1.00 14.56 162 LEU C CA 1
ATOM 4787 C C . LEU C 1 162 ? -41.823 126.304 143.363 1.00 13.47 162 LEU C C 1
ATOM 4788 O O . LEU C 1 162 ? -41.886 125.608 144.396 1.00 12.52 162 LEU C O 1
ATOM 4793 N N . ILE C 1 163 ? -42.473 127.444 143.235 1.00 13.10 163 ILE C N 1
ATOM 4794 C CA . ILE C 1 163 ? -43.375 127.917 144.289 1.00 13.11 163 ILE C CA 1
ATOM 4795 C C . ILE C 1 163 ? -44.595 126.982 144.435 1.00 12.98 163 ILE C C 1
ATOM 4796 O O . ILE C 1 163 ? -44.929 126.582 145.543 1.00 13.00 163 ILE C O 1
ATOM 4801 N N . GLY C 1 164 ? -45.237 126.613 143.329 1.00 12.65 164 GLY C N 1
ATOM 4802 C CA . GLY C 1 164 ? -46.361 125.648 143.383 1.00 12.54 164 GLY C CA 1
ATOM 4803 C C . GLY C 1 164 ? -45.964 124.300 143.978 1.00 12.48 164 GLY C C 1
ATOM 4804 O O . GLY C 1 164 ? -46.647 123.745 144.836 1.00 12.11 164 GLY C O 1
ATOM 4805 N N . PHE C 1 165 ? -44.824 123.795 143.540 1.00 12.69 165 PHE C N 1
ATOM 4806 C CA . PHE C 1 165 ? -44.207 122.600 144.133 1.00 12.86 165 PHE C CA 1
ATOM 4807 C C . PHE C 1 165 ? -44.052 122.706 145.658 1.00 12.26 165 PHE C C 1
ATOM 4808 O O . PHE C 1 165 ? -44.419 121.802 146.414 1.00 12.21 165 PHE C O 1
ATOM 4816 N N . SER C 1 166 ? -43.460 123.809 146.098 1.00 12.13 166 SER C N 1
ATOM 4817 C CA . SER C 1 166 ? -43.164 124.030 147.519 1.00 11.94 166 SER C CA 1
ATOM 4818 C C . SER C 1 166 ? -44.408 124.047 148.389 1.00 11.72 166 SER C C 1
ATOM 4819 O O . SER C 1 166 ? -44.413 123.475 149.478 1.00 11.35 166 SER C O 1
ATOM 4822 N N . LYS C 1 167 ? -45.432 124.748 147.924 1.00 12.16 167 LYS C N 1
ATOM 4823 C CA . LYS C 1 167 ? -46.717 124.800 148.634 1.00 12.50 167 LYS C CA 1
ATOM 4824 C C . LYS C 1 167 ? -47.316 123.404 148.781 1.00 12.75 167 LYS C C 1
ATOM 4825 O O . LYS C 1 167 ? -47.788 123.039 149.852 1.00 12.58 167 LYS C O 1
ATOM 4831 N N . SER C 1 168 ? -47.280 122.630 147.700 1.00 13.23 168 SER C N 1
ATOM 4832 C CA . SER C 1 168 ? -47.798 121.249 147.721 1.00 13.77 168 SER C CA 1
ATOM 4833 C C . SER C 1 168 ? -46.993 120.361 148.664 1.00 13.80 168 SER C C 1
ATOM 4834 O O . SER C 1 168 ? -47.555 119.657 149.491 1.00 13.83 168 SER C O 1
ATOM 4837 N N . MET C 1 169 ? -45.674 120.441 148.576 1.00 14.26 169 MET C N 1
ATOM 4838 C CA . MET C 1 169 ? -44.808 119.690 149.491 1.00 14.91 169 MET C CA 1
ATOM 4839 C C . MET C 1 169 ? -45.057 120.064 150.958 1.00 14.63 169 MET C C 1
ATOM 4840 O O . MET C 1 169 ? -45.130 119.202 151.840 1.00 14.18 169 MET C O 1
ATOM 4845 N N . ALA C 1 170 ? -45.184 121.359 151.209 1.00 14.47 170 ALA C N 1
ATOM 4846 C CA . ALA C 1 170 ? -45.457 121.869 152.560 1.00 14.81 170 ALA C CA 1
ATOM 4847 C C . ALA C 1 170 ? -46.695 121.186 153.148 1.00 15.76 170 ALA C C 1
ATOM 4848 O O . ALA C 1 170 ? -46.729 120.830 154.322 1.00 16.06 170 ALA C O 1
ATOM 4850 N N . ARG C 1 171 ? -47.717 121.025 152.324 1.00 16.64 171 ARG C N 1
ATOM 4851 C CA . ARG C 1 171 ? -48.961 120.370 152.765 1.00 17.43 171 ARG C CA 1
ATOM 4852 C C . ARG C 1 171 ? -48.764 118.882 153.068 1.00 17.87 171 ARG C C 1
ATOM 4853 O O . ARG C 1 171 ? -49.449 118.334 153.919 1.00 18.05 171 ARG C O 1
ATOM 4861 N N . GLU C 1 172 ? -47.832 118.244 152.367 1.00 18.22 172 GLU C N 1
ATOM 4862 C CA . GLU C 1 172 ? -47.563 116.803 152.544 1.00 18.94 172 GLU C CA 1
ATOM 4863 C C . GLU C 1 172 ? -46.736 116.485 153.770 1.00 19.41 172 GLU C C 1
ATOM 4864 O O . GLU C 1 172 ? -46.940 115.460 154.397 1.00 19.96 172 GLU C O 1
ATOM 4870 N N . VAL C 1 173 ? -45.798 117.360 154.093 1.00 18.57 173 VAL C N 1
ATOM 4871 C CA . VAL C 1 173 ? -44.778 117.047 155.095 1.00 18.40 173 VAL C CA 1
ATOM 4872 C C . VAL C 1 173 ? -44.957 117.802 156.406 1.00 18.39 173 VAL C C 1
ATOM 4873 O O . VAL C 1 173 ? -44.260 117.549 157.372 1.00 17.77 173 VAL C O 1
ATOM 4877 N N . GLY C 1 174 ? -45.907 118.723 156.432 1.00 18.33 174 GLY C N 1
ATOM 4878 C CA . GLY C 1 174 ? -46.119 119.584 157.586 1.00 18.48 174 GLY C CA 1
ATOM 4879 C C . GLY C 1 174 ? -46.472 118.842 158.864 1.00 19.91 174 GLY C C 1
ATOM 4880 O O . GLY C 1 174 ? -46.081 119.262 159.951 1.00 18.77 174 GLY C O 1
ATOM 4881 N N . SER C 1 175 ? -47.216 117.746 158.740 1.00 21.29 175 SER C N 1
ATOM 4882 C CA . SER C 1 175 ? -47.669 117.000 159.921 1.00 23.18 175 SER C CA 1
ATOM 4883 C C . SER C 1 175 ? -46.482 116.402 160.689 1.00 24.61 175 SER C C 1
ATOM 4884 O O . SER C 1 175 ? -46.591 116.077 161.864 1.00 25.80 175 SER C O 1
ATOM 4887 N N . ARG C 1 176 ? -45.343 116.296 160.011 1.00 25.44 176 ARG C N 1
ATOM 4888 C CA . ARG C 1 176 ? -44.075 115.845 160.614 1.00 26.79 176 ARG C CA 1
ATOM 4889 C C . ARG C 1 176 ? -43.166 116.989 161.072 1.00 25.47 176 ARG C C 1
ATOM 4890 O O . ARG C 1 176 ? -42.003 116.767 161.403 1.00 25.39 176 ARG C O 1
ATOM 4898 N N . GLY C 1 177 ? -43.680 118.214 161.054 1.00 23.87 177 GLY C N 1
ATOM 4899 C CA . GLY C 1 177 ? -42.919 119.388 161.525 1.00 22.34 177 GLY C CA 1
ATOM 4900 C C . GLY C 1 177 ? -41.927 119.987 160.531 1.00 20.72 177 GLY C C 1
ATOM 4901 O O . GLY C 1 177 ? -41.184 120.915 160.859 1.00 21.27 177 GLY C O 1
ATOM 4902 N N . ILE C 1 178 ? -41.883 119.430 159.326 1.00 18.45 178 ILE C N 1
ATOM 4903 C CA . ILE C 1 178 ? -40.977 119.916 158.277 1.00 16.44 178 ILE C CA 1
ATOM 4904 C C . ILE C 1 178 ? -41.595 121.137 157.620 1.00 15.02 178 ILE C C 1
ATOM 4905 O O . ILE C 1 178 ? -42.754 121.100 157.220 1.00 14.24 178 ILE C O 1
ATOM 4910 N N . THR C 1 179 ? -40.821 122.214 157.511 1.00 13.50 179 THR C N 1
ATOM 4911 C CA . THR C 1 179 ? -41.300 123.395 156.798 1.00 12.40 179 THR C CA 1
ATOM 4912 C C . THR C 1 179 ? -40.660 123.491 155.430 1.00 11.80 179 THR C C 1
ATOM 4913 O O . THR C 1 179 ? -39.497 123.117 155.230 1.00 11.68 179 THR C O 1
ATOM 4917 N N . VAL C 1 180 ? -41.431 124.024 154.501 1.00 11.23 180 VAL C N 1
ATOM 4918 C CA . VAL C 1 180 ? -40.991 124.207 153.122 1.00 10.91 180 VAL C CA 1
ATOM 4919 C C . VAL C 1 180 ? -41.363 125.622 152.706 1.00 10.54 180 VAL C C 1
ATOM 4920 O O . VAL C 1 180 ? -42.546 125.985 152.667 1.00 10.37 180 VAL C O 1
ATOM 4924 N N . ASN C 1 181 ? -40.343 126.412 152.395 1.00 10.13 181 ASN C N 1
ATOM 4925 C CA . ASN C 1 181 ? -40.533 127.815 152.052 1.00 10.01 181 ASN C CA 1
ATOM 4926 C C . ASN C 1 181 ? -39.670 128.212 150.867 1.00 10.40 181 ASN C C 1
ATOM 4927 O O . ASN C 1 181 ? -38.690 127.531 150.530 1.00 10.36 181 ASN C O 1
ATOM 4932 N N . CYS C 1 182 ? -40.046 129.324 150.244 1.00 10.78 182 CYS C N 1
ATOM 4933 C CA . CYS C 1 182 ? -39.244 129.936 149.198 1.00 11.17 182 CYS C CA 1
ATOM 4934 C C . CYS C 1 182 ? -38.765 131.318 149.606 1.00 11.06 182 CYS C C 1
ATOM 4935 O O . CYS C 1 182 ? -39.434 132.041 150.344 1.00 10.67 182 CYS C O 1
ATOM 4938 N N . VAL C 1 183 ? -37.584 131.665 149.121 1.00 11.13 183 VAL C N 1
ATOM 4939 C CA . VAL C 1 183 ? -37.083 133.031 149.208 1.00 11.21 183 VAL C CA 1
ATOM 4940 C C . VAL C 1 183 ? -36.975 133.551 147.792 1.00 11.38 183 VAL C C 1
ATOM 4941 O O . VAL C 1 183 ? -36.376 132.903 146.932 1.00 11.99 183 VAL C O 1
ATOM 4945 N N . ALA C 1 184 ? -37.583 134.708 147.562 1.00 11.41 184 ALA C N 1
ATOM 4946 C CA . ALA C 1 184 ? -37.643 135.344 146.242 1.00 11.59 184 ALA C CA 1
ATOM 4947 C C . ALA C 1 184 ? -36.780 136.598 146.187 1.00 11.88 184 ALA C C 1
ATOM 4948 O O . ALA C 1 184 ? -37.226 137.682 146.586 1.00 11.84 184 ALA C O 1
ATOM 4950 N N . PRO C 1 185 ? -35.544 136.460 145.676 1.00 12.62 185 PRO C N 1
ATOM 4951 C CA . PRO C 1 185 ? -34.735 137.639 145.456 1.00 13.09 185 PRO C CA 1
ATOM 4952 C C . PRO C 1 185 ? -35.298 138.523 144.360 1.00 13.55 185 PRO C C 1
ATOM 4953 O O . PRO C 1 185 ? -35.877 138.045 143.379 1.00 12.80 185 PRO C O 1
ATOM 4957 N N . GLY C 1 186 ? -35.144 139.818 144.573 1.00 14.61 186 GLY C N 1
ATOM 4958 C CA . GLY C 1 186 ? -35.392 140.808 143.541 1.00 15.89 186 GLY C CA 1
ATOM 4959 C C . GLY C 1 186 ? -34.114 141.099 142.774 1.00 17.71 186 GLY C C 1
ATOM 4960 O O . GLY C 1 186 ? -33.451 140.195 142.268 1.00 19.29 186 GLY C O 1
ATOM 4961 N N . PHE C 1 187 ? -33.779 142.375 142.688 1.00 19.06 187 PHE C N 1
ATOM 4962 C CA . PHE C 1 187 ? -32.548 142.817 142.038 1.00 20.57 187 PHE C CA 1
ATOM 4963 C C . PHE C 1 187 ? -31.397 142.805 143.040 1.00 19.31 187 PHE C C 1
ATOM 4964 O O . PHE C 1 187 ? -31.253 143.701 143.861 1.00 18.42 187 PHE C O 1
ATOM 4972 N N . ILE C 1 188 ? -30.604 141.745 142.964 1.00 18.21 188 ILE C N 1
ATOM 4973 C CA . ILE C 1 188 ? -29.482 141.527 143.855 1.00 18.24 188 ILE C CA 1
ATOM 4974 C C . ILE C 1 188 ? -28.205 141.681 143.041 1.00 20.01 188 ILE C C 1
ATOM 4975 O O . ILE C 1 188 ? -28.132 141.235 141.900 1.00 19.16 188 ILE C O 1
ATOM 4980 N N . ASP C 1 189 ? -27.198 142.301 143.631 1.00 22.26 189 ASP C N 1
ATOM 4981 C CA . ASP C 1 189 ? -25.927 142.445 142.945 1.00 26.01 189 ASP C CA 1
ATOM 4982 C C . ASP C 1 189 ? -25.217 141.087 142.797 1.00 25.77 189 ASP C C 1
ATOM 4983 O O . ASP C 1 189 ? -24.789 140.467 143.765 1.00 26.01 189 ASP C O 1
ATOM 4988 N N . THR C 1 190 ? -25.196 140.618 141.556 1.00 25.96 190 THR C N 1
ATOM 4989 C CA . THR C 1 190 ? -24.609 139.340 141.154 1.00 27.14 190 THR C CA 1
ATOM 4990 C C . THR C 1 190 ? -24.006 139.507 139.761 1.00 28.71 190 THR C C 1
ATOM 4991 O O . THR C 1 190 ? -24.138 140.561 139.140 1.00 27.80 190 THR C O 1
ATOM 4995 N N . ASP C 1 191 ? -23.375 138.457 139.253 1.00 32.32 191 ASP C N 1
ATOM 4996 C CA . ASP C 1 191 ? -22.864 138.469 137.875 1.00 36.01 191 ASP C CA 1
ATOM 4997 C C . ASP C 1 191 ? -23.955 138.796 136.862 1.00 38.41 191 ASP C C 1
ATOM 4998 O O . ASP C 1 191 ? -23.732 139.545 135.921 1.00 39.57 191 ASP C O 1
ATOM 5003 N N . MET C 1 192 ? -25.128 138.215 137.072 1.00 40.39 192 MET C N 1
ATOM 5004 C CA . MET C 1 192 ? -26.258 138.371 136.163 1.00 43.38 192 MET C CA 1
ATOM 5005 C C . MET C 1 192 ? -26.755 139.819 136.138 1.00 42.00 192 MET C C 1
ATOM 5006 O O . MET C 1 192 ? -27.144 140.330 135.087 1.00 43.84 192 MET C O 1
ATOM 5011 N N . THR C 1 193 ? -26.724 140.492 137.282 1.00 39.45 193 THR C N 1
ATOM 5012 C CA . THR C 1 193 ? -27.200 141.877 137.328 1.00 38.40 193 THR C CA 1
ATOM 5013 C C . THR C 1 193 ? -26.102 142.814 136.856 1.00 38.02 193 THR C C 1
ATOM 5014 O O . THR C 1 193 ? -26.375 143.875 136.311 1.00 38.43 193 THR C O 1
ATOM 5018 N N . ARG C 1 194 ? -24.864 142.398 137.066 1.00 37.88 194 ARG C N 1
ATOM 5019 C CA . ARG C 1 194 ? -23.703 143.176 136.628 1.00 39.84 194 ARG C CA 1
ATOM 5020 C C . ARG C 1 194 ? -23.571 143.299 135.123 1.00 43.59 194 ARG C C 1
ATOM 5021 O O . ARG C 1 194 ? -23.173 144.339 134.593 1.00 43.98 194 ARG C O 1
ATOM 5029 N N . ALA C 1 195 ? -23.958 142.242 134.435 1.00 47.50 195 ALA C N 1
ATOM 5030 C CA . ALA C 1 195 ? -23.859 142.224 132.985 1.00 51.14 195 ALA C CA 1
ATOM 5031 C C . ALA C 1 195 ? -24.960 143.072 132.336 1.00 54.19 195 ALA C C 1
ATOM 5032 O O . ALA C 1 195 ? -24.978 143.211 131.121 1.00 56.10 195 ALA C O 1
ATOM 5034 N N . LEU C 1 196 ? -25.856 143.644 133.142 1.00 55.92 196 LEU C N 1
ATOM 5035 C CA . LEU C 1 196 ? -26.968 144.460 132.618 1.00 58.29 196 LEU C CA 1
ATOM 5036 C C . LEU C 1 196 ? -26.571 145.840 132.082 1.00 60.65 196 LEU C C 1
ATOM 5037 O O . LEU C 1 196 ? -25.619 146.441 132.600 1.00 59.80 196 LEU C O 1
ATOM 5042 N N . PRO C 1 197 ? -27.304 146.357 131.050 1.00 64.28 197 PRO C N 1
ATOM 5043 C CA . PRO C 1 197 ? -26.983 147.715 130.648 1.00 66.71 197 PRO C CA 1
ATOM 5044 C C . PRO C 1 197 ? -27.676 148.721 131.559 1.00 68.12 197 PRO C C 1
ATOM 5045 O O . PRO C 1 197 ? -28.660 148.390 132.221 1.00 68.00 197 PRO C O 1
ATOM 5049 N N . GLU C 1 198 ? -27.202 149.956 131.548 1.00 70.01 198 GLU C N 1
ATOM 5050 C CA . GLU C 1 198 ? -27.562 150.900 132.602 1.00 71.93 198 GLU C CA 1
ATOM 5051 C C . GLU C 1 198 ? -29.042 151.241 132.657 1.00 70.80 198 GLU C C 1
ATOM 5052 O O . GLU C 1 198 ? -29.603 151.305 133.743 1.00 68.06 198 GLU C O 1
ATOM 5058 N N . GLU C 1 199 ? -29.679 151.446 131.503 1.00 71.33 199 GLU C N 1
ATOM 5059 C CA . GLU C 1 199 ? -31.104 151.830 131.512 1.00 71.33 199 GLU C CA 1
ATOM 5060 C C . GLU C 1 199 ? -31.914 150.756 132.172 1.00 68.40 199 GLU C C 1
ATOM 5061 O O . GLU C 1 199 ? -32.888 151.034 132.851 1.00 67.05 199 GLU C O 1
ATOM 5067 N N . THR C 1 200 ? -31.499 149.524 131.939 1.00 65.26 200 THR C N 1
ATOM 5068 C CA . THR C 1 200 ? -32.099 148.382 132.587 1.00 63.33 200 THR C CA 1
ATOM 5069 C C . THR C 1 200 ? -31.780 148.391 134.096 1.00 59.79 200 THR C C 1
ATOM 5070 O O . THR C 1 200 ? -32.674 148.262 134.924 1.00 57.33 200 THR C O 1
ATOM 5074 N N . ARG C 1 201 ? -30.521 148.596 134.441 1.00 58.03 201 ARG C N 1
ATOM 5075 C CA . ARG C 1 201 ? -30.133 148.695 135.847 1.00 57.53 201 ARG C CA 1
ATOM 5076 C C . ARG C 1 201 ? -30.809 149.861 136.527 1.00 56.05 201 ARG C C 1
ATOM 5077 O O . ARG C 1 201 ? -31.389 149.709 137.582 1.00 53.82 201 ARG C O 1
ATOM 5085 N N . GLN C 1 202 ? -30.713 151.028 135.906 1.00 55.10 202 GLN C N 1
ATOM 5086 C CA . GLN C 1 202 ? -31.377 152.241 136.408 1.00 55.01 202 GLN C CA 1
ATOM 5087 C C . GLN C 1 202 ? -32.885 152.062 136.478 1.00 52.15 202 GLN C C 1
ATOM 5088 O O . GLN C 1 202 ? -33.542 152.525 137.431 1.00 50.21 202 GLN C O 1
ATOM 5094 N N . THR C 1 203 ? -33.436 151.390 135.472 1.00 49.52 203 THR C N 1
ATOM 5095 C CA . THR C 1 203 ? -34.868 151.121 135.469 1.00 48.22 203 THR C CA 1
ATOM 5096 C C . THR C 1 203 ? -35.220 150.229 136.643 1.00 46.87 203 THR C C 1
ATOM 5097 O O . THR C 1 203 ? -36.250 150.412 137.255 1.00 45.68 203 THR C O 1
ATOM 5101 N N . PHE C 1 204 ? -34.362 149.261 136.943 1.00 46.13 204 PHE C N 1
ATOM 5102 C CA . PHE C 1 204 ? -34.629 148.343 138.046 1.00 45.83 204 PHE C CA 1
ATOM 5103 C C . PHE C 1 204 ? -34.568 149.039 139.392 1.00 42.95 204 PHE C C 1
ATOM 5104 O O . PHE C 1 204 ? -35.500 148.930 140.176 1.00 40.39 204 PHE C O 1
ATOM 5112 N N . THR C 1 205 ? -33.500 149.791 139.633 1.00 41.79 205 THR C N 1
ATOM 5113 C CA . THR C 1 205 ? -33.337 150.468 140.937 1.00 40.99 205 THR C CA 1
ATOM 5114 C C . THR C 1 205 ? -34.474 151.459 141.210 1.00 38.59 205 THR C C 1
ATOM 5115 O O . THR C 1 205 ? -34.929 151.615 142.362 1.00 37.44 205 THR C O 1
ATOM 5119 N N . ALA C 1 206 ? -34.940 152.100 140.141 1.00 36.82 206 ALA C N 1
ATOM 5120 C CA . ALA C 1 206 ? -36.071 153.038 140.225 1.00 36.47 206 ALA C CA 1
ATOM 5121 C C . ALA C 1 206 ? -37.364 152.365 140.691 1.00 34.10 206 ALA C C 1
ATOM 5122 O O . ALA C 1 206 ? -38.215 153.007 141.288 1.00 32.92 206 ALA C O 1
ATOM 5124 N N . GLN C 1 207 ? -37.506 151.077 140.407 1.00 32.45 207 GLN C N 1
ATOM 5125 C CA . GLN C 1 207 ? -38.683 150.311 140.844 1.00 31.40 207 GLN C CA 1
ATOM 5126 C C . GLN C 1 207 ? -38.660 149.958 142.318 1.00 27.17 207 GLN C C 1
ATOM 5127 O O . GLN C 1 207 ? -39.700 149.631 142.901 1.00 26.23 207 GLN C O 1
ATOM 5133 N N . THR C 1 208 ? -37.478 149.992 142.919 1.00 23.53 208 THR C N 1
ATOM 5134 C CA . THR C 1 208 ? -37.371 149.596 144.317 1.00 21.26 208 THR C CA 1
ATOM 5135 C C . THR C 1 208 ? -37.777 150.773 145.198 1.00 20.70 208 THR C C 1
ATOM 5136 O O . THR C 1 208 ? -37.588 151.934 144.829 1.00 22.03 208 THR C O 1
ATOM 5140 N N . ALA C 1 209 ? -38.336 150.464 146.356 1.00 19.05 209 ALA C N 1
ATOM 5141 C CA . ALA C 1 209 ? -38.646 151.493 147.349 1.00 18.63 209 ALA C CA 1
ATOM 5142 C C . ALA C 1 209 ? -37.362 152.003 148.008 1.00 18.53 209 ALA C C 1
ATOM 5143 O O . ALA C 1 209 ? -37.272 153.167 148.386 1.00 18.27 209 ALA C O 1
ATOM 5145 N N . LEU C 1 210 ? -36.377 151.125 148.147 1.00 18.32 210 LEU C N 1
ATOM 5146 C CA . LEU C 1 210 ? -35.129 151.490 148.837 1.00 18.52 210 LEU C CA 1
ATOM 5147 C C . LEU C 1 210 ? -34.140 152.235 147.937 1.00 19.49 210 LEU C C 1
ATOM 5148 O O . LEU C 1 210 ? -33.180 152.815 148.427 1.00 19.66 210 LEU C O 1
ATOM 5153 N N . GLY C 1 211 ? -34.386 152.214 146.632 1.00 20.11 211 GLY C N 1
ATOM 5154 C CA . GLY C 1 211 ? -33.573 152.950 145.656 1.00 21.32 211 GLY C CA 1
ATOM 5155 C C . GLY C 1 211 ? -32.177 152.386 145.455 1.00 22.07 211 GLY C C 1
ATOM 5156 O O . GLY C 1 211 ? -31.234 153.124 145.174 1.00 22.96 211 GLY C O 1
ATOM 5157 N N . ARG C 1 212 ? -32.041 151.075 145.598 1.00 21.99 212 ARG C N 1
ATOM 5158 C CA . ARG C 1 212 ? -30.748 150.410 145.416 1.00 22.32 212 ARG C CA 1
ATOM 5159 C C . ARG C 1 212 ? -30.920 148.915 145.168 1.00 21.13 212 ARG C C 1
ATOM 5160 O O . ARG C 1 212 ? -31.948 148.332 145.510 1.00 20.18 212 ARG C O 1
ATOM 5168 N N . PHE C 1 213 ? -29.898 148.302 144.582 1.00 20.36 213 PHE C N 1
ATOM 5169 C CA . PHE C 1 213 ? -29.820 146.837 144.480 1.00 20.52 213 PHE C CA 1
ATOM 5170 C C . PHE C 1 213 ? -29.541 146.252 145.857 1.00 19.30 213 PHE C C 1
ATOM 5171 O O . PHE C 1 213 ? -28.920 146.899 146.689 1.00 19.18 213 PHE C O 1
ATOM 5179 N N . GLY C 1 214 ? -29.980 145.017 146.069 1.00 18.20 214 GLY C N 1
ATOM 5180 C CA . GLY C 1 214 ? -29.660 144.277 147.282 1.00 18.25 214 GLY C CA 1
ATOM 5181 C C . GLY C 1 214 ? -28.327 143.548 147.211 1.00 18.56 214 GLY C C 1
ATOM 5182 O O . GLY C 1 214 ? -27.650 143.542 146.183 1.00 18.03 214 GLY C O 1
ATOM 5183 N N . ASP C 1 215 ? -27.972 142.926 148.325 1.00 19.80 215 ASP C N 1
ATOM 5184 C CA . ASP C 1 215 ? -26.740 142.143 148.446 1.00 21.50 215 ASP C CA 1
ATOM 5185 C C . ASP C 1 215 ? -27.053 140.667 148.590 1.00 19.09 215 ASP C C 1
ATOM 5186 O O . ASP C 1 215 ? -28.084 140.305 149.140 1.00 18.13 215 ASP C O 1
ATOM 5191 N N . ALA C 1 216 ? -26.153 139.820 148.102 1.00 17.88 216 ALA C N 1
ATOM 5192 C CA . ALA C 1 216 ? -26.295 138.368 148.278 1.00 17.16 216 ALA C CA 1
ATOM 5193 C C . ALA C 1 216 ? -26.537 138.022 149.749 1.00 16.33 216 ALA C C 1
ATOM 5194 O O . ALA C 1 216 ? -27.319 137.122 150.058 1.00 15.95 216 ALA C O 1
ATOM 5196 N N . GLN C 1 217 ? -25.876 138.752 150.647 1.00 15.34 217 GLN C N 1
ATOM 5197 C CA . GLN C 1 217 ? -26.029 138.538 152.094 1.00 15.30 217 GLN C CA 1
ATOM 5198 C C . GLN C 1 217 ? -27.472 138.743 152.584 1.00 14.31 217 GLN C C 1
ATOM 5199 O O . GLN C 1 217 ? -27.900 138.099 153.533 1.00 13.54 217 GLN C O 1
ATOM 5205 N N . ASP C 1 218 ? -28.210 139.636 151.938 1.00 13.87 218 ASP C N 1
ATOM 5206 C CA . ASP C 1 218 ? -29.624 139.856 152.291 1.00 13.77 218 ASP C CA 1
ATOM 5207 C C . ASP C 1 218 ? -30.444 138.575 152.091 1.00 12.90 218 ASP C C 1
ATOM 5208 O O . ASP C 1 218 ? -31.325 138.271 152.875 1.00 12.33 218 ASP C O 1
ATOM 5213 N N . ILE C 1 219 ? -30.130 137.832 151.037 1.00 12.50 219 ILE C N 1
ATOM 5214 C CA . ILE C 1 219 ? -30.815 136.564 150.760 1.00 12.28 219 ILE C CA 1
ATOM 5215 C C . ILE C 1 219 ? -30.392 135.511 151.779 1.00 12.36 219 ILE C C 1
ATOM 5216 O O . ILE C 1 219 ? -31.226 134.811 152.349 1.00 12.04 219 ILE C O 1
ATOM 5221 N N . ALA C 1 220 ? -29.086 135.427 152.012 1.00 12.58 220 ALA C N 1
ATOM 5222 C CA . ALA C 1 220 ? -28.533 134.535 153.033 1.00 13.28 220 ALA C CA 1
ATOM 5223 C C . ALA C 1 220 ? -29.156 134.784 154.414 1.00 13.49 220 ALA C C 1
ATOM 5224 O O . ALA C 1 220 ? -29.471 133.841 155.136 1.00 14.79 220 ALA C O 1
ATOM 5226 N N . ASP C 1 221 ? -29.341 136.051 154.771 1.00 13.83 221 ASP C N 1
ATOM 5227 C CA . ASP C 1 221 ? -29.959 136.414 156.062 1.00 14.29 221 ASP C CA 1
ATOM 5228 C C . ASP C 1 221 ? -31.373 135.829 156.176 1.00 13.52 221 ASP C C 1
ATOM 5229 O O . ASP C 1 221 ? -31.765 135.309 157.224 1.00 13.39 221 ASP C O 1
ATOM 5234 N N . ALA C 1 222 ? -32.134 135.933 155.092 1.00 12.81 222 ALA C N 1
ATOM 5235 C CA . ALA C 1 222 ? -33.521 135.427 155.058 1.00 12.17 222 ALA C CA 1
ATOM 5236 C C . ALA C 1 222 ? -33.551 133.900 155.141 1.00 11.80 222 ALA C C 1
ATOM 5237 O O . ALA C 1 222 ? -34.378 133.326 155.832 1.00 11.48 222 ALA C O 1
ATOM 5239 N N . VAL C 1 223 ? -32.603 133.256 154.468 1.00 12.08 223 VAL C N 1
ATOM 5240 C CA . VAL C 1 223 ? -32.485 131.797 154.504 1.00 11.92 223 VAL C CA 1
ATOM 5241 C C . VAL C 1 223 ? -32.146 131.307 155.917 1.00 12.13 223 VAL C C 1
ATOM 5242 O O . VAL C 1 223 ? -32.750 130.349 156.407 1.00 11.85 223 VAL C O 1
ATOM 5246 N N . LEU C 1 224 ? -31.217 131.990 156.579 1.00 12.33 224 LEU C N 1
ATOM 5247 C CA . LEU C 1 224 ? -30.869 131.665 157.970 1.00 12.84 224 LEU C CA 1
ATOM 5248 C C . LEU C 1 224 ? -32.090 131.767 158.891 1.00 12.52 224 LEU C C 1
ATOM 5249 O O . LEU C 1 224 ? -32.339 130.892 159.711 1.00 12.43 224 LEU C O 1
ATOM 5254 N N . PHE C 1 225 ? -32.845 132.845 158.751 1.00 12.22 225 PHE C N 1
ATOM 5255 C CA . PHE C 1 225 ? -34.076 133.021 159.534 1.00 11.99 225 PHE C CA 1
ATOM 5256 C C . PHE C 1 225 ? -35.006 131.814 159.329 1.00 11.96 225 PHE C C 1
ATOM 5257 O O . PHE C 1 225 ? -35.437 131.180 160.286 1.00 11.85 225 PHE C O 1
ATOM 5265 N N . LEU C 1 226 ? -35.277 131.487 158.074 1.00 11.91 226 LEU C N 1
ATOM 5266 C CA . LEU C 1 226 ? -36.203 130.377 157.738 1.00 12.22 226 LEU C CA 1
ATOM 5267 C C . LEU C 1 226 ? -35.692 128.995 158.166 1.00 12.70 226 LEU C C 1
ATOM 5268 O O . LEU C 1 226 ? -36.468 128.131 158.567 1.00 12.52 226 LEU C O 1
ATOM 5273 N N . ALA C 1 227 ? -34.377 128.824 158.121 1.00 13.51 227 ALA C N 1
ATOM 5274 C CA . ALA C 1 227 ? -33.725 127.578 158.554 1.00 14.02 227 ALA C CA 1
ATOM 5275 C C . ALA C 1 227 ? -33.721 127.382 160.067 1.00 14.99 227 ALA C C 1
ATOM 5276 O O . ALA C 1 227 ? -33.506 126.278 160.555 1.00 15.07 227 ALA C O 1
ATOM 5278 N N . SER C 1 228 ? -33.954 128.454 160.802 1.00 15.60 228 SER C N 1
ATOM 5279 C CA . SER C 1 228 ? -33.819 128.426 162.253 1.00 16.24 228 SER C CA 1
ATOM 5280 C C . SER C 1 228 ? -35.118 128.096 162.968 1.00 17.59 228 SER C C 1
ATOM 5281 O O . SER C 1 228 ? -36.204 128.040 162.374 1.00 16.89 228 SER C O 1
ATOM 5284 N N . ASP C 1 229 ? -34.980 127.910 164.276 1.00 19.81 229 ASP C N 1
ATOM 5285 C CA . ASP C 1 229 ? -36.125 127.744 165.180 1.00 22.30 229 ASP C CA 1
ATOM 5286 C C . ASP C 1 229 ? -37.048 128.967 165.241 1.00 21.33 229 ASP C C 1
ATOM 5287 O O . ASP C 1 229 ? -38.179 128.861 165.713 1.00 22.06 229 ASP C O 1
ATOM 5292 N N . GLN C 1 230 ? -36.563 130.119 164.786 1.00 20.13 230 GLN C N 1
ATOM 5293 C CA . GLN C 1 230 ? -37.372 131.352 164.754 1.00 19.69 230 GLN C CA 1
ATOM 5294 C C . GLN C 1 230 ? -38.486 131.316 163.711 1.00 17.88 230 GLN C C 1
ATOM 5295 O O . GLN C 1 230 ? -39.357 132.186 163.706 1.00 17.66 230 GLN C O 1
ATOM 5301 N N . ALA C 1 231 ? -38.433 130.333 162.818 1.00 16.09 231 ALA C N 1
ATOM 5302 C CA . ALA C 1 231 ? -39.411 130.206 161.728 1.00 15.27 231 ALA C CA 1
ATOM 5303 C C . ALA C 1 231 ? -40.143 128.865 161.748 1.00 15.44 231 ALA C C 1
ATOM 5304 O O . ALA C 1 231 ? -40.594 128.376 160.709 1.00 14.77 231 ALA C O 1
ATOM 5306 N N . LYS C 1 232 ? -40.285 128.277 162.931 1.00 16.18 232 LYS C N 1
ATOM 5307 C CA . LYS C 1 232 ? -40.873 126.934 163.043 1.00 17.14 232 LYS C CA 1
ATOM 5308 C C . LYS C 1 232 ? -42.362 126.859 162.667 1.00 16.20 232 LYS C C 1
ATOM 5309 O O . LYS C 1 232 ? -42.875 125.782 162.376 1.00 16.52 232 LYS C O 1
ATOM 5315 N N . TYR C 1 233 ? -43.053 127.995 162.680 1.00 15.07 233 TYR C N 1
ATOM 5316 C CA . TYR C 1 233 ? -44.483 128.029 162.324 1.00 14.37 233 TYR C CA 1
ATOM 5317 C C . TYR C 1 233 ? -44.738 128.667 160.964 1.00 13.80 233 TYR C C 1
ATOM 5318 O O . TYR C 1 233 ? -45.880 128.997 160.618 1.00 13.44 233 TYR C O 1
ATOM 5327 N N . ILE C 1 234 ? -43.663 128.870 160.211 1.00 13.10 234 ILE C N 1
ATOM 5328 C CA . ILE C 1 234 ? -43.755 129.439 158.867 1.00 12.65 234 ILE C CA 1
ATOM 5329 C C . ILE C 1 234 ? -43.565 128.333 157.849 1.00 12.26 234 ILE C C 1
ATOM 5330 O O . ILE C 1 234 ? -42.506 127.732 157.782 1.00 11.29 234 ILE C O 1
ATOM 5335 N N . THR C 1 235 ? -44.587 128.080 157.048 1.00 12.25 235 THR C N 1
ATOM 5336 C CA . THR C 1 235 ? -44.467 127.107 155.971 1.00 12.30 235 THR C CA 1
ATOM 5337 C C . THR C 1 235 ? -45.373 127.427 154.795 1.00 12.34 235 THR C C 1
ATOM 5338 O O . THR C 1 235 ? -46.446 128.011 154.957 1.00 12.79 235 THR C O 1
ATOM 5342 N N . GLY C 1 236 ? -44.923 127.003 153.620 1.00 12.02 236 GLY C N 1
ATOM 5343 C CA . GLY C 1 236 ? -45.601 127.271 152.354 1.00 12.02 236 GLY C CA 1
ATOM 5344 C C . GLY C 1 236 ? -45.548 128.725 151.912 1.00 11.66 236 GLY C C 1
ATOM 5345 O O . GLY C 1 236 ? -46.383 129.161 151.121 1.00 11.55 236 GLY C O 1
ATOM 5346 N N . GLN C 1 237 ? -44.580 129.475 152.434 1.00 11.11 237 GLN C N 1
ATOM 5347 C CA . GLN C 1 237 ? -44.503 130.919 152.170 1.00 10.84 237 GLN C CA 1
ATOM 5348 C C . GLN C 1 237 ? -43.424 131.260 151.162 1.00 11.31 237 GLN C C 1
ATOM 5349 O O . GLN C 1 237 ? -42.478 130.504 150.955 1.00 11.96 237 GLN C O 1
ATOM 5355 N N . THR C 1 238 ? -43.618 132.399 150.512 1.00 11.49 238 THR C N 1
ATOM 5356 C CA . THR C 1 238 ? -42.619 133.003 149.644 1.00 11.61 238 THR C CA 1
ATOM 5357 C C . THR C 1 238 ? -42.201 134.333 150.264 1.00 11.60 238 THR C C 1
ATOM 5358 O O . THR C 1 238 ? -42.983 135.286 150.297 1.00 11.60 238 THR C O 1
ATOM 5362 N N . LEU C 1 239 ? -40.983 134.374 150.779 1.00 11.29 239 LEU C N 1
ATOM 5363 C CA . LEU C 1 239 ? -40.454 135.576 151.414 1.00 11.69 239 LEU C CA 1
ATOM 5364 C C . LEU C 1 239 ? -39.697 136.403 150.370 1.00 11.38 239 LEU C C 1
ATOM 5365 O O . LEU C 1 239 ? -38.657 135.988 149.866 1.00 11.05 239 LEU C O 1
ATOM 5370 N N . HIS C 1 240 ? -40.258 137.555 150.032 1.00 11.20 240 HIS C N 1
ATOM 5371 C CA . HIS C 1 240 ? -39.688 138.431 149.024 1.00 11.62 240 HIS C CA 1
ATOM 5372 C C . HIS C 1 240 ? -38.658 139.357 149.647 1.00 11.72 240 HIS C C 1
ATOM 5373 O O . HIS C 1 240 ? -38.957 140.105 150.580 1.00 12.17 240 HIS C O 1
ATOM 5380 N N . VAL C 1 241 ? -37.448 139.292 149.108 1.00 11.51 241 VAL C N 1
ATOM 5381 C CA . VAL C 1 241 ? -36.325 140.107 149.568 1.00 11.27 241 VAL C CA 1
ATOM 5382 C C . VAL C 1 241 ? -35.925 140.911 148.359 1.00 11.14 241 VAL C C 1
ATOM 5383 O O . VAL C 1 241 ? -35.029 140.535 147.611 1.00 10.98 241 VAL C O 1
ATOM 5387 N N . ASN C 1 242 ? -36.651 142.004 148.136 1.00 11.58 242 ASN C N 1
ATOM 5388 C CA . ASN C 1 242 ? -36.521 142.775 146.889 1.00 11.79 242 ASN C CA 1
ATOM 5389 C C . ASN C 1 242 ? -36.428 144.306 146.990 1.00 12.12 242 ASN C C 1
ATOM 5390 O O . ASN C 1 242 ? -36.466 145.000 145.968 1.00 12.47 242 ASN C O 1
ATOM 5395 N N . GLY C 1 243 ? -36.302 144.844 148.193 1.00 12.15 243 GLY C N 1
ATOM 5396 C CA . GLY C 1 243 ? -36.198 146.295 148.360 1.00 12.66 243 GLY C CA 1
ATOM 5397 C C . GLY C 1 243 ? -37.478 147.039 148.019 1.00 13.08 243 GLY C C 1
ATOM 5398 O O . GLY C 1 243 ? -37.456 148.248 147.813 1.00 12.99 243 GLY C O 1
ATOM 5399 N N . GLY C 1 244 ? -38.585 146.304 147.975 1.00 13.65 244 GLY C N 1
ATOM 5400 C CA . GLY C 1 244 ? -39.894 146.865 147.654 1.00 14.45 244 GLY C CA 1
ATOM 5401 C C . GLY C 1 244 ? -40.250 146.931 146.178 1.00 15.39 244 GLY C C 1
ATOM 5402 O O . GLY C 1 244 ? -41.206 147.600 145.829 1.00 15.33 244 GLY C O 1
ATOM 5403 N N . MET C 1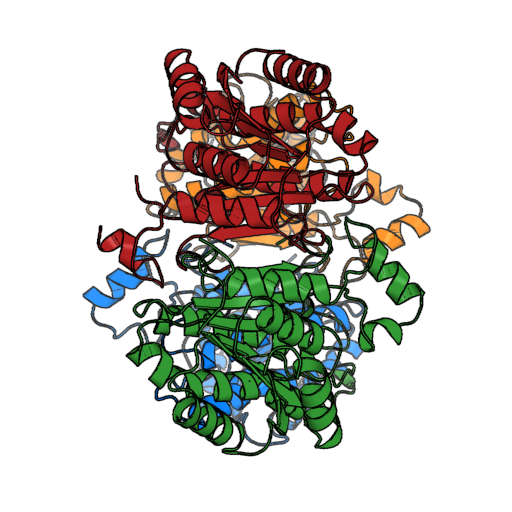 245 ? -39.517 146.233 145.312 1.00 16.68 245 MET C N 1
ATOM 5404 C CA . MET C 1 245 ? -39.859 146.237 143.872 1.00 18.33 245 MET C CA 1
ATOM 5405 C C . MET C 1 245 ? -41.162 145.532 143.566 1.00 16.71 245 MET C C 1
ATOM 5406 O O . MET C 1 245 ? -41.771 145.804 142.546 1.00 16.16 245 MET C O 1
ATOM 5411 N N . LEU C 1 246 ? -41.539 144.587 144.417 1.00 14.80 246 LEU C N 1
ATOM 5412 C CA . LEU C 1 246 ? -42.851 143.966 144.337 1.00 14.22 246 LEU C CA 1
ATOM 5413 C C . LEU C 1 246 ? -43.387 143.777 145.744 1.00 13.51 246 LEU C C 1
ATOM 5414 O O . LEU C 1 246 ? -42.689 143.266 146.609 1.00 12.75 246 LEU C O 1
ATOM 5419 N N . MET C 1 247 ? -44.633 144.189 145.956 1.00 13.45 247 MET C N 1
ATOM 5420 C CA . MET C 1 247 ? -45.289 144.097 147.279 1.00 13.46 247 MET C CA 1
ATOM 5421 C C . MET C 1 247 ? -46.611 143.335 147.191 1.00 14.26 247 MET C C 1
ATOM 5422 O O . MET C 1 247 ? -47.675 143.946 147.103 1.00 14.24 247 MET C O 1
ATOM 5427 N N . PRO C 1 248 ? -46.553 141.995 147.205 1.00 16.03 248 PRO C N 1
ATOM 5428 C CA . PRO C 1 248 ? -47.756 141.167 147.034 1.00 17.50 248 PRO C CA 1
ATOM 5429 C C . PRO C 1 248 ? -48.717 141.253 148.217 1.00 18.97 248 PRO C C 1
ATOM 5430 O O . PRO C 1 248 ? -48.266 141.473 149.348 1.00 22.19 248 PRO C O 1
ATOM 5434 N N . SER D 1 2 ? -24.972 141.329 159.943 1.00 50.08 2 SER D N 1
ATOM 5435 C CA . SER D 1 2 ? -26.374 140.795 159.993 1.00 47.07 2 SER D CA 1
ATOM 5436 C C . SER D 1 2 ? -26.659 139.974 161.276 1.00 44.28 2 SER D C 1
ATOM 5437 O O . SER D 1 2 ? -26.842 138.749 161.281 1.00 42.67 2 SER D O 1
ATOM 5440 N N . THR D 1 3 ? -26.699 140.715 162.372 1.00 41.09 3 THR D N 1
ATOM 5441 C CA . THR D 1 3 ? -27.019 140.189 163.698 1.00 38.67 3 THR D CA 1
ATOM 5442 C C . THR D 1 3 ? -28.448 140.604 164.066 1.00 34.85 3 THR D C 1
ATOM 5443 O O . THR D 1 3 ? -29.061 141.411 163.370 1.00 33.04 3 THR D O 1
ATOM 5447 N N . GLN D 1 4 ? -28.968 140.030 165.147 1.00 30.85 4 GLN D N 1
ATOM 5448 C CA . GLN D 1 4 ? -30.232 140.482 165.758 1.00 29.63 4 GLN D CA 1
ATOM 5449 C C . GLN D 1 4 ? -29.999 141.185 167.090 1.00 29.85 4 GLN D C 1
ATOM 5450 O O . GLN D 1 4 ? -30.855 141.182 167.973 1.00 29.57 4 GLN D O 1
ATOM 5456 N N . ASP D 1 5 ? -28.831 141.789 167.219 1.00 29.94 5 ASP D N 1
ATOM 5457 C CA . ASP D 1 5 ? -28.487 142.558 168.403 1.00 30.71 5 ASP D CA 1
ATOM 5458 C C . ASP D 1 5 ? -29.128 143.934 168.280 1.00 28.57 5 ASP D C 1
ATOM 5459 O O . ASP D 1 5 ? -28.788 144.695 167.388 1.00 28.77 5 ASP D O 1
ATOM 5464 N N . LEU D 1 6 ? -30.069 144.233 169.167 1.00 27.01 6 LEU D N 1
ATOM 5465 C CA . LEU D 1 6 ? -30.760 145.527 169.149 1.00 26.11 6 LEU D CA 1
ATOM 5466 C C . LEU D 1 6 ? -30.264 146.492 170.233 1.00 27.08 6 LEU D C 1
ATOM 5467 O O . LEU D 1 6 ? -30.935 147.472 170.556 1.00 25.56 6 LEU D O 1
ATOM 5472 N N . SER D 1 7 ? -29.090 146.209 170.787 1.00 27.25 7 SER D N 1
ATOM 5473 C CA . SER D 1 7 ? -28.471 147.091 171.787 1.00 28.54 7 SER D CA 1
ATOM 5474 C C . SER D 1 7 ? -28.435 148.521 171.276 1.00 28.11 7 SER D C 1
ATOM 5475 O O . SER D 1 7 ? -28.121 148.761 170.117 1.00 28.08 7 SER D O 1
ATOM 5478 N N . GLY D 1 8 ? -28.808 149.463 172.128 1.00 28.11 8 GLY D N 1
ATOM 5479 C CA . GLY D 1 8 ? -28.819 150.870 171.737 1.00 29.10 8 GLY D CA 1
ATOM 5480 C C . GLY D 1 8 ? -30.052 151.331 170.967 1.00 28.98 8 GLY D C 1
ATOM 5481 O O . GLY D 1 8 ? -30.194 152.518 170.697 1.00 29.46 8 GLY D O 1
ATOM 5482 N N . LYS D 1 9 ? -30.934 150.402 170.603 1.00 28.56 9 LYS D N 1
ATOM 5483 C CA . LYS D 1 9 ? -32.170 150.745 169.885 1.00 28.04 9 LYS D CA 1
ATOM 5484 C C . LYS D 1 9 ? -33.292 151.023 170.876 1.00 26.72 9 LYS D C 1
ATOM 5485 O O . LYS D 1 9 ? -33.337 150.464 171.980 1.00 26.54 9 LYS D O 1
ATOM 5491 N N . ILE D 1 10 ? -34.204 151.881 170.443 1.00 25.09 10 ILE D N 1
ATOM 5492 C CA . ILE D 1 10 ? -35.387 152.232 171.205 1.00 24.66 10 ILE D CA 1
ATOM 5493 C C . ILE D 1 10 ? -36.609 151.740 170.414 1.00 23.37 10 ILE D C 1
ATOM 5494 O O . ILE D 1 10 ? -36.774 152.067 169.234 1.00 22.95 10 ILE D O 1
ATOM 5499 N N . ALA D 1 11 ? -37.465 150.972 171.078 1.00 21.81 11 ALA D N 1
ATOM 5500 C CA . ALA D 1 11 ? -38.669 150.404 170.448 1.00 21.09 11 ALA D CA 1
ATOM 5501 C C . ALA D 1 11 ? -39.963 150.740 171.196 1.00 20.19 11 ALA D C 1
ATOM 5502 O O . ALA D 1 11 ? -40.018 150.724 172.425 1.00 20.43 11 ALA D O 1
ATOM 5504 N N . LEU D 1 12 ? -40.991 151.063 170.420 1.00 19.01 12 LEU D N 1
ATOM 5505 C CA . LEU D 1 12 ? -42.336 151.289 170.936 1.00 18.19 12 LEU D CA 1
ATOM 5506 C C . LEU D 1 12 ? -43.225 150.171 170.403 1.00 17.21 12 LEU D C 1
ATOM 5507 O O . LEU D 1 12 ? -43.328 149.967 169.198 1.00 16.30 12 LEU D O 1
ATOM 5512 N N . VAL D 1 13 ? -43.830 149.430 171.318 1.00 16.82 13 VAL D N 1
ATOM 5513 C CA . VAL D 1 13 ? -44.757 148.347 170.966 1.00 16.47 13 VAL D CA 1
ATOM 5514 C C . VAL D 1 13 ? -46.135 148.691 171.527 1.00 17.25 13 VAL D C 1
ATOM 5515 O O . VAL D 1 13 ? -46.326 148.687 172.724 1.00 16.97 13 VAL D O 1
ATOM 5519 N N . THR D 1 14 ? -47.083 149.011 170.661 1.00 17.69 14 THR D N 1
ATOM 5520 C CA . THR D 1 14 ? -48.451 149.317 171.102 1.00 18.38 14 THR D CA 1
ATOM 5521 C C . THR D 1 14 ? -49.204 148.010 171.344 1.00 19.59 14 THR D C 1
ATOM 5522 O O . THR D 1 14 ? -48.993 147.021 170.647 1.00 21.30 14 THR D O 1
ATOM 5526 N N . GLY D 1 15 ? -50.058 147.998 172.358 1.00 19.77 15 GLY D N 1
ATOM 5527 C CA . GLY D 1 15 ? -50.834 146.791 172.708 1.00 20.08 15 GLY D CA 1
ATOM 5528 C C . GLY D 1 15 ? -49.971 145.646 173.216 1.00 20.22 15 GLY D C 1
ATOM 5529 O O . GLY D 1 15 ? -50.056 144.507 172.753 1.00 19.79 15 GLY D O 1
ATOM 5530 N N . ALA D 1 16 ? -49.141 145.954 174.194 1.00 21.33 16 ALA D N 1
ATOM 5531 C CA . ALA D 1 16 ? -48.143 145.003 174.697 1.00 22.52 16 ALA D CA 1
ATOM 5532 C C . ALA D 1 16 ? -48.538 144.276 175.991 1.00 24.08 16 ALA D C 1
ATOM 5533 O O . ALA D 1 16 ? -47.696 143.601 176.581 1.00 24.18 16 ALA D O 1
ATOM 5535 N N . SER D 1 17 ? -49.799 144.382 176.412 1.00 25.69 17 SER D N 1
ATOM 5536 C CA . SER D 1 17 ? -50.223 143.817 177.714 1.00 27.51 17 SER D CA 1
ATOM 5537 C C . SER D 1 17 ? -50.273 142.290 177.753 1.00 29.04 17 SER D C 1
ATOM 5538 O O . SER D 1 17 ? -49.979 141.682 178.781 1.00 28.59 17 SER D O 1
ATOM 5541 N N . ARG D 1 18 ? -50.618 141.670 176.633 1.00 31.07 18 ARG D N 1
ATOM 5542 C CA . ARG D 1 18 ? -50.934 140.240 176.613 1.00 32.75 18 ARG D CA 1
ATOM 5543 C C . ARG D 1 18 ? -50.530 139.593 175.301 1.00 31.01 18 ARG D C 1
ATOM 5544 O O . ARG D 1 18 ? -50.333 140.274 174.309 1.00 28.34 18 ARG D O 1
ATOM 5552 N N . GLY D 1 19 ? -50.449 138.263 175.315 1.00 28.65 19 GLY D N 1
ATOM 5553 C CA . GLY D 1 19 ? -50.332 137.465 174.096 1.00 26.70 19 GLY D CA 1
ATOM 5554 C C . GLY D 1 19 ? -49.222 137.891 173.152 1.00 24.11 19 GLY D C 1
ATOM 5555 O O . GLY D 1 19 ? -48.069 138.023 173.541 1.00 22.55 19 GLY D O 1
ATOM 5556 N N . ILE D 1 20 ? -49.602 138.111 171.904 1.00 22.17 20 ILE D N 1
ATOM 5557 C CA . ILE D 1 20 ? -48.662 138.461 170.836 1.00 21.29 20 ILE D CA 1
ATOM 5558 C C . ILE D 1 20 ? -47.876 139.733 171.176 1.00 20.39 20 ILE D C 1
ATOM 5559 O O . ILE D 1 20 ? -46.648 139.751 171.106 1.00 18.79 20 ILE D O 1
ATOM 5564 N N . GLY D 1 21 ? -48.592 140.788 171.554 1.00 20.10 21 GLY D N 1
ATOM 5565 C CA . GLY D 1 21 ? -47.954 142.072 171.886 1.00 19.99 21 GLY D CA 1
ATOM 5566 C C . GLY D 1 21 ? -46.953 141.950 173.022 1.00 19.79 21 GLY D C 1
ATOM 5567 O O . GLY D 1 21 ? -45.855 142.512 172.964 1.00 19.62 21 GLY D O 1
ATOM 5568 N N . ALA D 1 22 ? -47.337 141.202 174.049 1.00 19.38 22 ALA D N 1
ATOM 5569 C CA . ALA D 1 22 ? -46.466 140.933 175.202 1.00 19.28 22 ALA D CA 1
ATOM 5570 C C . ALA D 1 22 ? -45.188 140.172 174.789 1.00 18.64 22 ALA D C 1
ATOM 5571 O O . ALA D 1 22 ? -44.080 140.521 175.183 1.00 18.27 22 ALA D O 1
ATOM 5573 N N . ALA D 1 23 ? -45.352 139.149 173.966 1.00 17.91 23 ALA D N 1
ATOM 5574 C CA . ALA D 1 23 ? -44.205 138.358 173.476 1.00 17.89 23 ALA D CA 1
ATOM 5575 C C . ALA D 1 23 ? -43.262 139.207 172.629 1.00 17.64 23 ALA D C 1
ATOM 5576 O O . ALA D 1 23 ? -42.048 139.096 172.724 1.00 17.28 23 ALA D O 1
ATOM 5578 N N . ILE D 1 24 ? -43.841 140.055 171.792 1.00 17.71 24 ILE D N 1
ATOM 5579 C CA . ILE D 1 24 ? -43.049 140.966 170.955 1.00 17.78 24 ILE D CA 1
ATOM 5580 C C . ILE D 1 24 ? -42.174 141.872 171.819 1.00 18.19 24 ILE D C 1
ATOM 5581 O O . ILE D 1 24 ? -40.978 142.018 171.586 1.00 17.34 24 ILE D O 1
ATOM 5586 N N . ALA D 1 25 ? -42.800 142.505 172.798 1.00 18.76 25 ALA D N 1
ATOM 5587 C CA . ALA D 1 25 ? -42.099 143.429 173.688 1.00 19.68 25 ALA D CA 1
ATOM 5588 C C . ALA D 1 25 ? -40.977 142.709 174.440 1.00 21.14 25 ALA D C 1
ATOM 5589 O O . ALA D 1 25 ? -39.857 143.208 174.513 1.00 21.15 25 ALA D O 1
ATOM 5591 N N . ASP D 1 26 ? -41.288 141.541 174.993 1.00 22.55 26 ASP D N 1
ATOM 5592 C CA . ASP D 1 26 ? -40.278 140.739 175.717 1.00 24.44 26 ASP D CA 1
ATOM 5593 C C . ASP D 1 26 ? -39.088 140.371 174.825 1.00 23.34 26 ASP D C 1
ATOM 5594 O O . ASP D 1 26 ? -37.934 140.405 175.240 1.00 22.97 26 ASP D O 1
ATOM 5599 N N . THR D 1 27 ? -39.401 140.003 173.596 1.00 22.23 27 THR D N 1
ATOM 5600 C CA . THR D 1 27 ? -38.392 139.531 172.644 1.00 21.39 27 THR D CA 1
ATOM 5601 C C . THR D 1 27 ? -37.451 140.648 172.185 1.00 20.90 27 THR D C 1
ATOM 5602 O O . THR D 1 27 ? -36.235 140.466 172.152 1.00 18.92 27 THR D O 1
ATOM 5606 N N . LEU D 1 28 ? -38.021 141.794 171.829 1.00 20.45 28 LEU D N 1
ATOM 5607 C CA . LEU D 1 28 ? -37.207 142.961 171.456 1.00 21.25 28 LEU D CA 1
ATOM 5608 C C . LEU D 1 28 ? -36.351 143.421 172.640 1.00 21.59 28 LEU D C 1
ATOM 5609 O O . LEU D 1 28 ? -35.190 143.792 172.485 1.00 21.58 28 LEU D O 1
ATOM 5614 N N . ALA D 1 29 ? -36.938 143.382 173.828 1.00 22.72 29 ALA D N 1
ATOM 5615 C CA . ALA D 1 29 ? -36.223 143.778 175.049 1.00 23.59 29 ALA D CA 1
ATOM 5616 C C . ALA D 1 29 ? -35.048 142.827 175.313 1.00 24.50 29 ALA D C 1
ATOM 5617 O O . ALA D 1 29 ? -33.942 143.267 175.580 1.00 24.74 29 ALA D O 1
ATOM 5619 N N . ALA D 1 30 ? -35.304 141.528 175.226 1.00 25.37 30 ALA D N 1
ATOM 5620 C CA . ALA D 1 30 ? -34.251 140.506 175.424 1.00 26.59 30 ALA D CA 1
ATOM 5621 C C . ALA D 1 30 ? -33.138 140.589 174.383 1.00 26.73 30 ALA D C 1
ATOM 5622 O O . ALA D 1 30 ? -31.993 140.249 174.659 1.00 26.56 30 ALA D O 1
ATOM 5624 N N . ALA D 1 31 ? -33.486 141.053 173.189 1.00 26.56 31 ALA D N 1
ATOM 5625 C CA . ALA D 1 31 ? -32.490 141.271 172.132 1.00 26.54 31 ALA D CA 1
ATOM 5626 C C . ALA D 1 31 ? -31.642 142.536 172.347 1.00 26.57 31 ALA D C 1
ATOM 5627 O O . ALA D 1 31 ? -30.718 142.799 171.580 1.00 26.14 31 ALA D O 1
ATOM 5629 N N . GLY D 1 32 ? -31.975 143.325 173.367 1.00 26.85 32 GLY D N 1
ATOM 5630 C CA . GLY D 1 32 ? -31.172 144.506 173.734 1.00 26.99 32 GLY D CA 1
ATOM 5631 C C . GLY D 1 32 ? -31.829 145.867 173.581 1.00 27.05 32 GLY D C 1
ATOM 5632 O O . GLY D 1 32 ? -31.260 146.881 173.982 1.00 27.50 32 GLY D O 1
ATOM 5633 N N . ALA D 1 33 ? -33.017 145.908 172.992 1.00 26.55 33 ALA D N 1
ATOM 5634 C CA . ALA D 1 33 ? -33.713 147.187 172.809 1.00 26.68 33 ALA D CA 1
ATOM 5635 C C . ALA D 1 33 ? -34.280 147.720 174.133 1.00 26.86 33 ALA D C 1
ATOM 5636 O O . ALA D 1 33 ? -34.664 146.960 175.015 1.00 26.17 33 ALA D O 1
ATOM 5638 N N . LYS D 1 34 ? -34.283 149.038 174.260 1.00 27.56 34 LYS D N 1
ATOM 5639 C CA . LYS D 1 34 ? -35.096 149.722 175.268 1.00 28.83 34 LYS D CA 1
ATOM 5640 C C . LYS D 1 34 ? -36.534 149.717 174.755 1.00 27.14 34 LYS D C 1
ATOM 5641 O O . LYS D 1 34 ? -36.826 150.330 173.726 1.00 27.23 34 LYS D O 1
ATOM 5647 N N . VAL D 1 35 ? -37.423 149.035 175.471 1.00 26.35 35 VAL D N 1
ATOM 5648 C CA . VAL D 1 35 ? -38.808 148.848 175.011 1.00 24.90 35 VAL D CA 1
ATOM 5649 C C . VAL D 1 35 ? -39.836 149.608 175.859 1.00 24.19 35 VAL D C 1
ATOM 5650 O O . VAL D 1 35 ? -39.887 149.487 177.080 1.00 23.43 35 VAL D O 1
ATOM 5654 N N . ILE D 1 36 ? -40.659 150.384 175.169 1.00 23.02 36 ILE D N 1
ATOM 5655 C CA . ILE D 1 36 ? -41.863 150.985 175.747 1.00 23.17 36 ILE D CA 1
ATOM 5656 C C . ILE D 1 36 ? -43.055 150.237 175.176 1.00 22.32 36 ILE D C 1
ATOM 5657 O O . ILE D 1 36 ? -43.252 150.210 173.967 1.00 21.53 36 ILE D O 1
ATOM 5662 N N . GLY D 1 37 ? -43.823 149.611 176.055 1.00 21.76 37 GLY D N 1
ATOM 5663 C CA . GLY D 1 37 ? -45.033 148.891 175.664 1.00 21.92 37 GLY D CA 1
ATOM 5664 C C . GLY D 1 37 ? -46.257 149.643 176.152 1.00 21.75 37 GLY D C 1
ATOM 5665 O O . GLY D 1 37 ? -46.246 150.207 177.247 1.00 22.18 37 GLY D O 1
ATOM 5666 N N . THR D 1 38 ? -47.324 149.645 175.363 1.00 21.36 38 THR D N 1
ATOM 5667 C CA . THR D 1 38 ? -48.541 150.377 175.762 1.00 21.58 38 THR D CA 1
ATOM 5668 C C . THR D 1 38 ? -49.742 149.482 175.995 1.00 22.10 38 THR D C 1
ATOM 5669 O O . THR D 1 38 ? -49.827 148.353 175.486 1.00 21.32 38 THR D O 1
ATOM 5673 N N . ALA D 1 39 ? -50.646 150.010 176.811 1.00 22.69 39 ALA D N 1
ATOM 5674 C CA . ALA D 1 39 ? -51.949 149.411 177.026 1.00 23.37 39 ALA D CA 1
ATOM 5675 C C . ALA D 1 39 ? -52.990 150.516 177.166 1.00 24.05 39 ALA D C 1
ATOM 5676 O O . ALA D 1 39 ? -52.649 151.667 177.424 1.00 22.75 39 ALA D O 1
ATOM 5678 N N . THR D 1 40 ? -54.256 150.153 177.017 1.00 25.07 40 THR D N 1
ATOM 5679 C CA . THR D 1 40 ? -55.349 151.132 177.104 1.00 26.71 40 THR D CA 1
ATOM 5680 C C . THR D 1 40 ? -55.733 151.485 178.540 1.00 26.92 40 THR D C 1
ATOM 5681 O O . THR D 1 40 ? -56.453 152.448 178.776 1.00 28.82 40 THR D O 1
ATOM 5685 N N . SER D 1 41 ? -55.236 150.717 179.491 1.00 26.27 41 SER D N 1
ATOM 5686 C CA . SER D 1 41 ? -55.616 150.886 180.887 1.00 26.66 41 SER D CA 1
ATOM 5687 C C . SER D 1 41 ? -54.392 150.933 181.790 1.00 27.11 41 SER D C 1
ATOM 5688 O O . SER D 1 41 ? -53.331 150.382 181.480 1.00 24.70 41 SER D O 1
ATOM 5691 N N . GLU D 1 42 ? -54.566 151.577 182.934 1.00 28.42 42 GLU D N 1
ATOM 5692 C CA . GLU D 1 42 ? -53.494 151.695 183.924 1.00 30.16 42 GLU D CA 1
ATOM 5693 C C . GLU D 1 42 ? -53.033 150.338 184.417 1.00 30.19 42 GLU D C 1
ATOM 5694 O O . GLU D 1 42 ? -51.840 150.146 184.687 1.00 29.78 42 GLU D O 1
ATOM 5700 N N . SER D 1 43 ? -53.982 149.418 184.563 1.00 30.62 43 SER D N 1
ATOM 5701 C CA . SER D 1 43 ? -53.656 148.063 185.013 1.00 31.42 43 SER D CA 1
ATOM 5702 C C . SER D 1 43 ? -52.812 147.347 183.953 1.00 30.68 43 SER D C 1
ATOM 5703 O O . SER D 1 43 ? -51.821 146.700 184.288 1.00 30.13 43 SER D O 1
ATOM 5706 N N . GLY D 1 44 ? -53.189 147.503 182.684 1.00 29.11 44 GLY D N 1
ATOM 5707 C CA . GLY D 1 44 ? -52.388 146.981 181.572 1.00 27.94 44 GLY D CA 1
ATOM 5708 C C . GLY D 1 44 ? -50.970 147.542 181.559 1.00 27.41 44 GLY D C 1
ATOM 5709 O O . GLY D 1 44 ? -49.997 146.800 181.436 1.00 26.16 44 GLY D O 1
ATOM 5710 N N . ALA D 1 45 ? -50.853 148.854 181.733 1.00 26.63 45 ALA D N 1
ATOM 5711 C CA . ALA D 1 45 ? -49.533 149.524 181.733 1.00 26.51 45 ALA D CA 1
ATOM 5712 C C . ALA D 1 45 ? -48.638 149.031 182.868 1.00 26.74 45 ALA D C 1
ATOM 5713 O O . ALA D 1 45 ? -47.434 148.783 182.684 1.00 25.30 45 ALA D O 1
ATOM 5715 N N . ALA D 1 46 ? -49.231 148.919 184.051 1.00 27.64 46 ALA D N 1
ATOM 5716 C CA . ALA D 1 46 ? -48.509 148.399 185.225 1.00 28.67 46 ALA D CA 1
ATOM 5717 C C . ALA D 1 46 ? -47.986 146.981 184.980 1.00 28.66 46 ALA D C 1
ATOM 5718 O O . ALA D 1 46 ? -46.843 146.668 185.326 1.00 28.78 46 ALA D O 1
ATOM 5720 N N . ALA D 1 47 ? -48.834 146.138 184.397 1.00 29.09 47 ALA D N 1
ATOM 5721 C CA . ALA D 1 47 ? -48.458 144.748 184.097 1.00 30.06 47 ALA D CA 1
ATOM 5722 C C . ALA D 1 47 ? -47.288 144.713 183.128 1.00 29.83 47 ALA D C 1
ATOM 5723 O O . ALA D 1 47 ? -46.353 143.930 183.301 1.00 30.50 47 ALA D O 1
ATOM 5725 N N . ILE D 1 48 ? -47.325 145.589 182.130 1.00 29.07 48 ILE D N 1
ATOM 5726 C CA . ILE D 1 48 ? -46.212 145.681 181.174 1.00 28.29 48 ILE D CA 1
ATOM 5727 C C . ILE D 1 48 ? -44.917 146.083 181.879 1.00 29.06 48 ILE D C 1
ATOM 5728 O O . ILE D 1 48 ? -43.860 145.487 181.669 1.00 27.76 48 ILE D O 1
ATOM 5733 N N . SER D 1 49 ? -45.013 147.102 182.720 1.00 31.16 49 SER D N 1
ATOM 5734 C CA . SER D 1 49 ? -43.847 147.583 183.467 1.00 33.17 49 SER D CA 1
ATOM 5735 C C . SER D 1 49 ? -43.228 146.471 184.310 1.00 36.34 49 SER D C 1
ATOM 5736 O O . SER D 1 49 ? -42.004 146.327 184.353 1.00 34.58 49 SER D O 1
ATOM 5739 N N . GLU D 1 50 ? -44.073 145.687 184.969 1.00 40.51 50 GLU D N 1
ATOM 5740 C CA . GLU D 1 50 ? -43.584 144.577 185.804 1.00 46.24 50 GLU D CA 1
ATOM 5741 C C . GLU D 1 50 ? -42.892 143.527 184.937 1.00 46.36 50 GLU D C 1
ATOM 5742 O O . GLU D 1 50 ? -41.822 143.028 185.282 1.00 47.18 50 GLU D O 1
ATOM 5748 N N . ARG D 1 51 ? -43.516 143.210 183.809 1.00 45.92 51 ARG D N 1
ATOM 5749 C CA . ARG D 1 51 ? -42.996 142.182 182.897 1.00 45.40 51 ARG D CA 1
ATOM 5750 C C . ARG D 1 51 ? -41.658 142.584 182.249 1.00 42.21 51 ARG D C 1
ATOM 5751 O O . ARG D 1 51 ? -40.764 141.752 182.089 1.00 41.71 51 ARG D O 1
ATOM 5759 N N . LEU D 1 52 ? -41.517 143.860 181.906 1.00 38.52 52 LEU D N 1
ATOM 5760 C CA . LEU D 1 52 ? -40.294 144.349 181.227 1.00 37.28 52 LEU D CA 1
ATOM 5761 C C . LEU D 1 52 ? -39.198 144.855 182.156 1.00 36.17 52 LEU D C 1
ATOM 5762 O O . LEU D 1 52 ? -38.113 145.236 181.695 1.00 34.42 52 LEU D O 1
ATOM 5767 N N . ALA D 1 53 ? -39.492 144.877 183.449 1.00 37.08 53 ALA D N 1
ATOM 5768 C CA . ALA D 1 53 ? -38.587 145.472 184.444 1.00 37.16 53 ALA D CA 1
ATOM 5769 C C . ALA D 1 53 ? -37.152 144.938 184.334 1.00 36.69 53 ALA D C 1
ATOM 5770 O O . ALA D 1 53 ? -36.197 145.708 184.374 1.00 36.09 53 ALA D O 1
ATOM 5772 N N . GLN D 1 54 ? -37.012 143.626 184.164 1.00 37.21 54 GLN D N 1
ATOM 5773 C CA . GLN D 1 54 ? -35.680 142.977 184.089 1.00 37.95 54 GLN D CA 1
ATOM 5774 C C . GLN D 1 54 ? -34.817 143.464 182.912 1.00 37.03 54 GLN D C 1
ATOM 5775 O O . GLN D 1 54 ? -33.591 143.375 182.955 1.00 35.90 54 GLN D O 1
ATOM 5781 N N . TRP D 1 55 ? -35.467 143.953 181.860 1.00 35.65 55 TRP D N 1
ATOM 5782 C CA . TRP D 1 55 ? -34.764 144.476 180.671 1.00 34.78 55 TRP D CA 1
ATOM 5783 C C . TRP D 1 55 ? -34.749 145.999 180.609 1.00 34.83 55 TRP D C 1
ATOM 5784 O O . TRP D 1 55 ? -34.339 146.575 179.605 1.00 35.36 55 TRP D O 1
ATOM 5795 N N . GLY D 1 56 ? -35.206 146.649 181.672 1.00 34.01 56 GLY D N 1
ATOM 5796 C CA . GLY D 1 56 ? -35.257 148.116 181.704 1.00 34.27 56 GLY D CA 1
ATOM 5797 C C . GLY D 1 56 ? -36.340 148.711 180.814 1.00 33.57 56 GLY D C 1
ATOM 5798 O O . GLY D 1 56 ? -36.282 149.882 180.442 1.00 32.79 56 GLY D O 1
ATOM 5799 N N . GLY D 1 57 ? -37.322 147.894 180.459 1.00 32.75 57 GLY D N 1
ATOM 5800 C CA . GLY D 1 57 ? -38.451 148.349 179.649 1.00 31.95 57 GLY D CA 1
ATOM 5801 C C . GLY D 1 57 ? -39.523 148.934 180.552 1.00 32.44 57 GLY D C 1
ATOM 5802 O O . GLY D 1 57 ? -39.423 148.864 181.773 1.00 31.07 57 GLY D O 1
ATOM 5803 N N . GLU D 1 58 ? -40.542 149.533 179.962 1.00 31.79 58 GLU D N 1
ATOM 5804 C CA . GLU D 1 58 ? -41.630 150.110 180.761 1.00 33.03 58 GLU D CA 1
ATOM 5805 C C . GLU D 1 58 ? -42.958 150.098 180.029 1.00 32.08 58 GLU D C 1
ATOM 5806 O O . GLU D 1 58 ? -42.997 150.040 178.796 1.00 31.20 58 GLU D O 1
ATOM 5812 N N . GLY D 1 59 ? -44.029 150.159 180.818 1.00 30.69 59 GLY D N 1
ATOM 5813 C CA . GLY D 1 59 ? -45.396 150.250 180.314 1.00 30.29 59 GLY D CA 1
ATOM 5814 C C . GLY D 1 59 ? -45.907 151.678 180.382 1.00 29.79 59 GLY D C 1
ATOM 5815 O O . GLY D 1 59 ? -45.553 152.426 181.283 1.00 30.04 59 GLY D O 1
ATOM 5816 N N . ARG D 1 60 ? -46.717 152.057 179.402 1.00 29.32 60 ARG D N 1
ATOM 5817 C CA . ARG D 1 60 ? -47.364 153.376 179.364 1.00 29.40 60 ARG D CA 1
ATOM 5818 C C . ARG D 1 60 ? -48.827 153.218 178.931 1.00 27.66 60 ARG D C 1
ATOM 5819 O O . ARG D 1 60 ? -49.156 152.303 178.164 1.00 25.70 60 ARG D O 1
ATOM 5827 N N . VAL D 1 61 ? -49.691 154.115 179.408 1.00 26.21 61 VAL D N 1
ATOM 5828 C CA . VAL D 1 61 ? -51.102 154.109 179.016 1.00 26.20 61 VAL D CA 1
ATOM 5829 C C . VAL D 1 61 ? -51.205 154.841 177.689 1.00 26.12 61 VAL D C 1
ATOM 5830 O O . VAL D 1 61 ? -50.626 155.902 177.497 1.00 24.59 61 VAL D O 1
ATOM 5834 N N . LEU D 1 62 ? -51.916 154.235 176.756 1.00 26.82 62 LEU D N 1
ATOM 5835 C CA . LEU D 1 62 ? -52.199 154.879 175.478 1.00 28.34 62 LEU D CA 1
ATOM 5836 C C . LEU D 1 62 ? -53.625 154.559 175.080 1.00 31.68 62 LEU D C 1
ATOM 5837 O O . LEU D 1 62 ? -53.953 153.403 174.806 1.00 32.87 62 LEU D O 1
ATOM 5842 N N . ASN D 1 63 ? -54.466 155.582 175.078 1.00 35.24 63 ASN D N 1
ATOM 5843 C CA . ASN D 1 63 ? -55.813 155.463 174.533 1.00 41.32 63 ASN D CA 1
ATOM 5844 C C . ASN D 1 63 ? -55.818 156.113 173.154 1.00 42.85 63 ASN D C 1
ATOM 5845 O O . ASN D 1 63 ? -55.876 157.325 173.027 1.00 42.64 63 ASN D O 1
ATOM 5850 N N . SER D 1 64 ? -55.742 155.283 172.124 1.00 46.65 64 SER D N 1
ATOM 5851 C CA . SER D 1 64 ? -55.617 155.746 170.744 1.00 49.62 64 SER D CA 1
ATOM 5852 C C . SER D 1 64 ? -56.781 156.605 170.272 1.00 52.96 64 SER D C 1
ATOM 5853 O O . SER D 1 64 ? -56.619 157.386 169.351 1.00 54.32 64 SER D O 1
ATOM 5856 N N . ALA D 1 65 ? -57.946 156.430 170.885 1.00 55.50 65 ALA D N 1
ATOM 5857 C CA . ALA D 1 65 ? -59.151 157.193 170.524 1.00 57.72 65 ALA D CA 1
ATOM 5858 C C . ALA D 1 65 ? -59.036 158.684 170.838 1.00 59.01 65 ALA D C 1
ATOM 5859 O O . ALA D 1 65 ? -59.622 159.512 170.135 1.00 61.70 65 ALA D O 1
ATOM 5861 N N . GLU D 1 66 ? -58.269 159.023 171.872 1.00 58.59 66 GLU D N 1
ATOM 5862 C CA . GLU D 1 66 ? -58.121 160.436 172.270 1.00 57.92 66 GLU D CA 1
ATOM 5863 C C . GLU D 1 66 ? -57.034 161.163 171.427 1.00 54.84 66 GLU D C 1
ATOM 5864 O O . GLU D 1 66 ? -55.989 160.587 171.066 1.00 53.90 66 GLU D O 1
ATOM 5870 N N . PRO D 1 67 ? -57.311 162.421 171.046 1.00 52.38 67 PRO D N 1
ATOM 5871 C CA . PRO D 1 67 ? -56.355 163.173 170.233 1.00 50.11 67 PRO D CA 1
ATOM 5872 C C . PRO D 1 67 ? -55.088 163.555 170.999 1.00 47.70 67 PRO D C 1
ATOM 5873 O O . PRO D 1 67 ? -55.129 163.801 172.204 1.00 46.81 67 PRO D O 1
ATOM 5877 N N . GLU D 1 68 ? -53.964 163.559 170.291 1.00 45.39 68 GLU D N 1
ATOM 5878 C CA . GLU D 1 68 ? -52.694 164.096 170.808 1.00 43.41 68 GLU D CA 1
ATOM 5879 C C . GLU D 1 68 ? -51.977 163.192 171.811 1.00 38.93 68 GLU D C 1
ATOM 5880 O O . GLU D 1 68 ? -50.905 163.533 172.294 1.00 39.45 68 GLU D O 1
ATOM 5886 N N . THR D 1 69 ? -52.542 162.033 172.112 1.00 34.92 69 THR D N 1
ATOM 5887 C CA . THR D 1 69 ? -51.920 161.130 173.100 1.00 34.05 69 THR D CA 1
ATOM 5888 C C . THR D 1 69 ? -50.761 160.335 172.498 1.00 31.65 69 THR D C 1
ATOM 5889 O O . THR D 1 69 ? -49.673 160.256 173.063 1.00 29.56 69 THR D O 1
ATOM 5893 N N . VAL D 1 70 ? -51.009 159.771 171.329 1.00 30.78 70 VAL D N 1
ATOM 5894 C CA . VAL D 1 70 ? -49.988 159.031 170.575 1.00 30.20 70 VAL D CA 1
ATOM 5895 C C . VAL D 1 70 ? -48.769 159.918 170.320 1.00 28.77 70 VAL D C 1
ATOM 5896 O O . VAL D 1 70 ? -47.608 159.539 170.526 1.00 28.05 70 VAL D O 1
ATOM 5900 N N . GLU D 1 71 ? -49.086 161.119 169.863 1.00 29.38 71 GLU D N 1
ATOM 5901 C CA . GLU D 1 71 ? -48.106 162.118 169.448 1.00 29.45 71 GLU D CA 1
ATOM 5902 C C . GLU D 1 71 ? -47.241 162.560 170.633 1.00 28.91 71 GLU D C 1
ATOM 5903 O O . GLU D 1 71 ? -46.020 162.675 170.522 1.00 28.42 71 GLU D O 1
ATOM 5909 N N . ASN D 1 72 ? -47.891 162.803 171.764 1.00 29.47 72 ASN D N 1
ATOM 5910 C CA . ASN D 1 72 ? -47.196 163.201 173.004 1.00 29.92 72 ASN D CA 1
ATOM 5911 C C . ASN D 1 72 ? -46.278 162.103 173.532 1.00 29.47 72 ASN D C 1
ATOM 5912 O O . ASN D 1 72 ? -45.153 162.363 173.974 1.00 29.59 72 ASN D O 1
ATOM 5917 N N . LEU D 1 73 ? -46.761 160.871 173.463 1.00 29.03 73 LEU D N 1
ATOM 5918 C CA . LEU D 1 73 ? -45.982 159.720 173.920 1.00 28.99 73 LEU D CA 1
ATOM 5919 C C . LEU D 1 73 ? -44.694 159.575 173.117 1.00 28.50 73 LEU D C 1
ATOM 5920 O O . LEU D 1 73 ? -43.612 159.396 173.667 1.00 28.31 73 LEU D O 1
ATOM 5925 N N . ILE D 1 74 ? -44.834 159.646 171.802 1.00 28.37 74 ILE D N 1
ATOM 5926 C CA . ILE D 1 74 ? -43.693 159.507 170.894 1.00 28.92 74 ILE D CA 1
ATOM 5927 C C . ILE D 1 74 ? -42.693 160.657 171.085 1.00 29.24 74 ILE D C 1
ATOM 5928 O O . ILE D 1 74 ? -41.485 160.432 171.118 1.00 30.12 74 ILE D O 1
ATOM 5933 N N . ALA D 1 75 ? -43.207 161.874 171.226 1.00 29.83 75 ALA D N 1
ATOM 5934 C CA . ALA D 1 75 ? -42.363 163.053 171.491 1.00 31.28 75 ALA D CA 1
ATOM 5935 C C . ALA D 1 75 ? -41.600 162.883 172.803 1.00 32.86 75 ALA D C 1
ATOM 5936 O O . ALA D 1 75 ? -40.412 163.176 172.882 1.00 31.36 75 ALA D O 1
ATOM 5938 N N . ASP D 1 76 ? -42.285 162.373 173.818 1.00 35.08 76 ASP D N 1
ATOM 5939 C CA . ASP D 1 76 ? -41.647 162.118 175.120 1.00 36.60 76 ASP D CA 1
ATOM 5940 C C . ASP D 1 76 ? -40.522 161.084 175.001 1.00 35.52 76 ASP D C 1
ATOM 5941 O O . ASP D 1 76 ? -39.427 161.251 175.555 1.00 33.78 76 ASP D O 1
ATOM 5946 N N . ILE D 1 77 ? -40.796 160.011 174.270 1.00 34.15 77 ILE D N 1
ATOM 5947 C CA . ILE D 1 77 ? -39.786 158.971 174.043 1.00 32.78 77 ILE D CA 1
ATOM 5948 C C . ILE D 1 77 ? -38.571 159.561 173.313 1.00 34.22 77 ILE D C 1
ATOM 5949 O O . ILE D 1 77 ? -37.427 159.349 173.711 1.00 34.43 77 ILE D O 1
ATOM 5954 N N . GLU D 1 78 ? -38.835 160.316 172.256 1.00 35.59 78 GLU D N 1
ATOM 5955 C CA . GLU D 1 78 ? -37.770 160.935 171.448 1.00 37.54 78 GLU D CA 1
ATOM 5956 C C . GLU D 1 78 ? -36.894 161.877 172.281 1.00 39.96 78 GLU D C 1
ATOM 5957 O O . GLU D 1 78 ? -35.670 161.871 172.153 1.00 40.63 78 GLU D O 1
ATOM 5963 N N . LYS D 1 79 ? -37.530 162.657 173.150 1.00 43.18 79 LYS D N 1
ATOM 5964 C CA . LYS D 1 79 ? -36.822 163.614 174.025 1.00 46.42 79 LYS D CA 1
ATOM 5965 C C . LYS D 1 79 ? -35.989 162.897 175.092 1.00 46.16 79 LYS D C 1
ATOM 5966 O O . LYS D 1 79 ? -34.858 163.294 175.382 1.00 46.91 79 LYS D O 1
ATOM 5972 N N . THR D 1 80 ? -36.554 161.844 175.671 1.00 44.80 80 THR D N 1
ATOM 5973 C CA . THR D 1 80 ? -35.884 161.109 176.750 1.00 43.74 80 THR D CA 1
ATOM 5974 C C . THR D 1 80 ? -34.753 160.233 176.227 1.00 43.74 80 THR D C 1
ATOM 5975 O O . THR D 1 80 ? -33.683 160.166 176.827 1.00 43.75 80 THR D O 1
ATOM 5979 N N . PHE D 1 81 ? -35.010 159.545 175.124 1.00 42.14 81 PHE D N 1
ATOM 5980 C CA . PHE D 1 81 ? -34.067 158.548 174.599 1.00 41.71 81 PHE D CA 1
ATOM 5981 C C . PHE D 1 81 ? -33.333 158.975 173.330 1.00 41.06 81 PHE D C 1
ATOM 5982 O O . PHE D 1 81 ? -32.365 158.335 172.944 1.00 40.73 81 PHE D O 1
ATOM 5990 N N . GLY D 1 82 ? -33.787 160.049 172.694 1.00 40.37 82 GLY D N 1
ATOM 5991 C CA . GLY D 1 82 ? -33.030 160.674 171.584 1.00 40.33 82 GLY D CA 1
ATOM 5992 C C . GLY D 1 82 ? -33.540 160.316 170.193 1.00 39.42 82 GLY D C 1
ATOM 5993 O O . GLY D 1 82 ? -33.304 161.031 169.217 1.00 39.07 82 GLY D O 1
ATOM 5994 N N . LYS D 1 83 ? -34.251 159.199 170.119 1.00 37.60 83 LYS D N 1
ATOM 5995 C CA . LYS D 1 83 ? -34.687 158.624 168.856 1.00 36.16 83 LYS D CA 1
ATOM 5996 C C . LYS D 1 83 ? -35.690 157.512 169.144 1.00 33.45 83 LYS D C 1
ATOM 5997 O O . LYS D 1 83 ? -35.876 157.084 170.298 1.00 32.51 83 LYS D O 1
ATOM 6003 N N . LEU D 1 84 ? -36.384 157.106 168.094 1.00 30.69 84 LEU D N 1
ATOM 6004 C CA . LEU D 1 84 ? -37.223 155.915 168.122 1.00 28.51 84 LEU D CA 1
ATOM 6005 C C . LEU D 1 84 ? -36.821 155.115 166.892 1.00 25.38 84 LEU D C 1
ATOM 6006 O O . LEU D 1 84 ? -36.894 155.617 165.778 1.00 24.53 84 LEU D O 1
ATOM 6011 N N . ASP D 1 85 ? -36.333 153.904 167.103 1.00 22.70 85 ASP D N 1
ATOM 6012 C CA . ASP D 1 85 ? -35.780 153.0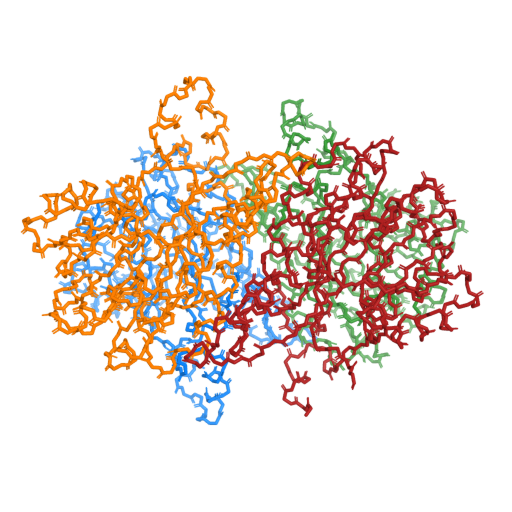91 166.005 1.00 21.50 85 ASP D CA 1
ATOM 6013 C C . ASP D 1 85 ? -36.801 152.127 165.412 1.00 19.28 85 ASP D C 1
ATOM 6014 O O . ASP D 1 85 ? -36.773 151.810 164.221 1.00 18.14 85 ASP D O 1
ATOM 6019 N N . ILE D 1 86 ? -37.684 151.652 166.274 1.00 18.01 86 ILE D N 1
ATOM 6020 C CA . ILE D 1 86 ? -38.613 150.583 165.926 1.00 17.05 86 ILE D CA 1
ATOM 6021 C C . ILE D 1 86 ? -39.985 150.920 166.465 1.00 16.48 86 ILE D C 1
ATOM 6022 O O . ILE D 1 86 ? -40.137 151.245 167.645 1.00 16.50 86 ILE D O 1
ATOM 6027 N N . LEU D 1 87 ? -40.971 150.846 165.586 1.00 15.63 87 LEU D N 1
ATOM 6028 C CA . LEU D 1 87 ? -42.371 150.972 165.965 1.00 15.37 87 LEU D CA 1
ATOM 6029 C C . LEU D 1 87 ? -43.078 149.695 165.563 1.00 15.56 87 LEU D C 1
ATOM 6030 O O . LEU D 1 87 ? -43.075 149.326 164.389 1.00 15.47 87 LEU D O 1
ATOM 6035 N N . VAL D 1 88 ? -43.678 149.037 166.544 1.00 15.70 88 VAL D N 1
ATOM 6036 C CA . VAL D 1 88 ? -44.544 147.894 166.287 1.00 15.61 88 VAL D CA 1
ATOM 6037 C C . VAL D 1 88 ? -45.981 148.261 166.645 1.00 15.67 88 VAL D C 1
ATOM 6038 O O . VAL D 1 88 ? -46.317 148.490 167.801 1.00 16.17 88 VAL D O 1
ATOM 6042 N N . ASN D 1 89 ? -46.818 148.324 165.625 1.00 15.71 89 ASN D N 1
ATOM 6043 C CA . ASN D 1 89 ? -48.243 148.615 165.798 1.00 15.74 89 ASN D CA 1
ATOM 6044 C C . ASN D 1 89 ? -49.014 147.319 165.968 1.00 16.79 89 ASN D C 1
ATOM 6045 O O . ASN D 1 89 ? -49.272 146.583 165.004 1.00 16.09 89 ASN D O 1
ATOM 6050 N N . ASN D 1 90 ? -49.351 147.032 167.211 1.00 18.00 90 ASN D N 1
ATOM 6051 C CA . ASN D 1 90 ? -50.067 145.805 167.547 1.00 19.87 90 ASN D CA 1
ATOM 6052 C C . ASN D 1 90 ? -51.419 146.049 168.198 1.00 21.30 90 ASN D C 1
ATOM 6053 O O . ASN D 1 90 ? -52.238 145.143 168.238 1.00 23.34 90 ASN D O 1
ATOM 6058 N N . ALA D 1 91 ? -51.644 147.271 168.672 1.00 21.95 91 ALA D N 1
ATOM 6059 C CA . ALA D 1 91 ? -52.885 147.623 169.340 1.00 22.85 91 ALA D CA 1
ATOM 6060 C C . ALA D 1 91 ? -54.038 147.403 168.388 1.00 23.82 91 ALA D C 1
ATOM 6061 O O . ALA D 1 91 ? -53.991 147.796 167.223 1.00 22.64 91 ALA D O 1
ATOM 6063 N N . GLY D 1 92 ? -55.061 146.741 168.890 1.00 24.78 92 GLY D N 1
ATOM 6064 C CA . GLY D 1 92 ? -56.236 146.482 168.091 1.00 25.60 92 GLY D CA 1
ATOM 6065 C C . GLY D 1 92 ? -57.311 145.880 168.965 1.00 26.22 92 GLY D C 1
ATOM 6066 O O . GLY D 1 92 ? -57.031 145.368 170.044 1.00 28.04 92 GLY D O 1
ATOM 6067 N N . ILE D 1 93 ? -58.543 145.976 168.503 1.00 25.62 93 ILE D N 1
ATOM 6068 C CA . ILE D 1 93 ? -59.687 145.351 169.175 1.00 26.26 93 ILE D CA 1
ATOM 6069 C C . ILE D 1 93 ? -60.530 144.652 168.127 1.00 25.79 93 ILE D C 1
ATOM 6070 O O . ILE D 1 93 ? -60.336 144.855 166.931 1.00 23.17 93 ILE D O 1
ATOM 6075 N N . THR D 1 94 ? -61.475 143.848 168.587 1.00 26.09 94 THR D N 1
ATOM 6076 C CA . THR D 1 94 ? -62.506 143.307 167.710 1.00 26.30 94 THR D CA 1
ATOM 6077 C C . THR D 1 94 ? -63.879 143.736 168.204 1.00 25.44 94 THR D C 1
ATOM 6078 O O . THR D 1 94 ? -64.109 143.905 169.404 1.00 26.73 94 THR D O 1
ATOM 6082 N N . ARG D 1 95 ? -64.780 143.898 167.251 1.00 24.36 95 ARG D N 1
ATOM 6083 C CA . ARG D 1 95 ? -66.190 144.179 167.509 1.00 25.21 95 ARG D CA 1
ATOM 6084 C C . ARG D 1 95 ? -66.981 143.371 166.482 1.00 23.70 95 ARG D C 1
ATOM 6085 O O . ARG D 1 95 ? -67.569 143.922 165.562 1.00 23.20 95 ARG D O 1
ATOM 6093 N N . ASP D 1 96 ? -66.959 142.058 166.640 1.00 22.96 96 ASP D N 1
ATOM 6094 C CA . ASP D 1 96 ? -67.518 141.143 165.643 1.00 23.43 96 ASP D CA 1
ATOM 6095 C C . ASP D 1 96 ? -69.040 141.193 165.596 1.00 23.43 96 ASP D C 1
ATOM 6096 O O . ASP D 1 96 ? -69.715 141.225 166.625 1.00 22.97 96 ASP D O 1
ATOM 6101 N N . ASN D 1 97 ? -69.559 141.222 164.378 1.00 23.14 97 ASN D N 1
ATOM 6102 C CA . ASN D 1 97 ? -70.988 141.076 164.130 1.00 23.52 97 ASN D CA 1
ATOM 6103 C C . ASN D 1 97 ? -71.209 140.784 162.663 1.00 23.57 97 ASN D C 1
ATOM 6104 O O . ASN D 1 97 ? -70.393 141.172 161.823 1.00 21.29 97 ASN D O 1
ATOM 6109 N N . LEU D 1 98 ? -72.309 140.109 162.353 1.00 24.00 98 LEU D N 1
ATOM 6110 C CA . LEU D 1 98 ? -72.713 139.958 160.960 1.00 24.83 98 LEU D CA 1
ATOM 6111 C C . LEU D 1 98 ? -73.031 141.347 160.435 1.00 23.99 98 LEU D C 1
ATOM 6112 O O . LEU D 1 98 ? -73.588 142.177 161.159 1.00 23.05 98 LEU D O 1
ATOM 6117 N N . LEU D 1 99 ? -72.647 141.612 159.194 1.00 23.01 99 LEU D N 1
ATOM 6118 C CA . LEU D 1 99 ? -72.888 142.923 158.590 1.00 23.48 99 LEU D CA 1
ATOM 6119 C C . LEU D 1 99 ? -74.342 143.355 158.783 1.00 26.49 99 LEU D C 1
ATOM 6120 O O . LEU D 1 99 ? -74.629 144.513 159.058 1.00 26.28 99 LEU D O 1
ATOM 6125 N N . MET D 1 100 ? -75.249 142.398 158.639 1.00 30.90 100 MET D N 1
ATOM 6126 C CA . MET D 1 100 ? -76.694 142.622 158.841 1.00 35.41 100 MET D CA 1
ATOM 6127 C C . MET D 1 100 ? -77.037 143.306 160.175 1.00 34.93 100 MET D C 1
ATOM 6128 O O . MET D 1 100 ? -77.946 144.140 160.253 1.00 33.76 100 MET D O 1
ATOM 6133 N N . ARG D 1 101 ? -76.292 142.937 161.209 1.00 35.03 101 ARG D N 1
ATOM 6134 C CA . ARG D 1 101 ? -76.523 143.397 162.580 1.00 35.50 101 ARG D CA 1
ATOM 6135 C C . ARG D 1 101 ? -75.519 144.430 163.044 1.00 32.31 101 ARG D C 1
ATOM 6136 O O . ARG D 1 101 ? -75.653 144.975 164.138 1.00 31.50 101 ARG D O 1
ATOM 6144 N N . MET D 1 102 ? -74.499 144.678 162.238 1.00 28.71 102 MET D N 1
ATOM 6145 C CA . MET D 1 102 ? -73.389 145.516 162.679 1.00 26.36 102 MET D CA 1
ATOM 6146 C C . MET D 1 102 ? -73.814 146.953 162.927 1.00 26.10 102 MET D C 1
ATOM 6147 O O . MET D 1 102 ? -74.364 147.616 162.061 1.00 26.48 102 MET D O 1
ATOM 6152 N N . LYS D 1 103 ? -73.524 147.432 164.121 1.00 27.65 103 LYS D N 1
ATOM 6153 C CA . LYS D 1 103 ? -73.789 148.819 164.483 1.00 28.70 103 LYS D CA 1
ATOM 6154 C C . LYS D 1 103 ? -72.743 149.770 163.907 1.00 27.68 103 LYS D C 1
ATOM 6155 O O . LYS D 1 103 ? -71.567 149.434 163.780 1.00 24.27 103 LYS D O 1
ATOM 6161 N N . GLU D 1 104 ? -73.191 150.976 163.588 1.00 27.41 104 GLU D N 1
ATOM 6162 C CA . GLU D 1 104 ? -72.297 152.039 163.128 1.00 28.26 104 GLU D CA 1
ATOM 6163 C C . GLU D 1 104 ? -71.093 152.227 164.064 1.00 26.80 104 GLU D C 1
ATOM 6164 O O . GLU D 1 104 ? -69.961 152.396 163.613 1.00 24.87 104 GLU D O 1
ATOM 6170 N N . GLU D 1 105 ? -71.344 152.175 165.366 1.00 25.98 105 GLU D N 1
ATOM 6171 C CA . GLU D 1 105 ? -70.281 152.346 166.378 1.00 26.13 105 GLU D CA 1
ATOM 6172 C C . GLU D 1 105 ? -69.267 151.194 166.333 1.00 23.61 105 GLU D C 1
ATOM 6173 O O . GLU D 1 105 ? -68.086 151.378 166.603 1.00 22.27 105 GLU D O 1
ATOM 6179 N N . GLU D 1 106 ? -69.737 150.004 165.992 1.00 22.37 106 GLU D N 1
ATOM 6180 C CA . GLU D 1 106 ? -68.855 148.825 165.839 1.00 21.73 106 GLU D CA 1
ATOM 6181 C C . GLU D 1 106 ? -67.902 148.974 164.647 1.00 20.25 106 GLU D C 1
ATOM 6182 O O . GLU D 1 106 ? -66.744 148.539 164.687 1.00 20.20 106 GLU D O 1
ATOM 6188 N N . TRP D 1 107 ? -68.407 149.577 163.582 1.00 18.40 107 TRP D N 1
ATOM 6189 C CA . TRP D 1 107 ? -67.581 149.925 162.423 1.00 17.92 107 TRP D CA 1
ATOM 6190 C C . TRP D 1 107 ? -66.582 151.020 162.801 1.00 17.84 107 TRP D C 1
ATOM 6191 O O . TRP D 1 107 ? -65.376 150.860 162.645 1.00 16.96 107 TRP D O 1
ATOM 6202 N N . ASP D 1 108 ? -67.108 152.111 163.343 1.00 18.47 108 ASP D N 1
ATOM 6203 C CA . ASP D 1 108 ? -66.298 153.302 163.655 1.00 18.72 108 ASP D CA 1
ATOM 6204 C C . ASP D 1 108 ? -65.186 153.029 164.666 1.00 18.46 108 ASP D C 1
ATOM 6205 O O . ASP D 1 108 ? -64.058 153.475 164.473 1.00 16.81 108 ASP D O 1
ATOM 6210 N N . ASP D 1 109 ? -65.514 152.304 165.734 1.00 19.57 109 ASP D N 1
ATOM 6211 C CA . ASP D 1 109 ? -64.526 151.958 166.775 1.00 21.39 109 ASP D CA 1
ATOM 6212 C C . ASP D 1 109 ? -63.354 151.191 166.195 1.00 20.76 109 ASP D C 1
ATOM 6213 O O . ASP D 1 109 ? -62.205 151.404 166.566 1.00 19.23 109 ASP D O 1
ATOM 6218 N N . ILE D 1 110 ? -63.674 150.237 165.335 1.00 20.61 110 ILE D N 1
ATOM 6219 C CA . ILE D 1 110 ? -62.650 149.393 164.728 1.00 21.43 110 ILE D CA 1
ATOM 6220 C C . ILE D 1 110 ? -61.729 150.235 163.863 1.00 22.01 110 ILE D C 1
ATOM 6221 O O . ILE D 1 110 ? -60.513 150.110 163.950 1.00 22.03 110 ILE D O 1
ATOM 6226 N N . MET D 1 111 ? -62.317 151.086 163.029 1.00 23.26 111 MET D N 1
ATOM 6227 C CA . MET D 1 111 ? -61.529 151.938 162.129 1.00 24.28 111 MET D CA 1
ATOM 6228 C C . MET D 1 111 ? -60.635 152.900 162.914 1.00 25.03 111 MET D C 1
ATOM 6229 O O . MET D 1 111 ? -59.498 153.169 162.514 1.00 23.66 111 MET D O 1
ATOM 6234 N N . GLN D 1 112 ? -61.150 153.400 164.032 1.00 24.85 112 GLN D N 1
ATOM 6235 C CA . GLN D 1 112 ? -60.388 154.318 164.870 1.00 26.52 112 GLN D CA 1
ATOM 6236 C C . GLN D 1 112 ? -59.243 153.613 165.595 1.00 23.89 112 GLN D C 1
ATOM 6237 O O . GLN D 1 112 ? -58.085 154.007 165.492 1.00 24.01 112 GLN D O 1
ATOM 6243 N N . VAL D 1 113 ? -59.575 152.551 166.303 1.00 21.97 113 VAL D N 1
ATOM 6244 C CA . VAL D 1 113 ? -58.611 151.853 167.159 1.00 21.54 113 VAL D CA 1
ATOM 6245 C C . VAL D 1 113 ? -57.593 151.020 166.357 1.00 20.14 113 VAL D C 1
ATOM 6246 O O . VAL D 1 113 ? -56.405 150.972 166.697 1.00 19.98 113 VAL D O 1
ATOM 6250 N N . ASN D 1 114 ? -58.053 150.363 165.299 1.00 18.58 114 ASN D N 1
ATOM 6251 C CA . ASN D 1 114 ? -57.193 149.427 164.559 1.00 18.32 114 ASN D CA 1
ATOM 6252 C C . ASN D 1 114 ? -56.451 150.031 163.380 1.00 17.62 114 ASN D C 1
ATOM 6253 O O . ASN D 1 114 ? -55.409 149.517 162.970 1.00 17.29 114 ASN D O 1
ATOM 6258 N N . LEU D 1 115 ? -57.009 151.082 162.797 1.00 17.08 115 LEU D N 1
ATOM 6259 C CA . LEU D 1 115 ? -56.435 151.652 161.571 1.00 16.72 115 LEU D CA 1
ATOM 6260 C C . LEU D 1 115 ? -55.927 153.076 161.759 1.00 16.06 115 LEU D C 1
ATOM 6261 O O . LEU D 1 115 ? -54.761 153.361 161.460 1.00 15.08 115 LEU D O 1
ATOM 6266 N N . LYS D 1 116 ? -56.790 153.975 162.230 1.00 15.94 116 LYS D N 1
ATOM 6267 C CA . LYS D 1 116 ? -56.382 155.380 162.414 1.00 16.14 116 LYS D CA 1
ATOM 6268 C C . LYS D 1 116 ? -55.223 155.497 163.391 1.00 16.01 116 LYS D C 1
ATOM 6269 O O . LYS D 1 116 ? -54.350 156.340 163.223 1.00 16.63 116 LYS D O 1
ATOM 6275 N N . SER D 1 117 ? -55.217 154.631 164.395 1.00 15.93 117 SER D N 1
ATOM 6276 C CA . SER D 1 117 ? -54.123 154.571 165.376 1.00 16.22 117 SER D CA 1
ATOM 6277 C C . SER D 1 117 ? -52.768 154.373 164.702 1.00 15.26 117 SER D C 1
ATOM 6278 O O . SER D 1 117 ? -51.759 154.948 165.109 1.00 14.45 117 SER D O 1
ATOM 6281 N N . VAL D 1 118 ? -52.759 153.555 163.659 1.00 14.48 118 VAL D N 1
ATOM 6282 C CA . VAL D 1 118 ? -51.532 153.269 162.912 1.00 13.76 118 VAL D CA 1
ATOM 6283 C C . VAL D 1 118 ? -51.116 154.464 162.059 1.00 13.47 118 VAL D C 1
ATOM 6284 O O . VAL D 1 118 ? -49.934 154.795 161.978 1.00 13.24 118 VAL D O 1
ATOM 6288 N N . PHE D 1 119 ? -52.083 155.109 161.425 1.00 13.37 119 PHE D N 1
ATOM 6289 C CA . PHE D 1 119 ? -51.820 156.378 160.731 1.00 13.60 119 PHE D CA 1
ATOM 6290 C C . PHE D 1 119 ? -51.118 157.363 161.683 1.00 14.01 119 PHE D C 1
ATOM 6291 O O . PHE D 1 119 ? -50.064 157.916 161.371 1.00 13.60 119 PHE D O 1
ATOM 6299 N N . ARG D 1 120 ? -51.714 157.554 162.851 1.00 14.50 120 ARG D N 1
ATOM 6300 C CA . ARG D 1 120 ? -51.216 158.532 163.832 1.00 15.48 120 ARG D CA 1
ATOM 6301 C C . ARG D 1 120 ? -49.818 158.209 164.341 1.00 14.86 120 ARG D C 1
ATOM 6302 O O . ARG D 1 120 ? -48.935 159.057 164.321 1.00 15.27 120 ARG D O 1
ATOM 6310 N N . ALA D 1 121 ? -49.619 156.968 164.760 1.00 14.29 121 ALA D N 1
ATOM 6311 C CA . ALA D 1 121 ? -48.327 156.525 165.287 1.00 14.50 121 ALA D CA 1
ATOM 6312 C C . ALA D 1 121 ? -47.235 156.560 164.224 1.00 14.38 121 ALA D C 1
ATOM 6313 O O . ALA D 1 121 ? -46.135 157.049 164.459 1.00 14.12 121 ALA D O 1
ATOM 6315 N N . SER D 1 122 ? -47.552 156.045 163.043 1.00 14.72 122 SER D N 1
ATOM 6316 C CA . SER D 1 122 ? -46.575 155.990 161.951 1.00 14.75 122 SER D CA 1
ATOM 6317 C C . SER D 1 122 ? -46.165 157.396 161.509 1.00 15.95 122 SER D C 1
ATOM 6318 O O . SER D 1 122 ? -44.990 157.675 161.284 1.00 16.13 122 SER D O 1
ATOM 6321 N N . LYS D 1 123 ? -47.141 158.286 161.406 1.00 17.12 123 LYS D N 1
ATOM 6322 C CA . LYS D 1 123 ? -46.851 159.680 161.063 1.00 18.36 123 LYS D CA 1
ATOM 6323 C C . LYS D 1 123 ? -45.922 160.308 162.099 1.00 18.63 123 LYS D C 1
ATOM 6324 O O . LYS D 1 123 ? -44.941 160.967 161.752 1.00 18.05 123 LYS D O 1
ATOM 6330 N N . ALA D 1 124 ? -46.242 160.080 163.367 1.00 18.91 124 ALA D N 1
ATOM 6331 C CA . ALA D 1 124 ? -45.529 160.713 164.482 1.00 19.35 124 ALA D CA 1
ATOM 6332 C C . ALA D 1 124 ? -44.064 160.291 164.599 1.00 19.23 124 ALA D C 1
ATOM 6333 O O . ALA D 1 124 ? -43.225 161.110 164.938 1.00 19.70 124 ALA D O 1
ATOM 6335 N N . VAL D 1 125 ? -43.754 159.034 164.306 1.00 19.09 125 VAL D N 1
ATOM 6336 C CA . VAL D 1 125 ? -42.351 158.558 164.406 1.00 19.33 125 VAL D CA 1
ATOM 6337 C C . VAL D 1 125 ? -41.497 158.941 163.205 1.00 19.89 125 VAL D C 1
ATOM 6338 O O . VAL D 1 125 ? -40.272 158.826 163.223 1.00 19.80 125 VAL D O 1
ATOM 6342 N N . LEU D 1 126 ? -42.154 159.390 162.155 1.00 20.58 126 LEU D N 1
ATOM 6343 C CA . LEU D 1 126 ? -41.512 159.496 160.853 1.00 22.27 126 LEU D CA 1
ATOM 6344 C C . LEU D 1 126 ? -40.388 160.534 160.774 1.00 23.21 126 LEU D C 1
ATOM 6345 O O . LEU D 1 126 ? -39.305 160.269 160.243 1.00 22.25 126 LEU D O 1
ATOM 6350 N N . ARG D 1 127 ? -40.659 161.725 161.286 1.00 24.74 127 ARG D N 1
ATOM 6351 C CA . ARG D 1 127 ? -39.662 162.798 161.269 1.00 26.99 127 ARG D CA 1
ATOM 6352 C C . ARG D 1 127 ? -38.335 162.341 161.867 1.00 24.98 127 ARG D C 1
ATOM 6353 O O . ARG D 1 127 ? -37.284 162.552 161.289 1.00 24.12 127 ARG D O 1
ATOM 6361 N N . GLY D 1 128 ? -38.409 161.742 163.048 1.00 23.43 128 GLY D N 1
ATOM 6362 C CA . GLY D 1 128 ? -37.222 161.235 163.743 1.00 23.46 128 GLY D CA 1
ATOM 6363 C C . GLY D 1 128 ? -36.508 160.147 162.954 1.00 22.72 128 GLY D C 1
ATOM 6364 O O . GLY D 1 128 ? -35.296 160.183 162.782 1.00 22.90 128 GLY D O 1
ATOM 6365 N N . MET D 1 129 ? -37.267 159.185 162.452 1.00 21.04 129 MET D N 1
ATOM 6366 C CA . MET D 1 129 ? -36.669 158.099 161.657 1.00 20.65 129 MET D CA 1
ATOM 6367 C C . MET D 1 129 ? -35.986 158.637 160.400 1.00 20.92 129 MET D C 1
ATOM 6368 O O . MET D 1 129 ? -34.881 158.236 160.054 1.00 19.94 129 MET D O 1
ATOM 6373 N N . MET D 1 130 ? -36.647 159.558 159.722 1.00 22.55 130 MET D N 1
ATOM 6374 C CA . MET D 1 130 ? -36.040 160.168 158.539 1.00 25.14 130 MET D CA 1
ATOM 6375 C C . MET D 1 130 ? -34.749 160.924 158.857 1.00 26.16 130 MET D C 1
ATOM 6376 O O . MET D 1 130 ? -33.801 160.877 158.087 1.00 26.47 130 MET D O 1
ATOM 6381 N N . LYS D 1 131 ? -34.734 161.636 159.975 1.00 27.37 131 LYS D N 1
ATOM 6382 C CA . LYS D 1 131 ? -33.534 162.367 160.408 1.00 30.06 131 LYS D CA 1
ATOM 6383 C C . LYS D 1 131 ? -32.383 161.392 160.683 1.00 29.75 131 LYS D C 1
ATOM 6384 O O . LYS D 1 131 ? -31.244 161.643 160.296 1.00 29.48 131 LYS D O 1
ATOM 6390 N N . GLN D 1 132 ? -32.694 160.275 161.335 1.00 29.64 132 GLN D N 1
ATOM 6391 C CA . GLN D 1 132 ? -31.693 159.222 161.602 1.00 29.57 132 GLN D CA 1
ATOM 6392 C C . GLN D 1 132 ? -31.296 158.414 160.369 1.00 27.10 132 GLN D C 1
ATOM 6393 O O . GLN D 1 132 ? -30.297 157.705 160.389 1.00 25.13 132 GLN D O 1
ATOM 6399 N N . ARG D 1 133 ? -32.095 158.499 159.310 1.00 25.74 133 ARG D N 1
ATOM 6400 C CA . ARG D 1 133 ? -31.907 157.670 158.100 1.00 25.16 133 ARG D CA 1
ATOM 6401 C C . ARG D 1 133 ? -31.869 156.193 158.468 1.00 22.89 133 ARG D C 1
ATOM 6402 O O . ARG D 1 133 ? -31.089 155.414 157.932 1.00 21.60 133 ARG D O 1
ATOM 6410 N N . ALA D 1 134 ? -32.759 155.821 159.378 1.00 21.12 134 ALA D N 1
ATOM 6411 C CA . ALA D 1 134 ? -32.858 154.450 159.846 1.00 19.61 134 ALA D CA 1
ATOM 6412 C C . ALA D 1 134 ? -34.190 154.253 160.537 1.00 17.97 134 ALA D C 1
ATOM 6413 O O . ALA D 1 134 ? -34.660 155.107 161.281 1.00 17.83 134 ALA D O 1
ATOM 6415 N N . GLY D 1 135 ? -34.816 153.126 160.271 1.00 16.35 135 GLY D N 1
ATOM 6416 C CA . GLY D 1 135 ? -36.013 152.786 161.005 1.00 15.61 135 GLY D CA 1
ATOM 6417 C C . GLY D 1 135 ? -36.665 151.491 160.596 1.00 15.05 135 GLY D C 1
ATOM 6418 O O . GLY D 1 135 ? -36.383 150.918 159.535 1.00 14.15 135 GLY D O 1
ATOM 6419 N N . ARG D 1 136 ? -37.550 151.057 161.482 1.00 15.05 136 ARG D N 1
ATOM 6420 C CA . ARG D 1 136 ? -38.400 149.898 161.269 1.00 15.11 136 ARG D CA 1
ATOM 6421 C C . ARG D 1 136 ? -39.802 150.191 161.751 1.00 15.05 136 ARG D C 1
ATOM 6422 O O . ARG D 1 136 ? -40.001 150.579 162.903 1.00 15.74 136 ARG D O 1
ATOM 6430 N N . ILE D 1 137 ? -40.765 149.997 160.868 1.00 14.30 137 ILE D N 1
ATOM 6431 C CA . ILE D 1 137 ? -42.161 149.994 161.263 1.00 13.78 137 ILE D CA 1
ATOM 6432 C C . ILE D 1 137 ? -42.725 148.639 160.906 1.00 13.40 137 ILE D C 1
ATOM 6433 O O . ILE D 1 137 ? -42.570 148.166 159.777 1.00 12.62 137 ILE D O 1
ATOM 6438 N N . ILE D 1 138 ? -43.328 147.999 161.899 1.00 13.03 138 ILE D N 1
ATOM 6439 C CA . ILE D 1 138 ? -43.832 146.637 161.751 1.00 12.98 138 ILE D CA 1
ATOM 6440 C C . ILE D 1 138 ? -45.257 146.601 162.260 1.00 13.30 138 ILE D C 1
ATOM 6441 O O . ILE D 1 138 ? -45.525 146.885 163.429 1.00 13.25 138 ILE D O 1
ATOM 6446 N N . ASN D 1 139 ? -46.163 146.276 161.358 1.00 13.75 139 ASN D N 1
ATOM 6447 C CA . ASN D 1 139 ? -47.583 146.250 161.665 1.00 14.76 139 ASN D CA 1
ATOM 6448 C C . ASN D 1 139 ? -48.108 144.820 161.782 1.00 15.01 139 ASN D C 1
ATOM 6449 O O . ASN D 1 139 ? -47.857 143.978 160.923 1.00 14.56 139 ASN D O 1
ATOM 6454 N N . ILE D 1 140 ? -48.823 144.556 162.868 1.00 15.22 140 ILE D N 1
ATOM 6455 C CA . ILE D 1 140 ? -49.380 143.231 163.096 1.00 15.17 140 ILE D CA 1
ATOM 6456 C C . ILE D 1 140 ? -50.772 143.207 162.491 1.00 16.24 140 ILE D C 1
ATOM 6457 O O . ILE D 1 140 ? -51.680 143.905 162.938 1.00 14.80 140 ILE D O 1
ATOM 6462 N N . THR D 1 141 ? -50.907 142.413 161.441 1.00 17.83 141 THR D N 1
ATOM 6463 C CA . THR D 1 141 ? -52.153 142.311 160.703 1.00 20.41 141 THR D CA 1
ATOM 6464 C C . THR D 1 141 ? -52.567 140.844 160.629 1.00 22.41 141 THR D C 1
ATOM 6465 O O . THR D 1 141 ? -51.757 139.983 160.319 1.00 27.33 141 THR D O 1
ATOM 6469 N N . SER D 1 142 ? -53.842 140.570 160.804 1.00 22.59 142 SER D N 1
ATOM 6470 C CA . SER D 1 142 ? -54.321 139.191 160.885 1.00 20.56 142 SER D CA 1
ATOM 6471 C C . SER D 1 142 ? -54.469 138.571 159.499 1.00 19.35 142 SER D C 1
ATOM 6472 O O . SER D 1 142 ? -54.707 139.276 158.518 1.00 19.72 142 SER D O 1
ATOM 6475 N N . VAL D 1 143 ? -54.317 137.251 159.422 1.00 17.94 143 VAL D N 1
ATOM 6476 C CA . VAL D 1 143 ? -54.641 136.506 158.191 1.00 17.42 143 VAL D CA 1
ATOM 6477 C C . VAL D 1 143 ? -56.033 136.886 157.641 1.00 16.44 143 VAL D C 1
ATOM 6478 O O . VAL D 1 143 ? -56.252 136.852 156.427 1.00 15.69 143 VAL D O 1
ATOM 6482 N N . VAL D 1 144 ? -56.949 137.269 158.531 1.00 16.37 144 VAL D N 1
ATOM 6483 C CA . VAL D 1 144 ? -58.331 137.619 158.130 1.00 16.73 144 VAL D CA 1
ATOM 6484 C C . VAL D 1 144 ? -58.330 138.845 157.194 1.00 16.25 144 VAL D C 1
ATOM 6485 O O . VAL D 1 144 ? -59.219 139.005 156.370 1.00 15.55 144 VAL D O 1
ATOM 6489 N N . GLY D 1 145 ? -57.312 139.694 157.311 1.00 16.34 145 GLY D N 1
ATOM 6490 C CA . GLY D 1 145 ? -57.141 140.842 156.398 1.00 16.43 145 GLY D CA 1
ATOM 6491 C C . GLY D 1 145 ? -56.894 140.432 154.957 1.00 16.91 145 GLY D C 1
ATOM 6492 O O . GLY D 1 145 ? -57.211 141.175 154.028 1.00 18.72 145 GLY D O 1
ATOM 6493 N N . VAL D 1 146 ? -56.333 139.244 154.767 1.00 15.97 146 VAL D N 1
ATOM 6494 C CA . VAL D 1 146 ? -55.999 138.757 153.425 1.00 15.78 146 VAL D CA 1
ATOM 6495 C C . VAL D 1 146 ? -57.059 137.810 152.877 1.00 16.34 146 VAL D C 1
ATOM 6496 O O . VAL D 1 146 ? -57.377 137.841 151.690 1.00 16.77 146 VAL D O 1
ATOM 6500 N N . MET D 1 147 ? -57.628 136.976 153.729 1.00 16.92 147 MET D N 1
ATOM 6501 C CA . MET D 1 147 ? -58.591 135.996 153.231 1.00 17.94 147 MET D CA 1
ATOM 6502 C C . MET D 1 147 ? -60.043 136.358 153.514 1.00 17.13 147 MET D C 1
ATOM 6503 O O . MET D 1 147 ? -60.940 135.791 152.917 1.00 16.28 147 MET D O 1
ATOM 6508 N N . GLY D 1 148 ? -60.259 137.325 154.398 1.00 17.07 148 GLY D N 1
ATOM 6509 C CA . GLY D 1 148 ? -61.602 137.710 154.831 1.00 17.24 148 GLY D CA 1
ATOM 6510 C C . GLY D 1 148 ? -62.128 136.724 155.860 1.00 17.95 148 GLY D C 1
ATOM 6511 O O . GLY D 1 148 ? -61.614 135.610 155.982 1.00 17.86 148 GLY D O 1
ATOM 6512 N N . ASN D 1 149 ? -63.152 137.140 156.600 1.00 18.27 149 ASN D N 1
ATOM 6513 C CA . ASN D 1 149 ? -63.804 136.274 157.593 1.00 18.96 149 ASN D CA 1
ATOM 6514 C C . ASN D 1 149 ? -65.231 136.729 157.888 1.00 18.78 149 ASN D C 1
ATOM 6515 O O . ASN D 1 149 ? -65.469 137.896 158.219 1.00 17.76 149 ASN D O 1
ATOM 6520 N N . ALA D 1 150 ? -66.176 135.800 157.778 1.00 18.94 150 ALA D N 1
ATOM 6521 C CA . ALA D 1 150 ? -67.572 136.074 158.135 1.00 19.62 150 ALA D CA 1
ATOM 6522 C C . ALA D 1 150 ? -67.645 136.578 159.582 1.00 19.02 150 ALA D C 1
ATOM 6523 O O . ALA D 1 150 ? -66.965 136.062 160.457 1.00 19.71 150 ALA D O 1
ATOM 6525 N N . GLY D 1 151 ? -68.447 137.608 159.808 1.00 18.37 151 GLY D N 1
ATOM 6526 C CA . GLY D 1 151 ? -68.601 138.207 161.143 1.00 18.21 151 GLY D CA 1
ATOM 6527 C C . GLY D 1 151 ? -67.590 139.300 161.433 1.00 17.93 151 GLY D C 1
ATOM 6528 O O . GLY D 1 151 ? -67.648 139.956 162.472 1.00 18.25 151 GLY D O 1
ATOM 6529 N N . GLN D 1 152 ? -66.656 139.497 160.512 1.00 17.31 152 GLN D N 1
ATOM 6530 C CA . GLN D 1 152 ? -65.546 140.425 160.729 1.00 17.15 152 GLN D CA 1
ATOM 6531 C C . GLN D 1 152 ? -65.296 141.354 159.547 1.00 15.82 152 GLN D C 1
ATOM 6532 O O . GLN D 1 152 ? -64.148 141.658 159.224 1.00 15.61 152 GLN D O 1
ATOM 6538 N N . THR D 1 153 ? -66.359 141.820 158.911 1.00 14.66 153 THR D N 1
ATOM 6539 C CA . THR D 1 153 ? -66.206 142.796 157.822 1.00 13.80 153 THR D CA 1
ATOM 6540 C C . THR D 1 153 ? -65.437 144.025 158.285 1.00 13.47 153 THR D C 1
ATOM 6541 O O . THR D 1 153 ? -64.650 144.583 157.522 1.00 13.08 153 THR D O 1
ATOM 6545 N N . ASN D 1 154 ? -65.680 144.442 159.526 1.00 13.15 154 ASN D N 1
ATOM 6546 C CA . ASN D 1 154 ? -65.003 145.611 160.078 1.00 13.05 154 ASN D CA 1
ATOM 6547 C C . ASN D 1 154 ? -63.525 145.359 160.368 1.00 12.91 154 ASN D C 1
ATOM 6548 O O . ASN D 1 154 ? -62.661 146.103 159.922 1.00 12.55 154 ASN D O 1
ATOM 6553 N N . TYR D 1 155 ? -63.246 144.291 161.097 1.00 13.60 155 TYR D N 1
ATOM 6554 C CA . TYR D 1 155 ? -61.872 143.924 161.465 1.00 14.05 155 TYR D CA 1
ATOM 6555 C C . TYR D 1 155 ? -61.010 143.629 160.235 1.00 13.21 155 TYR D C 1
ATOM 6556 O O . TYR D 1 155 ? -59.871 144.085 160.123 1.00 12.65 155 TYR D O 1
ATOM 6565 N N . ALA D 1 156 ? -61.572 142.853 159.321 1.00 12.53 156 ALA D N 1
ATOM 6566 C CA . ALA D 1 156 ? -60.909 142.515 158.057 1.00 11.97 156 ALA D CA 1
ATOM 6567 C C . ALA D 1 156 ? -60.602 143.745 157.218 1.00 11.55 156 ALA D C 1
ATOM 6568 O O . ALA D 1 156 ? -59.522 143.845 156.640 1.00 11.28 156 ALA D O 1
ATOM 6570 N N . ALA D 1 157 ? -61.553 144.671 157.147 1.00 11.55 157 ALA D N 1
ATOM 6571 C CA . ALA D 1 157 ? -61.349 145.912 156.386 1.00 11.28 157 ALA D CA 1
ATOM 6572 C C . ALA D 1 157 ? -60.205 146.717 156.978 1.00 11.16 157 ALA D C 1
ATOM 6573 O O . ALA D 1 157 ? -59.349 147.212 156.266 1.00 10.95 157 ALA D O 1
ATOM 6575 N N . ALA D 1 158 ? -60.181 146.812 158.300 1.00 11.72 158 ALA D N 1
ATOM 6576 C CA . ALA D 1 158 ? -59.114 147.526 158.999 1.00 11.69 158 ALA D CA 1
ATOM 6577 C C . ALA D 1 158 ? -57.743 146.867 158.800 1.00 11.88 158 ALA D C 1
ATOM 6578 O O . ALA D 1 158 ? -56.766 147.555 158.526 1.00 11.42 158 ALA D O 1
ATOM 6580 N N . LYS D 1 159 ? -57.678 145.549 158.957 1.00 12.18 159 LYS D N 1
ATOM 6581 C CA . LYS D 1 159 ? -56.409 144.809 158.814 1.00 12.83 159 LYS D CA 1
ATOM 6582 C C . LYS D 1 159 ? -55.898 144.799 157.362 1.00 12.01 159 LYS D C 1
ATOM 6583 O O . LYS D 1 159 ? -54.701 144.902 157.114 1.00 12.32 159 LYS D O 1
ATOM 6589 N N . ALA D 1 160 ? -56.810 144.665 156.413 1.00 11.15 160 ALA D N 1
ATOM 6590 C CA . ALA D 1 160 ? -56.446 144.784 154.996 1.00 10.73 160 ALA D CA 1
ATOM 6591 C C . ALA D 1 160 ? -55.981 146.209 154.681 1.00 10.51 160 ALA D C 1
ATOM 6592 O O . ALA D 1 160 ? -55.011 146.406 153.954 1.00 10.17 160 ALA D O 1
ATOM 6594 N N . GLY D 1 161 ? -56.680 147.194 155.239 1.00 10.55 161 GLY D N 1
ATOM 6595 C CA . GLY D 1 161 ? -56.313 148.599 155.044 1.00 10.90 161 GLY D CA 1
ATOM 6596 C C . GLY D 1 161 ? -54.918 148.898 155.555 1.00 11.32 161 GLY D C 1
ATOM 6597 O O . GLY D 1 161 ? -54.162 149.658 154.965 1.00 10.82 161 GLY D O 1
ATOM 6598 N N . LEU D 1 162 ? -54.594 148.269 156.663 1.00 12.04 162 LEU D N 1
ATOM 6599 C CA . LEU D 1 162 ? -53.286 148.385 157.275 1.00 13.29 162 LEU D CA 1
ATOM 6600 C C . LEU D 1 162 ? -52.154 147.916 156.340 1.00 12.02 162 LEU D C 1
ATOM 6601 O O . LEU D 1 162 ? -51.079 148.516 156.258 1.00 11.33 162 LEU D O 1
ATOM 6606 N N . ILE D 1 163 ? -52.424 146.846 155.612 1.00 11.64 163 ILE D N 1
ATOM 6607 C CA . ILE D 1 163 ? -51.482 146.342 154.615 1.00 11.29 163 ILE D CA 1
ATOM 6608 C C . ILE D 1 163 ? -51.310 147.353 153.473 1.00 10.95 163 ILE D C 1
ATOM 6609 O O . ILE D 1 163 ? -50.198 147.668 153.081 1.00 11.00 163 ILE D O 1
ATOM 6614 N N . GLY D 1 164 ? -52.406 147.873 152.944 1.00 10.82 164 GLY D N 1
ATOM 6615 C CA . GLY D 1 164 ? -52.335 148.900 151.886 1.00 10.59 164 GLY D CA 1
ATOM 6616 C C . GLY D 1 164 ? -51.578 150.142 152.330 1.00 10.61 164 GLY D C 1
ATOM 6617 O O . GLY D 1 164 ? -50.734 150.678 151.610 1.00 10.82 164 GLY D O 1
ATOM 6618 N N . PHE D 1 165 ? -51.898 150.600 153.532 1.00 10.64 165 PHE D N 1
ATOM 6619 C CA . PHE D 1 165 ? -51.163 151.693 154.166 1.00 10.78 165 PHE D CA 1
ATOM 6620 C C . PHE D 1 165 ? -49.647 151.432 154.207 1.00 10.96 165 PHE D C 1
ATOM 6621 O O . PHE D 1 165 ? -48.847 152.289 153.846 1.00 10.59 165 PHE D O 1
ATOM 6629 N N . SER D 1 166 ? -49.279 150.250 154.688 1.00 11.20 166 SER D N 1
ATOM 6630 C CA . SER D 1 166 ? -47.874 149.864 154.859 1.00 11.32 166 SER D CA 1
ATOM 6631 C C . SER D 1 166 ? -47.086 149.852 153.565 1.00 11.51 166 SER D C 1
ATOM 6632 O O . SER D 1 166 ? -45.967 150.353 153.517 1.00 12.05 166 SER D O 1
ATOM 6635 N N . LYS D 1 167 ? -47.683 149.297 152.519 1.00 11.46 167 LYS D N 1
ATOM 6636 C CA . LYS D 1 167 ? -47.070 149.295 151.184 1.00 11.39 167 LYS D CA 1
ATOM 6637 C C . LYS D 1 167 ? -46.811 150.709 150.674 1.00 11.44 167 LYS D C 1
ATOM 6638 O O . LYS D 1 167 ? -45.746 151.007 150.149 1.00 11.13 167 LYS D O 1
ATOM 6644 N N . SER D 1 168 ? -47.792 151.582 150.853 1.00 11.38 168 SER D N 1
ATOM 6645 C CA . SER D 1 168 ? -47.676 152.973 150.414 1.00 11.33 168 SER D CA 1
ATOM 6646 C C . SER D 1 168 ? -46.607 153.697 151.213 1.00 11.52 168 SER D C 1
ATOM 6647 O O . SER D 1 168 ? -45.770 154.385 150.647 1.00 11.22 168 SER D O 1
ATOM 6650 N N . MET D 1 169 ? -46.628 153.522 152.527 1.00 11.83 169 MET D N 1
ATOM 6651 C CA . MET D 1 169 ? -45.621 154.144 153.387 1.00 12.47 169 MET D CA 1
ATOM 6652 C C . MET D 1 169 ? -44.210 153.664 153.031 1.00 12.59 169 MET D C 1
ATOM 6653 O O . MET D 1 169 ? -43.271 154.465 152.945 1.00 12.41 169 MET D O 1
ATOM 6658 N N . ALA D 1 170 ? -44.088 152.365 152.792 1.00 12.64 170 ALA D N 1
ATOM 6659 C CA . ALA D 1 170 ? -42.805 151.762 152.387 1.00 12.86 170 ALA D CA 1
ATOM 6660 C C . ALA D 1 170 ? -42.222 152.478 151.170 1.00 14.01 170 ALA D C 1
ATOM 6661 O O . ALA D 1 170 ? -41.023 152.756 151.101 1.00 13.31 170 ALA D O 1
ATOM 6663 N N . ARG D 1 171 ? -43.089 152.792 150.215 1.00 15.49 171 ARG D N 1
ATOM 6664 C CA . ARG D 1 171 ? -42.661 153.486 149.000 1.00 17.13 171 ARG D CA 1
ATOM 6665 C C . ARG D 1 171 ? -42.242 154.941 149.270 1.00 17.69 171 ARG D C 1
ATOM 6666 O O . ARG D 1 171 ? -41.368 155.464 148.587 1.00 19.01 171 ARG D O 1
ATOM 6674 N N . GLU D 1 172 ? -42.851 155.576 150.270 1.00 17.98 172 GLU D N 1
ATOM 6675 C CA . GLU D 1 172 ? -42.515 156.968 150.642 1.00 18.07 172 GLU D CA 1
ATOM 6676 C C . GLU D 1 172 ? -41.222 157.121 151.412 1.00 17.82 172 GLU D C 1
ATOM 6677 O O . GLU D 1 172 ? -40.508 158.110 151.244 1.00 18.81 172 GLU D O 1
ATOM 6683 N N . VAL D 1 173 ? -40.923 156.160 152.269 1.00 17.46 173 VAL D N 1
ATOM 6684 C CA . VAL D 1 173 ? -39.839 156.332 153.248 1.00 17.86 173 VAL D CA 1
ATOM 6685 C C . VAL D 1 173 ? -38.600 155.512 152.944 1.00 17.74 173 VAL D C 1
ATOM 6686 O O . VAL D 1 173 ? -37.587 155.630 153.627 1.00 18.10 173 VAL D O 1
ATOM 6690 N N . GLY D 1 174 ? -38.692 154.672 151.923 1.00 17.74 174 GLY D N 1
ATOM 6691 C CA . GLY D 1 174 ? -37.618 153.746 151.586 1.00 18.19 174 GLY D CA 1
ATOM 6692 C C . GLY D 1 174 ? -36.295 154.399 151.236 1.00 19.39 174 GLY D C 1
ATOM 6693 O O . GLY D 1 174 ? -35.239 153.871 151.567 1.00 19.68 174 GLY D O 1
ATOM 6694 N N . SER D 1 175 ? -36.336 155.560 150.596 1.00 20.70 175 SER D N 1
ATOM 6695 C CA . SER D 1 175 ? -35.086 156.249 150.195 1.00 23.55 175 SER D CA 1
ATOM 6696 C C . SER D 1 175 ? -34.235 156.671 151.407 1.00 24.67 175 SER D C 1
ATOM 6697 O O . SER D 1 175 ? -33.033 156.905 151.289 1.00 24.96 175 SER D O 1
ATOM 6700 N N . ARG D 1 176 ? -34.873 156.755 152.569 1.00 25.72 176 ARG D N 1
ATOM 6701 C CA . ARG D 1 176 ? -34.180 157.057 153.834 1.00 27.91 176 ARG D CA 1
ATOM 6702 C C . ARG D 1 176 ? -33.777 155.801 154.611 1.00 26.75 176 ARG D C 1
ATOM 6703 O O . ARG D 1 176 ? -33.373 155.887 155.762 1.00 27.87 176 ARG D O 1
ATOM 6711 N N . GLY D 1 177 ? -33.933 154.637 153.996 1.00 25.41 177 GLY D N 1
ATOM 6712 C CA . GLY D 1 177 ? -33.525 153.369 154.617 1.00 24.22 177 GLY D CA 1
ATOM 6713 C C . GLY D 1 177 ? -34.525 152.771 155.601 1.00 22.05 177 GLY D C 1
ATOM 6714 O O . GLY D 1 177 ? -34.266 151.728 156.198 1.00 23.11 177 GLY D O 1
ATOM 6715 N N . ILE D 1 178 ? -35.674 153.412 155.753 1.00 18.83 178 ILE D N 1
ATOM 6716 C CA . ILE D 1 178 ? -36.733 152.918 156.648 1.00 16.90 178 ILE D CA 1
ATOM 6717 C C . ILE D 1 178 ? -37.529 151.809 155.963 1.00 14.85 178 ILE D C 1
ATOM 6718 O O . ILE D 1 178 ? -37.980 151.977 154.835 1.00 14.76 178 ILE D O 1
ATOM 6723 N N . THR D 1 179 ? -37.696 150.680 156.638 1.00 13.66 179 THR D N 1
ATOM 6724 C CA . THR D 1 179 ? -38.544 149.601 156.109 1.00 12.59 179 THR D CA 1
ATOM 6725 C C . THR D 1 179 ? -39.880 149.545 156.845 1.00 12.03 179 THR D C 1
ATOM 6726 O O . THR D 1 179 ? -39.978 149.850 158.032 1.00 11.94 179 THR D O 1
ATOM 6730 N N . VAL D 1 180 ? -40.900 149.148 156.103 1.00 11.27 180 VAL D N 1
ATOM 6731 C CA . VAL D 1 180 ? -42.248 149.042 156.607 1.00 10.95 180 VAL D CA 1
ATOM 6732 C C . VAL D 1 180 ? -42.814 147.705 156.143 1.00 10.47 180 VAL D C 1
ATOM 6733 O O . VAL D 1 180 ? -42.952 147.455 154.952 1.00 10.22 180 VAL D O 1
ATOM 6737 N N . ASN D 1 181 ? -43.135 146.859 157.108 1.00 10.31 181 ASN D N 1
ATOM 6738 C CA . ASN D 1 181 ? -43.614 145.501 156.846 1.00 10.05 181 ASN D CA 1
ATOM 6739 C C . ASN D 1 181 ? -44.766 145.130 157.775 1.00 10.37 181 ASN D C 1
ATOM 6740 O O . ASN D 1 181 ? -44.983 145.764 158.813 1.00 10.13 181 ASN D O 1
ATOM 6745 N N . CYS D 1 182 ? -45.503 144.104 157.372 1.00 10.65 182 CYS D N 1
ATOM 6746 C CA . CYS D 1 182 ? -46.552 143.525 158.196 1.00 11.38 182 CYS D CA 1
ATOM 6747 C C . CYS D 1 182 ? -46.232 142.079 158.527 1.00 11.28 182 CYS D C 1
ATOM 6748 O O . CYS D 1 182 ? -45.608 141.352 157.745 1.00 10.58 182 CYS D O 1
ATOM 6751 N N . VAL D 1 183 ? -46.678 141.674 159.701 1.00 11.55 183 VAL D N 1
ATOM 6752 C CA . VAL D 1 183 ? -46.674 140.265 160.079 1.00 12.09 183 VAL D CA 1
ATOM 6753 C C . VAL D 1 183 ? -48.119 139.842 160.244 1.00 12.47 183 VAL D C 1
ATOM 6754 O O . VAL D 1 183 ? -48.874 140.491 160.967 1.00 13.59 183 VAL D O 1
ATOM 6758 N N . ALA D 1 184 ? -48.477 138.752 159.574 1.00 12.51 184 ALA D N 1
ATOM 6759 C CA . ALA D 1 184 ? -49.844 138.222 159.576 1.00 12.99 184 ALA D CA 1
ATOM 6760 C C . ALA D 1 184 ? -49.964 136.893 160.335 1.00 13.80 184 ALA D C 1
ATOM 6761 O O . ALA D 1 184 ? -49.671 135.827 159.792 1.00 13.48 184 ALA D O 1
ATOM 6763 N N . PRO D 1 185 ? -50.389 136.953 161.601 1.00 14.59 185 PRO D N 1
ATOM 6764 C CA . PRO D 1 185 ? -50.638 135.726 162.338 1.00 15.38 185 PRO D CA 1
ATOM 6765 C C . PRO D 1 185 ? -51.851 134.971 161.813 1.00 16.19 185 PRO D C 1
ATOM 6766 O O . PRO D 1 185 ? -52.824 135.588 161.368 1.00 15.80 185 PRO D O 1
ATOM 6770 N N . GLY D 1 186 ? -51.756 133.650 161.855 1.00 17.20 186 GLY D N 1
ATOM 6771 C CA . GLY D 1 186 ? -52.890 132.761 161.615 1.00 18.50 186 GLY D CA 1
ATOM 6772 C C . GLY D 1 186 ? -53.545 132.386 162.944 1.00 20.48 186 GLY D C 1
ATOM 6773 O O . GLY D 1 186 ? -53.903 133.262 163.728 1.00 20.75 186 GLY D O 1
ATOM 6774 N N . PHE D 1 187 ? -53.706 131.086 163.172 1.00 22.17 187 PHE D N 1
ATOM 6775 C CA . PHE D 1 187 ? -54.243 130.546 164.426 1.00 24.96 187 PHE D CA 1
ATOM 6776 C C . PHE D 1 187 ? -53.136 130.455 165.464 1.00 26.51 187 PHE D C 1
ATOM 6777 O O . PHE D 1 187 ? -52.359 129.504 165.472 1.00 25.65 187 PHE D O 1
ATOM 6785 N N . ILE D 1 188 ? -53.106 131.434 166.352 1.00 30.13 188 ILE D N 1
ATOM 6786 C CA . ILE D 1 188 ? -52.117 131.505 167.417 1.00 33.55 188 ILE D CA 1
ATOM 6787 C C . ILE D 1 188 ? -52.822 131.190 168.738 1.00 37.48 188 ILE D C 1
ATOM 6788 O O . ILE D 1 188 ? -53.910 131.713 168.971 1.00 39.15 188 ILE D O 1
ATOM 6793 N N . ASP D 1 189 ? -52.214 130.316 169.555 1.00 40.48 189 ASP D N 1
ATOM 6794 C CA . ASP D 1 189 ? -52.775 129.888 170.869 1.00 44.03 189 ASP D CA 1
ATOM 6795 C C . ASP D 1 189 ? -52.909 131.020 171.884 1.00 47.00 189 ASP D C 1
ATOM 6796 O O . ASP D 1 189 ? -52.023 131.866 172.036 1.00 47.63 189 ASP D O 1
ATOM 6801 N N . THR D 1 190 ? -54.044 131.004 172.577 1.00 51.46 190 THR D N 1
ATOM 6802 C CA . THR D 1 190 ? -54.383 131.984 173.599 1.00 53.85 190 THR D CA 1
ATOM 6803 C C . THR D 1 190 ? -55.121 131.293 174.748 1.00 53.78 190 THR D C 1
ATOM 6804 O O . THR D 1 190 ? -55.520 130.129 174.638 1.00 52.17 190 THR D O 1
ATOM 6808 N N . ARG D 1 201 ? -60.974 121.922 168.322 1.00 49.78 201 ARG D N 1
ATOM 6809 C CA . ARG D 1 201 ? -59.580 122.238 168.018 1.00 49.75 201 ARG D CA 1
ATOM 6810 C C . ARG D 1 201 ? -59.113 121.579 166.724 1.00 50.20 201 ARG D C 1
ATOM 6811 O O . ARG D 1 201 ? -58.412 122.210 165.930 1.00 49.18 201 ARG D O 1
ATOM 6819 N N . GLN D 1 202 ? -59.512 120.324 166.527 1.00 51.10 202 GLN D N 1
ATOM 6820 C CA . GLN D 1 202 ? -59.132 119.557 165.342 1.00 52.94 202 GLN D CA 1
ATOM 6821 C C . GLN D 1 202 ? -59.567 120.226 164.040 1.00 52.21 202 GLN D C 1
ATOM 6822 O O . GLN D 1 202 ? -58.841 120.154 163.065 1.00 49.78 202 GLN D O 1
ATOM 6828 N N . THR D 1 203 ? -60.731 120.874 164.030 1.00 52.09 203 THR D N 1
ATOM 6829 C CA . THR D 1 203 ? -61.236 121.532 162.809 1.00 52.02 203 THR D CA 1
ATOM 6830 C C . THR D 1 203 ? -60.360 122.730 162.429 1.00 49.40 203 THR D C 1
ATOM 6831 O O . THR D 1 203 ? -60.162 123.017 161.250 1.00 48.90 203 THR D O 1
ATOM 6835 N N . PHE D 1 204 ? -59.835 123.422 163.431 1.00 46.21 204 PHE D N 1
ATOM 6836 C CA . PHE D 1 204 ? -58.875 124.502 163.187 1.00 45.73 204 PHE D CA 1
ATOM 6837 C C . PHE D 1 204 ? -57.507 123.963 162.746 1.00 40.53 204 PHE D C 1
ATOM 6838 O O . PHE D 1 204 ? -56.967 124.385 161.728 1.00 36.88 204 PHE D O 1
ATOM 6846 N N . THR D 1 205 ? -56.957 123.021 163.500 1.00 36.21 205 THR D N 1
ATOM 6847 C CA . THR D 1 205 ? -55.614 122.504 163.195 1.00 34.89 205 THR D CA 1
ATOM 6848 C C . THR D 1 205 ? -55.579 121.811 161.825 1.00 33.07 205 THR D C 1
ATOM 6849 O O . THR D 1 205 ? -54.582 121.879 161.125 1.00 31.50 205 THR D O 1
ATOM 6853 N N . ALA D 1 206 ? -56.675 121.169 161.437 1.00 31.39 206 ALA D N 1
ATOM 6854 C CA . ALA D 1 206 ? -56.781 120.519 160.109 1.00 31.42 206 ALA D CA 1
ATOM 6855 C C . ALA D 1 206 ? -56.595 121.508 158.953 1.00 29.53 206 ALA D C 1
ATOM 6856 O O . ALA D 1 206 ? -56.197 121.128 157.856 1.00 28.09 206 ALA D O 1
ATOM 6858 N N . GLN D 1 207 ? -56.901 122.771 159.205 1.00 28.72 207 GLN D N 1
ATOM 6859 C CA . GLN D 1 207 ? -56.703 123.823 158.199 1.00 28.17 207 GLN D CA 1
ATOM 6860 C C . GLN D 1 207 ? -55.232 124.211 158.019 1.00 26.60 207 GLN D C 1
ATOM 6861 O O . GLN D 1 207 ? -54.885 124.843 157.040 1.00 27.28 207 GLN D O 1
ATOM 6867 N N . THR D 1 208 ? -54.385 123.853 158.974 1.00 24.09 208 THR D N 1
ATOM 6868 C CA . THR D 1 208 ? -52.942 124.134 158.885 1.00 22.47 208 THR D CA 1
ATOM 6869 C C . THR D 1 208 ? -52.171 122.958 158.274 1.00 22.03 208 THR D C 1
ATOM 6870 O O . THR D 1 208 ? -52.577 121.811 158.380 1.00 22.13 208 THR D O 1
ATOM 6874 N N . ALA D 1 209 ? -51.050 123.249 157.636 1.00 20.75 209 ALA D N 1
ATOM 6875 C CA . ALA D 1 209 ? -50.168 122.190 157.133 1.00 20.43 209 ALA D CA 1
ATOM 6876 C C . ALA D 1 209 ? -49.407 121.523 158.273 1.00 19.81 209 ALA D C 1
ATOM 6877 O O . ALA D 1 209 ? -49.100 120.325 158.216 1.00 19.74 209 ALA D O 1
ATOM 6879 N N . LEU D 1 210 ? -49.100 122.299 159.306 1.00 19.21 210 LEU D N 1
ATOM 6880 C CA . LEU D 1 210 ? -48.294 121.783 160.424 1.00 19.34 210 LEU D CA 1
ATOM 6881 C C . LEU D 1 210 ? -49.110 120.998 161.438 1.00 20.53 210 LEU D C 1
ATOM 6882 O O . LEU D 1 210 ? -48.548 120.307 162.287 1.00 20.65 210 LEU D O 1
ATOM 6887 N N . GLY D 1 211 ? -50.428 121.119 161.342 1.00 21.58 211 GLY D N 1
ATOM 6888 C CA . GLY D 1 211 ? -51.345 120.356 162.178 1.00 23.08 211 GLY D CA 1
ATOM 6889 C C . GLY D 1 211 ? -51.369 120.795 163.630 1.00 23.97 211 GLY D C 1
ATOM 6890 O O . GLY D 1 211 ? -51.591 119.978 164.521 1.00 24.50 211 GLY D O 1
ATOM 6891 N N . ARG D 1 212 ? -51.147 122.083 163.869 1.00 24.12 212 ARG D N 1
ATOM 6892 C CA . ARG D 1 212 ? -51.166 122.626 165.229 1.00 24.71 212 ARG D CA 1
ATOM 6893 C C . ARG D 1 212 ? -51.359 124.140 165.241 1.00 24.76 212 ARG D C 1
ATOM 6894 O O . ARG D 1 212 ? -51.121 124.810 164.246 1.00 23.06 212 ARG D O 1
ATOM 6902 N N . PHE D 1 213 ? -51.813 124.660 166.375 1.00 26.23 213 PHE D N 1
ATOM 6903 C CA . PHE D 1 213 ? -51.862 126.111 166.624 1.00 26.89 213 PHE D CA 1
ATOM 6904 C C . PHE D 1 213 ? -50.440 126.629 166.812 1.00 25.71 213 PHE D C 1
ATOM 6905 O O . PHE D 1 213 ? -49.574 125.896 167.279 1.00 24.14 213 PHE D O 1
ATOM 6913 N N . GLY D 1 214 ? -50.211 127.890 166.454 1.00 24.46 214 GLY D N 1
ATOM 6914 C CA . GLY D 1 214 ? -48.939 128.557 166.723 1.00 24.04 214 GLY D CA 1
ATOM 6915 C C . GLY D 1 214 ? -48.869 129.172 168.107 1.00 24.40 214 GLY D C 1
ATOM 6916 O O . GLY D 1 214 ? -49.845 129.186 168.860 1.00 23.71 214 GLY D O 1
ATOM 6917 N N . ASP D 1 215 ? -47.695 129.697 168.425 1.00 25.18 215 ASP D N 1
ATOM 6918 C CA . ASP D 1 215 ? -47.435 130.366 169.701 1.00 26.21 215 ASP D CA 1
ATOM 6919 C C . ASP D 1 215 ? -47.222 131.867 169.495 1.00 23.39 215 ASP D C 1
ATOM 6920 O O . ASP D 1 215 ? -46.713 132.281 168.460 1.00 21.61 215 ASP D O 1
ATOM 6925 N N . ALA D 1 216 ? -47.581 132.674 170.493 1.00 21.59 216 ALA D N 1
ATOM 6926 C CA . ALA D 1 216 ? -47.307 134.123 170.451 1.00 20.85 216 ALA D CA 1
ATOM 6927 C C . ALA D 1 216 ? -45.836 134.387 170.129 1.00 19.97 216 ALA D C 1
ATOM 6928 O O . ALA D 1 216 ? -45.507 135.325 169.401 1.00 19.00 216 ALA D O 1
ATOM 6930 N N . GLN D 1 217 ? -44.961 133.546 170.666 1.00 19.97 217 GLN D N 1
ATOM 6931 C CA . GLN D 1 217 ? -43.514 133.675 170.432 1.00 20.05 217 GLN D CA 1
ATOM 6932 C C . GLN D 1 217 ? -43.139 133.554 168.948 1.00 18.62 217 GLN D C 1
ATOM 6933 O O . GLN D 1 217 ? -42.164 134.155 168.505 1.00 18.17 217 GLN D O 1
ATOM 6939 N N . ASP D 1 218 ? -43.897 132.771 168.192 1.00 17.99 218 ASP D N 1
ATOM 6940 C CA . ASP D 1 218 ? -43.648 132.637 166.741 1.00 17.59 218 ASP D CA 1
ATOM 6941 C C . ASP D 1 218 ? -43.804 133.985 166.046 1.00 16.56 218 ASP D C 1
ATOM 6942 O O . ASP D 1 218 ? -43.059 134.309 165.130 1.00 16.19 218 ASP D O 1
ATOM 6947 N N . ILE D 1 219 ? -44.780 134.769 166.488 1.00 15.89 219 ILE D N 1
ATOM 6948 C CA . ILE D 1 219 ? -45.000 136.106 165.922 1.00 15.42 219 ILE D CA 1
ATOM 6949 C C . ILE D 1 219 ? -43.868 137.045 166.350 1.00 15.50 219 ILE D C 1
ATOM 6950 O O . ILE D 1 219 ? -43.298 137.771 165.535 1.00 14.83 219 ILE D O 1
ATOM 6955 N N . ALA D 1 220 ? -43.537 136.999 167.633 1.00 15.89 220 ALA D N 1
ATOM 6956 C CA . ALA D 1 220 ? -42.416 137.776 168.174 1.00 15.96 220 ALA D CA 1
ATOM 6957 C C . ALA D 1 220 ? -41.104 137.482 167.438 1.00 16.23 220 ALA D C 1
ATOM 6958 O O . ALA D 1 220 ? -40.325 138.393 167.154 1.00 16.48 220 ALA D O 1
ATOM 6960 N N . ASP D 1 221 ? -40.865 136.211 167.126 1.00 16.54 221 ASP D N 1
ATOM 6961 C CA . ASP D 1 221 ? -39.641 135.804 166.405 1.00 16.57 221 ASP D CA 1
ATOM 6962 C C . ASP D 1 221 ? -39.563 136.477 165.032 1.00 15.62 221 ASP D C 1
ATOM 6963 O O . ASP D 1 221 ? -38.508 136.966 164.625 1.00 15.74 221 ASP D O 1
ATOM 6968 N N . ALA D 1 222 ? -40.694 136.503 164.336 1.00 14.52 222 ALA D N 1
ATOM 6969 C CA . ALA D 1 222 ? -40.786 137.131 163.007 1.00 13.71 222 ALA D CA 1
ATOM 6970 C C . ALA D 1 222 ? -40.577 138.650 163.093 1.00 13.47 222 ALA D C 1
ATOM 6971 O O . ALA D 1 222 ? -39.912 139.237 162.259 1.00 13.52 222 ALA D O 1
ATOM 6973 N N . VAL D 1 223 ? -41.143 139.268 164.118 1.00 13.72 223 VAL D N 1
ATOM 6974 C CA . VAL D 1 223 ? -40.988 140.711 164.338 1.00 13.75 223 VAL D CA 1
ATOM 6975 C C . VAL D 1 223 ? -39.521 141.065 164.615 1.00 13.85 223 VAL D C 1
ATOM 6976 O O . VAL D 1 223 ? -39.000 142.029 164.065 1.00 13.02 223 VAL D O 1
ATOM 6980 N N . LEU D 1 224 ? -38.859 140.265 165.447 1.00 14.08 224 LEU D N 1
ATOM 6981 C CA . LEU D 1 224 ? -37.427 140.464 165.725 1.00 14.71 224 LEU D CA 1
ATOM 6982 C C . LEU D 1 224 ? -36.598 140.385 164.440 1.00 14.40 224 LEU D C 1
ATOM 6983 O O . LEU D 1 224 ? -35.728 141.221 164.201 1.00 14.62 224 LEU D O 1
ATOM 6988 N N . PHE D 1 225 ? -36.873 139.382 163.620 1.00 13.59 225 PHE D N 1
ATOM 6989 C CA . PHE D 1 225 ? -36.190 139.245 162.332 1.00 12.96 225 PHE D CA 1
ATOM 6990 C C . PHE D 1 225 ? -36.353 140.525 161.508 1.00 12.76 225 PHE D C 1
ATOM 6991 O O . PHE D 1 225 ? -35.377 141.114 161.049 1.00 12.73 225 PHE D O 1
ATOM 6999 N N . LEU D 1 226 ? -37.594 140.963 161.347 1.00 12.94 226 LEU D N 1
ATOM 7000 C CA . LEU D 1 226 ? -37.887 142.159 160.528 1.00 12.88 226 LEU D CA 1
ATOM 7001 C C . LEU D 1 226 ? -37.299 143.453 161.109 1.00 13.37 226 LEU D C 1
ATOM 7002 O O . LEU D 1 226 ? -36.892 144.353 160.376 1.00 13.31 226 LEU D O 1
ATOM 7007 N N . ALA D 1 227 ? -37.259 143.530 162.430 1.00 13.72 227 ALA D N 1
ATOM 7008 C CA . ALA D 1 227 ? -36.696 144.689 163.145 1.00 14.54 227 ALA D CA 1
ATOM 7009 C C . ALA D 1 227 ? -35.181 144.774 163.056 1.00 15.51 227 ALA D C 1
ATOM 7010 O O . ALA D 1 227 ? -34.594 145.816 163.340 1.00 15.63 227 ALA D O 1
ATOM 7012 N N . SER D 1 228 ? -34.548 143.679 162.670 1.00 16.37 228 SER D N 1
ATOM 7013 C CA . SER D 1 228 ? -33.095 143.596 162.708 1.00 17.30 228 SER D CA 1
ATOM 7014 C C . SER D 1 228 ? -32.434 143.963 161.388 1.00 17.88 228 SER D C 1
ATOM 7015 O O . SER D 1 228 ? -33.087 144.144 160.358 1.00 16.46 228 SER D O 1
ATOM 7018 N N . ASP D 1 229 ? -31.112 144.039 161.447 1.00 19.47 229 ASP D N 1
ATOM 7019 C CA . ASP D 1 229 ? -30.263 144.217 160.259 1.00 21.53 229 ASP D CA 1
ATOM 7020 C C . ASP D 1 229 ? -30.357 143.060 159.252 1.00 20.51 229 ASP D C 1
ATOM 7021 O O . ASP D 1 229 ? -29.960 143.213 158.100 1.00 20.73 229 ASP D O 1
ATOM 7026 N N . GLN D 1 230 ? -30.876 141.917 159.687 1.00 19.09 230 GLN D N 1
ATOM 7027 C CA . GLN D 1 230 ? -31.069 140.754 158.797 1.00 18.91 230 GLN D CA 1
ATOM 7028 C C . GLN D 1 230 ? -32.173 140.952 157.758 1.00 17.49 230 GLN D C 1
ATOM 7029 O O . GLN D 1 230 ? -32.309 140.144 156.838 1.00 18.02 230 GLN D O 1
ATOM 7035 N N . ALA D 1 231 ? -32.974 141.998 157.934 1.00 16.23 231 ALA D N 1
ATOM 7036 C CA . ALA D 1 231 ? -34.119 142.277 157.051 1.00 15.23 231 ALA D CA 1
ATOM 7037 C C . ALA D 1 231 ? -34.030 143.663 156.414 1.00 14.94 231 ALA D C 1
ATOM 7038 O O . ALA D 1 231 ? -35.048 144.269 156.082 1.00 13.74 231 ALA D O 1
ATOM 7040 N N . LYS D 1 232 ? -32.813 144.158 156.221 1.00 15.37 232 LYS D N 1
ATOM 7041 C CA . LYS D 1 232 ? -32.623 145.529 155.722 1.00 16.13 232 LYS D CA 1
ATOM 7042 C C . LYS D 1 232 ? -33.090 145.741 154.278 1.00 14.82 232 LYS D C 1
ATOM 7043 O O . LYS D 1 232 ? -33.333 146.881 153.872 1.00 15.31 232 LYS D O 1
ATOM 7049 N N . TYR D 1 233 ? -33.217 144.659 153.514 1.00 13.05 233 TYR D N 1
ATOM 7050 C CA . TYR D 1 233 ? -33.664 144.748 152.115 1.00 12.11 233 TYR D CA 1
ATOM 7051 C C . TYR D 1 233 ? -35.092 144.244 151.910 1.00 11.22 233 TYR D C 1
ATOM 7052 O O . TYR D 1 233 ? -35.533 144.024 150.776 1.00 11.37 233 TYR D O 1
ATOM 7061 N N . ILE D 1 234 ? -35.800 144.061 153.015 1.00 10.35 234 ILE D N 1
ATOM 7062 C CA . ILE D 1 234 ? -37.191 143.623 153.002 1.00 9.70 234 ILE D CA 1
ATOM 7063 C C . ILE D 1 234 ? -38.094 144.782 153.364 1.00 9.55 234 ILE D C 1
ATOM 7064 O O . ILE D 1 234 ? -38.032 145.302 154.475 1.00 9.54 234 ILE D O 1
ATOM 7069 N N . THR D 1 235 ? -38.931 145.185 152.424 1.00 9.62 235 THR D N 1
ATOM 7070 C CA . THR D 1 235 ? -39.892 146.238 152.712 1.00 9.75 235 THR D CA 1
ATOM 7071 C C . THR D 1 235 ? -41.139 146.091 151.876 1.00 9.82 235 THR D C 1
ATOM 7072 O O . THR D 1 235 ? -41.100 145.578 150.755 1.00 9.71 235 THR D O 1
ATOM 7076 N N . GLY D 1 236 ? -42.240 146.565 152.448 1.00 10.18 236 GLY D N 1
ATOM 7077 C CA . GLY D 1 236 ? -43.564 146.440 151.843 1.00 10.00 236 GLY D CA 1
ATOM 7078 C C . GLY D 1 236 ? -44.129 145.029 151.810 1.00 10.23 236 GLY D C 1
ATOM 7079 O O . GLY D 1 236 ? -45.009 144.734 151.004 1.00 10.30 236 GLY D O 1
ATOM 7080 N N . GLN D 1 237 ? -43.621 144.152 152.672 1.00 10.32 237 GLN D N 1
ATOM 7081 C CA . GLN D 1 237 ? -44.016 142.737 152.652 1.00 10.40 237 GLN D CA 1
ATOM 7082 C C . GLN D 1 237 ? -44.979 142.393 153.771 1.00 10.50 237 GLN D C 1
ATOM 7083 O O . GLN D 1 237 ? -45.053 143.078 154.795 1.00 10.53 237 GLN D O 1
ATOM 7089 N N . THR D 1 238 ? -45.740 141.339 153.533 1.00 10.50 238 THR D N 1
ATOM 7090 C CA . THR D 1 238 ? -46.584 140.731 154.539 1.00 11.04 238 THR D CA 1
ATOM 7091 C C . THR D 1 238 ? -46.044 139.333 154.793 1.00 11.32 238 THR D C 1
ATOM 7092 O O . THR D 1 238 ? -46.179 138.439 153.960 1.00 11.40 238 THR D O 1
ATOM 7096 N N . LEU D 1 239 ? -45.462 139.148 155.967 1.00 11.51 239 LEU D N 1
ATOM 7097 C CA . LEU D 1 239 ? -44.921 137.852 156.367 1.00 12.11 239 LEU D CA 1
ATOM 7098 C C . LEU D 1 239 ? -45.978 137.043 157.133 1.00 12.04 239 LEU D C 1
ATOM 7099 O O . LEU D 1 239 ? -46.367 137.389 158.244 1.00 12.78 239 LEU D O 1
ATOM 7104 N N . HIS D 1 240 ? -46.443 135.970 156.511 1.00 11.88 240 HIS D N 1
ATOM 7105 C CA . HIS D 1 240 ? -47.485 135.123 157.092 1.00 12.06 240 HIS D CA 1
ATOM 7106 C C . HIS D 1 240 ? -46.880 134.057 157.986 1.00 12.10 240 HIS D C 1
ATOM 7107 O O . HIS D 1 240 ? -46.033 133.278 157.547 1.00 11.85 240 HIS D O 1
ATOM 7114 N N . VAL D 1 241 ? -47.362 134.001 159.221 1.00 12.60 241 VAL D N 1
ATOM 7115 C CA . VAL D 1 241 ? -46.919 132.986 160.186 1.00 12.91 241 VAL D CA 1
ATOM 7116 C C . VAL D 1 241 ? -48.140 132.210 160.654 1.00 13.16 241 VAL D C 1
ATOM 7117 O O . VAL D 1 241 ? -48.670 132.462 161.751 1.00 14.30 241 VAL D O 1
ATOM 7121 N N . ASN D 1 242 ? -48.620 131.324 159.782 1.00 13.76 242 ASN D N 1
ATOM 7122 C CA . ASN D 1 242 ? -49.914 130.647 159.992 1.00 14.19 242 ASN D CA 1
ATOM 7123 C C . ASN D 1 242 ? -49.865 129.122 159.968 1.00 14.26 242 ASN D C 1
ATOM 7124 O O . ASN D 1 242 ? -50.890 128.480 159.989 1.00 15.72 242 ASN D O 1
ATOM 7129 N N . GLY D 1 243 ? -48.670 128.543 159.940 1.00 14.74 243 GLY D N 1
ATOM 7130 C CA . GLY D 1 243 ? -48.532 127.082 159.913 1.00 14.68 243 GLY D CA 1
ATOM 7131 C C . GLY D 1 243 ? -49.028 126.466 158.615 1.00 15.08 243 GLY D C 1
ATOM 7132 O O . GLY D 1 243 ? -49.326 125.271 158.546 1.00 15.10 243 GLY D O 1
ATOM 7133 N N . GLY D 1 244 ? -49.104 127.292 157.579 1.00 15.37 244 GLY D N 1
ATOM 7134 C CA . GLY D 1 244 ? -49.570 126.878 156.261 1.00 16.22 244 GLY D CA 1
ATOM 7135 C C . GLY D 1 244 ? -51.067 126.960 156.023 1.00 17.23 244 GLY D C 1
ATOM 7136 O O . GLY D 1 244 ? -51.563 126.390 155.070 1.00 17.45 244 GLY D O 1
ATOM 7137 N N . MET D 1 245 ? -51.801 127.661 156.876 1.00 18.27 245 MET D N 1
ATOM 7138 C CA . MET D 1 245 ? -53.254 127.823 156.681 1.00 20.19 245 MET D CA 1
ATOM 7139 C C . MET D 1 245 ? -53.601 128.612 155.423 1.00 18.56 245 MET D C 1
ATOM 7140 O O . MET D 1 245 ? -54.671 128.444 154.827 1.00 19.45 245 MET D O 1
ATOM 7145 N N . LEU D 1 246 ? -52.713 129.517 155.063 1.00 16.35 246 LEU D N 1
ATOM 7146 C CA . LEU D 1 246 ? -52.852 130.279 153.827 1.00 15.21 246 LEU D CA 1
ATOM 7147 C C . LEU D 1 246 ? -51.475 130.416 153.205 1.00 13.83 246 LEU D C 1
ATOM 7148 O O . LEU D 1 246 ? -50.531 130.789 153.892 1.00 13.07 246 LEU D O 1
ATOM 7153 N N . MET D 1 247 ? -51.372 130.086 151.923 1.00 13.43 247 MET D N 1
ATOM 7154 C CA . MET D 1 247 ? -50.094 130.120 151.196 1.00 13.68 247 MET D CA 1
ATOM 7155 C C . MET D 1 247 ? -50.195 131.007 149.954 1.00 14.33 247 MET D C 1
ATOM 7156 O O . MET D 1 247 ? -50.363 130.508 148.838 1.00 13.93 247 MET D O 1
ATOM 7161 N N . PRO D 1 248 ? -50.114 132.334 150.138 1.00 15.70 248 PRO D N 1
ATOM 7162 C CA . PRO D 1 248 ? -50.281 133.276 149.013 1.00 16.63 248 PRO D CA 1
ATOM 7163 C C . PRO D 1 248 ? -49.178 133.192 147.955 1.00 17.49 248 PRO D C 1
ATOM 7164 O O . PRO D 1 248 ? -48.024 132.888 148.297 1.00 20.57 248 PRO D O 1
#

Nearest PDB structures (foldseek):
  4m8s-assembly1_D  TM=9.962E-01  e=8.096E-49  Neisseria meningitidis FAM18
  4m8s-assembly1_B  TM=9.843E-01  e=1.038E-48  Neisseria meningitidis FAM18
  3tzh-assembly3_C  TM=9.844E-01  e=4.981E-38  Vibrio cholerae MJ-1236
  3ftp-assembly1_B  TM=9.741E-01  e=1.345E-37  Burkholderia pseudomallei
  3u09-assembly1_A  TM=9.706E-01  e=3.016E-37  Vibrio cholerae O1 biovar El Tor str. N16961

Radius of gyration: 27.61 Å; Cα contacts (8 Å, |Δi|>4): 2548; chains: 4; bounding box: 79×62×80 Å